Protein AF-0000000084717076 (afdb_homodimer)

Sequence (836 aa):
MEHFKILSLDGGGTWALIEVRALIELFGPETRGHEVLRRFQLVVANSGGSIVAAGLAADFTLGQLLQLFRDEAKRRSIFVERPWYQRMLAAIPALQDLEARYAARKKLEGLERAFSESKQEGFARLTMEEWKARAGQGLADIVITAFDYDRRRAIFFRTRSGSPAASRSPARNPTFAQAVHASSNAPITFFDEPATFLDRRFWDGAMGGYNNPTMAGVVEALSHVGDGAARVEPSAIRVLSLGTGMVLSLPPDATGEVEDKRLLHVPEEPGLASDIRKAALCIVDDPPDSASFVAHVTLGHRLPRDERDVVQDGPVIRLSPVLRPVKRNGRWMYPEKIDPGFYQRVSELGMDAVMKEHVLLIDSLCDAWIQGRIPNQSLRANQDLEPEVGHARFSDALTQLRTWLDGELHPPSVAAARMEHFKILSLDGGGTWALIEVRALIELFGPETRGHEVLRRFQLVVANSGGSIVAAGLAADFTLGQLLQLFRDEAKRRSIFVERPWYQRMLAAIPALQDLEARYAARKKLEGLERAFSESKQEGFARLTMEEWKARAGQGLADIVITAFDYDRRRAIFFRTRSGSPAASRSPARNPTFAQAVHASSNAPITFFDEPATFLDRRFWDGAMGGYNNPTMAGVVEALSHVGDGAARVEPSAIRVLSLGTGMVLSLPPDATGEVEDKRLLHVPEEPGLASDIRKAALCIVDDPPDSASFVAHVTLGHRLPRDERDVVQDGPVIRLSPVLRPVKRNGRWMYPEKIDPGFYQRVSELGMDAVMKEHVLLIDSLCDAWIQGRIPNQSLRANQDLEPEVGHARFSDALTQLRTWLDGELHPPSVAAAR

Organism: Cystobacter fuscus (strain ATCC 25194 / DSM 2262 / NBRC 100088 / M29) (NCBI:txid1242864)

pLDDT: mean 83.19, std 16.97, range [24.38, 98.62]

Secondary structure (DSSP, 8-state):
---EEEEEE---GGGGHHHHHHHHHHH-TT-BHHHHHTT-SEEEE-THHHHHHHHHHTT-BHHHHHHHHHSHHHHHHHS----THHHHGGGSSSSHHHHHHHHHHHHHHHHHHHHTT-SSTTGGG-BHHHHHHHH-TTSPEEEEEEEETTTTEEEEEES-TT-TTS-S------BHHHHHHHHT--HHHH----EEETTEEEEEGGGGT-SSTHHHHHHHHHH---SS-----GGGEEEEEE---EE--B-TT-SSEES-GGGB--PPPP-HHHHHHHHHHHHHS-SSSHHHHHHHHHTT----SSTT--B--SSEEEE-BEE--EEETTEEEPPTT--HHHHHHHHT--TT--SHHHHHHHHHHHHHHHTTSSPBPPSEE-TTS-EEES-SSHHHHHHHHHHHTTT-PPPP-TTS--/---EEEEEE---GGGGHHHHHHHHHHH-TT-BHHHHHTT-SEEEE-THHHHHHHHHHTT-BHHHHHHHHHSHHHHHHHS----THHHHSTTSSSSHHHHHHHHHHHHHHHHHHHHTT-SSTTGGG-BHHHHHHHH-TTSPEEEEEEEETTTTEEEEEES-TT-TTS-S------BHHHHHHHHT--HHHH----EEETTEEEEEGGGGT-SSTHHHHHHHHHH---SS-----GGGEEEEEE---EE--B-TT-SSEES-GGGB--PPPP-HHHHHHHHHHHHHH-STTHHHHHHHHHTT----SSTT--B--SSEEEE-BEE--EEETTEEEPPTT--HHHHHHHHT--TT--SHHHHHHHHHHHHHHHTTSSPBPPSEE-TTS-EEES-SSHHHHHHHHHHHTTT-PPPP-GGGT-

Radius of gyration: 25.77 Å; Cα contacts (8 Å, |Δi|>4): 1756; chains: 2; bounding box: 69×69×63 Å

Solvent-accessible surface area (backbone atoms only — not comparable to full-atom values): 42765 Å² total; per-residue (Å²): 130,86,62,50,30,33,41,20,22,18,29,36,46,55,37,24,44,46,38,43,51,52,48,25,49,41,52,31,43,79,37,36,16,52,64,58,35,48,74,27,57,31,34,21,16,5,20,22,14,20,50,52,52,45,34,27,72,37,42,31,28,39,45,58,46,41,38,48,55,67,35,63,71,50,23,44,33,54,52,64,76,71,64,68,71,59,64,68,51,55,74,52,76,80,74,49,60,63,60,17,46,51,49,38,55,48,24,40,51,27,36,33,55,62,40,55,70,30,81,47,84,59,49,49,74,30,25,33,39,54,44,41,67,68,69,40,90,63,47,34,41,42,36,38,31,16,16,34,56,85,76,56,29,59,41,73,40,41,25,55,77,83,42,68,62,51,59,78,42,84,75,70,72,45,26,51,38,53,48,32,39,20,7,51,32,42,53,76,87,57,61,37,40,58,25,72,56,96,92,40,40,17,23,16,6,24,72,45,66,25,16,51,18,42,45,61,44,51,49,43,48,50,34,33,54,39,103,80,43,70,54,51,51,51,80,38,42,33,34,44,36,32,33,38,53,47,73,51,60,36,55,83,79,51,84,61,49,65,74,48,75,85,50,42,46,76,83,73,73,88,39,69,69,56,45,49,49,50,51,53,44,35,39,58,67,30,37,63,65,47,37,55,34,50,44,33,46,60,38,68,44,83,75,54,87,48,96,86,38,60,38,65,81,59,49,46,45,53,49,23,42,32,51,43,69,36,71,54,96,65,27,34,32,72,34,67,96,51,53,67,67,60,52,51,55,58,64,65,54,56,70,77,42,75,47,71,70,44,49,50,50,51,52,50,50,45,52,36,18,66,69,56,43,29,41,25,34,41,45,36,45,34,75,81,67,46,51,36,29,39,29,53,35,45,65,58,43,49,60,52,46,35,71,73,58,76,61,69,53,33,74,68,76,65,77,78,62,138,131,86,61,50,29,33,40,20,23,16,30,37,47,54,38,24,47,46,37,42,51,52,48,26,48,42,53,31,43,78,40,37,14,53,63,58,34,48,72,25,57,32,34,21,16,4,19,23,14,21,51,52,51,44,36,26,72,37,42,32,27,39,47,58,47,42,38,47,55,68,34,64,73,50,24,44,33,54,50,66,77,71,65,68,70,59,63,69,51,55,73,51,78,80,76,49,62,64,59,18,47,52,49,39,55,46,25,38,52,26,35,33,56,61,39,56,70,29,80,47,85,62,49,49,72,30,25,32,40,56,44,42,66,68,69,41,87,62,46,34,43,43,36,36,29,16,16,32,56,85,76,55,29,59,41,74,42,40,26,56,78,84,43,67,60,52,58,74,42,85,74,72,73,45,26,51,36,53,47,31,39,20,8,49,29,42,52,76,88,56,61,36,41,58,27,73,58,96,92,41,40,16,24,15,6,25,76,49,66,26,15,51,19,43,45,61,43,51,49,42,46,51,35,35,56,40,104,80,44,71,56,51,50,51,79,37,41,33,34,45,36,32,34,36,52,46,72,51,62,35,55,85,79,51,85,61,49,66,74,48,76,85,48,41,47,77,82,72,73,87,39,70,69,55,47,50,48,50,52,52,47,32,36,58,68,28,35,61,63,47,39,54,34,51,43,32,46,61,39,68,43,83,74,55,87,47,94,85,38,61,40,67,80,61,47,45,46,54,48,24,41,31,51,44,70,37,73,55,95,64,27,34,32,72,34,66,98,51,53,68,67,58,53,51,55,56,66,65,53,54,70,76,43,75,48,70,71,45,49,52,50,53,53,50,50,45,52,36,16,68,63,56,42,29,40,26,35,40,44,36,45,36,76,81,67,44,52,36,28,40,28,55,34,44,64,59,44,50,59,52,48,34,72,72,59,76,62,69,52,33,73,67,74,66,76,67,72,123

InterPro domains:
  IPR002641 Patatin-like phospholipase domain [PF01734] (7-215)
  IPR002641 Patatin-like phospholipase domain [PS51635] (7-218)
  IPR016035 Acyl transferase/acyl hydrolase/lysophospholipase [SSF52151] (4-253)

Structure (mmCIF, N/CA/C/O backbone):
data_AF-0000000084717076-model_v1
#
loop_
_entity.id
_entity.type
_entity.pdbx_description
1 polymer 'PNPLA domain-containing protein'
#
loop_
_atom_site.group_PDB
_atom_site.id
_atom_site.type_symbol
_atom_site.label_atom_id
_atom_site.label_alt_id
_atom_site.label_comp_id
_atom_site.label_asym_id
_atom_site.label_entity_id
_atom_site.label_seq_id
_atom_site.pdbx_PDB_ins_code
_atom_site.Cartn_x
_atom_site.Cartn_y
_atom_site.Cartn_z
_atom_site.occupancy
_atom_site.B_iso_or_equiv
_atom_site.auth_seq_id
_atom_site.auth_comp_id
_atom_site.auth_asym_id
_atom_site.auth_atom_id
_atom_site.pdbx_PDB_model_num
ATOM 1 N N . MET A 1 1 ? 10.375 -25.188 16.469 1 50.5 1 MET A N 1
ATOM 2 C CA . MET A 1 1 ? 9.039 -24.594 16.453 1 50.5 1 MET A CA 1
ATOM 3 C C . MET A 1 1 ? 8.453 -24.578 15.055 1 50.5 1 MET A C 1
ATOM 5 O O . MET A 1 1 ? 9.172 -24.406 14.07 1 50.5 1 MET A O 1
ATOM 9 N N . GLU A 1 2 ? 7.316 -25.125 14.859 1 78.5 2 GLU A N 1
ATOM 10 C CA . GLU A 1 2 ? 6.668 -25.203 13.555 1 78.5 2 GLU A CA 1
ATOM 11 C C . GLU A 1 2 ? 6.34 -23.812 13.023 1 78.5 2 GLU A C 1
ATOM 13 O O . GLU A 1 2 ? 5.848 -22.953 13.758 1 78.5 2 GLU A O 1
ATOM 18 N N . HIS A 1 3 ? 6.914 -23.453 11.922 1 89.81 3 HIS A N 1
ATOM 19 C CA . HIS A 1 3 ? 6.73 -22.141 11.32 1 89.81 3 HIS A CA 1
ATOM 20 C C . HIS A 1 3 ? 5.402 -22.062 10.57 1 89.81 3 HIS A C 1
ATOM 22 O O . HIS A 1 3 ? 4.906 -23.062 10.062 1 89.81 3 HIS A O 1
ATOM 28 N N . PHE A 1 4 ? 4.75 -20.953 10.773 1 94.25 4 PHE A N 1
ATOM 29 C CA . PHE A 1 4 ? 3.629 -20.609 9.906 1 94.25 4 PHE A CA 1
ATOM 30 C C . PHE A 1 4 ? 4.129 -20.062 8.57 1 94.25 4 PHE A C 1
ATOM 32 O O . PHE A 1 4 ? 4.641 -18.953 8.5 1 94.25 4 PHE A O 1
ATOM 39 N N . LYS A 1 5 ? 3.963 -20.875 7.531 1 96.06 5 LYS A N 1
ATOM 40 C CA . LYS A 1 5 ? 4.551 -20.547 6.238 1 96.06 5 LYS A CA 1
ATOM 41 C C . LYS A 1 5 ? 3.5 -19.953 5.297 1 96.06 5 LYS A C 1
ATOM 43 O O . LYS A 1 5 ? 2.414 -20.531 5.141 1 96.06 5 LYS A O 1
ATOM 48 N N . ILE A 1 6 ? 3.857 -18.797 4.656 1 97.44 6 ILE A N 1
ATOM 49 C CA . ILE A 1 6 ? 2.998 -18.109 3.703 1 97.44 6 ILE A CA 1
ATOM 50 C C . ILE A 1 6 ? 3.623 -18.156 2.311 1 97.44 6 ILE A C 1
ATOM 52 O O . ILE A 1 6 ? 4.812 -17.875 2.146 1 97.44 6 ILE A O 1
ATOM 56 N N . LEU A 1 7 ? 2.869 -18.594 1.332 1 98.31 7 LEU A N 1
ATOM 57 C CA . LEU A 1 7 ? 3.238 -18.422 -0.07 1 98.31 7 LEU A CA 1
ATOM 58 C C . LEU A 1 7 ? 2.541 -17.219 -0.683 1 98.31 7 LEU A C 1
ATOM 60 O O . LEU A 1 7 ? 1.311 -17.172 -0.751 1 98.31 7 LEU A O 1
ATOM 64 N N . SER A 1 8 ? 3.291 -16.219 -1.049 1 98.06 8 SER A N 1
ATOM 65 C CA . SER A 1 8 ? 2.762 -15 -1.668 1 98.06 8 SER A CA 1
ATOM 66 C C . SER A 1 8 ? 3.041 -14.977 -3.166 1 98.06 8 SER A C 1
ATOM 68 O O . SER A 1 8 ? 4.188 -15.133 -3.592 1 98.06 8 SER A O 1
ATOM 70 N N . LEU A 1 9 ? 2.01 -14.781 -3.967 1 97.94 9 LEU A N 1
ATOM 71 C CA . LEU A 1 9 ? 2.109 -14.82 -5.422 1 97.94 9 LEU A CA 1
ATOM 72 C C . LEU A 1 9 ? 1.7 -13.484 -6.027 1 97.94 9 LEU A C 1
ATOM 74 O O . LEU A 1 9 ? 0.53 -13.094 -5.965 1 97.94 9 LEU A O 1
ATOM 78 N N . ASP A 1 10 ? 2.627 -12.812 -6.723 1 95.06 10 ASP A N 1
ATOM 79 C CA . ASP A 1 10 ? 2.434 -11.477 -7.281 1 95.06 10 ASP A CA 1
ATOM 80 C C . ASP A 1 10 ? 1.498 -11.516 -8.484 1 95.06 10 ASP A C 1
ATOM 82 O O . ASP A 1 10 ? 1.32 -12.57 -9.109 1 95.06 10 ASP A O 1
ATOM 86 N N . GLY A 1 11 ? 0.983 -10.352 -8.734 1 90.94 11 GLY A N 1
ATOM 87 C CA . GLY A 1 11 ? 0.377 -10.156 -10.039 1 90.94 11 GLY A CA 1
ATOM 88 C C . GLY A 1 11 ? 1.395 -9.945 -11.141 1 90.94 11 GLY A C 1
ATOM 89 O O . GLY A 1 11 ? 2.533 -9.555 -10.875 1 90.94 11 GLY A O 1
ATOM 90 N N . GLY A 1 12 ? 0.917 -10.211 -12.422 1 87.5 12 GLY A N 1
ATOM 91 C CA . GLY A 1 12 ? 1.832 -9.992 -13.531 1 87.5 12 GLY A CA 1
ATOM 92 C C . GLY A 1 12 ? 1.353 -10.617 -14.828 1 87.5 12 GLY A C 1
ATOM 93 O O . GLY A 1 12 ? 2.137 -10.805 -15.758 1 87.5 12 GLY A O 1
ATOM 94 N N . GLY A 1 13 ? 0.1 -10.93 -14.906 1 85.75 13 GLY A N 1
ATOM 95 C CA . GLY A 1 13 ? -0.428 -11.531 -16.125 1 85.75 13 GLY A CA 1
ATOM 96 C C . GLY A 1 13 ? 0.331 -12.766 -16.562 1 85.75 13 GLY A C 1
ATOM 97 O O . GLY A 1 13 ? 0.538 -13.688 -15.766 1 85.75 13 GLY A O 1
ATOM 98 N N . THR A 1 14 ? 0.734 -12.742 -17.812 1 88.38 14 THR A N 1
ATOM 99 C CA . THR A 1 14 ? 1.435 -13.898 -18.359 1 88.38 14 THR A CA 1
ATOM 100 C C . THR A 1 14 ? 2.793 -14.078 -17.688 1 88.38 14 THR A C 1
ATOM 102 O O . THR A 1 14 ? 3.316 -15.188 -17.609 1 88.38 14 THR A O 1
ATOM 105 N N . TRP A 1 15 ? 3.318 -13.031 -17.125 1 92.44 15 TRP A N 1
ATOM 106 C CA . TRP A 1 15 ? 4.609 -13.102 -16.453 1 92.44 15 TRP A CA 1
ATOM 107 C C . TRP A 1 15 ? 4.531 -14 -15.219 1 92.44 15 TRP A C 1
ATOM 109 O O . TRP A 1 15 ? 5.559 -14.414 -14.68 1 92.44 15 TRP A O 1
ATOM 119 N N . ALA A 1 16 ? 3.344 -14.375 -14.828 1 94.12 16 ALA A N 1
ATOM 120 C CA . ALA A 1 16 ? 3.164 -15.25 -13.672 1 94.12 16 ALA A CA 1
ATOM 121 C C . ALA A 1 16 ? 3.688 -16.656 -13.953 1 94.12 16 ALA A C 1
ATOM 123 O O . ALA A 1 16 ? 3.84 -17.453 -13.031 1 94.12 16 ALA A O 1
ATOM 124 N N . LEU A 1 17 ? 4.016 -16.938 -15.234 1 96.06 17 LEU A N 1
ATOM 125 C CA . LEU A 1 17 ? 4.668 -18.219 -15.539 1 96.06 17 LEU A CA 1
ATOM 126 C C . LEU A 1 17 ? 5.984 -18.344 -14.781 1 96.06 17 LEU A C 1
ATOM 128 O O . LEU A 1 17 ? 6.418 -19.453 -14.469 1 96.06 17 LEU A O 1
ATOM 132 N N . ILE A 1 18 ? 6.609 -17.203 -14.438 1 97.06 18 ILE A N 1
ATOM 133 C CA . ILE A 1 18 ? 7.855 -17.188 -13.68 1 97.06 18 ILE A CA 1
ATOM 134 C C . ILE A 1 18 ? 7.637 -17.844 -12.32 1 97.06 18 ILE A C 1
ATOM 136 O O . ILE A 1 18 ? 8.5 -18.578 -11.828 1 97.06 18 ILE A O 1
ATOM 140 N N . GLU A 1 19 ? 6.516 -17.562 -11.703 1 97.94 19 GLU A N 1
ATOM 141 C CA . GLU A 1 19 ? 6.172 -18.172 -10.422 1 97.94 19 GLU A CA 1
ATOM 142 C C . GLU A 1 19 ? 6.074 -19.688 -10.531 1 97.94 19 GLU A C 1
ATOM 144 O O . GLU A 1 19 ? 6.562 -20.422 -9.672 1 97.94 19 GLU A O 1
ATOM 149 N N . VAL A 1 20 ? 5.465 -20.141 -11.625 1 98.25 20 VAL A N 1
ATOM 150 C CA . VAL A 1 20 ? 5.312 -21.578 -11.836 1 98.25 20 VAL A CA 1
ATOM 151 C C . VAL A 1 20 ? 6.68 -22.219 -12.07 1 98.25 20 VAL A C 1
ATOM 153 O O . VAL A 1 20 ? 6.973 -23.297 -11.531 1 98.25 20 VAL A O 1
ATOM 156 N N . ARG A 1 21 ? 7.477 -21.547 -12.844 1 97.62 21 ARG A N 1
ATOM 157 C CA . ARG A 1 21 ? 8.828 -22.031 -13.102 1 97.62 21 ARG A CA 1
ATOM 158 C C . ARG A 1 21 ? 9.625 -22.156 -11.805 1 97.62 21 ARG A C 1
ATOM 160 O O . ARG A 1 21 ? 10.367 -23.109 -11.609 1 97.62 21 ARG A O 1
ATOM 167 N N . ALA A 1 22 ? 9.516 -21.156 -10.945 1 97.06 22 ALA A N 1
ATOM 168 C CA . ALA A 1 22 ? 10.164 -21.219 -9.641 1 97.06 22 ALA A CA 1
ATOM 169 C C . ALA A 1 22 ? 9.656 -22.422 -8.836 1 97.06 22 ALA A C 1
ATOM 171 O O . ALA A 1 22 ? 10.453 -23.156 -8.242 1 97.06 22 ALA A O 1
ATOM 172 N N . LEU A 1 23 ? 8.359 -22.656 -8.812 1 97.31 23 LEU A N 1
ATOM 173 C CA . LEU A 1 23 ? 7.777 -23.781 -8.07 1 97.31 23 LEU A CA 1
ATOM 174 C C . LEU A 1 23 ? 8.25 -25.109 -8.633 1 97.31 23 LEU A C 1
ATOM 176 O O . LEU A 1 23 ? 8.477 -26.062 -7.883 1 97.31 23 LEU A O 1
ATOM 180 N N . ILE A 1 24 ? 8.344 -25.172 -9.953 1 96.75 24 ILE A N 1
ATOM 181 C CA . ILE A 1 24 ? 8.836 -26.391 -10.578 1 96.75 24 ILE A CA 1
ATOM 182 C C . ILE A 1 24 ? 10.266 -26.656 -10.133 1 96.75 24 ILE A C 1
ATOM 184 O O . ILE A 1 24 ? 10.625 -27.797 -9.844 1 96.75 24 ILE A O 1
ATOM 188 N N . GLU A 1 25 ? 11.086 -25.578 -10.062 1 94.25 25 GLU A N 1
ATOM 189 C CA . GLU A 1 25 ? 12.453 -25.734 -9.594 1 94.25 25 GLU A CA 1
ATOM 190 C C . GLU A 1 25 ? 12.492 -26.234 -8.148 1 94.25 25 GLU A C 1
ATOM 192 O O . GLU A 1 25 ? 13.383 -26.984 -7.766 1 94.25 25 GLU A O 1
ATOM 197 N N . LEU A 1 26 ? 11.547 -25.828 -7.391 1 93.62 26 LEU A N 1
ATOM 198 C CA . LEU A 1 26 ? 11.516 -26.156 -5.973 1 93.62 26 LEU A CA 1
ATOM 199 C C . LEU A 1 26 ? 10.969 -27.562 -5.75 1 93.62 26 LEU A C 1
ATOM 201 O O . LEU A 1 26 ? 11.438 -28.281 -4.871 1 93.62 26 LEU A O 1
ATOM 205 N N . PHE A 1 27 ? 9.961 -27.984 -6.527 1 94.38 27 PHE A N 1
ATOM 206 C CA . PHE A 1 27 ? 9.203 -29.172 -6.137 1 94.38 27 PHE A CA 1
ATOM 207 C C . PHE A 1 27 ? 9.188 -30.188 -7.266 1 94.38 27 PHE A C 1
ATOM 209 O O . PHE A 1 27 ? 8.859 -31.359 -7.043 1 94.38 27 PHE A O 1
ATOM 216 N N . GLY A 1 28 ? 9.516 -29.781 -8.5 1 94.81 28 GLY A N 1
ATOM 217 C CA . GLY A 1 28 ? 9.477 -30.672 -9.656 1 94.81 28 GLY A CA 1
ATOM 218 C C . GLY A 1 28 ? 8.203 -30.531 -10.469 1 94.81 28 GLY A C 1
ATOM 219 O O . GLY A 1 28 ? 7.145 -30.219 -9.93 1 94.81 28 GLY A O 1
ATOM 220 N N . PRO A 1 29 ? 8.242 -30.75 -11.75 1 96.06 29 PRO A N 1
ATOM 221 C CA . PRO A 1 29 ? 7.113 -30.5 -12.656 1 96.06 29 PRO A CA 1
ATOM 222 C C . PRO A 1 29 ? 5.961 -31.484 -12.438 1 96.06 29 PRO A C 1
ATOM 224 O O . PRO A 1 29 ? 4.816 -31.172 -12.781 1 96.06 29 PRO A O 1
ATOM 227 N N . GLU A 1 30 ? 6.238 -32.656 -11.836 1 96.81 30 GLU A N 1
ATOM 228 C CA . GLU A 1 30 ? 5.203 -33.688 -11.656 1 96.81 30 GLU A CA 1
ATOM 229 C C . GLU A 1 30 ? 4.461 -33.5 -10.336 1 96.81 30 GLU A C 1
ATOM 231 O O . GLU A 1 30 ? 3.438 -34.125 -10.094 1 96.81 30 GLU A O 1
ATOM 236 N N . THR A 1 31 ? 4.984 -32.594 -9.5 1 96.44 31 THR A N 1
ATOM 237 C CA . THR A 1 31 ? 4.344 -32.344 -8.211 1 96.44 31 THR A CA 1
ATOM 238 C C . THR A 1 31 ? 2.949 -31.766 -8.414 1 96.44 31 THR A C 1
ATOM 240 O O . THR A 1 31 ? 2.76 -30.859 -9.227 1 96.44 31 THR A O 1
ATOM 243 N N . ARG A 1 32 ? 1.989 -32.312 -7.648 1 96.44 32 ARG A N 1
ATOM 244 C CA . ARG A 1 32 ? 0.611 -31.828 -7.754 1 96.44 32 ARG A CA 1
ATOM 245 C C . ARG A 1 32 ? 0.378 -30.609 -6.863 1 96.44 32 ARG A C 1
ATOM 247 O O . ARG A 1 32 ? 1.058 -30.438 -5.852 1 96.44 32 ARG A O 1
ATOM 254 N N . GLY A 1 33 ? -0.614 -29.828 -7.25 1 96.62 33 GLY A N 1
ATOM 255 C CA . GLY A 1 33 ? -0.905 -28.578 -6.562 1 96.62 33 GLY A CA 1
ATOM 256 C C . GLY A 1 33 ? -1.168 -28.766 -5.082 1 96.62 33 GLY A C 1
ATOM 257 O O . GLY A 1 33 ? -0.662 -28 -4.254 1 96.62 33 GLY A O 1
ATOM 258 N N . HIS A 1 34 ? -1.928 -29.797 -4.746 1 95.81 34 HIS A N 1
ATOM 259 C CA . HIS A 1 34 ? -2.271 -30.016 -3.344 1 95.81 34 HIS A CA 1
ATOM 260 C C . HIS A 1 34 ? -1.038 -30.375 -2.521 1 95.81 34 HIS A C 1
ATOM 262 O O . HIS A 1 34 ? -0.976 -30.078 -1.327 1 95.81 34 HIS A O 1
ATOM 268 N N . GLU A 1 35 ? -0.04 -31 -3.145 1 94.5 35 GLU A N 1
ATOM 269 C CA . GLU A 1 35 ? 1.211 -31.281 -2.449 1 94.5 35 GLU A CA 1
ATOM 270 C C . GLU A 1 35 ? 1.966 -30 -2.123 1 94.5 35 GLU A C 1
ATOM 272 O O . GLU A 1 35 ? 2.547 -29.875 -1.043 1 94.5 35 GLU A O 1
ATOM 277 N N . VAL A 1 36 ? 1.981 -29.062 -3.045 1 95.88 36 VAL A N 1
ATOM 278 C CA . VAL A 1 36 ? 2.586 -27.766 -2.793 1 95.88 36 VAL A CA 1
ATOM 279 C C . VAL A 1 36 ? 1.834 -27.047 -1.67 1 95.88 36 VAL A C 1
ATOM 281 O O . VAL A 1 36 ? 2.445 -26.562 -0.718 1 95.88 36 VAL A O 1
ATOM 284 N N . LEU A 1 37 ? 0.482 -27.047 -1.733 1 96.38 37 LEU A N 1
ATOM 285 C CA . LEU A 1 37 ? -0.358 -26.328 -0.783 1 96.38 37 LEU A CA 1
ATOM 286 C C . LEU A 1 37 ? -0.196 -26.891 0.624 1 96.38 37 LEU A C 1
ATOM 288 O O . LEU A 1 37 ? -0.373 -26.188 1.61 1 96.38 37 LEU A O 1
ATOM 292 N N . ARG A 1 38 ? 0.178 -28.156 0.765 1 94.06 38 ARG A N 1
ATOM 293 C CA . ARG A 1 38 ? 0.362 -28.797 2.07 1 94.06 38 ARG A CA 1
ATOM 294 C C . ARG A 1 38 ? 1.618 -28.266 2.758 1 94.06 38 ARG A C 1
ATOM 296 O O . ARG A 1 38 ? 1.784 -28.422 3.969 1 94.06 38 ARG A O 1
ATOM 303 N N . ARG A 1 39 ? 2.486 -27.672 2.023 1 93.25 39 ARG A N 1
ATOM 304 C CA . ARG A 1 39 ? 3.738 -27.188 2.586 1 93.25 39 ARG A CA 1
ATOM 305 C C . ARG A 1 39 ? 3.549 -25.812 3.219 1 93.25 39 ARG A C 1
ATOM 307 O O . ARG A 1 39 ? 4.449 -25.297 3.889 1 93.25 39 ARG A O 1
ATOM 314 N N . PHE A 1 40 ? 2.424 -25.203 3.047 1 95 40 PHE A N 1
ATOM 315 C CA . PHE A 1 40 ? 2.127 -23.859 3.537 1 95 40 PHE A CA 1
ATOM 316 C C . PHE A 1 40 ? 0.836 -23.844 4.344 1 95 40 PHE A C 1
ATOM 318 O O . PHE A 1 40 ? -0.007 -24.734 4.188 1 95 40 PHE A O 1
ATOM 325 N N . GLN A 1 41 ? 0.692 -22.906 5.262 1 94.12 41 GLN A N 1
ATOM 326 C CA . GLN A 1 41 ? -0.558 -22.703 5.984 1 94.12 41 GLN A CA 1
ATOM 327 C C . GLN A 1 41 ? -1.447 -21.688 5.266 1 94.12 41 GLN A C 1
ATOM 329 O O . GLN A 1 41 ? -2.674 -21.734 5.387 1 94.12 41 GLN A O 1
ATOM 334 N N . LEU A 1 42 ? -0.802 -20.766 4.465 1 96.12 42 LEU A N 1
ATOM 335 C CA . LEU A 1 42 ? -1.539 -19.703 3.791 1 96.12 42 LEU A CA 1
ATOM 336 C C . LEU A 1 42 ? -0.922 -19.391 2.432 1 96.12 42 LEU A C 1
ATOM 338 O O . LEU A 1 42 ? 0.302 -19.312 2.303 1 96.12 42 LEU A O 1
ATOM 342 N N . VAL A 1 43 ? -1.794 -19.25 1.439 1 98.31 43 VAL A N 1
ATOM 343 C CA . VAL A 1 43 ? -1.416 -18.719 0.134 1 98.31 43 VAL A CA 1
ATOM 344 C C . VAL A 1 43 ? -2.174 -17.422 -0.135 1 98.31 43 VAL A C 1
ATOM 346 O O . VAL A 1 43 ? -3.391 -17.359 0.046 1 98.31 43 VAL A O 1
ATOM 349 N N . VAL A 1 44 ? -1.48 -16.359 -0.464 1 97.94 44 VAL A N 1
ATOM 350 C CA . VAL A 1 44 ? -2.086 -15.102 -0.881 1 97.94 44 VAL A CA 1
ATOM 351 C C . VAL A 1 44 ? -1.664 -14.773 -2.312 1 97.94 44 VAL A C 1
ATOM 353 O O . VAL A 1 44 ? -0.509 -14.984 -2.689 1 97.94 44 VAL A O 1
ATOM 356 N N . ALA A 1 45 ? -2.629 -14.297 -3.102 1 98.25 45 ALA A N 1
ATOM 357 C CA . ALA A 1 45 ? -2.318 -14.18 -4.523 1 98.25 45 ALA A CA 1
ATOM 358 C C . ALA A 1 45 ? -3.068 -13.008 -5.152 1 98.25 45 ALA A C 1
ATOM 360 O O . ALA A 1 45 ? -4.152 -12.641 -4.695 1 98.25 45 ALA A O 1
ATOM 361 N N . ASN A 1 46 ? -2.473 -12.414 -6.152 1 94.69 46 ASN A N 1
ATOM 362 C CA . ASN A 1 46 ? -3.084 -11.344 -6.938 1 94.69 46 ASN A CA 1
ATOM 363 C C . ASN A 1 46 ? -2.887 -11.562 -8.43 1 94.69 46 ASN A C 1
ATOM 365 O O . ASN A 1 46 ? -1.808 -11.969 -8.867 1 94.69 46 ASN A O 1
ATOM 369 N N . SER A 1 47 ? -3.918 -11.312 -9.258 1 92.19 47 SER A N 1
ATOM 370 C CA . SER A 1 47 ? -3.857 -11.258 -10.719 1 92.19 47 SER A CA 1
ATOM 371 C C . SER A 1 47 ? -3.221 -12.523 -11.289 1 92.19 47 SER A C 1
ATOM 373 O O . SER A 1 47 ? -3.666 -13.633 -11 1 92.19 47 SER A O 1
ATOM 375 N N . GLY A 1 48 ? -2.125 -12.383 -12.008 1 92.62 48 GLY A N 1
ATOM 376 C CA . GLY A 1 48 ? -1.47 -13.578 -12.516 1 92.62 48 GLY A CA 1
ATOM 377 C C . GLY A 1 48 ? -1.21 -14.617 -11.445 1 92.62 48 GLY A C 1
ATOM 378 O O . GLY A 1 48 ? -1.375 -15.82 -11.688 1 92.62 48 GLY A O 1
ATOM 379 N N . GLY A 1 49 ? -0.832 -14.164 -10.266 1 96.62 49 GLY A N 1
ATOM 380 C CA . GLY A 1 49 ? -0.618 -15.07 -9.148 1 96.62 49 GLY A CA 1
ATOM 381 C C . GLY A 1 49 ? -1.88 -15.797 -8.719 1 96.62 49 GLY A C 1
ATOM 382 O O . GLY A 1 49 ? -1.814 -16.922 -8.203 1 96.62 49 GLY A O 1
ATOM 383 N N . SER A 1 50 ? -3.016 -15.164 -8.891 1 97.5 50 SER A N 1
ATOM 384 C CA . SER A 1 50 ? -4.27 -15.82 -8.523 1 97.5 50 SER A CA 1
ATOM 385 C C . SER A 1 50 ? -4.57 -16.984 -9.453 1 97.5 50 SER A C 1
ATOM 387 O O . SER A 1 50 ? -5.195 -17.969 -9.047 1 97.5 50 SER A O 1
ATOM 389 N N . ILE A 1 51 ? -4.133 -16.906 -10.703 1 96.38 51 ILE A N 1
ATOM 390 C CA . ILE A 1 51 ? -4.25 -18.031 -11.625 1 96.38 51 ILE A CA 1
ATOM 391 C C . ILE A 1 51 ? -3.404 -19.203 -11.117 1 96.38 51 ILE A C 1
ATOM 393 O O . ILE A 1 51 ? -3.861 -20.344 -11.102 1 96.38 51 ILE A O 1
ATOM 397 N N . VAL A 1 52 ? -2.219 -18.859 -10.688 1 98.38 52 VAL A N 1
ATOM 398 C CA . VAL A 1 52 ? -1.324 -19.875 -10.141 1 98.38 52 VAL A CA 1
ATOM 399 C C . VAL A 1 52 ? -1.958 -20.516 -8.906 1 98.38 52 VAL A C 1
ATOM 401 O O . VAL A 1 52 ? -2.031 -21.734 -8.805 1 98.38 52 VAL A O 1
ATOM 404 N N . ALA A 1 53 ? -2.465 -19.703 -7.992 1 98.62 53 ALA A N 1
ATOM 405 C CA . ALA A 1 53 ? -3.09 -20.203 -6.766 1 98.62 53 ALA A CA 1
ATOM 406 C C . ALA A 1 53 ? -4.285 -21.094 -7.082 1 98.62 53 ALA A C 1
ATOM 408 O O . ALA A 1 53 ? -4.445 -22.156 -6.484 1 98.62 53 ALA A O 1
ATOM 409 N N . ALA A 1 54 ? -5.094 -20.641 -8.016 1 97.62 54 ALA A N 1
ATOM 410 C CA . ALA A 1 54 ? -6.266 -21.422 -8.406 1 97.62 54 ALA A CA 1
ATOM 411 C C . ALA A 1 54 ? -5.852 -22.734 -9.055 1 97.62 54 ALA A C 1
ATOM 413 O O . ALA A 1 54 ? -6.5 -23.766 -8.852 1 97.62 54 ALA A O 1
ATOM 414 N N . GLY A 1 55 ? -4.809 -22.703 -9.867 1 97.69 55 GLY A N 1
ATOM 415 C CA . GLY A 1 55 ? -4.289 -23.922 -10.445 1 97.69 55 GLY A CA 1
ATOM 416 C C . GLY A 1 55 ? -3.807 -24.922 -9.398 1 97.69 55 GLY A C 1
ATOM 417 O O . GLY A 1 55 ? -4.023 -26.125 -9.531 1 97.69 55 GLY A O 1
ATOM 418 N N . LEU A 1 56 ? -3.133 -24.406 -8.352 1 97.75 56 LEU A N 1
ATOM 419 C CA . LEU A 1 56 ? -2.736 -25.266 -7.234 1 97.75 56 LEU A CA 1
ATOM 420 C C . LEU A 1 56 ? -3.959 -25.859 -6.539 1 97.75 56 LEU A C 1
ATOM 422 O O . LEU A 1 56 ? -3.98 -27.047 -6.219 1 97.75 56 LEU A O 1
ATOM 426 N N . ALA A 1 57 ? -4.965 -25.047 -6.352 1 97.31 57 ALA A N 1
ATOM 427 C CA . ALA A 1 57 ? -6.199 -25.484 -5.711 1 97.31 57 ALA A CA 1
ATOM 428 C C . ALA A 1 57 ? -6.898 -26.562 -6.547 1 97.31 57 ALA A C 1
ATOM 430 O O . ALA A 1 57 ? -7.516 -27.484 -6 1 97.31 57 ALA A O 1
ATOM 431 N N . ALA A 1 58 ? -6.797 -26.438 -7.871 1 96.5 58 ALA A N 1
ATOM 432 C CA . ALA A 1 58 ? -7.398 -27.391 -8.797 1 96.5 58 ALA A CA 1
ATOM 433 C C . ALA A 1 58 ? -6.602 -28.703 -8.836 1 96.5 58 ALA A C 1
ATOM 435 O O . ALA A 1 58 ? -6.973 -29.641 -9.539 1 96.5 58 ALA A O 1
ATOM 436 N N . ASP A 1 59 ? -5.473 -28.703 -8.18 1 96.25 59 ASP A N 1
ATOM 437 C CA . ASP A 1 59 ? -4.59 -29.844 -8.039 1 96.25 59 ASP A CA 1
ATOM 438 C C . ASP A 1 59 ? -3.916 -30.188 -9.367 1 96.25 59 ASP A C 1
ATOM 440 O O . ASP A 1 59 ? -3.686 -31.359 -9.672 1 96.25 59 ASP A O 1
ATOM 444 N N . PHE A 1 60 ? -3.734 -29.281 -10.195 1 97.38 60 PHE A N 1
ATOM 445 C CA . PHE A 1 60 ? -2.9 -29.469 -11.375 1 97.38 60 PHE A CA 1
ATOM 446 C C . PHE A 1 60 ? -1.471 -29.812 -10.977 1 97.38 60 PHE A C 1
ATOM 448 O O . PHE A 1 60 ? -0.978 -29.344 -9.945 1 97.38 60 PHE A O 1
ATOM 455 N N . THR A 1 61 ? -0.869 -30.672 -11.797 1 97.44 61 THR A N 1
ATOM 456 C CA . THR A 1 61 ? 0.581 -30.734 -11.648 1 97.44 61 THR A CA 1
ATOM 457 C C . THR A 1 61 ? 1.217 -29.406 -12.016 1 97.44 61 THR A C 1
ATOM 459 O O . THR A 1 61 ? 0.618 -28.594 -12.742 1 97.44 61 THR A O 1
ATOM 462 N N . LEU A 1 62 ? 2.377 -29.141 -11.469 1 98 62 LEU A N 1
ATOM 463 C CA . LEU A 1 62 ? 3.051 -27.891 -11.812 1 98 62 LEU A CA 1
ATOM 464 C C . LEU A 1 62 ? 3.322 -27.812 -13.312 1 98 62 LEU A C 1
ATOM 466 O O . LEU A 1 62 ? 3.293 -26.734 -13.898 1 98 62 LEU A O 1
ATOM 470 N N . GLY A 1 63 ? 3.574 -28.938 -13.945 1 97.31 63 GLY A N 1
ATOM 471 C CA . GLY A 1 63 ? 3.691 -28.984 -15.391 1 97.31 63 GLY A CA 1
ATOM 472 C C . GLY A 1 63 ? 2.424 -28.547 -16.109 1 97.31 63 GLY A C 1
ATOM 473 O O . GLY A 1 63 ? 2.477 -27.781 -17.062 1 97.31 63 GLY A O 1
ATOM 474 N N . GLN A 1 64 ? 1.275 -29.125 -15.695 1 96.44 64 GLN A N 1
ATOM 475 C CA . GLN A 1 64 ? -0.016 -28.734 -16.25 1 96.44 64 GLN A CA 1
ATOM 476 C C . GLN A 1 64 ? -0.273 -27.234 -16.047 1 96.44 64 GLN A C 1
ATOM 478 O O . GLN A 1 64 ? -0.788 -26.562 -16.938 1 96.44 64 GLN A O 1
ATOM 483 N N . LEU A 1 65 ? 0.051 -26.828 -14.883 1 96.94 65 LEU A N 1
ATOM 484 C CA . LEU A 1 65 ? -0.127 -25.406 -14.562 1 96.94 65 LEU A CA 1
ATOM 485 C C . LEU A 1 65 ? 0.697 -24.531 -15.5 1 96.94 65 LEU A C 1
ATOM 487 O O . LEU A 1 65 ? 0.22 -23.5 -15.961 1 96.94 65 LEU A O 1
ATOM 491 N N . LEU A 1 66 ? 1.936 -24.891 -15.758 1 97.06 66 LEU A N 1
ATOM 492 C CA . LEU A 1 66 ? 2.793 -24.141 -16.672 1 97.06 66 LEU A CA 1
ATOM 493 C C . LEU A 1 66 ? 2.172 -24.062 -18.062 1 97.06 66 LEU A C 1
ATOM 495 O O . LEU A 1 66 ? 2.311 -23.047 -18.75 1 97.06 66 LEU A O 1
ATOM 499 N N . GLN A 1 67 ? 1.455 -25.047 -18.469 1 94.88 67 GLN A N 1
ATOM 500 C CA . GLN A 1 67 ? 0.847 -25.094 -19.781 1 94.88 67 GLN A CA 1
ATOM 501 C C . GLN A 1 67 ? -0.292 -24.094 -19.906 1 94.88 67 GLN A C 1
ATOM 503 O O . GLN A 1 67 ? -0.639 -23.672 -21.016 1 94.88 67 GLN A O 1
ATOM 508 N N . LEU A 1 68 ? -0.918 -23.688 -18.812 1 92.69 68 LEU A N 1
ATOM 509 C CA . LEU A 1 68 ? -1.925 -22.641 -18.875 1 92.69 68 LEU A CA 1
ATOM 510 C C . LEU A 1 68 ? -1.337 -21.359 -19.453 1 92.69 68 LEU A C 1
ATOM 512 O O . LEU A 1 68 ? -2.051 -20.562 -20.062 1 92.69 68 LEU A O 1
ATOM 516 N N . PHE A 1 69 ? -0.023 -21.172 -19.234 1 92.5 69 PHE A N 1
ATOM 517 C CA . PHE A 1 69 ? 0.654 -19.969 -19.703 1 92.5 69 PHE A CA 1
ATOM 518 C C . PHE A 1 69 ? 1.362 -20.234 -21.031 1 92.5 69 PHE A C 1
ATOM 520 O O . PHE A 1 69 ? 1.427 -19.344 -21.891 1 92.5 69 PHE A O 1
ATOM 527 N N . ARG A 1 70 ? 1.865 -21.391 -21.234 1 92.81 70 ARG A N 1
ATOM 528 C CA . ARG A 1 70 ? 2.701 -21.688 -22.391 1 92.81 70 ARG A CA 1
ATOM 529 C C . ARG A 1 70 ? 1.848 -22.031 -23.609 1 92.81 70 ARG A C 1
ATOM 531 O O . ARG A 1 70 ? 2.18 -21.656 -24.734 1 92.81 70 ARG A O 1
ATOM 538 N N . ASP A 1 71 ? 0.809 -22.766 -23.297 1 90.75 71 ASP A N 1
ATOM 539 C CA . ASP A 1 71 ? -0.057 -23.172 -24.406 1 90.75 71 ASP A CA 1
ATOM 540 C C . ASP A 1 71 ? -0.855 -21.984 -24.938 1 90.75 71 ASP A C 1
ATOM 542 O O . ASP A 1 71 ? -1.564 -21.312 -24.172 1 90.75 71 ASP A O 1
ATOM 546 N N . GLU A 1 72 ? -0.795 -21.797 -26.203 1 86.94 72 GLU A N 1
ATOM 547 C CA . GLU A 1 72 ? -1.361 -20.609 -26.812 1 86.94 72 GLU A CA 1
ATOM 548 C C . GLU A 1 72 ? -2.883 -20.578 -26.688 1 86.94 72 GLU A C 1
ATOM 550 O O . GLU A 1 72 ? -3.471 -19.547 -26.375 1 86.94 72 GLU A O 1
ATOM 555 N N . ALA A 1 73 ? -3.508 -21.672 -26.969 1 84.06 73 ALA A N 1
ATOM 556 C CA . ALA A 1 73 ? -4.965 -21.734 -26.922 1 84.06 73 ALA A CA 1
ATOM 557 C C . ALA A 1 73 ? -5.477 -21.484 -25.516 1 84.06 73 ALA A C 1
ATOM 559 O O . ALA A 1 73 ? -6.418 -20.703 -25.312 1 84.06 73 ALA A O 1
ATOM 560 N N . LYS A 1 74 ? -4.84 -22.062 -24.562 1 85.56 74 LYS A N 1
ATOM 561 C CA . LYS A 1 74 ? -5.227 -21.859 -23.172 1 85.56 74 LYS A CA 1
ATOM 562 C C . LYS A 1 74 ? -4.957 -20.438 -22.719 1 85.56 74 LYS A C 1
ATOM 564 O O . LYS A 1 74 ? -5.812 -19.797 -22.094 1 85.56 74 LYS A O 1
ATOM 569 N N . ARG A 1 75 ? -3.82 -19.969 -23.047 1 85.38 75 ARG A N 1
ATOM 570 C CA . ARG A 1 75 ? -3.414 -18.625 -22.672 1 85.38 75 ARG A CA 1
ATOM 571 C C . ARG A 1 75 ? -4.383 -17.594 -23.219 1 85.38 75 ARG A C 1
ATOM 573 O O . ARG A 1 75 ? -4.789 -16.672 -22.516 1 85.38 75 ARG A O 1
ATOM 580 N N . ARG A 1 76 ? -4.77 -17.75 -24.406 1 79.38 76 ARG A N 1
ATOM 581 C CA . ARG A 1 76 ? -5.66 -16.797 -25.062 1 79.38 76 ARG A CA 1
ATOM 582 C C . ARG A 1 76 ? -7.051 -16.828 -24.438 1 79.38 76 ARG A C 1
ATOM 584 O O . ARG A 1 76 ? -7.766 -15.82 -24.453 1 79.38 76 ARG A O 1
ATOM 591 N N . SER A 1 77 ? -7.348 -17.938 -23.984 1 78.56 77 SER A N 1
ATOM 592 C CA . SER A 1 77 ? -8.656 -18.062 -23.359 1 78.56 77 SER A CA 1
ATOM 593 C C . SER A 1 77 ? -8.68 -17.375 -21.984 1 78.56 77 SER A C 1
ATOM 595 O O . SER A 1 77 ? -9.727 -16.906 -21.531 1 78.56 77 SER A O 1
ATOM 597 N N . ILE A 1 78 ? -7.566 -17.359 -21.344 1 78.75 78 ILE A N 1
ATOM 598 C CA . ILE A 1 78 ? -7.469 -16.812 -20 1 78.75 78 ILE A CA 1
ATOM 599 C C . ILE A 1 78 ? -7.066 -15.344 -20.062 1 78.75 78 ILE A C 1
ATOM 601 O O . ILE A 1 78 ? -7.543 -14.523 -19.266 1 78.75 78 ILE A O 1
ATOM 605 N N . PHE A 1 79 ? -6.152 -15.07 -21 1 70 79 PHE A N 1
ATOM 606 C CA . PHE A 1 79 ? -5.648 -13.711 -21.141 1 70 79 PHE A CA 1
ATOM 607 C C . PHE A 1 79 ? -6.18 -13.07 -22.422 1 70 79 PHE A C 1
ATOM 609 O O . PHE A 1 79 ? -5.598 -13.242 -23.5 1 70 79 PHE A O 1
ATOM 616 N N . VAL A 1 80 ? -7.445 -12.688 -22.484 1 57.84 80 VAL A N 1
ATOM 617 C CA . VAL A 1 80 ? -8.086 -12.188 -23.688 1 57.84 80 VAL A CA 1
ATOM 618 C C . VAL A 1 80 ? -7.348 -10.945 -24.188 1 57.84 80 VAL A C 1
ATOM 620 O O . VAL A 1 80 ? -7.18 -9.977 -23.453 1 57.84 80 VAL A O 1
ATOM 623 N N . GLU A 1 81 ? -6.555 -11.18 -25.344 1 50.72 81 GLU A N 1
ATOM 624 C CA . GLU A 1 81 ? -5.812 -10.125 -26.031 1 50.72 81 GLU A CA 1
ATOM 625 C C . GLU A 1 81 ? -6.75 -9.055 -26.578 1 50.72 81 GLU A C 1
ATOM 627 O O . GLU A 1 81 ? -7.738 -9.375 -27.25 1 50.72 81 GLU A O 1
ATOM 632 N N . ARG A 1 82 ? -7.008 -7.941 -25.969 1 46.59 82 ARG A N 1
ATOM 633 C CA . ARG A 1 82 ? -7.605 -6.961 -26.859 1 46.59 82 ARG A CA 1
ATOM 634 C C . ARG A 1 82 ? -6.582 -6.449 -27.875 1 46.59 82 ARG A C 1
ATOM 636 O O . ARG A 1 82 ? -5.461 -6.09 -27.5 1 46.59 82 ARG A O 1
ATOM 643 N N . PRO A 1 83 ? -6.746 -6.656 -29.078 1 37.03 83 PRO A N 1
ATOM 644 C CA . PRO A 1 83 ? -5.852 -6.102 -30.109 1 37.03 83 PRO A CA 1
ATOM 645 C C . PRO A 1 83 ? -5.496 -4.641 -29.844 1 37.03 83 PRO A C 1
ATOM 647 O O . PRO A 1 83 ? -6.305 -3.896 -29.281 1 37.03 83 PRO A O 1
ATOM 650 N N . TRP A 1 84 ? -4.273 -4.316 -29.891 1 34.91 84 TRP A N 1
ATOM 651 C CA . TRP A 1 84 ? -3.617 -3.025 -29.688 1 34.91 84 TRP A CA 1
ATOM 652 C C . TRP A 1 84 ? -4.434 -1.902 -30.328 1 34.91 84 TRP A C 1
ATOM 654 O O . TRP A 1 84 ? -4.441 -0.775 -29.828 1 34.91 84 TRP A O 1
ATOM 664 N N . TYR A 1 85 ? -4.863 -2.094 -31.594 1 33.44 85 TYR A N 1
ATOM 665 C CA . TYR A 1 85 ? -5.516 -1.084 -32.406 1 33.44 85 TYR A CA 1
ATOM 666 C C . TYR A 1 85 ? -6.793 -0.581 -31.766 1 33.44 85 TYR A C 1
ATOM 668 O O . TYR A 1 85 ? -7.258 0.524 -32.062 1 33.44 85 TYR A O 1
ATOM 676 N N . GLN A 1 86 ? -7.398 -1.362 -31.031 1 38.62 86 GLN A N 1
ATOM 677 C CA . GLN A 1 86 ? -8.617 -0.925 -30.359 1 38.62 86 GLN A CA 1
ATOM 678 C C . GLN A 1 86 ? -8.297 -0.027 -29.172 1 38.62 86 GLN A C 1
ATOM 680 O O . GLN A 1 86 ? -9.195 0.61 -28.609 1 38.62 86 GLN A O 1
ATOM 685 N N . ARG A 1 87 ? -7.113 -0.113 -28.781 1 37.81 87 ARG A N 1
ATOM 686 C CA . ARG A 1 87 ? -6.547 0.764 -27.75 1 37.81 87 ARG A CA 1
ATOM 687 C C . ARG A 1 87 ? -6.496 2.209 -28.25 1 37.81 87 ARG A C 1
ATOM 689 O O . ARG A 1 87 ? -6.746 3.137 -27.469 1 37.81 87 ARG A O 1
ATOM 696 N N . MET A 1 88 ? -6.016 2.383 -29.453 1 30.83 88 MET A N 1
ATOM 697 C CA . MET A 1 88 ? -5.93 3.709 -30.062 1 30.83 88 MET A CA 1
ATOM 698 C C . MET A 1 88 ? -7.32 4.289 -30.297 1 30.83 88 MET A C 1
ATOM 700 O O . MET A 1 88 ? -7.477 5.508 -30.406 1 30.83 88 MET A O 1
ATOM 704 N N . LEU A 1 89 ? -8.258 3.502 -30.906 1 32.22 89 LEU A N 1
ATOM 705 C CA . LEU A 1 89 ? -9.594 3.99 -31.25 1 32.22 89 LEU A CA 1
ATOM 706 C C . LEU A 1 89 ? -10.422 4.25 -30 1 32.22 89 LEU A C 1
ATOM 708 O O . LEU A 1 89 ? -11.602 4.605 -30.109 1 32.22 89 LEU A O 1
ATOM 712 N N . ALA A 1 90 ? -10.086 3.785 -28.891 1 35.56 90 ALA A N 1
ATOM 713 C CA . ALA A 1 90 ? -10.844 4.133 -27.703 1 35.56 90 ALA A CA 1
ATOM 714 C C . ALA A 1 90 ? -10.938 5.648 -27.531 1 35.56 90 ALA A C 1
ATOM 716 O O . ALA A 1 90 ? -11.484 6.133 -26.531 1 35.56 90 ALA A O 1
ATOM 717 N N . ALA A 1 91 ? -10.461 6.277 -28.328 1 31.48 91 ALA A N 1
ATOM 718 C CA . ALA A 1 91 ? -10.812 7.691 -28.469 1 31.48 91 ALA A CA 1
ATOM 719 C C . ALA A 1 91 ? -12.281 7.859 -28.844 1 31.48 91 ALA A C 1
ATOM 721 O O . ALA A 1 91 ? -12.805 8.977 -28.828 1 31.48 91 ALA A O 1
ATOM 722 N N . ILE A 1 92 ? -12.883 6.953 -29.625 1 29.12 92 ILE A N 1
ATOM 723 C CA . ILE A 1 92 ? -14.289 7.156 -29.969 1 29.12 92 ILE A CA 1
ATOM 724 C C . ILE A 1 92 ? -15.18 6.484 -28.938 1 29.12 92 ILE A C 1
ATOM 726 O O . ILE A 1 92 ? -15.195 5.258 -28.812 1 29.12 92 ILE A O 1
ATOM 730 N N . PRO A 1 93 ? -15.891 7.098 -28.016 1 36.38 93 PRO A N 1
ATOM 731 C CA . PRO A 1 93 ? -16.703 6.785 -26.828 1 36.38 93 PRO A CA 1
ATOM 732 C C . PRO A 1 93 ? -17.625 5.598 -27.047 1 36.38 93 PRO A C 1
ATOM 734 O O . PRO A 1 93 ? -17.828 4.789 -26.141 1 36.38 93 PRO A O 1
ATOM 737 N N . ALA A 1 94 ? -18.422 5.543 -28.188 1 32.97 94 ALA A N 1
ATOM 738 C CA . ALA A 1 94 ? -19.672 4.801 -28.344 1 32.97 94 ALA A CA 1
ATOM 739 C C . ALA A 1 94 ? -19.406 3.301 -28.453 1 32.97 94 ALA A C 1
ATOM 741 O O . ALA A 1 94 ? -20.203 2.488 -27.953 1 32.97 94 ALA A O 1
ATOM 742 N N . LEU A 1 95 ? -18.578 2.857 -29.297 1 34.31 95 LEU A N 1
ATOM 743 C CA . LEU A 1 95 ? -18.438 1.467 -29.719 1 34.31 95 LEU A CA 1
ATOM 744 C C . LEU A 1 95 ? -17.625 0.671 -28.688 1 34.31 95 LEU A C 1
ATOM 746 O O . LEU A 1 95 ? -17.547 -0.556 -28.781 1 34.31 95 LEU A O 1
ATOM 750 N N . GLN A 1 96 ? -16.938 1.243 -27.641 1 43.5 96 GLN A N 1
ATOM 751 C CA . GLN A 1 96 ? -15.961 0.843 -26.625 1 43.5 96 GLN A CA 1
ATOM 752 C C . GLN A 1 96 ? -16.609 -0.034 -25.562 1 43.5 96 GLN A C 1
ATOM 754 O O . GLN A 1 96 ? -15.992 -0.99 -25.078 1 43.5 96 GLN A O 1
ATOM 759 N N . ASP A 1 97 ? -17.781 0.282 -25.281 1 44.22 97 ASP A N 1
ATOM 760 C CA . ASP A 1 97 ? -18.438 -0.301 -24.109 1 44.22 97 ASP A CA 1
ATOM 761 C C . ASP A 1 97 ? -18.75 -1.778 -24.344 1 44.22 97 ASP A C 1
ATOM 763 O O . ASP A 1 97 ? -18.578 -2.602 -23.438 1 44.22 97 ASP A O 1
ATOM 767 N N . LEU A 1 98 ? -19.281 -2.158 -25.609 1 37.81 98 LEU A N 1
ATOM 768 C CA . LEU A 1 98 ? -19.766 -3.512 -25.844 1 37.81 98 LEU A CA 1
ATOM 769 C C . LEU A 1 98 ? -18.609 -4.5 -25.922 1 37.81 98 LEU A C 1
ATOM 771 O O . LEU A 1 98 ? -18.703 -5.613 -25.406 1 37.81 98 LEU A O 1
ATOM 775 N N . GLU A 1 99 ? -17.531 -4.074 -26.5 1 42 99 GLU A N 1
ATOM 776 C CA . GLU A 1 99 ? -16.406 -4.973 -26.719 1 42 99 GLU A CA 1
ATOM 777 C C . GLU A 1 99 ? -15.664 -5.246 -25.406 1 42 99 GLU A C 1
ATOM 779 O O . GLU A 1 99 ? -15.211 -6.371 -25.172 1 42 99 GLU A O 1
ATOM 784 N N . ALA A 1 100 ? -15.75 -4.363 -24.516 1 48.62 100 ALA A N 1
ATOM 785 C CA . ALA A 1 100 ? -15.117 -4.535 -23.219 1 48.62 100 ALA A CA 1
ATOM 786 C C . ALA A 1 100 ? -15.898 -5.523 -22.344 1 48.62 100 ALA A C 1
ATOM 788 O O . ALA A 1 100 ? -15.305 -6.367 -21.672 1 48.62 100 ALA A O 1
ATOM 789 N N . ARG A 1 101 ? -17.234 -5.512 -22.406 1 46.84 101 ARG A N 1
ATOM 790 C CA . ARG A 1 101 ? -18.078 -6.441 -21.672 1 46.84 101 ARG A CA 1
ATOM 791 C C . ARG A 1 101 ? -17.906 -7.867 -22.188 1 46.84 101 ARG A C 1
ATOM 793 O O . ARG A 1 101 ? -17.891 -8.82 -21.406 1 46.84 101 ARG A O 1
ATOM 800 N N . TYR A 1 102 ? -17.797 -7.93 -23.438 1 44.12 102 TYR A N 1
ATOM 801 C CA . TYR A 1 102 ? -17.625 -9.227 -24.094 1 44.12 102 TYR A CA 1
ATOM 802 C C . TYR A 1 102 ? -16.297 -9.859 -23.703 1 44.12 102 TYR A C 1
ATOM 804 O O . TYR A 1 102 ? -16.234 -11.055 -23.406 1 44.12 102 TYR A O 1
ATOM 812 N N . ALA A 1 103 ? -15.391 -9.102 -23.531 1 58.78 103 ALA A N 1
ATOM 813 C CA . ALA A 1 103 ? -14.055 -9.594 -23.203 1 58.78 103 ALA A CA 1
ATOM 814 C C . ALA A 1 103 ? -14 -10.102 -21.766 1 58.78 103 ALA A C 1
ATOM 816 O O . ALA A 1 103 ? -13.414 -11.148 -21.484 1 58.78 103 ALA A O 1
ATOM 817 N N . ALA A 1 104 ? -14.797 -9.484 -20.891 1 66 104 ALA A N 1
ATOM 818 C CA . ALA A 1 104 ? -14.805 -9.898 -19.5 1 66 104 ALA A CA 1
ATOM 819 C C . ALA A 1 104 ? -15.57 -11.211 -19.312 1 66 104 ALA A C 1
ATOM 821 O O . ALA A 1 104 ? -15.133 -12.094 -18.578 1 66 104 ALA A O 1
ATOM 822 N N . ARG A 1 105 ? -16.656 -11.336 -19.984 1 70.94 105 ARG A N 1
ATOM 823 C CA . ARG A 1 105 ? -17.438 -12.57 -19.906 1 70.94 105 ARG A CA 1
ATOM 824 C C . ARG A 1 105 ? -16.688 -13.734 -20.516 1 70.94 105 ARG A C 1
ATOM 826 O O . ARG A 1 105 ? -16.703 -14.844 -19.984 1 70.94 105 ARG A O 1
ATOM 833 N N . LYS A 1 106 ? -16.016 -13.477 -21.531 1 76.62 106 LYS A N 1
ATOM 834 C CA . LYS A 1 106 ? -15.25 -14.523 -22.203 1 76.62 106 LYS A CA 1
ATOM 835 C C . LYS A 1 106 ? -14.078 -14.984 -21.344 1 76.62 106 LYS A C 1
ATOM 837 O O . LYS A 1 106 ? -13.742 -16.172 -21.328 1 76.62 106 LYS A O 1
ATOM 842 N N . LYS A 1 107 ? -13.594 -14.07 -20.625 1 83.12 107 LYS A N 1
ATOM 843 C CA . LYS A 1 107 ? -12.5 -14.422 -19.734 1 83.12 107 LYS A CA 1
ATOM 844 C C . LYS A 1 107 ? -12.969 -15.383 -18.641 1 83.12 107 LYS A C 1
ATOM 846 O O . LYS A 1 107 ? -12.305 -16.391 -18.359 1 83.12 107 LYS A O 1
ATOM 851 N N . LEU A 1 108 ? -14.102 -15.094 -18.047 1 88.44 108 LEU A N 1
ATOM 852 C CA . LEU A 1 108 ? -14.641 -15.977 -17.016 1 88.44 108 LEU A CA 1
ATOM 853 C C . LEU A 1 108 ? -14.914 -17.359 -17.578 1 88.44 108 LEU A C 1
ATOM 855 O O . LEU A 1 108 ? -14.586 -18.375 -16.938 1 88.44 108 LEU A O 1
ATOM 859 N N . GLU A 1 109 ? -15.438 -17.422 -18.719 1 87.69 109 GLU A N 1
ATOM 860 C CA . GLU A 1 109 ? -15.703 -18.703 -19.375 1 87.69 109 GLU A CA 1
ATOM 861 C C . GLU A 1 109 ? -14.398 -19.453 -19.656 1 87.69 109 GLU A C 1
ATOM 863 O O . GLU A 1 109 ? -14.344 -20.672 -19.516 1 87.69 109 GLU A O 1
ATOM 868 N N . GLY A 1 110 ? -13.453 -18.688 -20.094 1 87.56 110 GLY A N 1
ATOM 869 C CA . GLY A 1 110 ? -12.148 -19.281 -20.328 1 87.56 110 GLY A CA 1
ATOM 870 C C . GLY A 1 110 ? -11.539 -19.875 -19.078 1 87.56 110 GLY A C 1
ATOM 871 O O . GLY A 1 110 ? -10.977 -20.969 -19.109 1 87.56 110 GLY A O 1
ATOM 872 N N . LEU A 1 111 ? -11.625 -19.203 -17.984 1 91.19 111 LEU A N 1
ATOM 873 C CA . LEU A 1 111 ? -11.125 -19.672 -16.703 1 91.19 111 LEU A CA 1
ATOM 874 C C . LEU A 1 111 ? -11.883 -20.922 -16.25 1 91.19 111 LEU A C 1
ATOM 876 O O . LEU A 1 111 ? -11.273 -21.891 -15.789 1 91.19 111 LEU A O 1
ATOM 880 N N . GLU A 1 112 ? -13.18 -20.859 -16.422 1 91.94 112 GLU A N 1
ATOM 881 C CA . GLU A 1 112 ? -14 -22 -16.047 1 91.94 112 GLU A CA 1
ATOM 882 C C . GLU A 1 112 ? -13.633 -23.234 -16.875 1 91.94 112 GLU A C 1
ATOM 884 O O . GLU A 1 112 ? -13.562 -24.344 -16.344 1 91.94 112 GLU A O 1
ATOM 889 N N . ARG A 1 113 ? -13.398 -23.031 -18.094 1 90.44 113 ARG A N 1
ATOM 890 C CA . ARG A 1 113 ? -12.992 -24.125 -18.969 1 90.44 113 ARG A CA 1
ATOM 891 C C . ARG A 1 113 ? -11.625 -24.672 -18.562 1 90.44 113 ARG A C 1
ATOM 893 O O . ARG A 1 113 ? -11.438 -25.891 -18.5 1 90.44 113 ARG A O 1
ATOM 900 N N . ALA A 1 114 ? -10.734 -23.797 -18.344 1 89.69 114 ALA A N 1
ATOM 901 C CA . ALA A 1 114 ? -9.398 -24.203 -17.938 1 89.69 114 ALA A CA 1
ATOM 902 C C . ALA A 1 114 ? -9.438 -25.031 -16.656 1 89.69 114 ALA A C 1
ATOM 904 O O . ALA A 1 114 ? -8.773 -26.062 -16.547 1 89.69 114 ALA A O 1
ATOM 905 N N . PHE A 1 115 ? -10.258 -24.641 -15.727 1 92.25 115 PHE A N 1
ATOM 906 C CA . PHE A 1 115 ? -10.289 -25.281 -14.422 1 92.25 115 PHE A CA 1
ATOM 907 C C . PHE A 1 115 ? -11.164 -26.516 -14.445 1 92.25 115 PHE A C 1
ATOM 909 O O . PHE A 1 115 ? -11.141 -27.328 -13.516 1 92.25 115 PHE A O 1
ATOM 916 N N . SER A 1 116 ? -11.922 -26.656 -15.484 1 90.19 116 SER A N 1
ATOM 917 C CA . SER A 1 116 ? -12.734 -27.859 -15.633 1 90.19 116 SER A CA 1
ATOM 918 C C . SER A 1 116 ? -11.859 -29.094 -15.867 1 90.19 116 SER A C 1
ATOM 920 O O . SER A 1 116 ? -12.32 -30.219 -15.703 1 90.19 116 SER A O 1
ATOM 922 N N . GLU A 1 117 ? -10.656 -28.859 -16.188 1 90 117 GLU A N 1
ATOM 923 C CA . GLU A 1 117 ? -9.719 -29.953 -16.422 1 90 117 GLU A CA 1
ATOM 924 C C . GLU A 1 117 ? -9.172 -30.5 -15.094 1 90 117 GLU A C 1
ATOM 926 O O . GLU A 1 117 ? -8.414 -31.469 -15.078 1 90 117 GLU A O 1
ATOM 931 N N . SER A 1 118 ? -9.594 -29.922 -14.016 1 91.25 118 SER A N 1
ATOM 932 C CA . SER A 1 118 ? -9.18 -30.359 -12.695 1 91.25 118 SER A CA 1
ATOM 933 C C . SER A 1 118 ? -9.625 -31.797 -12.43 1 91.25 118 SER A C 1
ATOM 935 O O . SER A 1 118 ? -10.695 -32.219 -12.867 1 91.25 118 SER A O 1
ATOM 937 N N . LYS A 1 119 ? -8.797 -32.5 -11.656 1 84.69 119 LYS A N 1
ATOM 938 C CA . LYS A 1 119 ? -9.164 -33.875 -11.258 1 84.69 119 LYS A CA 1
ATOM 939 C C . LYS A 1 119 ? -10.227 -33.844 -10.164 1 84.69 119 LYS A C 1
ATOM 941 O O . LYS A 1 119 ? -10.859 -34.875 -9.891 1 84.69 119 LYS A O 1
ATOM 946 N N . GLN A 1 120 ? -10.297 -32.781 -9.516 1 85.88 120 GLN A N 1
ATOM 947 C CA . GLN A 1 120 ? -11.336 -32.656 -8.5 1 85.88 120 GLN A CA 1
ATOM 948 C C . GLN A 1 120 ? -12.703 -32.406 -9.141 1 85.88 120 GLN A C 1
ATOM 950 O O . GLN A 1 120 ? -12.922 -31.359 -9.766 1 85.88 120 GLN A O 1
ATOM 955 N N . GLU A 1 121 ? -13.578 -33.312 -8.93 1 84.56 121 GLU A N 1
ATOM 956 C CA . GLU A 1 121 ? -14.906 -33.25 -9.531 1 84.56 121 GLU A CA 1
ATOM 957 C C . GLU A 1 121 ? -15.617 -31.938 -9.172 1 84.56 121 GLU A C 1
ATOM 959 O O . GLU A 1 121 ? -15.742 -31.594 -7.988 1 84.56 121 GLU A O 1
ATOM 964 N N . GLY A 1 122 ? -16 -31.203 -10.164 1 88.19 122 GLY A N 1
ATOM 965 C CA . GLY A 1 122 ? -16.828 -30.016 -9.984 1 88.19 122 GLY A CA 1
ATOM 966 C C . GLY A 1 122 ? -16.047 -28.797 -9.539 1 88.19 122 GLY A C 1
ATOM 967 O O . GLY A 1 122 ? -16.625 -27.812 -9.086 1 88.19 122 GLY A O 1
ATOM 968 N N . PHE A 1 123 ? -14.766 -28.875 -9.602 1 93.12 123 PHE A N 1
ATOM 969 C CA . PHE A 1 123 ? -13.922 -27.797 -9.109 1 93.12 123 PHE A CA 1
ATOM 970 C C . PHE A 1 123 ? -14.383 -26.453 -9.664 1 93.12 123 PHE A C 1
ATOM 972 O O . PHE A 1 123 ? -14.477 -25.469 -8.922 1 93.12 123 PHE A O 1
ATOM 979 N N . ALA A 1 124 ? -14.68 -26.391 -10.93 1 87.81 124 ALA A N 1
ATOM 980 C CA . ALA A 1 124 ? -15.047 -25.141 -11.602 1 87.81 124 ALA A CA 1
ATOM 981 C C . ALA A 1 124 ? -16.312 -24.547 -10.992 1 87.81 124 ALA A C 1
ATOM 983 O O . ALA A 1 124 ? -16.547 -23.344 -11.109 1 87.81 124 ALA A O 1
ATOM 984 N N . ARG A 1 125 ? -17.094 -25.344 -10.266 1 89.94 125 ARG A N 1
ATOM 985 C CA . ARG A 1 125 ? -18.375 -24.891 -9.727 1 89.94 125 ARG A CA 1
ATOM 986 C C . ARG A 1 125 ? -18.297 -24.703 -8.219 1 89.94 125 ARG A C 1
ATOM 988 O O . ARG A 1 125 ? -19.234 -24.156 -7.605 1 89.94 125 ARG A O 1
ATOM 995 N N . LEU A 1 126 ? -17.266 -25.156 -7.645 1 93.06 126 LEU A N 1
ATOM 996 C CA . LEU A 1 126 ? -17.109 -25.016 -6.199 1 93.06 126 LEU A CA 1
ATOM 997 C C . LEU A 1 126 ? -16.734 -23.578 -5.84 1 93.06 126 LEU A C 1
ATOM 999 O O . LEU A 1 126 ? -15.906 -22.953 -6.504 1 93.06 126 LEU A O 1
ATOM 1003 N N . THR A 1 127 ? -17.453 -23.141 -4.836 1 95.06 127 THR A N 1
ATOM 1004 C CA . THR A 1 127 ? -16.969 -21.891 -4.246 1 95.06 127 THR A CA 1
ATOM 1005 C C . THR A 1 127 ? -15.68 -22.125 -3.469 1 95.06 127 THR A C 1
ATOM 1007 O O . THR A 1 127 ? -15.352 -23.266 -3.135 1 95.06 127 THR A O 1
ATOM 1010 N N . MET A 1 128 ? -14.953 -21.109 -3.225 1 95.31 128 MET A N 1
ATOM 1011 C CA . MET A 1 128 ? -13.703 -21.203 -2.48 1 95.31 128 MET A CA 1
ATOM 1012 C C . MET A 1 128 ? -13.938 -21.812 -1.104 1 95.31 128 MET A C 1
ATOM 1014 O O . MET A 1 128 ? -13.156 -22.656 -0.653 1 95.31 128 MET A O 1
ATOM 1018 N N . GLU A 1 129 ? -15.023 -21.453 -0.466 1 92.56 129 GLU A N 1
ATOM 1019 C CA . GLU A 1 129 ? -15.352 -22 0.851 1 92.56 129 GLU A CA 1
ATOM 1020 C C . GLU A 1 129 ? -15.695 -23.484 0.77 1 92.56 129 GLU A C 1
ATOM 1022 O O . GLU A 1 129 ? -15.281 -24.266 1.627 1 92.56 129 GLU A O 1
ATOM 1027 N N . GLU A 1 130 ? -16.469 -23.781 -0.227 1 93.44 130 GLU A N 1
ATOM 1028 C CA . GLU A 1 130 ? -16.828 -25.172 -0.421 1 93.44 130 GLU A CA 1
ATOM 1029 C C . GLU A 1 130 ? -15.602 -26.031 -0.7 1 93.44 130 GLU A C 1
ATOM 1031 O O . GLU A 1 130 ? -15.516 -27.172 -0.236 1 93.44 130 GLU A O 1
ATOM 1036 N N . TRP A 1 131 ? -14.711 -25.484 -1.484 1 95.25 131 TRP A N 1
ATOM 1037 C CA . TRP A 1 131 ? -13.469 -26.188 -1.784 1 95.25 131 TRP A CA 1
ATOM 1038 C C . TRP A 1 131 ? -12.703 -26.516 -0.506 1 95.25 131 TRP A C 1
ATOM 1040 O O . TRP A 1 131 ? -12.266 -27.641 -0.306 1 95.25 131 TRP A O 1
ATOM 1050 N N . LYS A 1 132 ? -12.555 -25.531 0.37 1 93.25 132 LYS A N 1
ATOM 1051 C CA . LYS A 1 132 ? -11.812 -25.734 1.615 1 93.25 132 LYS A CA 1
ATOM 1052 C C . LYS A 1 132 ? -12.5 -26.766 2.502 1 93.25 132 LYS A C 1
ATOM 1054 O O . LYS A 1 132 ? -11.836 -27.594 3.137 1 93.25 132 LYS A O 1
ATOM 1059 N N . ALA A 1 133 ? -13.812 -26.703 2.514 1 89.75 133 ALA A N 1
ATOM 1060 C CA . ALA A 1 133 ? -14.578 -27.656 3.312 1 89.75 133 ALA A CA 1
ATOM 1061 C C . ALA A 1 133 ? -14.344 -29.078 2.834 1 89.75 133 ALA A C 1
ATOM 1063 O O . ALA A 1 133 ? -14.281 -30.016 3.641 1 89.75 133 ALA A O 1
ATOM 1064 N N . ARG A 1 134 ? -14.195 -29.25 1.579 1 88.44 134 ARG A N 1
ATOM 1065 C CA . ARG A 1 134 ? -14 -30.562 0.986 1 88.44 134 ARG A CA 1
ATOM 1066 C C . ARG A 1 134 ? -12.555 -31.016 1.129 1 88.44 134 ARG A C 1
ATOM 1068 O O . ARG A 1 134 ? -12.289 -32.188 1.37 1 88.44 134 ARG A O 1
ATOM 1075 N N . ALA A 1 135 ? -11.633 -30.141 0.785 1 81.38 135 ALA A N 1
ATOM 1076 C CA . ALA A 1 135 ? -10.203 -30.438 0.768 1 81.38 135 ALA A CA 1
ATOM 1077 C C . ALA A 1 135 ? -9.703 -30.797 2.162 1 81.38 135 ALA A C 1
ATOM 1079 O O . ALA A 1 135 ? -8.75 -31.562 2.307 1 81.38 135 ALA A O 1
ATOM 1080 N N . GLY A 1 136 ? -10.43 -30.5 3.238 1 69.06 136 GLY A N 1
ATOM 1081 C CA . GLY A 1 136 ? -10.047 -30.812 4.605 1 69.06 136 GLY A CA 1
ATOM 1082 C C . GLY A 1 136 ? -9.016 -29.859 5.172 1 69.06 136 GLY A C 1
ATOM 1083 O O . GLY A 1 136 ? -8.617 -28.906 4.504 1 69.06 136 GLY A O 1
ATOM 1084 N N . GLN A 1 137 ? -8.531 -30.109 6.359 1 69.38 137 GLN A N 1
ATOM 1085 C CA . GLN A 1 137 ? -7.734 -29.219 7.195 1 69.38 137 GLN A CA 1
ATOM 1086 C C . GLN A 1 137 ? -6.277 -29.203 6.754 1 69.38 137 GLN A C 1
ATOM 1088 O O . GLN A 1 137 ? -5.52 -28.312 7.117 1 69.38 137 GLN A O 1
ATOM 1093 N N . GLY A 1 138 ? -5.91 -29.938 5.789 1 85.5 138 GLY A N 1
ATOM 1094 C CA . GLY A 1 138 ? -4.484 -30.047 5.531 1 85.5 138 GLY A CA 1
ATOM 1095 C C . GLY A 1 138 ? -4.004 -29.141 4.414 1 85.5 138 GLY A C 1
ATOM 1096 O O . GLY A 1 138 ? -2.803 -28.891 4.277 1 85.5 138 GLY A O 1
ATOM 1097 N N . LEU A 1 139 ? -4.875 -28.562 3.697 1 93.19 139 LEU A N 1
ATOM 1098 C CA . LEU A 1 139 ? -4.457 -27.688 2.607 1 93.19 139 LEU A CA 1
ATOM 1099 C C . LEU A 1 139 ? -4.438 -26.219 3.062 1 93.19 139 LEU A C 1
ATOM 1101 O O . LEU A 1 139 ? -5.23 -25.828 3.92 1 93.19 139 LEU A O 1
ATOM 1105 N N . ALA A 1 140 ? -3.537 -25.5 2.539 1 95.44 140 ALA A N 1
ATOM 1106 C CA . ALA A 1 140 ? -3.383 -24.094 2.881 1 95.44 140 ALA A CA 1
ATOM 1107 C C . ALA A 1 140 ? -4.691 -23.344 2.676 1 95.44 140 ALA A C 1
ATOM 1109 O O . ALA A 1 140 ? -5.465 -23.656 1.771 1 95.44 140 ALA A O 1
ATOM 1110 N N . ASP A 1 141 ? -4.977 -22.391 3.592 1 94.81 141 ASP A N 1
ATOM 1111 C CA . ASP A 1 141 ? -5.969 -21.375 3.24 1 94.81 141 ASP A CA 1
ATOM 1112 C C . ASP A 1 141 ? -5.496 -20.531 2.066 1 94.81 141 ASP A C 1
ATOM 1114 O O . ASP A 1 141 ? -4.293 -20.344 1.871 1 94.81 141 ASP A O 1
ATOM 1118 N N . ILE A 1 142 ? -6.438 -20.078 1.255 1 96.94 142 ILE A N 1
ATOM 1119 C CA . ILE A 1 142 ? -6.098 -19.266 0.097 1 96.94 142 ILE A CA 1
ATOM 1120 C C . ILE A 1 142 ? -6.852 -17.938 0.167 1 96.94 142 ILE A C 1
ATOM 1122 O O . ILE A 1 142 ? -8.055 -17.906 0.43 1 96.94 142 ILE A O 1
ATOM 1126 N N . VAL A 1 143 ? -6.133 -16.859 0.009 1 96.44 143 VAL A N 1
ATOM 1127 C CA . VAL A 1 143 ? -6.703 -15.523 -0.102 1 96.44 143 VAL A CA 1
ATOM 1128 C C . VAL A 1 143 ? -6.363 -14.93 -1.467 1 96.44 143 VAL A C 1
ATOM 1130 O O . VAL A 1 143 ? -5.188 -14.836 -1.836 1 96.44 143 VAL A O 1
ATOM 1133 N N . ILE A 1 144 ? -7.352 -14.562 -2.234 1 97 144 ILE A N 1
ATOM 1134 C CA . ILE A 1 144 ? -7.172 -13.898 -3.521 1 97 144 ILE A CA 1
ATOM 1135 C C . ILE A 1 144 ? -7.629 -12.445 -3.42 1 97 144 ILE A C 1
ATOM 1137 O O . ILE A 1 144 ? -8.766 -12.172 -3.039 1 97 144 ILE A O 1
ATOM 1141 N N . THR A 1 145 ? -6.715 -11.492 -3.736 1 94.31 145 THR A N 1
ATOM 1142 C CA . THR A 1 145 ? -7.016 -10.078 -3.594 1 94.31 145 THR A CA 1
ATOM 1143 C C . THR A 1 145 ? -7.703 -9.539 -4.848 1 94.31 145 THR A C 1
ATOM 1145 O O . THR A 1 145 ? -7.422 -10 -5.957 1 94.31 145 THR A O 1
ATOM 1148 N N . ALA A 1 146 ? -8.57 -8.617 -4.711 1 92.62 146 ALA A N 1
ATOM 1149 C CA . ALA A 1 146 ? -9.25 -7.879 -5.773 1 92.62 146 ALA A CA 1
ATOM 1150 C C . ALA A 1 146 ? -9.617 -6.473 -5.312 1 92.62 146 ALA A C 1
ATOM 1152 O O . ALA A 1 146 ? -9.133 -6 -4.285 1 92.62 146 ALA A O 1
ATOM 1153 N N . PHE A 1 147 ? -10.281 -5.785 -6.137 1 87.5 147 PHE A N 1
ATOM 1154 C CA . PHE A 1 147 ? -10.719 -4.426 -5.844 1 87.5 147 PHE A CA 1
ATOM 1155 C C . PHE A 1 147 ? -12.203 -4.262 -6.156 1 87.5 147 PHE A C 1
ATOM 1157 O O . PHE A 1 147 ? -12.648 -4.57 -7.266 1 87.5 147 PHE A O 1
ATOM 1164 N N . ASP A 1 148 ? -12.969 -3.852 -5.16 1 86.44 148 ASP A N 1
ATOM 1165 C CA . ASP A 1 148 ? -14.383 -3.553 -5.371 1 86.44 148 ASP A CA 1
ATOM 1166 C C . ASP A 1 148 ? -14.555 -2.24 -6.133 1 86.44 148 ASP A C 1
ATOM 1168 O O . ASP A 1 148 ? -14.258 -1.167 -5.609 1 86.44 148 ASP A O 1
ATOM 1172 N N . TYR A 1 149 ? -15.07 -2.352 -7.289 1 83.56 149 TYR A N 1
ATOM 1173 C CA . TYR A 1 149 ? -15.156 -1.223 -8.211 1 83.56 149 TYR A CA 1
ATOM 1174 C C . TYR A 1 149 ? -16.062 -0.13 -7.648 1 83.56 149 TYR A C 1
ATOM 1176 O O . TYR A 1 149 ? -15.695 1.05 -7.664 1 83.56 149 TYR A O 1
ATOM 1184 N N . ASP A 1 150 ? -17.141 -0.444 -7.152 1 81.06 150 ASP A N 1
ATOM 1185 C CA . ASP A 1 150 ? -18.141 0.533 -6.723 1 81.06 150 ASP A CA 1
ATOM 1186 C C . ASP A 1 150 ? -17.781 1.113 -5.355 1 81.06 150 ASP A C 1
ATOM 1188 O O . ASP A 1 150 ? -17.984 2.305 -5.109 1 81.06 150 ASP A O 1
ATOM 1192 N N . ARG A 1 151 ? -17.188 0.323 -4.535 1 79.31 151 ARG A N 1
ATOM 1193 C CA . ARG A 1 151 ? -16.875 0.767 -3.182 1 79.31 151 ARG A CA 1
ATOM 1194 C C . ARG A 1 151 ? -15.469 1.366 -3.119 1 79.31 151 ARG A C 1
ATOM 1196 O O . ARG A 1 151 ? -15.086 1.963 -2.109 1 79.31 151 ARG A O 1
ATOM 1203 N N . ARG A 1 152 ? -14.695 1.154 -4.059 1 79.88 152 ARG A N 1
ATOM 1204 C CA . ARG A 1 152 ? -13.352 1.717 -4.18 1 79.88 152 ARG A CA 1
ATOM 1205 C C . ARG A 1 152 ? -12.469 1.281 -3.016 1 79.88 152 ARG A C 1
ATOM 1207 O O . ARG A 1 152 ? -11.82 2.111 -2.381 1 79.88 152 ARG A O 1
ATOM 1214 N N . ARG A 1 153 ? -12.547 -0.003 -2.793 1 81.56 153 ARG A N 1
ATOM 1215 C CA . ARG A 1 153 ? -11.719 -0.581 -1.734 1 81.56 153 ARG A CA 1
ATOM 1216 C C . ARG A 1 153 ? -11.234 -1.972 -2.121 1 81.56 153 ARG A C 1
ATOM 1218 O O . ARG A 1 153 ? -11.859 -2.656 -2.93 1 81.56 153 ARG A O 1
ATOM 1225 N N . ALA A 1 154 ? -10.148 -2.359 -1.509 1 86.06 154 ALA A N 1
ATOM 1226 C CA . ALA A 1 154 ? -9.656 -3.719 -1.704 1 86.06 154 ALA A CA 1
ATOM 1227 C C . ALA A 1 154 ? -10.617 -4.746 -1.116 1 86.06 154 ALA A C 1
ATOM 1229 O O . ALA A 1 154 ? -11.266 -4.484 -0.102 1 86.06 154 ALA A O 1
ATOM 1230 N N . ILE A 1 155 ? -10.75 -5.809 -1.765 1 89.12 155 ILE A N 1
ATOM 1231 C CA . ILE A 1 155 ? -11.523 -6.934 -1.253 1 89.12 155 ILE A CA 1
ATOM 1232 C C . ILE A 1 155 ? -10.688 -8.211 -1.31 1 89.12 155 ILE A C 1
ATOM 1234 O O . ILE A 1 155 ? -9.867 -8.375 -2.209 1 89.12 155 ILE A O 1
ATOM 1238 N N . PHE A 1 156 ? -10.883 -9.055 -0.351 1 93.12 156 PHE A N 1
ATOM 1239 C CA . PHE A 1 156 ? -10.148 -10.312 -0.24 1 93.12 156 PHE A CA 1
ATOM 1240 C C . PHE A 1 156 ? -11.109 -11.5 -0.267 1 93.12 156 PHE A C 1
ATOM 1242 O O . PHE A 1 156 ? -11.961 -11.633 0.612 1 93.12 156 PHE A O 1
ATOM 1249 N N . PHE A 1 157 ? -10.969 -12.312 -1.327 1 94.81 157 PHE A N 1
ATOM 1250 C CA . PHE A 1 157 ? -11.711 -13.57 -1.368 1 94.81 157 PHE A CA 1
ATOM 1251 C C . PHE A 1 157 ? -10.961 -14.664 -0.613 1 94.81 157 PHE A C 1
ATOM 1253 O O . PHE A 1 157 ? -9.781 -14.914 -0.872 1 94.81 157 PHE A O 1
ATOM 1260 N N . ARG A 1 158 ? -11.688 -15.297 0.328 1 93.94 158 ARG A N 1
ATOM 1261 C CA . ARG A 1 158 ? -11.039 -16.234 1.238 1 93.94 158 ARG A CA 1
ATOM 1262 C C . ARG A 1 158 ? -11.68 -17.609 1.154 1 93.94 158 ARG A C 1
ATOM 1264 O O . ARG A 1 158 ? -12.898 -17.734 1.002 1 93.94 158 ARG A O 1
ATOM 1271 N N . THR A 1 159 ? -10.773 -18.625 1.271 1 93.38 159 THR A N 1
ATOM 1272 C CA . THR A 1 159 ? -11.312 -19.969 1.468 1 93.38 159 THR A CA 1
ATOM 1273 C C . THR A 1 159 ? -11.836 -20.125 2.893 1 93.38 159 THR A C 1
ATOM 1275 O O . THR A 1 159 ? -12.758 -20.922 3.135 1 93.38 159 THR A O 1
ATOM 1278 N N . ARG A 1 160 ? -11.234 -19.453 3.789 1 87.62 160 ARG A N 1
ATOM 1279 C CA . ARG A 1 160 ? -11.695 -19.453 5.176 1 87.62 160 ARG A CA 1
ATOM 1280 C C . ARG A 1 160 ? -12.523 -18.203 5.473 1 87.62 160 ARG A C 1
ATOM 1282 O O . ARG A 1 160 ? -11.969 -17.141 5.766 1 87.62 160 ARG A O 1
ATOM 1289 N N . SER A 1 161 ? -13.789 -18.266 5.477 1 77.75 161 SER A N 1
ATOM 1290 C CA . SER A 1 161 ? -14.68 -17.109 5.633 1 77.75 161 SER A CA 1
ATOM 1291 C C . SER A 1 161 ? -14.609 -16.547 7.047 1 77.75 161 SER A C 1
ATOM 1293 O O . SER A 1 161 ? -14.875 -15.367 7.262 1 77.75 161 SER A O 1
ATOM 1295 N N . GLY A 1 162 ? -14.273 -17.312 8.055 1 78.31 162 GLY A N 1
ATOM 1296 C CA . GLY A 1 162 ? -14.258 -16.844 9.43 1 78.31 162 GLY A CA 1
ATOM 1297 C C . GLY A 1 162 ? -12.922 -16.266 9.859 1 78.31 162 GLY A C 1
ATOM 1298 O O . GLY A 1 162 ? -12.578 -16.297 11.039 1 78.31 162 GLY A O 1
ATOM 1299 N N . SER A 1 163 ? -12.188 -15.812 8.891 1 81.25 163 SER A N 1
ATOM 1300 C CA . SER A 1 163 ? -10.906 -15.211 9.234 1 81.25 163 SER A CA 1
ATOM 1301 C C . SER A 1 163 ? -11.094 -13.93 10.047 1 81.25 163 SER A C 1
ATOM 1303 O O . SER A 1 163 ? -11.891 -13.062 9.672 1 81.25 163 SER A O 1
ATOM 1305 N N . PRO A 1 164 ? -10.391 -13.75 11.141 1 80.81 164 PRO A N 1
ATOM 1306 C CA . PRO A 1 164 ? -10.5 -12.523 11.938 1 80.81 164 PRO A CA 1
ATOM 1307 C C . PRO A 1 164 ? -9.984 -11.289 11.195 1 80.81 164 PRO A C 1
ATOM 1309 O O . PRO A 1 164 ? -10.258 -10.164 11.609 1 80.81 164 PRO A O 1
ATOM 1312 N N . ALA A 1 165 ? -9.18 -11.562 10.195 1 78.25 165 ALA A N 1
ATOM 1313 C CA . ALA A 1 165 ? -8.664 -10.438 9.414 1 78.25 165 ALA A CA 1
ATOM 1314 C C . ALA A 1 165 ? -9.773 -9.766 8.625 1 78.25 165 ALA A C 1
ATOM 1316 O O . ALA A 1 165 ? -9.625 -8.625 8.172 1 78.25 165 ALA A O 1
ATOM 1317 N N . ALA A 1 166 ? -10.805 -10.492 8.328 1 78.38 166 ALA A N 1
ATOM 1318 C CA . ALA A 1 166 ? -11.93 -9.953 7.562 1 78.38 166 ALA A CA 1
ATOM 1319 C C . ALA A 1 166 ? -12.914 -9.234 8.477 1 78.38 166 ALA A C 1
ATOM 1321 O O . ALA A 1 166 ? -13.164 -9.672 9.602 1 78.38 166 ALA A O 1
ATOM 1322 N N . SER A 1 167 ? -13.305 -8.039 7.926 1 67.81 167 SER A N 1
ATOM 1323 C CA . SER A 1 167 ? -14.414 -7.426 8.641 1 67.81 167 SER A CA 1
ATOM 1324 C C . SER A 1 167 ? -15.672 -8.281 8.555 1 67.81 167 SER A C 1
ATOM 1326 O O . SER A 1 167 ? -15.82 -9.086 7.633 1 67.81 167 SER A O 1
ATOM 1328 N N . ARG A 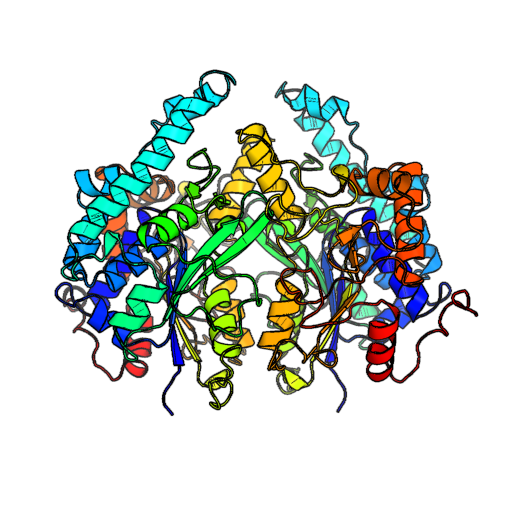1 168 ? -16.375 -8.336 9.523 1 59.84 168 ARG A N 1
ATOM 1329 C CA . ARG A 1 168 ? -17.578 -9.172 9.602 1 59.84 168 ARG A CA 1
ATOM 1330 C C . ARG A 1 168 ? -18.594 -8.773 8.531 1 59.84 168 ARG A C 1
ATOM 1332 O O . ARG A 1 168 ? -19.641 -8.227 8.852 1 59.84 168 ARG A O 1
ATOM 1339 N N . SER A 1 169 ? -18.094 -8.555 7.332 1 58.5 169 SER A N 1
ATOM 1340 C CA . SER A 1 169 ? -19 -8.289 6.215 1 58.5 169 SER A CA 1
ATOM 1341 C C . SER A 1 169 ? -19.438 -9.586 5.539 1 58.5 169 SER A C 1
ATOM 1343 O O . SER A 1 169 ? -18.703 -10.578 5.559 1 58.5 169 SER A O 1
ATOM 1345 N N . PRO A 1 170 ? -20.656 -9.547 5.141 1 57.62 170 PRO A N 1
ATOM 1346 C CA . PRO A 1 170 ? -21.109 -10.789 4.516 1 57.62 170 PRO A CA 1
ATOM 1347 C C . PRO A 1 170 ? -20.141 -11.312 3.467 1 57.62 170 PRO A C 1
ATOM 1349 O O . PRO A 1 170 ? -19.594 -10.531 2.684 1 57.62 170 PRO A O 1
ATOM 1352 N N . ALA A 1 171 ? -19.828 -12.422 3.736 1 56.88 171 ALA A N 1
ATOM 1353 C CA . ALA A 1 171 ? -18.875 -13.18 2.939 1 56.88 171 ALA A CA 1
ATOM 1354 C C . ALA A 1 171 ? -19.266 -13.195 1.467 1 56.88 171 ALA A C 1
ATOM 1356 O O . ALA A 1 171 ? -20.453 -13.344 1.14 1 56.88 171 ALA A O 1
ATOM 1357 N N . ARG A 1 172 ? -18.484 -12.609 0.548 1 73.56 172 ARG A N 1
ATOM 1358 C CA . ARG A 1 172 ? -18.641 -12.961 -0.859 1 73.56 172 ARG A CA 1
ATOM 1359 C C . ARG A 1 172 ? -17.906 -14.266 -1.175 1 73.56 172 ARG A C 1
ATOM 1361 O O . ARG A 1 172 ? -16.812 -14.508 -0.674 1 73.56 172 ARG A O 1
ATOM 1368 N N . ASN A 1 173 ? -18.766 -15.422 -1.459 1 86 173 ASN A N 1
ATOM 1369 C CA . ASN A 1 173 ? -18.281 -16.781 -1.694 1 86 173 ASN A CA 1
ATOM 1370 C C . ASN A 1 173 ? -18.219 -17.094 -3.184 1 86 173 ASN A C 1
ATOM 1372 O O . ASN A 1 173 ? -19.016 -17.906 -3.678 1 86 173 ASN A O 1
ATOM 1376 N N . PRO A 1 174 ? -17.156 -16.531 -3.785 1 94.69 174 PRO A N 1
ATOM 1377 C CA . PRO A 1 174 ? -17.031 -16.797 -5.219 1 94.69 174 PRO A CA 1
ATOM 1378 C C . PRO A 1 174 ? -16.375 -18.156 -5.508 1 94.69 174 PRO A C 1
ATOM 1380 O O . PRO A 1 174 ? -15.766 -18.75 -4.613 1 94.69 174 PRO A O 1
ATOM 1383 N N . THR A 1 175 ? -16.656 -18.625 -6.758 1 95.75 175 THR A N 1
ATOM 1384 C CA . THR A 1 175 ? -15.82 -19.703 -7.25 1 95.75 175 THR A CA 1
ATOM 1385 C C . THR A 1 175 ? -14.391 -19.219 -7.477 1 95.75 175 THR A C 1
ATOM 1387 O O . THR A 1 175 ? -14.125 -18.016 -7.48 1 95.75 175 THR A O 1
ATOM 1390 N N . PHE A 1 176 ? -13.484 -20.188 -7.602 1 96.5 176 PHE A N 1
ATOM 1391 C CA . PHE A 1 176 ? -12.109 -19.797 -7.914 1 96.5 176 PHE A CA 1
ATOM 1392 C C . PHE A 1 176 ? -12.047 -19.031 -9.227 1 96.5 176 PHE A C 1
ATOM 1394 O O . PHE A 1 176 ? -11.32 -18.047 -9.344 1 96.5 176 PHE A O 1
ATOM 1401 N N . ALA A 1 177 ? -12.828 -19.469 -10.219 1 95.44 177 ALA A N 1
ATOM 1402 C CA . ALA A 1 177 ? -12.852 -18.781 -11.508 1 95.44 177 ALA A CA 1
ATOM 1403 C C . ALA A 1 177 ? -13.32 -17.344 -11.359 1 95.44 177 ALA A C 1
ATOM 1405 O O . ALA A 1 177 ? -12.742 -16.422 -11.953 1 95.44 177 ALA A O 1
ATOM 1406 N N . GLN A 1 178 ? -14.344 -17.156 -10.602 1 94.94 178 GLN A N 1
ATOM 1407 C CA . GLN A 1 178 ? -14.852 -15.805 -10.352 1 94.94 178 GLN A CA 1
ATOM 1408 C C . GLN A 1 178 ? -13.82 -14.953 -9.617 1 94.94 178 GLN A C 1
ATOM 1410 O O . GLN A 1 178 ? -13.594 -13.797 -9.984 1 94.94 178 GLN A O 1
ATOM 1415 N N . ALA A 1 179 ? -13.195 -15.523 -8.562 1 95.88 179 ALA A N 1
ATOM 1416 C CA . ALA A 1 179 ? -12.188 -14.797 -7.793 1 95.88 179 ALA A CA 1
ATOM 1417 C C . ALA A 1 179 ? -11.016 -14.391 -8.68 1 95.88 179 ALA A C 1
ATOM 1419 O O . ALA A 1 179 ? -10.547 -13.25 -8.609 1 95.88 179 ALA A O 1
ATOM 1420 N N . VAL A 1 180 ? -10.562 -15.297 -9.516 1 95.44 180 VAL A N 1
ATOM 1421 C CA . VAL A 1 180 ? -9.453 -15.023 -10.43 1 95.44 180 VAL A CA 1
ATOM 1422 C C . VAL A 1 180 ? -9.875 -13.961 -11.445 1 95.44 180 VAL A C 1
ATOM 1424 O O . VAL A 1 180 ? -9.094 -13.062 -11.766 1 95.44 180 VAL A O 1
ATOM 1427 N N . HIS A 1 181 ? -11.078 -14.078 -11.938 1 92.94 181 HIS A N 1
ATOM 1428 C CA . HIS A 1 181 ? -11.609 -13.102 -12.883 1 92.94 181 HIS A CA 1
ATOM 1429 C C . HIS A 1 181 ? -11.578 -11.695 -12.297 1 92.94 181 HIS A C 1
ATOM 1431 O O . HIS A 1 181 ? -11.125 -10.75 -12.953 1 92.94 181 HIS A O 1
ATOM 1437 N N . ALA A 1 182 ? -12.016 -11.562 -11.109 1 92.88 182 ALA A N 1
ATOM 1438 C CA . ALA A 1 182 ? -11.992 -10.273 -10.414 1 92.88 182 ALA A CA 1
ATOM 1439 C C . ALA A 1 182 ? -10.555 -9.797 -10.203 1 92.88 182 ALA A C 1
ATOM 1441 O O . ALA A 1 182 ? -10.227 -8.656 -10.523 1 92.88 182 ALA A O 1
ATOM 1442 N N . SER A 1 183 ? -9.711 -10.656 -9.727 1 93.81 183 SER A N 1
ATOM 1443 C CA . SER A 1 183 ? -8.344 -10.352 -9.312 1 93.81 183 SER A CA 1
ATOM 1444 C C . SER A 1 183 ? -7.473 -9.969 -10.5 1 93.81 183 SER A C 1
ATOM 1446 O O . SER A 1 183 ? -6.488 -9.25 -10.352 1 93.81 183 SER A O 1
ATOM 1448 N N . SER A 1 184 ? -7.781 -10.43 -11.664 1 89.19 184 SER A N 1
ATOM 1449 C CA . SER A 1 1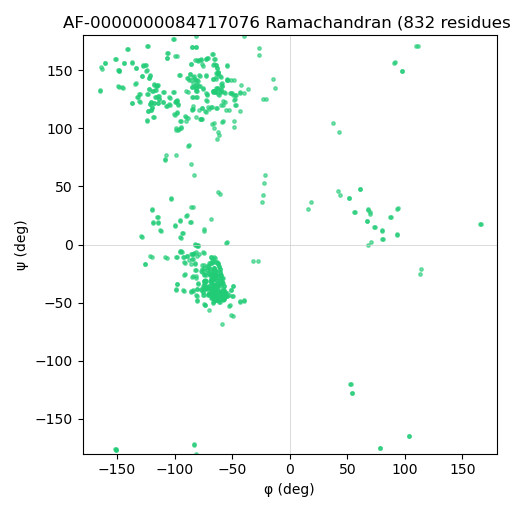84 ? -6.895 -10.266 -12.812 1 89.19 184 SER A CA 1
ATOM 1450 C C . SER A 1 184 ? -7.516 -9.344 -13.859 1 89.19 184 SER A C 1
ATOM 1452 O O . SER A 1 184 ? -7.051 -9.297 -15 1 89.19 184 SER A O 1
ATOM 1454 N N . ASN A 1 185 ? -8.57 -8.664 -13.492 1 84.62 185 ASN A N 1
ATOM 1455 C CA . ASN A 1 185 ? -9.18 -7.688 -14.383 1 84.62 185 ASN A CA 1
ATOM 1456 C C . ASN A 1 185 ? -8.562 -6.305 -14.219 1 84.62 185 ASN A C 1
ATOM 1458 O O . ASN A 1 185 ? -9.117 -5.453 -13.523 1 84.62 185 ASN A O 1
ATOM 1462 N N . ALA A 1 186 ? -7.469 -6.027 -14.891 1 72.12 186 ALA A N 1
ATOM 1463 C CA . ALA A 1 186 ? -6.734 -4.777 -14.742 1 72.12 186 ALA A CA 1
ATOM 1464 C C . ALA A 1 186 ? -7.332 -3.678 -15.617 1 72.12 186 ALA A C 1
ATOM 1466 O O . ALA A 1 186 ? -7.625 -3.904 -16.797 1 72.12 186 ALA A O 1
ATOM 1467 N N . PRO A 1 187 ? -7.812 -2.582 -15 1 60.84 187 PRO A N 1
ATOM 1468 C CA . PRO A 1 187 ? -8.484 -1.523 -15.75 1 60.84 187 PRO A CA 1
ATOM 1469 C C . PRO A 1 187 ? -7.676 -1.044 -16.953 1 60.84 187 PRO A C 1
ATOM 1471 O O . PRO A 1 187 ? -8.25 -0.706 -18 1 60.84 187 PRO A O 1
ATOM 1474 N N . ILE A 1 188 ? -6.508 -0.547 -16.688 1 53.41 188 ILE A N 1
ATOM 1475 C CA . ILE A 1 188 ? -5.805 0.246 -17.688 1 53.41 188 ILE A CA 1
ATOM 1476 C C . ILE A 1 188 ? -5.25 -0.671 -18.781 1 53.41 188 ILE A C 1
ATOM 1478 O O . ILE A 1 188 ? -5.277 -0.328 -19.953 1 53.41 188 ILE A O 1
ATOM 1482 N N . THR A 1 189 ? -4.629 -1.571 -18.344 1 48.31 189 THR A N 1
ATOM 1483 C CA . THR A 1 189 ? -3.967 -2.367 -19.375 1 48.31 189 THR A CA 1
ATOM 1484 C C . THR A 1 189 ? -4.992 -3.064 -20.266 1 48.31 189 THR A C 1
ATOM 1486 O O . THR A 1 189 ? -4.809 -3.158 -21.469 1 48.31 189 THR A O 1
ATOM 1489 N N . PHE A 1 190 ? -6.141 -3.445 -19.516 1 47.75 190 PHE A N 1
ATOM 1490 C CA . PHE A 1 190 ? -6.98 -4.309 -20.344 1 47.75 190 PHE A CA 1
ATOM 1491 C C . PHE A 1 190 ? -8.344 -3.676 -20.562 1 47.75 190 PHE A C 1
ATOM 1493 O O . PHE A 1 190 ? -9.188 -4.234 -21.281 1 47.75 190 PHE A O 1
ATOM 1500 N N . PHE A 1 191 ? -8.305 -2.213 -20.297 1 49.44 191 PHE A N 1
ATOM 1501 C CA . PHE A 1 191 ? -9.477 -1.357 -20.469 1 49.44 191 PHE A CA 1
ATOM 1502 C C . PHE A 1 191 ? -10.758 -2.188 -20.5 1 49.44 191 PHE A C 1
ATOM 1504 O O . PHE A 1 191 ? -11.602 -2.002 -21.375 1 49.44 191 PHE A O 1
ATOM 1511 N N . ASP A 1 192 ? -10.789 -3.281 -19.672 1 57.5 192 ASP A N 1
ATOM 1512 C CA . ASP A 1 192 ? -11.898 -4.219 -19.594 1 57.5 192 ASP A CA 1
ATOM 1513 C C . ASP A 1 192 ? -13 -3.697 -18.672 1 57.5 192 ASP A C 1
ATOM 1515 O O . ASP A 1 192 ? -12.742 -2.859 -17.797 1 57.5 192 ASP A O 1
ATOM 1519 N N . GLU A 1 193 ? -14.203 -3.846 -19.141 1 72.94 193 GLU A N 1
ATOM 1520 C CA . GLU A 1 193 ? -15.297 -3.74 -18.172 1 72.94 193 GLU A CA 1
ATOM 1521 C C . GLU A 1 193 ? -14.961 -4.465 -16.875 1 72.94 193 GLU A C 1
ATOM 1523 O O . GLU A 1 193 ? -14.289 -5.496 -16.891 1 72.94 193 GLU A O 1
ATOM 1528 N N . PRO A 1 194 ? -15.281 -3.848 -15.789 1 81.75 194 PRO A N 1
ATOM 1529 C CA . PRO A 1 194 ? -15.062 -4.559 -14.531 1 81.75 194 PRO A CA 1
ATOM 1530 C C . PRO A 1 194 ? -15.672 -5.961 -14.531 1 81.75 194 PRO A C 1
ATOM 1532 O O . PRO A 1 194 ? -16.672 -6.207 -15.211 1 81.75 194 PRO A O 1
ATOM 1535 N N . ALA A 1 195 ? -14.961 -6.863 -13.938 1 84 195 ALA A N 1
ATOM 1536 C CA . ALA A 1 195 ? -15.547 -8.188 -13.727 1 84 195 ALA A CA 1
ATOM 1537 C C . ALA A 1 195 ? -16.859 -8.086 -12.938 1 84 195 ALA A C 1
ATOM 1539 O O . ALA A 1 195 ? -16.906 -7.434 -11.898 1 84 195 ALA A O 1
ATOM 1540 N N . THR A 1 196 ? -17.844 -8.742 -13.461 1 85.25 196 THR A N 1
ATOM 1541 C CA . THR A 1 196 ? -19.156 -8.609 -12.836 1 85.25 196 THR A CA 1
ATOM 1542 C C . THR A 1 196 ? -19.703 -9.977 -12.43 1 85.25 196 THR A C 1
ATOM 1544 O O . THR A 1 196 ? -19.906 -10.844 -13.281 1 85.25 196 THR A O 1
ATOM 1547 N N . PHE A 1 197 ? -19.844 -10.141 -11.18 1 84.62 197 PHE A N 1
ATOM 1548 C CA . PHE A 1 197 ? -20.5 -11.312 -10.609 1 84.62 197 PHE A CA 1
ATOM 1549 C C . PHE A 1 197 ? -20.953 -11.039 -9.172 1 84.62 197 PHE A C 1
ATOM 1551 O O . PHE A 1 197 ? -20.453 -10.117 -8.531 1 84.62 197 PHE A O 1
ATOM 1558 N N . LEU A 1 198 ? -22 -11.82 -8.672 1 85.25 198 LEU A N 1
ATOM 1559 C CA . LEU A 1 198 ? -22.562 -11.664 -7.34 1 85.25 198 LEU A CA 1
ATOM 1560 C C . LEU A 1 198 ? -23.047 -10.234 -7.117 1 85.25 198 LEU A C 1
ATOM 1562 O O . LEU A 1 198 ? -22.828 -9.656 -6.051 1 85.25 198 LEU A O 1
ATOM 1566 N N . ASP A 1 199 ? -23.422 -9.609 -8.188 1 81.38 199 ASP A N 1
ATOM 1567 C CA . ASP A 1 199 ? -24.031 -8.281 -8.188 1 81.38 199 ASP A CA 1
ATOM 1568 C C . ASP A 1 199 ? -23.031 -7.215 -7.762 1 81.38 199 ASP A C 1
ATOM 1570 O O . ASP A 1 199 ? -23.375 -6.27 -7.051 1 81.38 199 ASP A O 1
ATOM 1574 N N . ARG A 1 200 ? -21.828 -7.492 -8.062 1 87.06 200 ARG A N 1
ATOM 1575 C CA . ARG A 1 200 ? -20.734 -6.555 -7.777 1 87.06 200 ARG A CA 1
ATOM 1576 C C . ARG A 1 200 ? -19.766 -6.461 -8.953 1 87.06 200 ARG A C 1
ATOM 1578 O O . ARG A 1 200 ? -19.75 -7.344 -9.812 1 87.06 200 ARG A O 1
ATOM 1585 N N . ARG A 1 201 ? -19.125 -5.465 -9.031 1 88.69 201 ARG A N 1
ATOM 1586 C CA . ARG A 1 201 ? -18.109 -5.227 -10.062 1 88.69 201 ARG A CA 1
ATOM 1587 C C . ARG A 1 201 ? -16.719 -5.129 -9.445 1 88.69 201 ARG A C 1
ATOM 1589 O O . ARG A 1 201 ? -16.547 -4.535 -8.375 1 88.69 201 ARG A O 1
ATOM 1596 N N . PHE A 1 202 ? -15.758 -5.738 -10.07 1 89.25 202 PHE A N 1
ATOM 1597 C CA . PHE A 1 202 ? -14.438 -5.852 -9.477 1 89.25 202 PHE A CA 1
ATOM 1598 C C . PHE A 1 202 ? -13.352 -5.488 -10.484 1 89.25 202 PHE A C 1
ATOM 1600 O O . PHE A 1 202 ? -13.555 -5.609 -11.695 1 89.25 202 PHE A O 1
ATOM 1607 N N . TRP A 1 203 ? -12.266 -5.016 -9.93 1 88.12 203 TRP A N 1
ATOM 1608 C CA . TRP A 1 203 ? -11.016 -4.82 -10.664 1 88.12 203 TRP A CA 1
ATOM 1609 C C . TRP A 1 203 ? -9.867 -5.566 -10 1 88.12 203 TRP A C 1
ATOM 1611 O O . TRP A 1 203 ? -10.031 -6.109 -8.906 1 88.12 203 TRP A O 1
ATOM 1621 N N . ASP A 1 204 ? -8.781 -5.59 -10.695 1 88.88 204 ASP A N 1
ATOM 1622 C CA . ASP A 1 204 ? -7.555 -6.219 -10.227 1 88.88 204 ASP A CA 1
ATOM 1623 C C . ASP A 1 204 ? -7.141 -5.664 -8.859 1 88.88 204 ASP A C 1
ATOM 1625 O O . ASP A 1 204 ? -7.25 -4.465 -8.617 1 88.88 204 ASP A O 1
ATOM 1629 N N . GLY A 1 205 ? -6.609 -6.574 -7.973 1 89.38 205 GLY A N 1
ATOM 1630 C CA . GLY A 1 205 ? -6.211 -6.215 -6.621 1 89.38 205 GLY A CA 1
ATOM 1631 C C . GLY A 1 205 ? -5.059 -5.23 -6.578 1 89.38 205 GLY A C 1
ATOM 1632 O O . GLY A 1 205 ? -4.801 -4.613 -5.543 1 89.38 205 GLY A O 1
ATOM 1633 N N . ALA A 1 206 ? -4.367 -5.059 -7.672 1 86.19 206 ALA A N 1
ATOM 1634 C CA . ALA A 1 206 ? -3.289 -4.074 -7.742 1 86.19 206 ALA A CA 1
ATOM 1635 C C . ALA A 1 206 ? -3.812 -2.668 -7.473 1 86.19 206 ALA A C 1
ATOM 1637 O O . ALA A 1 206 ? -3.088 -1.819 -6.945 1 86.19 206 ALA A O 1
ATOM 1638 N N . MET A 1 207 ? -5.07 -2.484 -7.746 1 81.94 207 MET A N 1
ATOM 1639 C CA . MET A 1 207 ? -5.691 -1.182 -7.535 1 81.94 207 MET A CA 1
ATOM 1640 C C . MET A 1 207 ? -5.73 -0.833 -6.051 1 81.94 207 MET A C 1
ATOM 1642 O O . MET A 1 207 ? -5.77 0.343 -5.684 1 81.94 207 MET A O 1
ATOM 1646 N N . GLY A 1 208 ? -5.73 -1.91 -5.273 1 82.5 208 GLY A N 1
ATOM 1647 C CA . GLY A 1 208 ? -5.723 -1.709 -3.832 1 82.5 208 GLY A CA 1
ATOM 1648 C C . GLY A 1 208 ? -4.332 -1.77 -3.23 1 82.5 208 GLY A C 1
ATOM 1649 O O . GLY A 1 208 ? -4.18 -1.818 -2.008 1 82.5 208 GLY A O 1
ATOM 1650 N N . GLY A 1 209 ? -3.285 -1.857 -4.078 1 82.69 209 GLY A N 1
ATOM 1651 C CA . GLY A 1 209 ? -1.912 -1.909 -3.6 1 82.69 209 GLY A CA 1
ATOM 1652 C C . GLY A 1 209 ? -1.441 -3.318 -3.289 1 82.69 209 GLY A C 1
ATOM 1653 O O . GLY A 1 209 ? -0.487 -3.506 -2.533 1 82.69 209 GLY A O 1
ATOM 1654 N N . TYR A 1 210 ? -2.057 -4.305 -3.887 1 89.62 210 TYR A N 1
ATOM 1655 C CA . TYR A 1 210 ? -1.746 -5.676 -3.49 1 89.62 210 TYR A CA 1
ATOM 1656 C C . TYR A 1 210 ? -1.191 -6.473 -4.664 1 89.62 210 TYR A C 1
ATOM 1658 O O . TYR A 1 210 ? -1.432 -7.676 -4.773 1 89.62 210 TYR A O 1
ATOM 1666 N N . ASN A 1 211 ? -0.511 -5.762 -5.566 1 89.25 211 ASN A N 1
ATOM 1667 C CA . ASN A 1 211 ? 0.15 -6.531 -6.613 1 89.25 211 ASN A CA 1
ATOM 1668 C C . ASN A 1 211 ? 1.168 -7.508 -6.031 1 89.25 211 ASN A C 1
ATOM 1670 O O . ASN A 1 211 ? 1.361 -8.602 -6.566 1 89.25 211 ASN A O 1
ATOM 1674 N N . ASN A 1 212 ? 1.904 -7.051 -5.0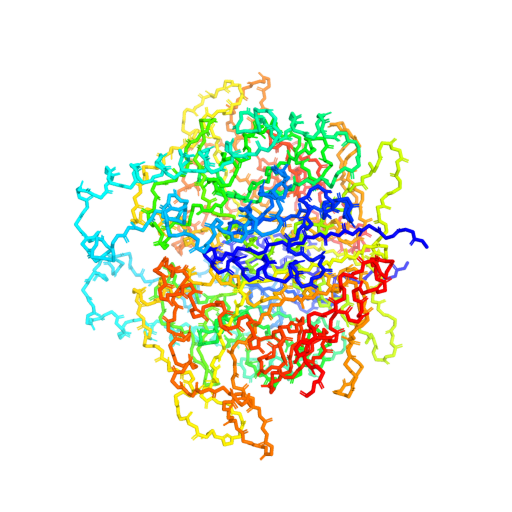86 1 92.94 212 ASN A N 1
ATOM 1675 C CA . ASN A 1 212 ? 2.607 -7.91 -4.141 1 92.94 212 ASN A CA 1
ATOM 1676 C C . ASN A 1 212 ? 1.815 -8.094 -2.848 1 92.94 212 ASN A C 1
ATOM 1678 O O . ASN A 1 212 ? 1.812 -7.211 -1.986 1 92.94 212 ASN A O 1
ATOM 1682 N N . PRO A 1 213 ? 1.131 -9.219 -2.742 1 94.81 213 PRO A N 1
ATOM 1683 C CA . PRO A 1 213 ? 0.167 -9.344 -1.646 1 94.81 213 PRO A CA 1
ATOM 1684 C C . PRO A 1 213 ? 0.804 -9.852 -0.355 1 94.81 213 PRO A C 1
ATOM 1686 O O . PRO A 1 213 ? 0.097 -10.297 0.552 1 94.81 213 PRO A O 1
ATOM 1689 N N . THR A 1 214 ? 2.125 -9.766 -0.163 1 95.69 214 THR A N 1
ATOM 1690 C CA . THR A 1 214 ? 2.869 -10.273 0.983 1 95.69 214 THR A CA 1
ATOM 1691 C C . THR A 1 214 ? 2.295 -9.727 2.287 1 95.69 214 THR A C 1
ATOM 1693 O O . THR A 1 214 ? 2.006 -10.492 3.213 1 95.69 214 THR A O 1
ATOM 1696 N N . MET A 1 215 ? 2.008 -8.445 2.316 1 93.56 215 MET A N 1
ATOM 1697 C CA . MET A 1 215 ? 1.55 -7.852 3.568 1 93.56 215 MET A CA 1
ATOM 1698 C C . MET A 1 215 ? 0.121 -8.281 3.885 1 93.56 215 MET A C 1
ATOM 1700 O O . MET A 1 215 ? -0.25 -8.406 5.051 1 93.56 215 MET A O 1
ATOM 1704 N N . ALA A 1 216 ? -0.682 -8.516 2.846 1 93.38 216 ALA A N 1
ATOM 1705 C CA . ALA A 1 216 ? -2.004 -9.086 3.096 1 93.38 216 ALA A CA 1
ATOM 1706 C C . ALA A 1 216 ? -1.896 -10.438 3.801 1 93.38 216 ALA A C 1
ATOM 1708 O O . ALA A 1 216 ? -2.658 -10.727 4.727 1 93.38 216 ALA A O 1
ATOM 1709 N N . GLY A 1 217 ? -0.91 -11.242 3.373 1 95.62 217 GLY A N 1
ATOM 1710 C CA . GLY A 1 217 ? -0.678 -12.531 4.012 1 95.62 217 GLY A CA 1
ATOM 1711 C C . GLY A 1 217 ? -0.205 -12.406 5.449 1 95.62 217 GLY A C 1
ATOM 1712 O O . GLY A 1 217 ? -0.681 -13.125 6.328 1 95.62 217 GLY A O 1
ATOM 1713 N N . VAL A 1 218 ? 0.691 -11.477 5.695 1 94.94 218 VAL A N 1
ATOM 1714 C CA . VAL A 1 218 ? 1.234 -11.258 7.035 1 94.94 218 VAL A CA 1
ATOM 1715 C C . VAL A 1 218 ? 0.12 -10.812 7.98 1 94.94 218 VAL A C 1
ATOM 1717 O O . VAL A 1 218 ? -0.015 -11.344 9.086 1 94.94 218 VAL A O 1
ATOM 1720 N N . VAL A 1 219 ? -0.724 -9.906 7.516 1 93.06 219 VAL A N 1
ATOM 1721 C CA . VAL A 1 219 ? -1.832 -9.414 8.328 1 93.06 219 VAL A CA 1
ATOM 1722 C C . VAL A 1 219 ? -2.812 -10.555 8.609 1 93.06 219 VAL A C 1
ATOM 1724 O O . VAL A 1 219 ? -3.299 -10.703 9.727 1 93.06 219 VAL A O 1
ATOM 1727 N N . GLU A 1 220 ? -3.051 -11.344 7.566 1 92.62 220 GLU A N 1
ATOM 1728 C CA . GLU A 1 220 ? -3.916 -12.508 7.734 1 92.62 220 GLU A CA 1
ATOM 1729 C C . GLU A 1 220 ? -3.369 -13.445 8.805 1 92.62 220 GLU A C 1
ATOM 1731 O O . GLU A 1 220 ? -4.113 -13.914 9.672 1 92.62 220 GLU A O 1
ATOM 1736 N N . ALA A 1 221 ? -2.113 -13.703 8.766 1 93 221 ALA A N 1
ATOM 1737 C CA . ALA A 1 221 ? -1.471 -14.617 9.703 1 93 221 ALA A CA 1
ATOM 1738 C C . ALA A 1 221 ? -1.483 -14.055 11.117 1 93 221 ALA A C 1
ATOM 1740 O O . ALA A 1 221 ? -1.796 -14.773 12.078 1 93 221 ALA A O 1
ATOM 1741 N N . LEU A 1 222 ? -1.192 -12.773 11.25 1 91.75 222 LEU A N 1
ATOM 1742 C CA . LEU A 1 222 ? -1.106 -12.141 12.562 1 91.75 222 LEU A CA 1
ATOM 1743 C C . LEU A 1 222 ? -2.49 -11.992 13.18 1 91.75 222 LEU A C 1
ATOM 1745 O O . LEU A 1 222 ? -2.613 -11.789 14.391 1 91.75 222 LEU A O 1
ATOM 1749 N N . SER A 1 223 ? -3.492 -12.016 12.312 1 87.56 223 SER A N 1
ATOM 1750 C CA . SER A 1 223 ? -4.863 -11.867 12.797 1 87.56 223 SER A CA 1
ATOM 1751 C C . SER A 1 223 ? -5.414 -13.188 13.32 1 87.56 223 SER A C 1
ATOM 1753 O O . SER A 1 223 ? -6.441 -13.211 13.992 1 87.56 223 SER A O 1
ATOM 1755 N N . HIS A 1 224 ? -4.793 -14.273 12.852 1 73.56 224 HIS A N 1
ATOM 1756 C CA . HIS A 1 224 ? -5.297 -15.594 13.227 1 73.56 224 HIS A CA 1
ATOM 1757 C C . HIS A 1 224 ? -5.137 -15.836 14.727 1 73.56 224 HIS A C 1
ATOM 1759 O O . HIS A 1 224 ? -4.051 -15.656 15.273 1 73.56 224 HIS A O 1
ATOM 1765 N N . VAL A 1 225 ? -6.41 -15.609 15.43 1 59.41 225 VAL A N 1
ATOM 1766 C CA . VAL A 1 225 ? -6.441 -16.031 16.828 1 59.41 225 VAL A CA 1
ATOM 1767 C C . VAL A 1 225 ? -6.801 -17.5 16.922 1 59.41 225 VAL A C 1
ATOM 1769 O O . VAL A 1 225 ? -7.75 -17.969 16.281 1 59.41 225 VAL A O 1
ATOM 1772 N N . GLY A 1 226 ? -6 -18.344 16.531 1 47 226 GLY A N 1
ATOM 1773 C CA . GLY A 1 226 ? -6.383 -19.75 16.562 1 47 226 GLY A CA 1
ATOM 1774 C C . GLY A 1 226 ? -7.637 -20.016 17.375 1 47 226 GLY A C 1
ATOM 1775 O O . GLY A 1 226 ? -8.047 -19.172 18.172 1 47 226 GLY A O 1
ATOM 1776 N N . ASP A 1 227 ? -8.734 -20.938 16.812 1 43.81 227 ASP A N 1
ATOM 1777 C CA . ASP A 1 227 ? -9.836 -21.594 17.516 1 43.81 227 ASP A CA 1
ATOM 1778 C C . ASP A 1 227 ? -9.531 -21.75 19 1 43.81 227 ASP A C 1
ATOM 1780 O O . ASP A 1 227 ? -9.844 -22.781 19.594 1 43.81 227 ASP A O 1
ATOM 1784 N N . GLY A 1 228 ? -9.016 -20.812 19.578 1 44.53 228 GLY A N 1
ATOM 1785 C CA . GLY A 1 228 ? -8.414 -21 20.891 1 44.53 228 GLY A CA 1
ATOM 1786 C C . GLY A 1 228 ? -6.906 -20.812 20.891 1 44.53 228 GLY A C 1
ATOM 1787 O O . GLY A 1 228 ? -6.262 -20.906 21.938 1 44.53 228 GLY A O 1
ATOM 1788 N N . ALA A 1 229 ? -6.309 -21.031 19.75 1 46.5 229 ALA A N 1
ATOM 1789 C CA . ALA A 1 229 ? -4.855 -21.062 19.625 1 46.5 229 ALA A CA 1
ATOM 1790 C C . ALA A 1 229 ? -4.285 -19.641 19.547 1 46.5 229 ALA A C 1
ATOM 1792 O O . ALA A 1 229 ? -4.977 -18.703 19.125 1 46.5 229 ALA A O 1
ATOM 1793 N N . ALA A 1 230 ? -3.26 -19.312 20.156 1 55.41 230 ALA A N 1
ATOM 1794 C CA . ALA A 1 230 ? -2.369 -18.172 20.375 1 55.41 230 ALA A CA 1
ATOM 1795 C C . ALA A 1 230 ? -2.016 -17.484 19.062 1 55.41 230 ALA A C 1
ATOM 1797 O O . ALA A 1 230 ? -1.935 -18.141 18.016 1 55.41 230 ALA A O 1
ATOM 1798 N N . ARG A 1 231 ? -2.309 -16.203 18.812 1 68.25 231 ARG A N 1
ATOM 1799 C CA . ARG A 1 231 ? -1.717 -15.375 17.766 1 68.25 231 ARG A CA 1
ATOM 1800 C C . ARG A 1 231 ? -0.382 -15.945 17.297 1 68.25 231 ARG A C 1
ATOM 1802 O O . ARG A 1 231 ? 0.408 -16.422 18.125 1 68.25 231 ARG A O 1
ATOM 1809 N N . VAL A 1 232 ? -0.354 -16.156 15.891 1 84.25 232 VAL A N 1
ATOM 1810 C CA . VAL A 1 232 ? 0.962 -16.547 15.398 1 84.25 232 VAL A CA 1
ATOM 1811 C C . VAL A 1 232 ? 1.991 -15.477 15.75 1 84.25 232 VAL A C 1
ATOM 1813 O O . VAL A 1 232 ? 1.785 -14.297 15.477 1 84.25 232 VAL A O 1
ATOM 1816 N N . GLU A 1 233 ? 2.936 -15.883 16.484 1 87.5 233 GLU A N 1
ATOM 1817 C CA . GLU A 1 233 ? 4.008 -14.945 16.797 1 87.5 233 GLU A CA 1
ATOM 1818 C C . GLU A 1 233 ? 4.746 -14.5 15.539 1 87.5 233 GLU A C 1
ATOM 1820 O O . GLU A 1 233 ? 5.055 -15.328 14.672 1 87.5 233 GLU A O 1
ATOM 1825 N N . PRO A 1 234 ? 4.965 -13.258 15.453 1 90.5 234 PRO A N 1
ATOM 1826 C CA . PRO A 1 234 ? 5.68 -12.773 14.273 1 90.5 234 PRO A CA 1
ATOM 1827 C C . PRO A 1 234 ? 6.953 -13.562 13.984 1 90.5 234 PRO A C 1
ATOM 1829 O O . PRO A 1 234 ? 7.27 -13.828 12.82 1 90.5 234 PRO A O 1
ATOM 1832 N N . SER A 1 235 ? 7.629 -13.977 15.016 1 89 235 SER A N 1
ATOM 1833 C CA . SER A 1 235 ? 8.906 -14.672 14.852 1 89 235 SER A CA 1
ATOM 1834 C C . SER A 1 235 ? 8.711 -16.062 14.25 1 89 235 SER A C 1
ATOM 1836 O O . SER A 1 235 ? 9.664 -16.672 13.766 1 89 235 SER A O 1
ATOM 1838 N N . ALA A 1 236 ? 7.5 -16.531 14.273 1 92.31 236 ALA A N 1
ATOM 1839 C CA . ALA A 1 236 ? 7.211 -17.875 13.758 1 92.31 236 ALA A CA 1
ATOM 1840 C C . ALA A 1 236 ? 6.766 -17.812 12.305 1 92.31 236 ALA A C 1
ATOM 1842 O O . ALA A 1 236 ? 6.617 -18.859 11.656 1 92.31 236 ALA A O 1
ATOM 1843 N N . ILE A 1 237 ? 6.598 -16.688 11.758 1 95.12 237 ILE A N 1
ATOM 1844 C CA . ILE A 1 237 ? 6.066 -16.547 10.406 1 95.12 237 ILE A CA 1
ATOM 1845 C C . ILE A 1 237 ? 7.215 -16.562 9.398 1 95.12 237 ILE A C 1
ATOM 1847 O O . ILE A 1 237 ? 8.258 -15.945 9.625 1 95.12 237 ILE A O 1
ATOM 1851 N N . ARG A 1 238 ? 7.094 -17.359 8.336 1 96.31 238 ARG A N 1
ATOM 1852 C CA . ARG A 1 238 ? 7.988 -17.391 7.18 1 96.31 238 ARG A CA 1
ATOM 1853 C C . ARG A 1 238 ? 7.223 -17.125 5.887 1 96.31 238 ARG A C 1
ATOM 1855 O O . ARG A 1 238 ? 6.121 -17.641 5.691 1 96.31 238 ARG A O 1
ATOM 1862 N N . VAL A 1 239 ? 7.77 -16.25 5.043 1 97.5 239 VAL A N 1
ATOM 1863 C CA . VAL A 1 239 ? 7.082 -15.891 3.809 1 97.5 239 VAL A CA 1
ATOM 1864 C C . VAL A 1 239 ? 7.965 -16.219 2.607 1 97.5 239 VAL A C 1
ATOM 1866 O O . VAL A 1 239 ? 9.109 -15.758 2.527 1 97.5 239 VAL A O 1
ATOM 1869 N N . LEU A 1 240 ? 7.488 -17.047 1.729 1 97.62 240 LEU A N 1
ATOM 1870 C CA . LEU A 1 240 ? 8.039 -17.172 0.383 1 97.62 240 LEU A CA 1
ATOM 1871 C C . LEU A 1 240 ? 7.262 -16.297 -0.6 1 97.62 240 LEU A C 1
ATOM 1873 O O . LEU A 1 240 ? 6.109 -16.594 -0.92 1 97.62 240 LEU A O 1
ATOM 1877 N N . SER A 1 241 ? 7.84 -15.211 -1.025 1 97 241 SER A N 1
ATOM 1878 C CA . SER A 1 241 ? 7.23 -14.266 -1.953 1 97 241 SER A CA 1
ATOM 1879 C C . SER A 1 241 ? 7.746 -14.469 -3.373 1 97 241 SER A C 1
ATOM 1881 O O . SER A 1 241 ? 8.922 -14.219 -3.656 1 97 241 SER A O 1
ATOM 1883 N N . LEU A 1 242 ? 6.898 -14.922 -4.258 1 97.31 242 LEU A N 1
ATOM 1884 C CA . LEU A 1 242 ? 7.266 -15.141 -5.652 1 97.31 242 LEU A CA 1
ATOM 1885 C C . LEU A 1 242 ? 6.805 -13.984 -6.527 1 97.31 242 LEU A C 1
ATOM 1887 O O . LEU A 1 242 ? 5.625 -13.625 -6.516 1 97.31 242 LEU A O 1
ATOM 1891 N N . GLY A 1 243 ? 7.75 -13.367 -7.215 1 94.81 243 GLY A N 1
ATOM 1892 C CA . GLY A 1 243 ? 7.438 -12.266 -8.109 1 94.81 243 GLY A CA 1
ATOM 1893 C C . GLY A 1 243 ? 7.387 -12.672 -9.57 1 94.81 243 GLY A C 1
ATOM 1894 O O . GLY A 1 243 ? 7.57 -13.852 -9.898 1 94.81 243 GLY A O 1
ATOM 1895 N N . THR A 1 244 ? 7.043 -11.695 -10.414 1 92.56 244 THR A N 1
ATOM 1896 C CA . THR A 1 244 ? 6.871 -11.961 -11.836 1 92.56 244 THR A CA 1
ATOM 1897 C C . THR A 1 244 ? 7.922 -11.219 -12.656 1 92.56 244 THR A C 1
ATOM 1899 O O . THR A 1 244 ? 7.738 -11 -13.859 1 92.56 244 THR A O 1
ATOM 1902 N N . GLY A 1 245 ? 8.969 -10.844 -11.969 1 90.31 245 GLY A N 1
ATOM 1903 C CA . GLY A 1 245 ? 10.078 -10.219 -12.672 1 90.31 245 GLY A CA 1
ATOM 1904 C C . GLY A 1 245 ? 9.961 -8.711 -12.75 1 90.31 245 GLY A C 1
ATOM 1905 O O . GLY A 1 245 ? 8.875 -8.156 -12.594 1 90.31 245 GLY A O 1
ATOM 1906 N N . MET A 1 246 ? 11.117 -8.047 -12.922 1 86.38 246 MET A N 1
ATOM 1907 C CA . MET A 1 246 ? 11.188 -6.602 -13.109 1 86.38 246 MET A CA 1
ATOM 1908 C C . MET A 1 246 ? 12.367 -6.223 -14 1 86.38 246 MET A C 1
ATOM 1910 O O . MET A 1 246 ? 13.344 -6.961 -14.086 1 86.38 246 MET A O 1
ATOM 1914 N N . VAL A 1 247 ? 12.172 -5.168 -14.664 1 85.62 247 VAL A N 1
ATOM 1915 C CA . VAL A 1 247 ? 13.242 -4.594 -15.469 1 85.62 247 VAL A CA 1
ATOM 1916 C C . VAL A 1 247 ? 13.664 -3.248 -14.883 1 85.62 247 VAL A C 1
ATOM 1918 O O . VAL A 1 247 ? 12.828 -2.377 -14.641 1 85.62 247 VAL A O 1
ATOM 1921 N N . LEU A 1 248 ? 14.914 -3.113 -14.602 1 85.56 248 LEU A N 1
ATOM 1922 C CA . LEU A 1 248 ? 15.43 -1.86 -14.062 1 85.56 248 LEU A CA 1
ATOM 1923 C C . LEU A 1 248 ? 16.438 -1.233 -15.023 1 85.56 248 LEU A C 1
ATOM 1925 O O . LEU A 1 248 ? 17.266 -1.938 -15.609 1 85.56 248 LEU A O 1
ATOM 1929 N N . SER A 1 249 ? 16.281 0.043 -15.258 1 85.5 249 SER A N 1
ATOM 1930 C CA . SER A 1 249 ? 17.266 0.844 -15.977 1 85.5 249 SER A CA 1
ATOM 1931 C C . SER A 1 249 ? 18.031 1.769 -15.031 1 85.5 249 SER A C 1
ATOM 1933 O O . SER A 1 249 ? 17.578 2.033 -13.914 1 85.5 249 SER A O 1
ATOM 1935 N N . LEU A 1 250 ? 19.172 2.207 -15.492 1 87.75 250 LEU A N 1
ATOM 1936 C CA . LEU A 1 250 ? 19.984 3.119 -14.688 1 87.75 250 LEU A CA 1
ATOM 1937 C C . LEU A 1 250 ? 19.469 4.551 -14.805 1 87.75 250 LEU A C 1
ATOM 1939 O O . LEU A 1 250 ? 19.109 5 -15.898 1 87.75 250 LEU A O 1
ATOM 1943 N N . PRO A 1 251 ? 19.344 5.121 -13.625 1 78.44 251 PRO A N 1
ATOM 1944 C CA . PRO A 1 251 ? 19.031 6.551 -13.727 1 78.44 251 PRO A CA 1
ATOM 1945 C C . PRO A 1 251 ? 20.172 7.352 -14.359 1 78.44 251 PRO A C 1
ATOM 1947 O O . PRO A 1 251 ? 21.328 6.898 -14.375 1 78.44 251 PRO A O 1
ATOM 1950 N N . PRO A 1 252 ? 19.828 8.539 -14.875 1 74.25 252 PRO A N 1
ATOM 1951 C CA . PRO A 1 252 ? 20.859 9.352 -15.523 1 74.25 252 PRO A CA 1
ATOM 1952 C C . PRO A 1 252 ? 22 9.742 -14.578 1 74.25 252 PRO A C 1
ATOM 1954 O O . PRO A 1 252 ? 23.109 10.008 -15.023 1 74.25 252 PRO A O 1
ATOM 1957 N N . ASP A 1 253 ? 21.656 9.719 -13.344 1 73.69 253 ASP A N 1
ATOM 1958 C CA . ASP A 1 253 ? 22.672 10.164 -12.383 1 73.69 253 ASP A CA 1
ATOM 1959 C C . ASP A 1 253 ? 23.375 8.984 -11.727 1 73.69 253 ASP A C 1
ATOM 1961 O O . ASP A 1 253 ? 23.953 9.117 -10.648 1 73.69 253 ASP A O 1
ATOM 1965 N N . ALA A 1 254 ? 23.203 7.879 -12.383 1 81.44 254 ALA A N 1
ATOM 1966 C CA . ALA A 1 254 ? 23.922 6.715 -11.859 1 81.44 254 ALA A CA 1
ATOM 1967 C C . ALA A 1 254 ? 25.422 6.957 -11.828 1 81.44 254 ALA A C 1
ATOM 1969 O O . ALA A 1 254 ? 25.984 7.562 -12.75 1 81.44 254 ALA A O 1
ATOM 1970 N N . THR A 1 255 ? 26.016 6.562 -10.742 1 82 255 THR A N 1
ATOM 1971 C CA . THR A 1 255 ? 27.438 6.773 -10.586 1 82 255 THR A CA 1
ATOM 1972 C C . THR A 1 255 ? 28.234 5.691 -11.32 1 82 255 THR A C 1
ATOM 1974 O O . THR A 1 255 ? 27.891 4.508 -11.234 1 82 255 THR A O 1
ATOM 1977 N N . GLY A 1 256 ? 29.203 6.137 -12.008 1 87.12 256 GLY A N 1
ATOM 1978 C CA . GLY A 1 256 ? 30.062 5.203 -12.727 1 87.12 256 GLY A CA 1
ATOM 1979 C C . GLY A 1 256 ? 29.891 5.273 -14.234 1 87.12 256 GLY A C 1
ATOM 1980 O O . GLY A 1 256 ? 28.969 5.934 -14.727 1 87.12 256 GLY A O 1
ATOM 1981 N N . GLU A 1 257 ? 30.797 4.582 -14.93 1 92.62 257 GLU A N 1
ATOM 1982 C CA . GLU A 1 257 ? 30.734 4.512 -16.391 1 92.62 257 GLU A CA 1
ATOM 1983 C C . GLU A 1 257 ? 29.672 3.521 -16.844 1 92.62 257 GLU A C 1
ATOM 1985 O O . GLU A 1 257 ? 29.438 2.5 -16.188 1 92.62 257 GLU A O 1
ATOM 1990 N N . VAL A 1 258 ? 29.031 3.832 -17.938 1 93.88 258 VAL A N 1
ATOM 1991 C CA . VAL A 1 258 ? 28 2.967 -18.5 1 93.88 258 VAL A CA 1
ATOM 1992 C C . VAL A 1 258 ? 28.453 2.416 -19.844 1 93.88 258 VAL A C 1
ATOM 1994 O O . VAL A 1 258 ? 28.75 3.182 -20.766 1 93.88 258 VAL A O 1
ATOM 1997 N N . GLU A 1 259 ? 28.516 1.138 -19.969 1 91.81 259 GLU A N 1
ATOM 1998 C CA . GLU A 1 259 ? 29.031 0.455 -21.156 1 91.81 259 GLU A CA 1
ATOM 1999 C C . GLU A 1 259 ? 28.172 0.75 -22.375 1 91.81 259 GLU A C 1
ATOM 2001 O O . GLU A 1 259 ? 28.688 0.882 -23.484 1 91.81 259 GLU A O 1
ATOM 2006 N N . ASP A 1 260 ? 26.969 0.775 -22.234 1 93.44 260 ASP A N 1
ATOM 2007 C CA . ASP A 1 260 ? 25.984 0.933 -23.297 1 93.44 260 ASP A CA 1
ATOM 2008 C C . ASP A 1 260 ? 24.875 1.904 -22.875 1 93.44 260 ASP A C 1
ATOM 2010 O O . ASP A 1 260 ? 24.188 1.668 -21.875 1 93.44 260 ASP A O 1
ATOM 2014 N N . LYS A 1 261 ? 24.672 2.98 -23.609 1 89.5 261 LYS A N 1
ATOM 2015 C CA . LYS A 1 261 ? 23.734 4.047 -23.266 1 89.5 261 LYS A CA 1
ATOM 2016 C C . LYS A 1 261 ? 22.312 3.514 -23.172 1 89.5 261 LYS A C 1
ATOM 2018 O O . LYS A 1 261 ? 21.469 4.113 -22.5 1 89.5 261 LYS A O 1
ATOM 2023 N N . ARG A 1 262 ? 22.125 2.328 -23.859 1 90.94 262 ARG A N 1
ATOM 2024 C CA . ARG A 1 262 ? 20.797 1.726 -23.828 1 90.94 262 ARG A CA 1
ATOM 2025 C C . ARG A 1 262 ? 20.453 1.254 -22.422 1 90.94 262 ARG A C 1
ATOM 2027 O O . ARG A 1 262 ? 19.281 0.963 -22.125 1 90.94 262 ARG A O 1
ATOM 2034 N N . LEU A 1 263 ? 21.422 1.202 -21.484 1 93.06 263 LEU A N 1
ATOM 2035 C CA . LEU A 1 263 ? 21.203 0.783 -20.094 1 93.06 263 LEU A CA 1
ATOM 2036 C C . LEU A 1 263 ? 20.672 1.938 -19.266 1 93.06 263 LEU A C 1
ATOM 2038 O O . LEU A 1 263 ? 20.188 1.725 -18.141 1 93.06 263 LEU A O 1
ATOM 2042 N N . LEU A 1 264 ? 20.812 3.141 -19.781 1 89.38 264 LEU A N 1
ATOM 2043 C CA . LEU A 1 264 ? 20.328 4.32 -19.078 1 89.38 264 LEU A CA 1
ATOM 2044 C C . LEU A 1 264 ? 18.828 4.492 -19.266 1 89.38 264 LEU A C 1
ATOM 2046 O O . LEU A 1 264 ? 18.297 4.223 -20.344 1 89.38 264 LEU A O 1
ATOM 2050 N N . HIS A 1 265 ? 18.234 4.906 -18.125 1 84.69 265 HIS A N 1
ATOM 2051 C CA . HIS A 1 265 ? 16.828 5.258 -18.234 1 84.69 265 HIS A CA 1
ATOM 2052 C C . HIS A 1 265 ? 16.625 6.461 -19.156 1 84.69 265 HIS A C 1
ATOM 2054 O O . HIS A 1 265 ? 17.344 7.457 -19.047 1 84.69 265 HIS A O 1
ATOM 2060 N N . VAL A 1 266 ? 15.719 6.383 -20.078 1 78.25 266 VAL A N 1
ATOM 2061 C CA . VAL A 1 266 ? 15.359 7.512 -20.922 1 78.25 266 VAL A CA 1
ATOM 2062 C C . VAL A 1 266 ? 14.211 8.297 -20.281 1 78.25 266 VAL A C 1
ATOM 2064 O O . VAL A 1 266 ? 13.094 7.785 -20.172 1 78.25 266 VAL A O 1
ATOM 2067 N N . PRO A 1 267 ? 14.57 9.508 -19.828 1 78.38 267 PRO A N 1
ATOM 2068 C CA . PRO A 1 267 ? 13.5 10.297 -19.188 1 78.38 267 PRO A CA 1
ATOM 2069 C C . PRO A 1 267 ? 12.352 10.602 -20.156 1 78.38 267 PRO A C 1
ATOM 2071 O O . PRO A 1 267 ? 12.594 10.906 -21.328 1 78.38 267 PRO A O 1
ATOM 2074 N N . GLU A 1 268 ? 11.234 10.305 -19.719 1 75.25 268 GLU A N 1
ATOM 2075 C CA . GLU A 1 268 ? 10.055 10.672 -20.5 1 75.25 268 GLU A CA 1
ATOM 2076 C C . GLU A 1 268 ? 9.664 12.125 -20.266 1 75.25 268 GLU A C 1
ATOM 2078 O O . GLU A 1 268 ? 9.773 12.625 -19.141 1 75.25 268 GLU A O 1
ATOM 2083 N N . GLU A 1 269 ? 9.336 12.773 -21.297 1 77.19 269 GLU A N 1
ATOM 2084 C CA . GLU A 1 269 ? 8.836 14.133 -21.125 1 77.19 269 GLU A CA 1
ATOM 2085 C C . GLU A 1 269 ? 7.492 14.141 -20.406 1 77.19 269 GLU A C 1
ATOM 2087 O O . GLU A 1 269 ? 6.602 13.344 -20.734 1 77.19 269 GLU A O 1
ATOM 2092 N N . PRO A 1 270 ? 7.496 14.984 -19.438 1 74.12 270 PRO A N 1
ATOM 2093 C CA . PRO A 1 270 ? 6.215 15.047 -18.734 1 74.12 270 PRO A CA 1
ATOM 2094 C C . PRO A 1 270 ? 5.055 15.461 -19.641 1 74.12 270 PRO A C 1
ATOM 2096 O O . PRO A 1 270 ? 5.242 16.266 -20.562 1 74.12 270 PRO A O 1
ATOM 2099 N N . GLY A 1 271 ? 3.953 14.68 -19.562 1 68.62 271 GLY A N 1
ATOM 2100 C CA . GLY A 1 271 ? 2.711 14.906 -20.297 1 68.62 271 GLY A CA 1
ATOM 2101 C C . GLY A 1 271 ? 1.54 14.125 -19.719 1 68.62 271 GLY A C 1
ATOM 2102 O O . GLY A 1 271 ? 1.728 13.086 -19.094 1 68.62 271 GLY A O 1
ATOM 2103 N N . LEU A 1 272 ? 0.423 14.695 -19.906 1 64.44 272 LEU A N 1
ATOM 2104 C CA . LEU A 1 272 ? -0.768 14.125 -19.281 1 64.44 272 LEU A CA 1
ATOM 2105 C C . LEU A 1 272 ? -0.904 12.648 -19.609 1 64.44 272 LEU A C 1
ATOM 2107 O O . LEU A 1 272 ? -1.072 11.812 -18.719 1 64.44 272 LEU A O 1
ATOM 2111 N N . ALA A 1 273 ? -0.851 12.438 -20.906 1 64.75 273 ALA A N 1
ATOM 2112 C CA . ALA A 1 273 ? -1.044 11.055 -21.328 1 64.75 273 ALA A CA 1
ATOM 2113 C C . ALA A 1 273 ? 0.054 10.156 -20.766 1 64.75 273 ALA A C 1
ATOM 2115 O O . ALA A 1 273 ? -0.225 9.062 -20.266 1 64.75 273 ALA A O 1
ATOM 2116 N N . SER A 1 274 ? 1.252 10.656 -20.859 1 70.44 274 SER A N 1
ATOM 2117 C CA . SER A 1 274 ? 2.385 9.883 -20.359 1 70.44 274 SER A CA 1
ATOM 2118 C C . SER A 1 274 ? 2.324 9.727 -18.844 1 70.44 274 SER A C 1
ATOM 2120 O O . SER A 1 274 ? 2.658 8.664 -18.312 1 70.44 274 SER A O 1
ATOM 2122 N N . ASP A 1 275 ? 1.839 10.742 -18.203 1 70.94 275 ASP A N 1
ATOM 2123 C CA . ASP A 1 275 ? 1.759 10.734 -16.75 1 70.94 275 ASP A CA 1
ATOM 2124 C C . ASP A 1 275 ? 0.664 9.789 -16.266 1 70.94 275 ASP A C 1
ATOM 2126 O O . ASP A 1 275 ? 0.846 9.07 -15.281 1 70.94 275 ASP A O 1
ATOM 2130 N N . ILE A 1 276 ? -0.369 9.797 -16.969 1 67.5 276 ILE A N 1
ATOM 2131 C CA . ILE A 1 276 ? -1.457 8.875 -16.656 1 67.5 276 ILE A CA 1
ATOM 2132 C C . ILE A 1 276 ? -0.989 7.438 -16.859 1 67.5 276 ILE A C 1
ATOM 2134 O O . ILE A 1 276 ? -1.251 6.57 -16.016 1 67.5 276 ILE A O 1
ATOM 2138 N N . ARG A 1 277 ? -0.354 7.305 -17.906 1 69.25 277 ARG A N 1
ATOM 2139 C CA . ARG A 1 277 ? 0.192 5.98 -18.172 1 69.25 277 ARG A CA 1
ATOM 2140 C C . ARG A 1 277 ? 1.178 5.562 -17.094 1 69.25 277 ARG A C 1
ATOM 2142 O O . ARG A 1 277 ? 1.138 4.43 -16.609 1 69.25 277 ARG A O 1
ATOM 2149 N N . LYS A 1 278 ? 2.012 6.473 -16.766 1 71.81 278 LYS A N 1
ATOM 2150 C CA . LYS A 1 278 ? 3 6.199 -15.719 1 71.81 278 LYS A CA 1
ATOM 2151 C C . LYS A 1 278 ? 2.326 5.879 -14.391 1 71.81 278 LYS A C 1
ATOM 2153 O O . LYS A 1 278 ? 2.736 4.953 -13.688 1 71.81 278 LYS A O 1
ATOM 2158 N N . ALA A 1 279 ? 1.308 6.617 -14.07 1 69.75 279 ALA A N 1
ATOM 2159 C CA . ALA A 1 279 ? 0.552 6.379 -12.844 1 69.75 279 ALA A CA 1
ATOM 2160 C C . ALA A 1 279 ? -0.101 5 -12.859 1 69.75 279 ALA A C 1
ATOM 2162 O O . ALA A 1 279 ? -0.033 4.258 -11.875 1 69.75 279 ALA A O 1
ATOM 2163 N N . ALA A 1 280 ? -0.628 4.695 -13.953 1 67 280 ALA A N 1
ATOM 2164 C CA . ALA A 1 280 ? -1.289 3.4 -14.102 1 67 280 ALA A CA 1
ATOM 2165 C C . ALA A 1 280 ? -0.288 2.256 -13.984 1 67 280 ALA A C 1
ATOM 2167 O O . ALA A 1 280 ? -0.569 1.243 -13.336 1 67 280 ALA A O 1
ATOM 2168 N N . LEU A 1 281 ? 0.847 2.482 -14.586 1 66.62 281 LEU A N 1
ATOM 2169 C CA . LEU A 1 281 ? 1.879 1.452 -14.555 1 66.62 281 LEU A CA 1
ATOM 2170 C C . LEU A 1 281 ? 2.434 1.276 -13.148 1 66.62 281 LEU A C 1
ATOM 2172 O O . LEU A 1 281 ? 2.793 0.166 -12.75 1 66.62 281 LEU A O 1
ATOM 2176 N N . CYS A 1 282 ? 2.438 2.336 -12.398 1 68.5 282 CYS A N 1
ATOM 2177 C CA . CYS A 1 282 ? 2.941 2.264 -11.031 1 68.5 282 CYS A CA 1
ATOM 2178 C C . CYS A 1 282 ? 2.014 1.433 -10.156 1 68.5 282 CYS A C 1
ATOM 2180 O O . CYS A 1 282 ? 2.473 0.739 -9.25 1 68.5 282 CYS A O 1
ATOM 2182 N N . ILE A 1 283 ? 0.762 1.496 -10.531 1 65.19 283 ILE A N 1
ATOM 2183 C CA . ILE A 1 283 ? -0.224 0.733 -9.773 1 65.19 283 ILE A CA 1
ATOM 2184 C C . ILE A 1 283 ? -0.034 -0.759 -10.039 1 65.19 283 ILE A C 1
ATOM 2186 O O . ILE A 1 283 ? -0.092 -1.571 -9.109 1 65.19 283 ILE A O 1
ATOM 2190 N N . VAL A 1 284 ? 0.286 -1.002 -11.328 1 61.22 284 VAL A N 1
ATOM 2191 C CA . VAL A 1 284 ? 0.32 -2.402 -11.742 1 61.22 284 VAL A CA 1
ATOM 2192 C C . VAL A 1 284 ? 1.691 -2.998 -11.43 1 61.22 284 VAL A C 1
ATOM 2194 O O . VAL A 1 284 ? 1.809 -4.195 -11.164 1 61.22 284 VAL A O 1
ATOM 2197 N N . ASP A 1 285 ? 2.703 -2.168 -11.688 1 58.81 285 ASP A N 1
ATOM 2198 C CA . ASP A 1 285 ? 4.059 -2.674 -11.5 1 58.81 285 ASP A CA 1
ATOM 2199 C C . ASP A 1 285 ? 4.41 -2.762 -10.016 1 58.81 285 ASP A C 1
ATOM 2201 O O . ASP A 1 285 ? 5.359 -3.451 -9.633 1 58.81 285 ASP A O 1
ATOM 2205 N N . ASP A 1 286 ? 3.32 -2.643 -9.172 1 52.44 286 ASP A N 1
ATOM 2206 C CA . ASP A 1 286 ? 3.588 -2.49 -7.742 1 52.44 286 ASP A CA 1
ATOM 2207 C C . ASP A 1 286 ? 4.734 -1.509 -7.504 1 52.44 286 ASP A C 1
ATOM 2209 O O . ASP A 1 286 ? 5.809 -1.646 -8.086 1 52.44 286 ASP A O 1
ATOM 2213 N N . PRO A 1 287 ? 4.438 -0.242 -7.223 1 48 287 PRO A N 1
ATOM 2214 C CA . PRO A 1 287 ? 5.621 0.506 -6.793 1 48 287 PRO A CA 1
ATOM 2215 C C . PRO A 1 287 ? 6.688 -0.387 -6.156 1 48 287 PRO A C 1
ATOM 2217 O O . PRO A 1 287 ? 6.383 -1.5 -5.719 1 48 287 PRO A O 1
ATOM 2220 N N . PRO A 1 288 ? 7.883 0.11 -5.93 1 49.88 288 PRO A N 1
ATOM 2221 C CA . PRO A 1 288 ? 9 -0.681 -5.414 1 49.88 288 PRO A CA 1
ATOM 2222 C C . PRO A 1 288 ? 8.594 -1.613 -4.277 1 49.88 288 PRO A C 1
ATOM 2224 O O . PRO A 1 288 ? 7.68 -1.293 -3.51 1 49.88 288 PRO A O 1
ATOM 2227 N N . ASP A 1 289 ? 8.695 -2.914 -4.523 1 61.41 289 ASP A N 1
ATOM 2228 C CA . ASP A 1 289 ? 8.625 -4.109 -3.686 1 61.41 289 ASP A CA 1
ATOM 2229 C C . ASP A 1 289 ? 8.906 -3.771 -2.223 1 61.41 289 ASP A C 1
ATOM 2231 O O . ASP A 1 289 ? 9.891 -4.238 -1.65 1 61.41 289 ASP A O 1
ATOM 2235 N N . SER A 1 290 ? 7.91 -2.828 -1.806 1 78.12 290 SER A N 1
ATOM 2236 C CA . SER A 1 290 ? 8.164 -2.498 -0.407 1 78.12 290 SER A CA 1
ATOM 2237 C C . SER A 1 290 ? 7.457 -3.475 0.528 1 78.12 290 SER A C 1
ATOM 2239 O O . SER A 1 290 ? 7.812 -3.582 1.704 1 78.12 290 SER A O 1
ATOM 2241 N N . ALA A 1 291 ? 6.508 -4.262 -0.122 1 88.75 291 ALA A N 1
ATOM 2242 C CA . ALA A 1 291 ? 5.699 -5.109 0.748 1 88.75 291 ALA A CA 1
ATOM 2243 C C . ALA A 1 291 ? 6.555 -6.18 1.422 1 88.75 291 ALA A C 1
ATOM 2245 O O . ALA A 1 291 ? 6.406 -6.438 2.619 1 88.75 291 ALA A O 1
ATOM 2246 N N . SER A 1 292 ? 7.508 -6.746 0.636 1 92.31 292 SER A N 1
ATOM 2247 C CA . SER A 1 292 ? 8.359 -7.793 1.182 1 92.31 292 SER A CA 1
ATOM 2248 C C . SER A 1 292 ? 9.336 -7.23 2.215 1 92.31 292 SER A C 1
ATOM 2250 O O . SER A 1 292 ? 9.609 -7.875 3.229 1 92.31 292 SER A O 1
ATOM 2252 N N . PHE A 1 293 ? 9.828 -6.012 1.985 1 91.88 293 PHE A N 1
ATOM 2253 C CA . PHE A 1 293 ? 10.711 -5.375 2.955 1 91.88 293 PHE A CA 1
ATOM 2254 C C . PHE A 1 293 ? 9.945 -4.992 4.215 1 91.88 293 PHE A C 1
ATOM 2256 O O . PHE A 1 293 ? 10.43 -5.195 5.328 1 91.88 293 PHE A O 1
ATOM 2263 N N . VAL A 1 294 ? 8.734 -4.438 4.035 1 92.19 294 VAL A N 1
ATOM 2264 C CA . VAL A 1 294 ? 7.887 -4.078 5.168 1 92.19 294 VAL A CA 1
ATOM 2265 C C . VAL A 1 294 ? 7.59 -5.316 6.008 1 92.19 294 VAL A C 1
ATOM 2267 O O . VAL A 1 294 ? 7.629 -5.266 7.238 1 92.19 294 VAL A O 1
ATOM 2270 N N . ALA A 1 295 ? 7.352 -6.441 5.301 1 94.94 295 ALA A N 1
ATOM 2271 C CA . ALA A 1 295 ? 7.113 -7.695 6.012 1 94.94 295 ALA A CA 1
ATOM 2272 C C . ALA A 1 295 ? 8.344 -8.117 6.801 1 94.94 295 ALA A C 1
ATOM 2274 O O . ALA A 1 295 ? 8.242 -8.523 7.965 1 94.94 295 ALA A O 1
ATOM 2275 N N . HIS A 1 296 ? 9.516 -7.988 6.172 1 94.31 296 HIS A N 1
ATOM 2276 C CA . HIS A 1 296 ? 10.773 -8.32 6.84 1 94.31 296 HIS A CA 1
ATOM 2277 C C . HIS A 1 296 ? 10.93 -7.531 8.133 1 94.31 296 HIS A C 1
ATOM 2279 O O . HIS A 1 296 ? 11.242 -8.102 9.18 1 94.31 296 HIS A O 1
ATOM 2285 N N . VAL A 1 297 ? 10.617 -6.25 8.094 1 91.69 297 VAL A N 1
ATOM 2286 C CA . VAL A 1 297 ? 10.82 -5.355 9.227 1 91.69 297 VAL A CA 1
ATOM 2287 C C . VAL A 1 297 ? 9.75 -5.625 10.289 1 91.69 297 VAL A C 1
ATOM 2289 O O . VAL A 1 297 ? 10.062 -5.758 11.477 1 91.69 297 VAL A O 1
ATOM 2292 N N . THR A 1 298 ? 8.523 -5.789 9.906 1 91.69 298 THR A N 1
ATOM 2293 C CA . THR A 1 298 ? 7.418 -5.91 10.844 1 91.69 298 THR A CA 1
ATOM 2294 C C . THR A 1 298 ? 7.441 -7.273 11.539 1 91.69 298 THR A C 1
ATOM 2296 O O . THR A 1 298 ? 6.969 -7.41 12.664 1 91.69 298 THR A O 1
ATOM 2299 N N . LEU A 1 299 ? 8.039 -8.234 10.852 1 92.94 299 LEU A N 1
ATOM 2300 C CA . LEU A 1 299 ? 8.133 -9.555 11.461 1 92.94 299 LEU A CA 1
ATOM 2301 C C . LEU A 1 299 ? 9.32 -9.625 12.414 1 92.94 299 LEU A C 1
ATOM 2303 O O . LEU A 1 299 ? 9.547 -10.656 13.055 1 92.94 299 LEU A O 1
ATOM 2307 N N . GLY A 1 300 ? 10.062 -8.57 12.562 1 82.81 300 GLY A N 1
ATOM 2308 C CA . GLY A 1 300 ? 11.008 -8.383 13.656 1 82.81 300 GLY A CA 1
ATOM 2309 C C . GLY A 1 300 ? 12.414 -8.82 13.297 1 82.81 300 GLY A C 1
ATOM 2310 O O . GLY A 1 300 ? 13.188 -9.219 14.18 1 82.81 300 GLY A O 1
ATOM 2311 N N . HIS A 1 301 ? 12.742 -8.695 12.086 1 80.06 301 HIS A N 1
ATOM 2312 C CA . HIS A 1 301 ? 14.094 -9.133 11.75 1 80.06 301 HIS A CA 1
ATOM 2313 C C . HIS A 1 301 ? 15.047 -7.941 11.664 1 80.06 301 HIS A C 1
ATOM 2315 O O . HIS A 1 301 ? 14.609 -6.801 11.508 1 80.06 301 HIS A O 1
ATOM 2321 N N . ARG A 1 302 ? 16.188 -8.242 11.727 1 84 302 ARG A N 1
ATOM 2322 C CA . ARG A 1 302 ? 17.219 -7.207 11.805 1 84 302 ARG A CA 1
ATOM 2323 C C . ARG A 1 302 ? 17.484 -6.613 10.43 1 84 302 ARG A C 1
AT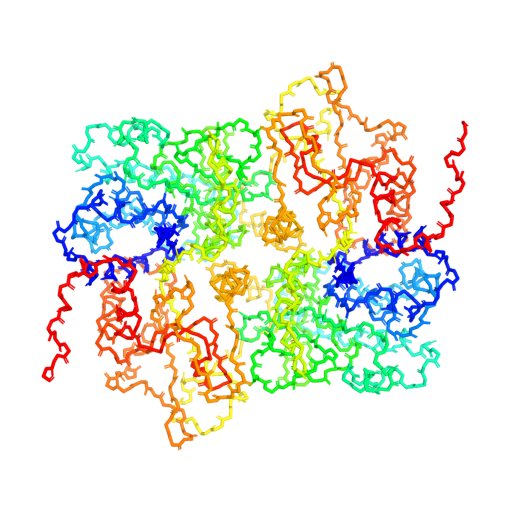OM 2325 O O . ARG A 1 302 ? 17.156 -7.215 9.406 1 84 302 ARG A O 1
ATOM 2332 N N . LEU A 1 303 ? 18.047 -5.391 10.5 1 88.5 303 LEU A N 1
ATOM 2333 C CA . LEU A 1 303 ? 18.562 -4.711 9.32 1 88.5 303 LEU A CA 1
ATOM 2334 C C . LEU A 1 303 ? 20.078 -4.715 9.312 1 88.5 303 LEU A C 1
ATOM 2336 O O . LEU A 1 303 ? 20.719 -5.051 10.312 1 88.5 303 LEU A O 1
ATOM 2340 N N . PRO A 1 304 ? 20.656 -4.395 8.102 1 87.62 304 PRO A N 1
ATOM 2341 C CA . PRO A 1 304 ? 22.125 -4.387 8.031 1 87.62 304 PRO A CA 1
ATOM 2342 C C . PRO A 1 304 ? 22.75 -3.406 9.016 1 87.62 304 PRO A C 1
ATOM 2344 O O . PRO A 1 304 ? 22.25 -2.297 9.203 1 87.62 304 PRO A O 1
ATOM 2347 N N . ARG A 1 305 ? 23.844 -3.852 9.648 1 81.88 305 ARG A N 1
ATOM 2348 C CA . ARG A 1 305 ? 24.578 -2.992 10.57 1 81.88 305 ARG A CA 1
ATOM 2349 C C . ARG A 1 305 ? 25.438 -1.989 9.82 1 81.88 305 ARG A C 1
ATOM 2351 O O . ARG A 1 305 ? 25.594 -0.847 10.258 1 81.88 305 ARG A O 1
ATOM 2358 N N . ASP A 1 306 ? 25.984 -2.516 8.766 1 82.5 306 ASP A N 1
ATOM 2359 C CA . ASP A 1 306 ? 26.844 -1.69 7.918 1 82.5 306 ASP A CA 1
ATOM 2360 C C . ASP A 1 306 ? 26.812 -2.176 6.469 1 82.5 306 ASP A C 1
ATOM 2362 O O . ASP A 1 306 ? 25.969 -3.002 6.105 1 82.5 306 ASP A O 1
ATOM 2366 N N . GLU A 1 307 ? 27.578 -1.57 5.672 1 80.06 307 GLU A N 1
ATOM 2367 C CA . GLU A 1 307 ? 27.562 -1.84 4.238 1 80.06 307 GLU A CA 1
ATOM 2368 C C . GLU A 1 307 ? 28 -3.27 3.939 1 80.06 307 GLU A C 1
ATOM 2370 O O . GLU A 1 307 ? 27.672 -3.822 2.891 1 80.06 307 GLU A O 1
ATOM 2375 N N . ARG A 1 308 ? 28.766 -3.938 4.852 1 85.25 308 ARG A N 1
ATOM 2376 C CA . ARG A 1 308 ? 29.312 -5.273 4.621 1 85.25 308 ARG A CA 1
ATOM 2377 C C . ARG A 1 308 ? 28.359 -6.348 5.129 1 85.25 308 ARG A C 1
ATOM 2379 O O . ARG A 1 308 ? 28.516 -7.527 4.797 1 85.25 308 ARG A O 1
ATOM 2386 N N . ASP A 1 309 ? 27.422 -5.875 5.832 1 89.38 309 ASP A N 1
ATOM 2387 C CA . ASP A 1 309 ? 26.484 -6.801 6.449 1 89.38 309 ASP A CA 1
ATOM 2388 C C . ASP A 1 309 ? 25.25 -7 5.57 1 89.38 309 ASP A C 1
ATOM 2390 O O . ASP A 1 309 ? 24.344 -6.156 5.559 1 89.38 309 ASP A O 1
ATOM 2394 N N . VAL A 1 310 ? 25.219 -8.141 4.82 1 91.38 310 VAL A N 1
ATOM 2395 C CA . VAL A 1 310 ? 24.047 -8.469 4.02 1 91.38 310 VAL A CA 1
ATOM 2396 C C . VAL A 1 310 ? 23.156 -9.445 4.785 1 91.38 310 VAL A C 1
ATOM 2398 O O . VAL A 1 310 ? 23.594 -10.531 5.164 1 91.38 310 VAL A O 1
ATOM 2401 N N . VAL A 1 311 ? 21.969 -9.039 5.035 1 92.25 311 VAL A N 1
ATOM 2402 C CA . VAL A 1 311 ? 21.031 -9.859 5.801 1 92.25 311 VAL A CA 1
ATOM 2403 C C . VAL A 1 311 ? 20.328 -10.852 4.875 1 92.25 311 VAL A C 1
ATOM 2405 O O . VAL A 1 311 ? 19.562 -10.461 4 1 92.25 311 VAL A O 1
ATOM 2408 N N . GLN A 1 312 ? 20.547 -12.203 5.082 1 91.44 312 GLN A N 1
ATOM 2409 C CA . GLN A 1 312 ? 20.016 -13.219 4.188 1 91.44 312 GLN A CA 1
ATOM 2410 C C . GLN A 1 312 ? 19.266 -14.297 4.969 1 91.44 312 GLN A C 1
ATOM 2412 O O . GLN A 1 312 ? 18.812 -15.289 4.391 1 91.44 312 GLN A O 1
ATOM 2417 N N . ASP A 1 313 ? 19.094 -14.086 6.238 1 88.38 313 ASP A N 1
ATOM 2418 C CA . ASP A 1 313 ? 18.5 -15.117 7.082 1 88.38 313 ASP A CA 1
ATOM 2419 C C . ASP A 1 313 ? 17.156 -14.664 7.637 1 88.38 313 ASP A C 1
ATOM 2421 O O . ASP A 1 313 ? 16.703 -15.148 8.672 1 88.38 313 ASP A O 1
ATOM 2425 N N . GLY A 1 314 ? 16.531 -13.805 7.035 1 90.69 314 GLY A N 1
ATOM 2426 C CA . GLY A 1 314 ? 15.281 -13.242 7.547 1 90.69 314 GLY A CA 1
ATOM 2427 C C . GLY A 1 314 ? 14.07 -14.109 7.266 1 90.69 314 GLY A C 1
ATOM 2428 O O . GLY A 1 314 ? 14.203 -15.211 6.723 1 90.69 314 GLY A O 1
ATOM 2429 N N . PRO A 1 315 ? 12.938 -13.68 7.684 1 95.31 315 PRO A N 1
ATOM 2430 C CA . PRO A 1 315 ? 11.703 -14.453 7.59 1 95.31 315 PRO A CA 1
ATOM 2431 C C . PRO A 1 315 ? 11.062 -14.375 6.203 1 95.31 315 PRO A C 1
ATOM 2433 O O . PRO A 1 315 ? 10.086 -15.078 5.93 1 95.31 315 PRO A O 1
ATOM 2436 N N . VAL A 1 316 ? 11.586 -13.547 5.312 1 96.56 316 VAL A N 1
ATOM 2437 C CA . VAL A 1 316 ? 11.008 -13.375 3.982 1 96.56 316 VAL A CA 1
ATOM 2438 C C . VAL A 1 316 ? 12.039 -13.742 2.918 1 96.56 316 VAL A C 1
ATOM 2440 O O . VAL A 1 316 ? 13.148 -13.203 2.91 1 96.56 316 VAL A O 1
ATOM 2443 N N . ILE A 1 317 ? 11.703 -14.641 2.113 1 96.81 317 ILE A N 1
ATOM 2444 C CA . ILE A 1 317 ? 12.492 -14.953 0.927 1 96.81 317 ILE A CA 1
ATOM 2445 C C . ILE A 1 317 ? 11.766 -14.461 -0.323 1 96.81 317 ILE A C 1
ATOM 2447 O O . ILE A 1 317 ? 10.617 -14.844 -0.572 1 96.81 317 ILE A O 1
ATOM 2451 N N . ARG A 1 318 ? 12.383 -13.586 -1.023 1 96.19 318 ARG A N 1
ATOM 2452 C CA . ARG A 1 318 ? 11.867 -13.086 -2.291 1 96.19 318 ARG A CA 1
ATOM 2453 C C . ARG A 1 318 ? 12.523 -13.789 -3.473 1 96.19 318 ARG A C 1
ATOM 2455 O O . ARG A 1 318 ? 13.75 -13.836 -3.564 1 96.19 318 ARG A O 1
ATOM 2462 N N . LEU A 1 319 ? 11.75 -14.383 -4.324 1 96.56 319 LEU A N 1
ATOM 2463 C CA . LEU A 1 319 ? 12.227 -14.984 -5.566 1 96.56 319 LEU A CA 1
ATOM 2464 C C . LEU A 1 319 ? 11.586 -14.312 -6.773 1 96.56 319 LEU A C 1
ATOM 2466 O O . LEU A 1 319 ? 10.375 -14.422 -6.98 1 96.56 319 LEU A O 1
ATOM 2470 N N . SER A 1 320 ? 12.258 -13.602 -7.504 1 95.88 320 SER A N 1
ATOM 2471 C CA . SER A 1 320 ? 11.852 -12.883 -8.711 1 95.88 320 SER A CA 1
ATOM 2472 C C . SER A 1 320 ? 13.062 -12.43 -9.516 1 95.88 320 SER A C 1
ATOM 2474 O O . SER A 1 320 ? 14.031 -11.906 -8.953 1 95.88 320 SER A O 1
ATOM 2476 N N . PRO A 1 321 ? 13.078 -12.648 -10.781 1 95.94 321 PRO A N 1
ATOM 2477 C CA . PRO A 1 321 ? 14.211 -12.156 -11.562 1 95.94 321 PRO A CA 1
ATOM 2478 C C . PRO A 1 321 ? 14.188 -10.633 -11.742 1 95.94 321 PRO A C 1
ATOM 2480 O O . PRO A 1 321 ? 13.109 -10.039 -11.875 1 95.94 321 PRO A O 1
ATOM 2483 N N . VAL A 1 322 ? 15.305 -10.07 -11.758 1 93.75 322 VAL A N 1
ATOM 2484 C CA . VAL A 1 322 ? 15.438 -8.648 -12.062 1 93.75 322 VAL A CA 1
ATOM 2485 C C . VAL A 1 322 ? 16.391 -8.461 -13.242 1 93.75 322 VAL A C 1
ATOM 2487 O O . VAL A 1 322 ? 17.594 -8.672 -13.117 1 93.75 322 VAL A O 1
ATOM 2490 N N . LEU A 1 323 ? 15.812 -8.133 -14.336 1 94 323 LEU A N 1
ATOM 2491 C CA . LEU A 1 323 ? 16.656 -7.75 -15.461 1 94 323 LEU A CA 1
ATOM 2492 C C . LEU A 1 323 ? 17.188 -6.332 -15.273 1 94 323 LEU A C 1
ATOM 2494 O O . LEU A 1 323 ? 16.438 -5.363 -15.383 1 94 323 LEU A O 1
ATOM 2498 N N . ARG A 1 324 ? 18.438 -6.262 -15 1 93 324 ARG A N 1
ATOM 2499 C CA . ARG A 1 324 ? 19.062 -4.98 -14.695 1 93 324 ARG A CA 1
ATOM 2500 C C . ARG A 1 324 ? 20.531 -4.98 -15.086 1 93 324 ARG A C 1
ATOM 2502 O O . ARG A 1 324 ? 21.156 -6.039 -15.203 1 93 324 ARG A O 1
ATOM 2509 N N . PRO A 1 325 ? 21.094 -3.732 -15.25 1 94.25 325 PRO A N 1
ATOM 2510 C CA . PRO A 1 325 ? 22.547 -3.666 -15.406 1 94.25 325 PRO A CA 1
ATOM 2511 C C . PRO A 1 325 ? 23.297 -4.102 -14.148 1 94.25 325 PRO A C 1
ATOM 2513 O O . PRO A 1 325 ? 22.734 -4.113 -13.062 1 94.25 325 PRO A O 1
ATOM 2516 N N . VAL A 1 326 ? 24.484 -4.543 -14.352 1 94.38 326 VAL A N 1
ATOM 2517 C CA . VAL A 1 326 ? 25.359 -4.914 -13.242 1 94.38 326 VAL A CA 1
ATOM 2518 C C . VAL A 1 326 ? 26.641 -4.082 -13.289 1 94.38 326 VAL A C 1
ATOM 2520 O O . VAL A 1 326 ? 27.062 -3.654 -14.359 1 94.38 326 VAL A O 1
ATOM 2523 N N . LYS A 1 327 ? 27.094 -3.795 -12.133 1 93.12 327 LYS A N 1
ATOM 2524 C CA . LYS A 1 327 ? 28.328 -3.006 -12.047 1 93.12 327 LYS A CA 1
ATOM 2525 C C . LYS A 1 327 ? 29.531 -3.902 -11.828 1 93.12 327 LYS A C 1
ATOM 2527 O O . LYS A 1 327 ? 29.547 -4.746 -10.93 1 93.12 327 LYS A O 1
ATOM 2532 N N . ARG A 1 328 ? 30.516 -3.814 -12.688 1 91 328 ARG A N 1
ATOM 2533 C CA . ARG A 1 328 ? 31.781 -4.52 -12.578 1 91 328 ARG A CA 1
ATOM 2534 C C . ARG A 1 328 ? 32.938 -3.572 -12.82 1 91 328 ARG A C 1
ATOM 2536 O O . ARG A 1 328 ? 33 -2.885 -13.844 1 91 328 ARG A O 1
ATOM 2543 N N . ASN A 1 329 ? 33.875 -3.555 -11.875 1 90.75 329 ASN A N 1
ATOM 2544 C CA . ASN A 1 329 ? 35.031 -2.691 -11.969 1 90.75 329 ASN A CA 1
ATOM 2545 C C . ASN A 1 329 ? 34.656 -1.243 -12.25 1 90.75 329 ASN A C 1
ATOM 2547 O O . ASN A 1 329 ? 35.219 -0.612 -13.148 1 90.75 329 ASN A O 1
ATOM 2551 N N . GLY A 1 330 ? 33.562 -0.81 -11.578 1 88.75 330 GLY A N 1
ATOM 2552 C CA . GLY A 1 330 ? 33.125 0.582 -11.648 1 88.75 330 GLY A CA 1
ATOM 2553 C C . GLY A 1 330 ? 32.344 0.903 -12.891 1 88.75 330 GLY A C 1
ATOM 2554 O O . GLY A 1 330 ? 31.953 2.055 -13.109 1 88.75 330 GLY A O 1
ATOM 2555 N N . ARG A 1 331 ? 32.094 -0.099 -13.664 1 93.69 331 ARG A N 1
ATOM 2556 C CA . ARG A 1 331 ? 31.391 0.098 -14.93 1 93.69 331 ARG A CA 1
ATOM 2557 C C . ARG A 1 331 ? 30.078 -0.683 -14.953 1 93.69 331 ARG A C 1
ATOM 2559 O O . ARG A 1 331 ? 30.047 -1.856 -14.578 1 93.69 331 ARG A O 1
ATOM 2566 N N . TRP A 1 332 ? 29.016 0.056 -15.375 1 95.5 332 TRP A N 1
ATOM 2567 C CA . TRP A 1 332 ? 27.719 -0.602 -15.547 1 95.5 332 TRP A CA 1
ATOM 2568 C C . TRP A 1 332 ? 27.672 -1.341 -16.875 1 95.5 332 TRP A C 1
ATOM 2570 O O . TRP A 1 332 ? 27.969 -0.766 -17.922 1 95.5 332 TRP A O 1
ATOM 2580 N N . MET A 1 333 ? 27.328 -2.613 -16.844 1 95.62 333 MET A N 1
ATOM 2581 C CA . MET A 1 333 ? 27.297 -3.465 -18.031 1 95.62 333 MET A CA 1
ATOM 2582 C C . MET A 1 333 ? 26.094 -4.406 -18 1 95.62 333 MET A C 1
ATOM 2584 O O . MET A 1 333 ? 25.359 -4.438 -17.016 1 95.62 333 MET A O 1
ATOM 2588 N N . TYR A 1 334 ? 25.859 -5.059 -19.188 1 95.25 334 TYR A N 1
ATOM 2589 C CA . TYR A 1 334 ? 24.875 -6.133 -19.203 1 95.25 334 TYR A CA 1
ATOM 2590 C C . TYR A 1 334 ? 25.281 -7.273 -18.297 1 95.25 334 TYR A C 1
ATOM 2592 O O . TYR A 1 334 ? 26.469 -7.488 -18.047 1 95.25 334 TYR A O 1
ATOM 2600 N N . PRO A 1 335 ? 24.297 -7.984 -17.688 1 94.25 335 PRO A N 1
ATOM 2601 C CA . PRO A 1 335 ? 24.672 -9.172 -16.922 1 94.25 335 PRO A CA 1
ATOM 2602 C C . PRO A 1 335 ? 25.484 -10.172 -17.734 1 94.25 335 PRO A C 1
ATOM 2604 O O . PRO A 1 335 ? 25.344 -10.242 -18.953 1 94.25 335 PRO A O 1
ATOM 2607 N N . GLU A 1 336 ? 26.281 -10.938 -17 1 90.44 336 GLU A N 1
ATOM 2608 C CA . GLU A 1 336 ? 27.188 -11.867 -17.672 1 90.44 336 GLU A CA 1
ATOM 2609 C C . GLU A 1 336 ? 26.406 -12.867 -18.531 1 90.44 336 GLU A C 1
ATOM 2611 O O . GLU A 1 336 ? 25.391 -13.406 -18.094 1 90.44 336 GLU A O 1
ATOM 2616 N N . LYS A 1 337 ? 26.828 -13.094 -19.797 1 91.94 337 LYS A N 1
ATOM 2617 C CA . LYS A 1 337 ? 26.312 -14.07 -20.75 1 91.94 337 LYS A CA 1
ATOM 2618 C C . LYS A 1 337 ? 24.891 -13.719 -21.172 1 91.94 337 LYS A C 1
ATOM 2620 O O . LYS A 1 337 ? 24.094 -14.602 -21.516 1 91.94 337 LYS A O 1
ATOM 2625 N N . ILE A 1 338 ? 24.484 -12.461 -21 1 95.12 338 ILE A N 1
ATOM 2626 C CA . ILE A 1 338 ? 23.203 -12 -21.516 1 95.12 338 ILE A CA 1
ATOM 2627 C C . ILE A 1 338 ? 23.422 -11.156 -22.766 1 95.12 338 ILE A C 1
ATOM 2629 O O . ILE A 1 338 ? 24.125 -10.141 -22.734 1 95.12 338 ILE A O 1
ATOM 2633 N N . ASP A 1 339 ? 22.875 -11.57 -23.828 1 93.56 339 ASP A N 1
ATOM 2634 C CA . ASP A 1 339 ? 22.938 -10.859 -25.109 1 93.56 339 ASP A CA 1
ATOM 2635 C C . ASP A 1 339 ? 22.188 -9.531 -25.031 1 93.56 339 ASP A C 1
ATOM 2637 O O . ASP A 1 339 ? 21.031 -9.484 -24.609 1 93.56 339 ASP A O 1
ATOM 2641 N N . PRO A 1 340 ? 22.828 -8.453 -25.5 1 94.38 340 PRO A N 1
ATOM 2642 C CA . PRO A 1 340 ? 22.156 -7.145 -25.484 1 94.38 340 PRO A CA 1
ATOM 2643 C C . PRO A 1 340 ? 20.828 -7.152 -26.25 1 94.38 340 PRO A C 1
ATOM 2645 O O . PRO A 1 340 ? 19.891 -6.461 -25.859 1 94.38 340 PRO A O 1
ATOM 2648 N N . GLY A 1 341 ? 20.797 -7.887 -27.297 1 94.19 341 GLY A N 1
ATOM 2649 C CA . GLY A 1 341 ? 19.547 -7.996 -28.047 1 94.19 341 GLY A CA 1
ATOM 2650 C C . GLY A 1 341 ? 18.438 -8.641 -27.234 1 94.19 341 GLY A C 1
ATOM 2651 O O . GLY A 1 341 ? 17.297 -8.156 -27.25 1 94.19 341 GLY A O 1
ATOM 2652 N N . PHE A 1 342 ? 18.781 -9.719 -26.594 1 94.44 342 PHE A N 1
ATOM 2653 C CA . PHE A 1 342 ? 17.844 -10.367 -25.688 1 94.44 342 PHE A CA 1
ATOM 2654 C C . PHE A 1 342 ? 17.406 -9.406 -24.578 1 94.44 342 PHE A C 1
ATOM 2656 O O . PHE A 1 342 ? 16.203 -9.289 -24.297 1 94.44 342 PHE A O 1
ATOM 2663 N N . TYR A 1 343 ? 18.406 -8.703 -24.031 1 94.88 343 TYR A N 1
ATOM 2664 C CA . TYR A 1 343 ? 18.141 -7.734 -22.969 1 94.88 343 TYR A CA 1
ATOM 2665 C C . TYR A 1 343 ? 17.125 -6.688 -23.422 1 94.88 343 TYR A C 1
ATOM 2667 O O . TYR A 1 343 ? 16.172 -6.406 -22.703 1 94.88 343 TYR A O 1
ATOM 2675 N N . GLN A 1 344 ? 17.297 -6.203 -24.547 1 92.19 344 GLN A N 1
ATOM 2676 C CA . GLN A 1 344 ? 16.422 -5.148 -25.078 1 92.19 344 GLN A CA 1
ATOM 2677 C C . GLN A 1 344 ? 15.023 -5.68 -25.359 1 92.19 344 GLN A C 1
ATOM 2679 O O . GLN A 1 344 ? 14.031 -5.02 -25.062 1 92.19 344 GLN A O 1
ATOM 2684 N N . ARG A 1 345 ? 14.953 -6.844 -25.906 1 93.12 345 ARG A N 1
ATOM 2685 C CA . ARG A 1 345 ? 13.656 -7.418 -26.25 1 93.12 345 ARG A CA 1
ATOM 2686 C C . ARG A 1 345 ? 12.828 -7.68 -25 1 93.12 345 ARG A C 1
ATOM 2688 O O . ARG A 1 345 ? 11.625 -7.398 -24.969 1 93.12 345 ARG A O 1
ATOM 2695 N N . VAL A 1 346 ? 13.477 -8.195 -23.984 1 92.75 346 VAL A N 1
ATOM 2696 C CA . VAL A 1 346 ? 12.758 -8.469 -22.734 1 92.75 346 VAL A CA 1
ATOM 2697 C C . VAL A 1 346 ? 12.359 -7.152 -22.078 1 92.75 346 VAL A C 1
ATOM 2699 O O . VAL A 1 346 ? 11.25 -7.031 -21.547 1 92.75 346 VAL A O 1
ATOM 2702 N N . SER A 1 347 ? 13.234 -6.148 -22.125 1 88.75 347 SER A N 1
ATOM 2703 C CA . SER A 1 347 ? 12.984 -4.855 -21.5 1 88.75 347 SER A CA 1
ATOM 2704 C C . SER A 1 347 ? 11.797 -4.148 -22.141 1 88.75 347 SER A C 1
ATOM 2706 O O . SER A 1 347 ? 11.148 -3.32 -21.5 1 88.75 347 SER A O 1
ATOM 2708 N N . GLU A 1 348 ? 11.492 -4.492 -23.297 1 85.12 348 GLU A N 1
ATOM 2709 C CA . GLU A 1 348 ? 10.43 -3.82 -24.047 1 85.12 348 GLU A CA 1
ATOM 2710 C C . GLU A 1 348 ? 9.109 -4.566 -23.906 1 85.12 348 GLU A C 1
ATOM 2712 O O . GLU A 1 348 ? 8.062 -4.07 -24.328 1 85.12 348 GLU A O 1
ATOM 2717 N N . LEU A 1 349 ? 9.258 -5.684 -23.266 1 84.81 349 LEU A N 1
ATOM 2718 C CA . LEU A 1 349 ? 8.039 -6.469 -23.109 1 84.81 349 LEU A CA 1
ATOM 2719 C C . LEU A 1 349 ? 7.109 -5.828 -22.094 1 84.81 349 LEU A C 1
ATOM 2721 O O . LEU A 1 349 ? 7.547 -5.434 -21 1 84.81 349 LEU A O 1
ATOM 2725 N N . GLY A 1 350 ? 5.938 -5.559 -22.438 1 73.31 350 GLY A N 1
ATOM 2726 C CA . GLY A 1 350 ? 4.957 -5.043 -21.484 1 73.31 350 GLY A CA 1
ATOM 2727 C C . GLY A 1 350 ? 4.246 -6.133 -20.703 1 73.31 350 GLY A C 1
ATOM 2728 O O . GLY A 1 350 ? 4.469 -7.32 -20.953 1 73.31 350 GLY A O 1
ATOM 2729 N N . MET A 1 351 ? 3.559 -5.773 -19.766 1 67.06 351 MET A N 1
ATOM 2730 C CA . MET A 1 351 ? 2.805 -6.703 -18.938 1 67.06 351 MET A CA 1
ATOM 2731 C C . MET A 1 351 ? 1.752 -7.441 -19.75 1 67.06 351 MET A C 1
ATOM 2733 O O . MET A 1 351 ? 1.266 -8.492 -19.344 1 67.06 351 MET A O 1
ATOM 2737 N N . ASP A 1 352 ? 1.483 -6.961 -20.859 1 65.88 352 ASP A N 1
ATOM 2738 C CA . ASP A 1 352 ? 0.45 -7.547 -21.719 1 65.88 352 ASP A CA 1
ATOM 2739 C C . ASP A 1 352 ? 1.057 -8.508 -22.734 1 65.88 352 ASP A C 1
ATOM 2741 O O . ASP A 1 352 ? 0.437 -8.812 -23.75 1 65.88 352 ASP A O 1
ATOM 2745 N N . ALA A 1 353 ? 2.158 -8.953 -22.438 1 69.94 353 ALA A N 1
ATOM 2746 C CA . ALA A 1 353 ? 2.822 -9.898 -23.344 1 69.94 353 ALA A CA 1
ATOM 2747 C C . ALA A 1 353 ? 2.072 -11.227 -23.391 1 69.94 353 ALA A C 1
ATOM 2749 O O . ALA A 1 353 ? 2.076 -11.992 -22.422 1 69.94 353 ALA A O 1
ATOM 2750 N N . VAL A 1 354 ? 1.306 -11.453 -24.531 1 75.19 354 VAL A N 1
ATOM 2751 C CA . VAL A 1 354 ? 0.48 -12.656 -24.625 1 75.19 354 VAL A CA 1
ATOM 2752 C C . VAL A 1 354 ? 0.911 -13.5 -25.812 1 75.19 354 VAL A C 1
ATOM 2754 O O . VAL A 1 354 ? 0.583 -14.688 -25.891 1 75.19 354 VAL A O 1
ATOM 2757 N N . MET A 1 355 ? 1.743 -12.938 -26.641 1 82.75 355 MET A N 1
ATOM 2758 C CA . MET A 1 355 ? 2.133 -13.656 -27.844 1 82.75 355 MET A CA 1
ATOM 2759 C C . MET A 1 355 ? 3.125 -14.773 -27.516 1 82.75 355 MET A C 1
ATOM 2761 O O . MET A 1 355 ? 3.838 -14.703 -26.516 1 82.75 355 MET A O 1
ATOM 2765 N N . LYS A 1 356 ? 3.078 -15.711 -28.375 1 88.12 356 LYS A N 1
ATOM 2766 C CA . LYS A 1 356 ? 3.967 -16.859 -28.203 1 88.12 356 LYS A CA 1
ATOM 2767 C C . LYS A 1 356 ? 5.418 -16.406 -28.047 1 88.12 356 LYS A C 1
ATOM 2769 O O . LYS A 1 356 ? 6.141 -16.891 -27.188 1 88.12 356 LYS A O 1
ATOM 2774 N N . GLU A 1 357 ? 5.84 -15.469 -28.844 1 90.06 357 GLU A N 1
ATOM 2775 C CA . GLU A 1 357 ? 7.211 -14.969 -28.797 1 90.06 357 GLU A CA 1
ATOM 2776 C C . GLU A 1 357 ? 7.516 -14.305 -27.469 1 90.06 357 GLU A C 1
ATOM 2778 O O . GLU A 1 357 ? 8.641 -14.398 -26.969 1 90.06 357 GLU A O 1
ATOM 2783 N N . HIS A 1 358 ? 6.539 -13.68 -26.938 1 91.19 358 HIS A N 1
ATOM 2784 C CA . HIS A 1 358 ? 6.703 -13.023 -25.641 1 91.19 358 HIS A CA 1
ATOM 2785 C C . HIS A 1 358 ? 6.898 -14.055 -24.531 1 91.19 358 HIS A C 1
ATOM 2787 O O . HIS A 1 358 ? 7.785 -13.898 -23.688 1 91.19 358 HIS A O 1
ATOM 2793 N N . VAL A 1 359 ? 6.098 -15.086 -24.594 1 92.31 359 VAL A N 1
ATOM 2794 C CA . VAL A 1 359 ? 6.16 -16.141 -23.578 1 92.31 359 VAL A CA 1
ATOM 2795 C C . VAL A 1 359 ? 7.523 -16.812 -23.625 1 92.31 359 VAL A C 1
ATOM 2797 O O . VAL A 1 359 ? 8.109 -17.125 -22.594 1 92.31 359 VAL A O 1
ATOM 2800 N N . LEU A 1 360 ? 8.016 -17.031 -24.812 1 93.88 360 LEU A N 1
ATOM 2801 C CA . LEU A 1 360 ? 9.328 -17.656 -24.969 1 93.88 360 LEU A CA 1
ATOM 2802 C C . LEU A 1 360 ? 10.422 -16.781 -24.375 1 93.88 360 LEU A C 1
ATOM 2804 O O . LEU A 1 360 ? 11.375 -17.281 -23.781 1 93.88 360 LEU A O 1
ATOM 2808 N N . LEU A 1 361 ? 10.305 -15.523 -24.578 1 94.62 361 LEU A N 1
ATOM 2809 C CA . LEU A 1 361 ? 11.273 -14.594 -24.016 1 94.62 361 LEU A CA 1
ATOM 2810 C C . LEU A 1 361 ? 11.242 -14.641 -22.484 1 94.62 361 LEU A C 1
ATOM 2812 O O . LEU A 1 361 ? 12.289 -14.664 -21.844 1 94.62 361 LEU A O 1
ATOM 2816 N N . ILE A 1 362 ? 10.055 -14.68 -21.922 1 94.88 362 ILE A N 1
ATOM 2817 C CA . ILE A 1 362 ? 9.906 -14.742 -20.469 1 94.88 362 ILE A CA 1
ATOM 2818 C C . ILE A 1 362 ? 10.477 -16.062 -19.938 1 94.88 362 ILE A C 1
ATOM 2820 O O . ILE A 1 362 ? 11.172 -16.078 -18.922 1 94.88 362 ILE A O 1
ATOM 2824 N N . ASP A 1 363 ? 10.188 -17.141 -20.641 1 95.25 363 ASP A N 1
ATOM 2825 C CA . ASP A 1 363 ? 10.734 -18.438 -20.281 1 95.25 363 ASP A CA 1
ATOM 2826 C C . ASP A 1 363 ? 12.258 -18.422 -20.281 1 95.25 363 ASP A C 1
ATOM 2828 O O . ASP A 1 363 ? 12.891 -18.953 -19.359 1 95.25 363 ASP A O 1
ATOM 2832 N N . SER A 1 364 ? 12.82 -17.797 -21.297 1 95.25 364 SER A N 1
ATOM 2833 C CA . SER A 1 364 ? 14.273 -17.703 -21.391 1 95.25 364 SER A CA 1
ATOM 2834 C C . SER A 1 364 ? 14.844 -16.844 -20.281 1 95.25 364 SER A C 1
ATOM 2836 O O . SER A 1 364 ? 15.938 -17.109 -19.781 1 95.25 364 SER A O 1
ATOM 2838 N N . LEU A 1 365 ? 14.141 -15.805 -19.953 1 96.12 365 LEU A N 1
ATOM 2839 C CA . LEU A 1 365 ? 14.531 -14.992 -18.812 1 96.12 365 LEU A CA 1
ATOM 2840 C C . LEU A 1 365 ? 14.586 -15.828 -17.531 1 96.12 365 LEU A C 1
ATOM 2842 O O . LEU A 1 365 ? 15.523 -15.703 -16.75 1 96.12 365 LEU A O 1
ATOM 2846 N N . CYS A 1 366 ? 13.641 -16.734 -17.359 1 96.06 366 CYS A N 1
ATOM 2847 C CA . CYS A 1 366 ? 13.594 -17.609 -16.203 1 96.06 366 CYS A CA 1
ATOM 2848 C C . CYS A 1 366 ? 14.797 -18.547 -16.188 1 96.06 366 CYS A C 1
ATOM 2850 O O . CYS A 1 366 ? 15.406 -18.781 -15.141 1 96.06 366 CYS A O 1
ATOM 2852 N N . ASP A 1 367 ? 15.094 -19.062 -17.375 1 96.19 367 ASP A N 1
ATOM 2853 C CA . ASP A 1 367 ? 16.266 -19.922 -17.453 1 96.19 367 ASP A CA 1
ATOM 2854 C C . ASP A 1 367 ? 17.531 -19.188 -16.984 1 96.19 367 ASP A C 1
ATOM 2856 O O . ASP A 1 367 ? 18.297 -19.719 -16.188 1 96.19 367 ASP A O 1
ATOM 2860 N N . ALA A 1 368 ? 17.688 -17.984 -17.484 1 96.75 368 ALA A N 1
ATOM 2861 C CA . ALA A 1 368 ? 18.859 -17.188 -17.141 1 96.75 368 ALA A CA 1
ATOM 2862 C C . ALA A 1 368 ? 18.875 -16.859 -15.648 1 96.75 368 ALA A C 1
ATOM 2864 O O . ALA A 1 368 ? 19.953 -16.859 -15.023 1 96.75 368 ALA A O 1
ATOM 2865 N N . TRP A 1 369 ? 17.734 -16.609 -15.086 1 97.19 369 TRP A N 1
ATOM 2866 C CA . TRP A 1 369 ? 17.578 -16.297 -13.664 1 97.19 369 TRP A CA 1
ATOM 2867 C C . TRP A 1 369 ? 17.922 -17.516 -12.805 1 97.19 369 TRP A C 1
ATOM 2869 O O . TRP A 1 369 ? 18.75 -17.422 -11.891 1 97.19 369 TRP A O 1
ATOM 2879 N N . ILE A 1 370 ? 17.375 -18.656 -13.109 1 96.19 370 ILE A N 1
ATOM 2880 C CA . ILE A 1 370 ? 17.562 -19.891 -12.359 1 96.19 370 ILE A CA 1
ATOM 2881 C C . ILE A 1 370 ? 19.016 -20.344 -12.461 1 96.19 370 ILE A C 1
ATOM 2883 O O . ILE A 1 370 ? 19.578 -20.859 -11.492 1 96.19 370 ILE A O 1
ATOM 2887 N N . GLN A 1 371 ? 19.688 -20.016 -13.578 1 95.25 371 GLN A N 1
ATOM 2888 C CA . GLN A 1 371 ? 21.078 -20.391 -13.812 1 95.25 371 GLN A CA 1
ATOM 2889 C C . GLN A 1 371 ? 22.031 -19.391 -13.18 1 95.25 371 GLN A C 1
ATOM 2891 O O . GLN A 1 371 ? 23.25 -19.594 -13.203 1 95.25 371 GLN A O 1
ATOM 2896 N N . GLY A 1 372 ? 21.531 -18.281 -12.68 1 95.06 372 GLY A N 1
ATOM 2897 C CA . GLY A 1 372 ? 22.359 -17.328 -11.953 1 95.06 372 GLY A CA 1
ATOM 2898 C C . GLY A 1 372 ? 22.922 -16.219 -12.844 1 95.06 372 GLY A C 1
ATOM 2899 O O . GLY A 1 372 ? 23.75 -15.43 -12.398 1 95.06 372 GLY A O 1
ATOM 2900 N N . ARG A 1 373 ? 22.484 -16.156 -14.078 1 95.81 373 ARG A N 1
ATOM 2901 C CA . ARG A 1 373 ? 22.984 -15.141 -14.992 1 95.81 373 ARG A CA 1
ATOM 2902 C C . ARG A 1 373 ? 22.219 -13.828 -14.812 1 95.81 373 ARG A C 1
ATOM 2904 O O . ARG A 1 373 ? 22.734 -12.758 -15.18 1 95.81 373 ARG A O 1
ATOM 2911 N N . ILE A 1 374 ? 21 -13.914 -14.375 1 96 374 ILE A N 1
ATOM 2912 C CA . ILE A 1 374 ? 20.188 -12.758 -14.039 1 96 374 ILE A CA 1
ATOM 2913 C C . ILE A 1 374 ? 19.984 -12.688 -12.523 1 96 374 ILE A C 1
ATOM 2915 O O . ILE A 1 374 ? 19.672 -13.695 -11.891 1 96 374 ILE A O 1
ATOM 2919 N N . PRO A 1 375 ? 20.219 -11.508 -11.953 1 95.38 375 PRO A N 1
ATOM 2920 C CA . PRO A 1 375 ? 20.094 -11.391 -10.5 1 95.38 375 PRO A CA 1
ATOM 2921 C C . PRO A 1 375 ? 18.688 -11.641 -10 1 95.38 375 PRO A C 1
ATOM 2923 O O . PRO A 1 375 ? 17.719 -11.453 -10.742 1 95.38 375 PRO A O 1
ATOM 2926 N N . ASN A 1 376 ? 18.641 -12.117 -8.781 1 95.81 376 ASN A N 1
ATOM 2927 C CA . ASN A 1 376 ? 17.391 -12.227 -8.031 1 95.81 376 ASN A CA 1
ATOM 2928 C C . ASN A 1 376 ? 17.031 -10.906 -7.359 1 95.81 376 ASN A C 1
ATOM 2930 O O . ASN A 1 376 ? 17.906 -10.141 -6.965 1 95.81 376 ASN A O 1
ATOM 2934 N N . GLN A 1 377 ? 15.75 -10.656 -7.305 1 93.69 377 GLN A N 1
ATOM 2935 C CA . GLN A 1 377 ? 15.273 -9.461 -6.613 1 93.69 377 GLN A CA 1
ATOM 2936 C C . GLN A 1 377 ? 15.508 -9.57 -5.109 1 93.69 377 GLN A C 1
ATOM 2938 O O . GLN A 1 377 ? 15.023 -10.492 -4.465 1 93.69 377 GLN A O 1
ATOM 2943 N N . SER A 1 378 ? 16.312 -8.664 -4.543 1 92.31 378 SER A N 1
ATOM 2944 C CA . SER A 1 378 ? 16.484 -8.602 -3.094 1 92.31 378 SER A CA 1
ATOM 2945 C C . SER A 1 378 ? 15.336 -7.844 -2.432 1 92.31 378 SER A C 1
ATOM 2947 O O . SER A 1 378 ? 14.492 -7.266 -3.117 1 92.31 378 SER A O 1
ATOM 2949 N N . LEU A 1 379 ? 15.25 -7.887 -1.117 1 92.56 379 LEU A N 1
ATOM 2950 C CA . LEU A 1 379 ? 14.25 -7.125 -0.38 1 92.56 379 LEU A CA 1
ATOM 2951 C C . LEU A 1 379 ? 14.617 -5.648 -0.333 1 92.56 379 LEU A C 1
ATOM 2953 O O . LEU A 1 379 ? 13.734 -4.785 -0.33 1 92.56 379 LEU A O 1
ATOM 2957 N N . ARG A 1 380 ? 15.836 -5.367 -0.258 1 90.19 380 ARG A N 1
ATOM 2958 C CA . ARG A 1 380 ? 16.422 -4.027 -0.269 1 90.19 380 ARG A CA 1
ATOM 2959 C C . ARG A 1 380 ? 17.797 -4.031 -0.915 1 90.19 380 ARG A C 1
ATOM 2961 O O . ARG A 1 380 ? 18.594 -4.941 -0.674 1 90.19 380 ARG A O 1
ATOM 2968 N N . ALA A 1 381 ? 18 -3.047 -1.76 1 88.12 381 ALA A N 1
ATOM 2969 C CA . ALA A 1 381 ? 19.297 -2.914 -2.434 1 88.12 381 ALA A CA 1
ATOM 2970 C C . ALA A 1 381 ? 19.891 -1.532 -2.201 1 88.12 381 ALA A C 1
ATOM 2972 O O . ALA A 1 381 ? 19.172 -0.578 -1.899 1 88.12 381 ALA A O 1
ATOM 2973 N N . ASN A 1 382 ? 21.156 -1.434 -2.283 1 84.31 382 ASN A N 1
ATOM 2974 C CA . ASN A 1 382 ? 21.828 -0.143 -2.17 1 84.31 382 ASN A CA 1
ATOM 2975 C C . ASN A 1 382 ? 21.828 0.605 -3.502 1 84.31 382 ASN A C 1
ATOM 2977 O O . ASN A 1 382 ? 21.141 0.212 -4.441 1 84.31 382 ASN A O 1
ATOM 2981 N N . GLN A 1 383 ? 22.516 1.693 -3.639 1 78.81 383 GLN A N 1
ATOM 2982 C CA . GLN A 1 383 ? 22.516 2.57 -4.805 1 78.81 383 GLN A CA 1
ATOM 2983 C C . GLN A 1 383 ? 23.094 1.857 -6.027 1 78.81 383 GLN A C 1
ATOM 2985 O O . GLN A 1 383 ? 22.766 2.209 -7.164 1 78.81 383 GLN A O 1
ATOM 2990 N N . ASP A 1 384 ? 23.953 0.875 -5.773 1 82.81 384 ASP A N 1
ATOM 2991 C CA . ASP A 1 384 ? 24.531 0.117 -6.875 1 82.81 384 ASP A CA 1
ATOM 2992 C C . ASP A 1 384 ? 23.719 -1.138 -7.176 1 82.81 384 ASP A C 1
ATOM 2994 O O . ASP A 1 384 ? 24.188 -2.039 -7.871 1 82.81 384 ASP A O 1
ATOM 2998 N N . LEU A 1 385 ? 22.547 -1.281 -6.582 1 86.31 385 LEU A N 1
ATOM 2999 C CA . LEU A 1 385 ? 21.578 -2.344 -6.801 1 86.31 385 LEU A CA 1
ATOM 3000 C C . LEU A 1 385 ? 22.047 -3.652 -6.172 1 86.31 385 LEU A C 1
ATOM 3002 O O . LEU A 1 385 ? 21.516 -4.719 -6.477 1 86.31 385 LEU A O 1
ATOM 3006 N N . GLU A 1 386 ? 23.078 -3.512 -5.281 1 88.12 386 GLU A N 1
ATOM 3007 C CA . GLU A 1 386 ? 23.531 -4.691 -4.543 1 88.12 386 GLU A CA 1
ATOM 3008 C C . GLU A 1 386 ? 22.641 -4.953 -3.33 1 88.12 386 GLU A C 1
ATOM 3010 O O . GLU A 1 386 ? 22.203 -4.012 -2.658 1 88.12 386 GLU A O 1
ATOM 3015 N N . PRO A 1 387 ? 22.391 -6.219 -3.061 1 91.44 387 PRO A N 1
ATOM 3016 C CA . PRO A 1 387 ? 21.484 -6.527 -1.96 1 91.44 387 PRO A CA 1
ATOM 3017 C C . PRO A 1 387 ? 22.031 -6.102 -0.6 1 91.44 387 PRO A C 1
ATOM 3019 O O . PRO A 1 387 ? 23.203 -6.336 -0.3 1 91.44 387 PRO A O 1
ATOM 3022 N N . GLU A 1 388 ? 21.188 -5.414 0.209 1 92.06 388 GLU A N 1
ATOM 3023 C CA . GLU A 1 388 ? 21.406 -5.203 1.638 1 92.06 388 GLU A CA 1
ATOM 3024 C C . GLU A 1 388 ? 20.594 -6.199 2.471 1 92.06 388 GLU A C 1
ATOM 3026 O O . GLU A 1 388 ? 21.062 -6.656 3.518 1 92.06 388 GLU A O 1
ATOM 3031 N N . VAL A 1 389 ? 19.453 -6.484 2.07 1 93.25 389 VAL A N 1
ATOM 3032 C CA . VAL A 1 389 ? 18.562 -7.477 2.668 1 93.25 389 VAL A CA 1
ATOM 3033 C C . VAL A 1 389 ? 18.016 -8.406 1.586 1 93.25 389 VAL A C 1
ATOM 3035 O O . VAL A 1 389 ? 17.5 -7.945 0.562 1 93.25 389 VAL A O 1
ATOM 3038 N N . GLY A 1 390 ? 18.109 -9.727 1.793 1 94.88 390 GLY A N 1
ATOM 3039 C CA . GLY A 1 390 ? 17.625 -10.703 0.827 1 94.88 390 GLY A CA 1
ATOM 3040 C C . GLY A 1 390 ? 18.75 -11.344 0.026 1 94.88 390 GLY A C 1
ATOM 3041 O O . GLY A 1 390 ? 19.922 -11.242 0.399 1 94.88 390 GLY A O 1
ATOM 3042 N N . HIS A 1 391 ? 18.438 -12 -1.073 1 95.75 391 HIS A N 1
ATOM 3043 C CA . HIS A 1 391 ? 19.375 -12.852 -1.792 1 95.75 391 HIS A CA 1
ATOM 3044 C C . HIS A 1 391 ? 19.672 -12.305 -3.186 1 95.75 391 HIS A C 1
ATOM 3046 O O . HIS A 1 391 ? 18.734 -11.945 -3.918 1 95.75 391 HIS A O 1
ATOM 3052 N N . ALA A 1 392 ? 20.875 -12.312 -3.562 1 93.62 392 ALA A N 1
ATOM 3053 C CA . ALA A 1 392 ? 21.297 -11.797 -4.863 1 93.62 392 ALA A CA 1
ATOM 3054 C C . ALA A 1 392 ? 21.062 -12.836 -5.961 1 93.62 392 ALA A C 1
ATOM 3056 O O . ALA A 1 392 ? 20.906 -12.484 -7.133 1 93.62 392 ALA A O 1
ATOM 3057 N N . ARG A 1 393 ? 21.125 -14.102 -5.496 1 95.12 393 ARG A N 1
ATOM 3058 C CA . ARG A 1 393 ? 21.016 -15.188 -6.461 1 95.12 393 ARG A CA 1
ATOM 3059 C C . ARG A 1 393 ? 19.875 -16.141 -6.09 1 95.12 393 ARG A C 1
ATOM 3061 O O . ARG A 1 393 ? 19.578 -16.312 -4.91 1 95.12 393 ARG A O 1
ATOM 3068 N N . PHE A 1 394 ? 19.312 -16.734 -7.191 1 96.12 394 PHE A N 1
ATOM 3069 C CA . PHE A 1 394 ? 18.266 -17.75 -7.012 1 96.12 394 PHE A CA 1
ATOM 3070 C C . PHE A 1 394 ? 18.766 -18.891 -6.137 1 96.12 394 PHE A C 1
ATOM 3072 O O . PHE A 1 394 ? 18.062 -19.328 -5.223 1 96.12 394 PHE A O 1
ATOM 3079 N N . SER A 1 395 ? 20 -19.328 -6.309 1 94 395 SER A N 1
ATOM 3080 C CA . SER A 1 395 ? 20.547 -20.469 -5.609 1 94 395 SER A CA 1
ATOM 3081 C C . SER A 1 395 ? 20.719 -20.188 -4.121 1 94 395 SER A C 1
ATOM 3083 O O . SER A 1 395 ? 20.516 -21.078 -3.289 1 94 395 SER A O 1
ATOM 3085 N N . ASP A 1 396 ? 21.078 -18.922 -3.789 1 93.81 396 ASP A N 1
ATOM 3086 C CA . ASP A 1 396 ? 21.219 -18.547 -2.385 1 93.81 396 ASP A CA 1
ATOM 3087 C C . ASP A 1 396 ? 19.875 -18.609 -1.663 1 93.81 396 ASP A C 1
ATOM 3089 O O . ASP A 1 396 ? 19.797 -19.047 -0.514 1 93.81 396 ASP A O 1
ATOM 3093 N N . ALA A 1 397 ? 18.859 -18.141 -2.354 1 94.12 397 ALA A N 1
ATOM 3094 C CA . ALA A 1 397 ? 17.516 -18.172 -1.782 1 94.12 397 ALA A CA 1
ATOM 3095 C C . ALA A 1 397 ? 17.062 -19.609 -1.554 1 94.12 397 ALA A C 1
ATOM 3097 O O . ALA A 1 397 ? 16.438 -19.922 -0.53 1 94.12 397 ALA A O 1
ATOM 3098 N N . LEU A 1 398 ? 17.422 -20.5 -2.48 1 92.25 398 LEU A N 1
ATOM 3099 C CA . LEU A 1 398 ? 17.031 -21.891 -2.375 1 92.25 398 LEU A CA 1
ATOM 3100 C C . LEU A 1 398 ? 17.703 -22.562 -1.17 1 92.25 398 LEU A C 1
ATOM 3102 O O . LEU A 1 398 ? 17.094 -23.406 -0.51 1 92.25 398 LEU A O 1
ATOM 3106 N N . THR A 1 399 ? 18.922 -22.203 -0.922 1 90.12 399 THR A N 1
ATOM 3107 C CA . THR A 1 399 ? 19.656 -22.75 0.218 1 90.12 399 THR A CA 1
ATOM 3108 C C . THR A 1 399 ? 18.938 -22.438 1.523 1 90.12 399 THR A C 1
ATOM 3110 O O . THR A 1 399 ? 18.766 -23.297 2.383 1 90.12 399 THR A O 1
ATOM 3113 N N . GLN A 1 400 ? 18.469 -21.234 1.628 1 91.62 400 GLN A N 1
ATOM 3114 C CA . GLN A 1 400 ? 17.719 -20.859 2.828 1 91.62 400 GLN A CA 1
ATOM 3115 C C . GLN A 1 400 ? 16.359 -21.562 2.867 1 91.62 400 GLN A C 1
ATOM 3117 O O . GLN A 1 400 ? 15.922 -22 3.926 1 91.62 400 GLN A O 1
ATOM 3122 N N . LEU A 1 401 ? 15.742 -21.594 1.751 1 92.81 401 LEU A N 1
ATOM 3123 C CA . LEU A 1 401 ? 14.398 -22.156 1.679 1 92.81 401 LEU A CA 1
ATOM 3124 C C . LEU A 1 401 ? 14.406 -23.625 2.102 1 92.81 401 LEU A C 1
ATOM 3126 O O . LEU A 1 401 ? 13.438 -24.109 2.678 1 92.81 401 LEU A O 1
ATOM 3130 N N . ARG A 1 402 ? 15.484 -24.328 1.865 1 87.88 402 ARG A N 1
ATOM 3131 C CA . ARG A 1 402 ? 15.633 -25.719 2.258 1 87.88 402 ARG A CA 1
ATOM 3132 C C . ARG A 1 402 ? 15.562 -25.875 3.773 1 87.88 402 ARG A C 1
ATOM 3134 O O . ARG A 1 402 ? 15.078 -26.891 4.277 1 87.88 402 ARG A O 1
ATOM 3141 N N . THR A 1 403 ? 15.953 -24.812 4.426 1 86.44 403 THR A N 1
ATOM 3142 C CA . THR A 1 403 ? 15.914 -24.875 5.883 1 86.44 403 THR A CA 1
ATOM 3143 C C . THR A 1 403 ? 14.484 -24.719 6.395 1 86.44 403 THR A C 1
ATOM 3145 O O . THR A 1 403 ? 14.18 -25.109 7.523 1 86.44 403 THR A O 1
ATOM 3148 N N . TRP A 1 404 ? 13.641 -24.094 5.559 1 88.31 404 TRP A N 1
ATOM 3149 C CA . TRP A 1 404 ? 12.242 -23.891 5.938 1 88.31 404 TRP A CA 1
ATOM 3150 C C . TRP A 1 404 ? 11.422 -25.141 5.691 1 88.31 404 TRP A C 1
ATOM 3152 O O . TRP A 1 404 ? 10.531 -25.484 6.477 1 88.31 404 TRP A O 1
ATOM 3162 N N . LEU A 1 405 ? 11.617 -25.812 4.516 1 84.56 405 LEU A N 1
ATOM 3163 C CA . LEU A 1 405 ? 10.727 -26.828 4.004 1 84.56 405 LEU A CA 1
ATOM 3164 C C . LEU A 1 405 ? 11.312 -28.219 4.223 1 84.56 405 LEU A C 1
ATOM 3166 O O . LEU A 1 405 ? 10.875 -29.188 3.596 1 84.56 405 LEU A O 1
ATOM 3170 N N . ASP A 1 406 ? 11.945 -28.516 5.332 1 68.69 406 ASP A N 1
ATOM 3171 C CA . ASP A 1 406 ? 12.492 -29.766 5.844 1 68.69 406 ASP A CA 1
ATOM 3172 C C . ASP A 1 406 ? 13.234 -30.531 4.746 1 68.69 406 ASP A C 1
ATOM 3174 O O . ASP A 1 406 ? 13.078 -31.75 4.625 1 68.69 406 ASP A O 1
ATOM 3178 N N . GLY A 1 407 ? 14.016 -29.859 3.943 1 63.41 407 GLY A N 1
ATOM 3179 C CA . GLY A 1 407 ? 14.922 -30.5 3.004 1 63.41 407 GLY A CA 1
ATOM 3180 C C . GLY A 1 407 ? 14.211 -31.172 1.85 1 63.41 407 GLY A C 1
ATOM 3181 O O . GLY A 1 407 ? 14.852 -31.781 0.99 1 63.41 407 GLY A O 1
ATOM 3182 N N . GLU A 1 408 ? 12.828 -31.094 1.756 1 66 408 GLU A N 1
ATOM 3183 C CA . GLU A 1 408 ? 12.055 -31.828 0.771 1 66 408 GLU A CA 1
ATOM 3184 C C . GLU A 1 408 ? 11.969 -31.078 -0.551 1 66 408 GLU A C 1
ATOM 3186 O O . GLU A 1 408 ? 10.977 -31.188 -1.274 1 66 408 GLU A O 1
ATOM 3191 N N . LEU A 1 409 ? 13.016 -30.359 -0.819 1 71.56 409 LEU A N 1
ATOM 3192 C CA . LEU A 1 409 ? 12.984 -29.672 -2.1 1 71.56 409 LEU A CA 1
ATOM 3193 C C . LEU A 1 409 ? 13.523 -30.547 -3.215 1 71.56 409 LEU A C 1
ATOM 3195 O O . LEU A 1 409 ? 14.305 -31.469 -2.961 1 71.56 409 LEU A O 1
ATOM 3199 N N . HIS A 1 410 ? 12.891 -30.453 -4.395 1 72.75 410 HIS A N 1
ATOM 3200 C CA . HIS A 1 410 ? 13.344 -31.125 -5.609 1 72.75 410 HIS A CA 1
ATOM 3201 C C . HIS A 1 410 ? 14.82 -30.828 -5.875 1 72.75 410 HIS A C 1
ATOM 3203 O O . HIS A 1 410 ? 15.297 -29.719 -5.605 1 72.75 410 HIS A O 1
ATOM 3209 N N . PRO A 1 411 ? 15.57 -31.922 -6.125 1 62.25 411 PRO A N 1
ATOM 3210 C CA . PRO A 1 411 ? 16.953 -31.641 -6.512 1 62.25 411 PRO A CA 1
ATOM 3211 C C . PRO A 1 411 ? 17.062 -30.594 -7.617 1 62.25 411 PRO A C 1
ATOM 3213 O O . PRO A 1 411 ? 16.188 -30.516 -8.484 1 62.25 411 PRO A O 1
ATOM 3216 N N . PRO A 1 412 ? 17.906 -29.578 -7.363 1 57.03 412 PRO A N 1
ATOM 3217 C CA . PRO A 1 412 ? 18.047 -28.531 -8.375 1 57.03 412 PRO A CA 1
ATOM 3218 C C . PRO A 1 412 ? 18.234 -29.078 -9.781 1 57.03 412 PRO A C 1
ATOM 3220 O O . PRO A 1 412 ? 18.797 -30.172 -9.953 1 57.03 412 PRO A O 1
ATOM 3223 N N . SER A 1 413 ? 17.5 -28.672 -10.766 1 49.34 413 SER A N 1
ATOM 3224 C CA . SER A 1 413 ? 17.766 -29.047 -12.156 1 49.34 413 SER A CA 1
ATOM 3225 C C . SER A 1 413 ? 19.234 -28.828 -12.508 1 49.34 413 SER A C 1
ATOM 3227 O O . SER A 1 413 ? 19.844 -27.859 -12.07 1 49.34 413 SER A O 1
ATOM 3229 N N . VAL A 1 414 ? 20.062 -29.875 -12.641 1 40.16 414 VAL A N 1
ATOM 3230 C CA . VAL A 1 414 ? 21.469 -30.078 -12.922 1 40.16 414 VAL A CA 1
ATOM 3231 C C . VAL A 1 414 ? 21.984 -28.969 -13.844 1 40.16 414 VAL A C 1
ATOM 3233 O O . VAL A 1 414 ? 23.141 -28.969 -14.258 1 40.16 414 VAL A O 1
ATOM 3236 N N . ALA A 1 415 ? 21.328 -28.141 -14.516 1 39.59 415 ALA A N 1
ATOM 3237 C CA . ALA A 1 415 ? 22.234 -27.656 -15.555 1 39.59 415 ALA A CA 1
ATOM 3238 C C . ALA A 1 415 ? 23.406 -26.891 -14.938 1 39.59 415 ALA A C 1
ATOM 3240 O O . ALA A 1 415 ? 24.203 -26.281 -15.656 1 39.59 415 ALA A O 1
ATOM 3241 N N . ALA A 1 416 ? 23.359 -26.328 -13.734 1 34.88 416 ALA A N 1
ATOM 3242 C CA . ALA A 1 416 ? 24.594 -25.547 -13.57 1 34.88 416 ALA A CA 1
ATOM 3243 C C . ALA A 1 416 ? 25.812 -26.469 -13.469 1 34.88 416 ALA A C 1
ATOM 3245 O O . ALA A 1 416 ? 26.266 -26.781 -12.367 1 34.88 416 ALA A O 1
ATOM 3246 N N . ALA A 1 417 ? 25.859 -27.625 -13.883 1 27.56 417 ALA A N 1
ATOM 3247 C CA . ALA A 1 417 ? 27.125 -28.344 -13.719 1 27.56 417 ALA A CA 1
ATOM 3248 C C . ALA A 1 417 ? 28.312 -27.438 -13.984 1 27.56 417 ALA A C 1
ATOM 3250 O O . ALA A 1 417 ? 28.203 -26.453 -14.734 1 27.56 417 ALA A O 1
ATOM 3251 N N . ARG A 1 418 ? 29.828 -27.906 -13.883 1 24.38 418 ARG A N 1
ATOM 3252 C CA . ARG A 1 418 ? 31.156 -27.312 -14.047 1 24.38 418 ARG A CA 1
ATOM 3253 C C . ARG A 1 418 ? 31.219 -26.5 -15.344 1 24.38 418 ARG A C 1
ATOM 3255 O O . ARG A 1 418 ? 30.766 -26.953 -16.391 1 24.38 418 ARG A O 1
ATOM 3262 N N . MET B 1 1 ? 6.867 2.408 31.016 1 49.94 1 MET B N 1
ATOM 3263 C CA . MET B 1 1 ? 7.793 2.338 29.891 1 49.94 1 MET B CA 1
ATOM 3264 C C . MET B 1 1 ? 7.551 3.482 28.906 1 49.94 1 MET B C 1
ATOM 3266 O O . MET B 1 1 ? 6.41 3.893 28.703 1 49.94 1 MET B O 1
ATOM 3270 N N . GLU B 1 2 ? 8.531 4.262 28.594 1 78.5 2 GLU B N 1
ATOM 3271 C CA . GLU B 1 2 ? 8.406 5.398 27.688 1 78.5 2 GLU B CA 1
ATOM 3272 C C . GLU B 1 2 ? 8.047 4.945 26.281 1 78.5 2 GLU B C 1
ATOM 3274 O O . GLU B 1 2 ? 8.617 3.979 25.766 1 78.5 2 GLU B O 1
ATOM 3279 N N . HIS B 1 3 ? 6.91 5.359 25.812 1 89.69 3 HIS B N 1
ATOM 3280 C CA . HIS B 1 3 ? 6.422 4.969 24.484 1 89.69 3 HIS B CA 1
ATOM 3281 C C . HIS B 1 3 ? 7.109 5.77 23.391 1 89.69 3 HIS B C 1
ATOM 3283 O O . HIS B 1 3 ? 7.508 6.914 23.609 1 89.69 3 HIS B O 1
ATOM 3289 N N . PHE B 1 4 ? 7.477 5.059 22.359 1 94.19 4 PHE B N 1
ATOM 3290 C CA . PHE B 1 4 ? 7.859 5.715 21.109 1 94.19 4 PHE B CA 1
ATOM 3291 C C . PHE B 1 4 ? 6.629 6.191 20.359 1 94.19 4 PHE B C 1
ATOM 3293 O O . PHE B 1 4 ? 5.895 5.383 19.781 1 94.19 4 PHE B O 1
ATOM 3300 N N . LYS B 1 5 ? 6.43 7.516 20.344 1 95.94 5 LYS B N 1
ATOM 3301 C CA . LYS B 1 5 ? 5.199 8.07 19.797 1 95.94 5 LYS B CA 1
ATOM 3302 C C . LYS B 1 5 ? 5.426 8.617 18.391 1 95.94 5 LYS B C 1
ATOM 3304 O O . LYS B 1 5 ? 6.375 9.367 18.156 1 95.94 5 LYS B O 1
ATOM 3309 N N . ILE B 1 6 ? 4.512 8.211 17.453 1 97.38 6 ILE B N 1
ATOM 3310 C CA . ILE B 1 6 ? 4.551 8.648 16.062 1 97.38 6 ILE B CA 1
ATOM 3311 C C . ILE B 1 6 ? 3.336 9.523 15.758 1 97.38 6 ILE B C 1
ATOM 3313 O O . ILE B 1 6 ? 2.205 9.156 16.094 1 97.38 6 ILE B O 1
ATOM 3317 N N . LEU B 1 7 ? 3.555 10.688 15.211 1 98.31 7 LEU B N 1
ATOM 3318 C CA . LEU B 1 7 ? 2.49 11.492 14.617 1 98.31 7 LEU B CA 1
ATOM 3319 C C . LEU B 1 7 ? 2.441 11.305 13.109 1 98.31 7 LEU B C 1
ATOM 3321 O O . LEU B 1 7 ? 3.404 11.617 12.406 1 98.31 7 LEU B O 1
ATOM 3325 N N . SER B 1 8 ? 1.39 10.711 12.602 1 98.06 8 SER B N 1
ATOM 3326 C CA . SER B 1 8 ? 1.201 10.477 11.172 1 98.06 8 SER B CA 1
ATOM 3327 C C . SER B 1 8 ? 0.194 11.461 10.586 1 98.06 8 SER B C 1
ATOM 3329 O O . SER B 1 8 ? -0.927 11.578 11.078 1 98.06 8 SER B O 1
ATOM 3331 N N . LEU B 1 9 ? 0.581 12.164 9.531 1 97.94 9 LEU B N 1
ATOM 3332 C CA . LEU B 1 9 ? -0.241 13.195 8.914 1 97.94 9 LEU B CA 1
ATOM 3333 C C . LEU B 1 9 ? -0.553 12.852 7.461 1 97.94 9 LEU B C 1
ATOM 3335 O O . LEU B 1 9 ? 0.344 12.836 6.613 1 97.94 9 LEU B O 1
ATOM 3339 N N . ASP B 1 10 ? -1.838 12.68 7.137 1 95 10 ASP B N 1
ATOM 3340 C CA . ASP B 1 10 ? -2.303 12.242 5.82 1 95 10 ASP B CA 1
ATOM 3341 C C . ASP B 1 10 ? -2.143 13.359 4.789 1 95 10 ASP B C 1
ATOM 3343 O O . ASP B 1 10 ? -2.051 14.539 5.148 1 95 10 ASP B O 1
ATOM 3347 N N . GLY B 1 11 ? -2.139 12.891 3.582 1 90.94 11 GLY B N 1
ATOM 3348 C CA . GLY B 1 11 ? -2.357 13.844 2.508 1 90.94 11 GLY B CA 1
ATOM 3349 C C . GLY B 1 11 ? -3.814 14.25 2.354 1 90.94 11 GLY B C 1
ATOM 3350 O O . GLY B 1 11 ? -4.711 13.523 2.795 1 90.94 11 GLY B O 1
ATOM 3351 N N . GLY B 1 12 ? -4.02 15.445 1.68 1 87.44 12 GLY B N 1
ATOM 3352 C CA . GLY B 1 12 ? -5.395 15.867 1.473 1 87.44 12 GLY B CA 1
ATOM 3353 C C . GLY B 1 12 ? -5.512 17.312 1.051 1 87.44 12 GLY B C 1
ATOM 3354 O O . GLY B 1 12 ? -6.59 17.906 1.143 1 87.44 12 GLY B O 1
ATOM 3355 N N . GLY B 1 13 ? -4.457 17.906 0.586 1 85.5 13 GLY B N 1
ATOM 3356 C CA . GLY B 1 13 ? -4.504 19.281 0.158 1 85.5 13 GLY B CA 1
ATOM 3357 C C . GLY B 1 13 ? -5.047 20.219 1.223 1 85.5 13 GLY B C 1
ATOM 3358 O O . GLY B 1 13 ? -4.582 20.203 2.363 1 85.5 13 GLY B O 1
ATOM 3359 N N . THR B 1 14 ? -6.035 21 0.812 1 88.31 14 THR B N 1
ATOM 3360 C CA . THR B 1 14 ? -6.609 21.969 1.731 1 88.31 14 THR B CA 1
ATOM 3361 C C . THR B 1 14 ? -7.328 21.266 2.881 1 88.31 14 THR B C 1
ATOM 3363 O O . THR B 1 14 ? -7.449 21.828 3.975 1 88.31 14 THR B O 1
ATOM 3366 N N . TRP B 1 15 ? -7.727 20.062 2.678 1 92.44 15 TRP B N 1
ATOM 3367 C CA . TRP B 1 15 ? -8.414 19.297 3.715 1 92.44 15 TRP B CA 1
ATOM 3368 C C . TRP B 1 15 ? -7.492 19.031 4.902 1 92.44 15 TRP B C 1
ATOM 3370 O O . TRP B 1 15 ? -7.953 18.672 5.984 1 92.44 15 TRP B O 1
ATOM 3380 N N . ALA B 1 16 ? -6.223 19.297 4.742 1 94.12 16 ALA B N 1
ATOM 3381 C CA . ALA B 1 16 ? -5.262 19.094 5.824 1 94.12 16 ALA B CA 1
ATOM 3382 C C . ALA B 1 16 ? -5.492 20.094 6.957 1 94.12 16 ALA B C 1
ATOM 3384 O O . ALA B 1 16 ? -4.941 19.938 8.047 1 94.12 16 ALA B O 1
ATOM 3385 N N . LEU B 1 17 ? -6.348 21.109 6.723 1 96 17 LEU B N 1
ATOM 3386 C CA . LEU B 1 17 ? -6.723 22 7.816 1 96 17 LEU B CA 1
ATOM 3387 C C . LEU B 1 17 ? -7.383 21.219 8.953 1 96 17 LEU B C 1
ATOM 3389 O O . LEU B 1 17 ? -7.301 21.625 10.117 1 96 17 LEU B O 1
ATOM 3393 N N . ILE B 1 18 ? -8 20.062 8.625 1 97.06 18 ILE B N 1
ATOM 3394 C CA . ILE B 1 18 ? -8.633 19.203 9.617 1 97.06 18 ILE B CA 1
ATOM 3395 C C . ILE B 1 18 ? -7.586 18.719 10.617 1 97.06 18 ILE B C 1
ATOM 3397 O O . ILE B 1 18 ? -7.859 18.641 11.82 1 97.06 18 ILE B O 1
ATOM 3401 N N . GLU B 1 19 ? -6.422 18.375 10.141 1 97.94 19 GLU B N 1
ATOM 3402 C CA . GLU B 1 19 ? -5.328 17.953 11.008 1 97.94 19 GLU B CA 1
ATOM 3403 C C . GLU B 1 19 ? -4.93 19.062 11.984 1 97.94 19 GLU B C 1
ATOM 3405 O O . GLU B 1 19 ? -4.703 18.797 13.164 1 97.94 19 GLU B O 1
ATOM 3410 N N . VAL B 1 20 ? -4.879 20.281 11.477 1 98.25 20 VAL B N 1
ATOM 3411 C CA . VAL B 1 20 ? -4.504 21.422 12.32 1 98.25 20 VAL B CA 1
ATOM 3412 C C . VAL B 1 20 ? -5.586 21.672 13.367 1 98.25 20 VAL B C 1
ATOM 3414 O O . VAL B 1 20 ? -5.281 21.922 14.531 1 98.25 20 VAL B O 1
ATOM 3417 N N . ARG B 1 21 ? -6.809 21.578 12.922 1 97.62 21 ARG B N 1
ATOM 3418 C CA . ARG B 1 21 ? -7.922 21.734 13.852 1 97.62 21 ARG B CA 1
ATOM 3419 C C . ARG B 1 21 ? -7.879 20.703 14.961 1 97.62 21 ARG B C 1
ATOM 3421 O O . ARG B 1 21 ? -8.148 21.016 16.125 1 97.62 21 ARG B O 1
ATOM 3428 N N . ALA B 1 22 ? -7.586 19.453 14.609 1 97.06 22 ALA B N 1
ATOM 3429 C CA . ALA B 1 22 ? -7.43 18.406 15.617 1 97.06 22 ALA B CA 1
ATOM 3430 C C . ALA B 1 22 ? -6.301 18.75 16.594 1 97.06 22 ALA B C 1
ATOM 3432 O O . ALA B 1 22 ? -6.457 18.625 17.797 1 97.06 22 ALA B O 1
ATOM 3433 N N . LEU B 1 23 ? -5.168 19.219 16.094 1 97.31 23 LEU B N 1
ATOM 3434 C CA . LEU B 1 23 ? -4.027 19.578 16.938 1 97.31 23 LEU B CA 1
ATOM 3435 C C . LEU B 1 23 ? -4.375 20.734 17.859 1 97.31 23 LEU B C 1
ATOM 3437 O O . LEU B 1 23 ? -3.932 20.766 19.016 1 97.31 23 LEU B O 1
ATOM 3441 N N . ILE B 1 24 ? -5.113 21.672 17.328 1 96.75 24 ILE B N 1
ATOM 3442 C CA . ILE B 1 24 ? -5.539 22.812 18.156 1 96.75 24 ILE B CA 1
ATOM 3443 C C . ILE B 1 24 ? -6.414 22.312 19.297 1 96.75 24 ILE B C 1
ATOM 3445 O O . ILE B 1 24 ? -6.273 22.766 20.438 1 96.75 24 ILE B O 1
ATOM 3449 N N . GLU B 1 25 ? -7.312 21.344 19 1 94.12 25 GLU B N 1
ATOM 3450 C CA . GLU B 1 25 ? -8.148 20.766 20.047 1 94.12 25 GLU B CA 1
ATOM 3451 C C . GLU B 1 25 ? -7.305 20.062 21.094 1 94.12 25 GLU B C 1
ATOM 3453 O O . GLU B 1 25 ? -7.652 20.062 22.281 1 94.12 25 GLU B O 1
ATOM 3458 N N . LEU B 1 26 ? -6.246 19.5 20.672 1 93.56 26 LEU B N 1
ATOM 3459 C CA . LEU B 1 26 ? -5.402 18.703 21.562 1 93.56 26 LEU B CA 1
ATOM 3460 C C . LEU B 1 26 ? -4.488 19.609 22.391 1 93.56 26 LEU B C 1
ATOM 3462 O O . LEU B 1 26 ? -4.234 19.328 23.562 1 93.56 26 LEU B O 1
ATOM 3466 N N . PHE B 1 27 ? -3.961 20.688 21.797 1 94.25 27 PHE B N 1
ATOM 3467 C CA . PHE B 1 27 ? -2.844 21.375 22.438 1 94.25 27 PHE B CA 1
ATOM 3468 C C . PHE B 1 27 ? -3.158 22.859 22.625 1 94.25 27 PHE B C 1
ATOM 3470 O O . PHE B 1 27 ? -2.484 23.547 23.391 1 94.25 27 PHE B O 1
ATOM 3477 N N . GLY B 1 28 ? -4.172 23.391 21.922 1 94.75 28 GLY B N 1
ATOM 3478 C CA . GLY B 1 28 ? -4.512 24.812 21.984 1 94.75 28 GLY B CA 1
ATOM 3479 C C . GLY B 1 28 ? -3.928 25.609 20.828 1 94.75 28 GLY B C 1
ATOM 3480 O O . GLY B 1 28 ? -2.854 25.297 20.328 1 94.75 28 GLY B O 1
ATOM 3481 N N . PRO B 1 29 ? -4.562 26.656 20.391 1 96.06 29 PRO B N 1
ATOM 3482 C CA . PRO B 1 29 ? -4.168 27.422 19.203 1 96.06 29 PRO B CA 1
ATOM 3483 C C . PRO B 1 29 ? -2.865 28.203 19.406 1 96.06 29 PRO B C 1
ATOM 3485 O O . PRO B 1 29 ? -2.182 28.531 18.438 1 96.06 29 PRO B O 1
ATOM 3488 N N . GLU B 1 30 ? -2.482 28.484 20.672 1 96.81 30 GLU B N 1
ATOM 3489 C CA . GLU B 1 30 ? -1.291 29.281 20.953 1 96.81 30 GLU B CA 1
ATOM 3490 C C . GLU B 1 30 ? -0.051 28.391 21.062 1 96.81 30 GLU B C 1
ATOM 3492 O O . GLU B 1 30 ? 1.073 28.891 21.094 1 96.81 30 GLU B O 1
ATOM 3497 N N . THR B 1 31 ? -0.268 27.078 21.094 1 96.44 31 THR B N 1
ATOM 3498 C CA . THR B 1 31 ? 0.857 26.156 21.188 1 96.44 31 THR B CA 1
ATOM 3499 C C . THR B 1 31 ? 1.752 26.266 19.953 1 96.44 31 THR B C 1
ATOM 3501 O O . THR B 1 31 ? 1.261 26.281 18.828 1 96.44 31 THR B O 1
ATOM 3504 N N . ARG B 1 32 ? 3.062 26.312 20.203 1 96.38 32 ARG B N 1
ATOM 3505 C CA . ARG B 1 32 ? 4.023 26.422 19.109 1 96.38 32 ARG B CA 1
ATOM 3506 C C . ARG B 1 32 ? 4.371 25.031 18.547 1 96.38 32 ARG B C 1
ATOM 3508 O O . ARG B 1 32 ? 4.293 24.031 19.266 1 96.38 32 ARG B O 1
ATOM 3515 N N . GLY B 1 33 ? 4.785 25.047 17.297 1 96.62 33 GLY B N 1
ATOM 3516 C CA . GLY B 1 33 ? 5.07 23.812 16.594 1 96.62 33 GLY B CA 1
ATOM 3517 C C . GLY B 1 33 ? 6.098 22.938 17.297 1 96.62 33 GLY B C 1
ATOM 3518 O O . GLY B 1 33 ? 5.922 21.719 17.406 1 96.62 33 GLY B O 1
ATOM 3519 N N . HIS B 1 34 ? 7.145 23.562 17.797 1 95.75 34 HIS B N 1
ATOM 3520 C CA . HIS B 1 34 ? 8.203 22.797 18.453 1 95.75 34 HIS B CA 1
ATOM 3521 C C . HIS B 1 34 ? 7.703 22.141 19.734 1 95.75 34 HIS B C 1
ATOM 3523 O O . HIS B 1 34 ? 8.195 21.078 20.125 1 95.75 34 HIS B O 1
ATOM 3529 N N . GLU B 1 35 ? 6.719 22.766 20.391 1 94.38 35 GLU B N 1
ATOM 3530 C CA . GLU B 1 35 ? 6.125 22.141 21.578 1 94.38 35 GLU B CA 1
ATOM 3531 C C . GLU B 1 35 ? 5.352 20.875 21.203 1 94.38 35 GLU B C 1
ATOM 3533 O O . GLU B 1 35 ? 5.402 19.875 21.938 1 94.38 35 GLU B O 1
ATOM 3538 N N . VAL B 1 36 ? 4.633 20.906 20.109 1 95.81 36 VAL B N 1
ATOM 3539 C CA . VAL B 1 36 ? 3.943 19.719 19.609 1 95.81 36 VAL B CA 1
ATOM 3540 C C . VAL B 1 36 ? 4.965 18.641 19.266 1 95.81 36 VAL B C 1
ATOM 3542 O O . VAL B 1 36 ? 4.828 17.484 19.672 1 95.81 36 VAL B O 1
ATOM 3545 N N . LEU B 1 37 ? 6.043 19.016 18.531 1 96.38 37 LEU B N 1
ATOM 3546 C CA . LEU B 1 37 ? 7.039 18.078 18.031 1 96.38 37 LEU B CA 1
ATOM 3547 C C . LEU B 1 37 ? 7.773 17.406 19.203 1 96.38 37 LEU B C 1
ATOM 3549 O O . LEU B 1 37 ? 8.25 16.281 19.062 1 96.38 37 LEU B O 1
ATOM 3553 N N . ARG B 1 38 ? 7.855 18.062 20.359 1 94 38 ARG B N 1
ATOM 3554 C CA . ARG B 1 38 ? 8.531 17.5 21.531 1 94 38 ARG B CA 1
ATOM 3555 C C . ARG B 1 38 ? 7.73 16.344 22.125 1 94 38 ARG B C 1
ATOM 3557 O O . ARG B 1 38 ? 8.266 15.547 22.891 1 94 38 ARG B O 1
ATOM 3564 N N . ARG B 1 39 ? 6.492 16.266 21.797 1 93.12 39 ARG B N 1
ATOM 3565 C CA . ARG B 1 39 ? 5.633 15.227 22.359 1 93.12 39 ARG B CA 1
ATOM 3566 C C . ARG B 1 39 ? 5.773 13.922 21.578 1 93.12 39 ARG B C 1
ATOM 3568 O O . ARG B 1 39 ? 5.262 12.883 22.016 1 93.12 39 ARG B O 1
ATOM 3575 N N . PHE B 1 40 ? 6.457 13.93 20.484 1 94.94 40 PHE B N 1
ATOM 3576 C CA . PHE B 1 40 ? 6.613 12.773 19.609 1 94.94 40 PHE B CA 1
ATOM 3577 C C . PHE B 1 40 ? 8.086 12.508 19.328 1 94.94 40 PHE B C 1
ATOM 3579 O O . PHE B 1 40 ? 8.922 13.414 19.438 1 94.94 40 PHE B O 1
ATOM 3586 N N . GLN B 1 41 ? 8.438 11.273 19.016 1 94 41 GLN B N 1
ATOM 3587 C CA . GLN B 1 41 ? 9.789 10.922 18.578 1 94 41 GLN B CA 1
ATOM 3588 C C . GLN B 1 41 ? 9.891 10.992 17.047 1 94 41 GLN B C 1
ATOM 3590 O O . GLN B 1 41 ? 10.969 11.242 16.516 1 94 41 GLN B O 1
ATOM 3595 N N . LEU B 1 42 ? 8.719 10.789 16.344 1 96.12 42 LEU B N 1
ATOM 3596 C CA . LEU B 1 42 ? 8.711 10.75 14.891 1 96.12 42 LEU B CA 1
ATOM 3597 C C . LEU B 1 42 ? 7.426 11.359 14.336 1 96.12 42 LEU B C 1
ATOM 3599 O O . LEU B 1 42 ? 6.34 11.102 14.859 1 96.12 42 LEU B O 1
ATOM 3603 N N . VAL B 1 43 ? 7.594 12.203 13.32 1 98.31 43 VAL B N 1
ATOM 3604 C CA . VAL B 1 43 ? 6.477 12.688 12.516 1 98.31 43 VAL B CA 1
ATOM 3605 C C . VAL B 1 43 ? 6.637 12.211 11.07 1 98.31 43 VAL B C 1
ATOM 3607 O O . VAL B 1 43 ? 7.711 12.344 10.484 1 98.31 43 VAL B O 1
ATOM 3610 N N . VAL B 1 44 ? 5.641 11.578 10.516 1 97.94 44 VAL B N 1
ATOM 3611 C CA . VAL B 1 44 ? 5.609 11.195 9.109 1 97.94 44 VAL B CA 1
ATOM 3612 C C . VAL B 1 44 ? 4.441 11.891 8.406 1 97.94 44 VAL B C 1
ATOM 3614 O O . VAL B 1 44 ? 3.352 12.008 8.977 1 97.94 44 VAL B O 1
ATOM 3617 N N . ALA B 1 45 ? 4.703 12.391 7.207 1 98.25 45 ALA B N 1
ATOM 3618 C CA . ALA B 1 45 ? 3.686 13.242 6.602 1 98.25 45 ALA B CA 1
ATOM 3619 C C . ALA B 1 45 ? 3.684 13.109 5.082 1 98.25 45 ALA B C 1
ATOM 3621 O O . ALA B 1 45 ? 4.719 12.812 4.48 1 98.25 45 ALA B O 1
ATOM 3622 N N . ASN B 1 46 ? 2.535 13.273 4.488 1 94.75 46 ASN B N 1
ATOM 3623 C CA . ASN B 1 46 ? 2.365 13.281 3.039 1 94.75 46 ASN B CA 1
ATOM 3624 C C . ASN B 1 46 ? 1.49 14.445 2.582 1 94.75 46 ASN B C 1
ATOM 3626 O O . ASN B 1 46 ? 0.482 14.758 3.219 1 94.75 46 ASN B O 1
ATOM 3630 N N . SER B 1 47 ? 1.841 15.117 1.475 1 92.25 47 SER B N 1
ATOM 3631 C CA . SER B 1 47 ? 1.029 16.109 0.775 1 92.25 47 SER B CA 1
ATOM 3632 C C . SER B 1 47 ? 0.526 17.188 1.729 1 92.25 47 SER B C 1
ATOM 3634 O O . SER B 1 47 ? 1.317 17.828 2.43 1 92.25 47 SER B O 1
ATOM 3636 N N . GLY B 1 48 ? -0.778 17.328 1.848 1 92.62 48 GLY B N 1
ATOM 3637 C CA . GLY B 1 48 ? -1.285 18.312 2.789 1 92.62 48 GLY B CA 1
ATOM 3638 C C . GLY B 1 48 ? -0.688 18.188 4.176 1 92.62 48 GLY B C 1
ATOM 3639 O O . GLY B 1 48 ? -0.382 19.188 4.828 1 92.62 48 GLY B O 1
ATOM 3640 N N . GLY B 1 49 ? -0.501 16.938 4.613 1 96.69 49 GLY B N 1
ATOM 3641 C CA . GLY B 1 49 ? 0.125 16.688 5.902 1 96.69 49 GLY B CA 1
ATOM 3642 C C . GLY B 1 49 ? 1.561 17.172 5.973 1 96.69 49 GLY B C 1
ATOM 3643 O O . GLY B 1 49 ? 2.049 17.531 7.047 1 96.69 49 GLY B O 1
ATOM 3644 N N . SER B 1 50 ? 2.248 17.156 4.844 1 97.5 50 SER B N 1
ATOM 3645 C CA . SER B 1 50 ? 3.625 17.641 4.836 1 97.5 50 SER B CA 1
ATOM 3646 C C . SER B 1 50 ? 3.686 19.141 5.074 1 97.5 50 SER B C 1
ATOM 3648 O O . SER B 1 50 ? 4.656 19.656 5.645 1 97.5 50 SER B O 1
ATOM 3650 N N . ILE B 1 51 ? 2.66 19.875 4.648 1 96.38 51 ILE B N 1
ATOM 3651 C CA . ILE B 1 51 ? 2.564 21.297 4.953 1 96.38 51 ILE B CA 1
ATOM 3652 C C . ILE B 1 51 ? 2.424 21.5 6.461 1 96.38 51 ILE B C 1
ATOM 3654 O O . ILE B 1 51 ? 3.09 22.359 7.047 1 96.38 51 ILE B O 1
ATOM 3658 N N . VAL B 1 52 ? 1.591 20.672 7.043 1 98.31 52 VAL B N 1
ATOM 3659 C CA . VAL B 1 52 ? 1.39 20.719 8.484 1 98.31 52 VAL B CA 1
ATOM 3660 C C . VAL B 1 52 ? 2.703 20.422 9.203 1 98.31 52 VAL B C 1
ATOM 3662 O O . VAL B 1 52 ? 3.121 21.172 10.086 1 98.31 52 VAL B O 1
ATOM 3665 N N . ALA B 1 53 ? 3.389 19.375 8.797 1 98.62 53 ALA B N 1
ATOM 3666 C CA . ALA B 1 53 ? 4.656 18.969 9.406 1 98.62 53 ALA B CA 1
ATOM 3667 C C . ALA B 1 53 ? 5.695 20.078 9.281 1 98.62 53 ALA B C 1
ATOM 3669 O O . ALA B 1 53 ? 6.402 20.391 10.242 1 98.62 53 ALA B O 1
ATOM 3670 N N . ALA B 1 54 ? 5.758 20.656 8.086 1 97.62 54 ALA B N 1
ATOM 3671 C CA . ALA B 1 54 ? 6.711 21.734 7.852 1 97.62 54 ALA B CA 1
ATOM 3672 C C . ALA B 1 54 ? 6.367 22.953 8.695 1 97.62 54 ALA B C 1
ATOM 3674 O O . ALA B 1 54 ? 7.262 23.656 9.188 1 97.62 54 ALA B O 1
ATOM 3675 N N . GLY B 1 55 ? 5.09 23.266 8.82 1 97.75 55 GLY B N 1
ATOM 3676 C CA . GLY B 1 55 ? 4.668 24.344 9.688 1 97.75 55 GLY B CA 1
ATOM 3677 C C . GLY B 1 55 ? 5.059 24.141 11.141 1 97.75 55 GLY B C 1
ATOM 3678 O O . GLY B 1 55 ? 5.465 25.078 11.82 1 97.75 55 GLY B O 1
ATOM 3679 N N . LEU B 1 56 ? 4.926 22.891 11.625 1 97.81 56 LEU B N 1
ATOM 3680 C CA . LEU B 1 56 ? 5.387 22.562 12.969 1 97.81 56 LEU B CA 1
ATOM 3681 C C . LEU B 1 56 ? 6.895 22.75 13.094 1 97.81 56 LEU B C 1
ATOM 3683 O O . LEU B 1 56 ? 7.375 23.312 14.078 1 97.81 56 LEU B O 1
ATOM 3687 N N . ALA B 1 57 ? 7.605 22.344 12.086 1 97.31 57 ALA B N 1
ATOM 3688 C CA . ALA B 1 57 ? 9.062 22.484 12.07 1 97.31 57 ALA B CA 1
ATOM 3689 C C . ALA B 1 57 ? 9.469 23.953 12.078 1 97.31 57 ALA B C 1
ATOM 3691 O O . ALA B 1 57 ? 10.484 24.312 12.672 1 97.31 57 ALA B O 1
ATOM 3692 N N . ALA B 1 58 ? 8.672 24.797 11.414 1 96.56 58 ALA B N 1
ATOM 3693 C CA . ALA B 1 58 ? 8.93 26.234 11.344 1 96.56 58 ALA B CA 1
ATOM 3694 C C . ALA B 1 58 ? 8.578 26.922 12.664 1 96.56 58 ALA B C 1
ATOM 3696 O O . ALA B 1 58 ? 8.758 28.125 12.805 1 96.56 58 ALA B O 1
ATOM 3697 N N . ASP B 1 59 ? 8 26.156 13.555 1 96.19 59 ASP B N 1
ATOM 3698 C CA . ASP B 1 59 ? 7.633 26.609 14.898 1 96.19 59 ASP B CA 1
ATOM 3699 C C . ASP B 1 59 ? 6.484 27.609 14.852 1 96.19 59 ASP B C 1
ATOM 3701 O O . ASP B 1 59 ? 6.434 28.547 15.656 1 96.19 59 ASP B O 1
ATOM 3705 N N . PHE B 1 60 ? 5.688 27.562 13.898 1 97.38 60 PHE B N 1
ATOM 3706 C CA . PHE B 1 60 ? 4.445 28.312 13.898 1 97.38 60 PHE B CA 1
ATOM 3707 C C . PHE B 1 60 ? 3.561 27.906 15.078 1 97.38 60 PHE B C 1
ATOM 3709 O O . PHE B 1 60 ? 3.574 26.75 15.492 1 97.38 60 PHE B O 1
ATOM 3716 N N . THR B 1 61 ? 2.859 28.906 15.617 1 97.38 61 THR B N 1
ATOM 3717 C CA . THR B 1 61 ? 1.762 28.484 16.484 1 97.38 61 THR B CA 1
ATOM 3718 C C . THR B 1 61 ? 0.715 27.719 15.68 1 97.38 61 THR B C 1
ATOM 3720 O O . THR B 1 61 ? 0.63 27.859 14.461 1 97.38 61 THR B O 1
ATOM 3723 N N . LEU B 1 62 ? -0.026 26.859 16.344 1 98 62 LEU B N 1
ATOM 3724 C CA . LEU B 1 62 ? -1.068 26.109 15.648 1 98 62 LEU B CA 1
ATOM 3725 C C . LEU B 1 62 ? -2.082 27.062 15.016 1 98 62 LEU B C 1
ATOM 3727 O O . LEU B 1 62 ? -2.631 26.781 13.953 1 98 62 LEU B O 1
ATOM 3731 N N . GLY B 1 63 ? -2.324 28.188 15.641 1 97.31 63 GLY B N 1
ATOM 3732 C CA . GLY B 1 63 ? -3.156 29.219 15.039 1 97.31 63 GLY B CA 1
ATOM 3733 C C . GLY B 1 63 ? -2.594 29.75 13.742 1 97.31 63 GLY B C 1
ATOM 3734 O O . GLY B 1 63 ? -3.326 29.906 12.758 1 97.31 63 GLY B O 1
ATOM 3735 N N . GLN B 1 64 ? -1.296 30.125 13.75 1 96.5 64 GLN B N 1
ATOM 3736 C CA . GLN B 1 64 ? -0.623 30.578 12.539 1 96.5 64 GLN B CA 1
ATOM 3737 C C . GLN B 1 64 ? -0.679 29.516 11.445 1 96.5 64 GLN B C 1
ATOM 3739 O O . GLN B 1 64 ? -0.888 29.844 10.266 1 96.5 64 GLN B O 1
ATOM 3744 N N . LEU B 1 65 ? -0.453 28.328 11.875 1 97 65 LEU B N 1
ATOM 3745 C CA . LEU B 1 65 ? -0.496 27.219 10.93 1 97 65 LEU B CA 1
ATOM 3746 C C . LEU B 1 65 ? -1.873 27.109 10.289 1 97 65 LEU B C 1
ATOM 3748 O O . LEU B 1 65 ? -1.98 26.859 9.078 1 97 65 LEU B O 1
ATOM 3752 N N . LEU B 1 66 ? -2.932 27.219 11.055 1 97.06 66 LEU B N 1
ATOM 3753 C CA . LEU B 1 66 ? -4.293 27.172 10.531 1 97.06 66 LEU B CA 1
ATOM 3754 C C . LEU B 1 66 ? -4.52 28.25 9.492 1 97.06 66 LEU B C 1
ATOM 3756 O O . LEU B 1 66 ? -5.246 28.047 8.516 1 97.06 66 LEU B O 1
ATOM 3760 N N . GLN B 1 67 ? -3.895 29.359 9.633 1 94.94 67 GLN B N 1
ATOM 3761 C CA . GLN B 1 67 ? -4.066 30.484 8.719 1 94.94 67 GLN B CA 1
ATOM 3762 C C . GLN B 1 67 ? -3.445 30.203 7.355 1 94.94 67 GLN B C 1
ATOM 3764 O O . GLN B 1 67 ? -3.834 30.797 6.348 1 94.94 67 GLN B O 1
ATOM 3769 N N . LEU B 1 68 ? -2.465 29.312 7.273 1 92.75 68 LEU B N 1
ATOM 3770 C CA . LEU B 1 68 ? -1.932 28.906 5.977 1 92.75 68 LEU B CA 1
ATOM 3771 C C . LEU B 1 68 ? -3.033 28.328 5.094 1 92.75 68 LEU B C 1
ATOM 3773 O O . LEU B 1 68 ? -2.965 28.438 3.865 1 92.75 68 LEU B O 1
ATOM 3777 N N . PHE B 1 69 ? -4.039 27.734 5.75 1 92.5 69 PHE B N 1
ATOM 3778 C CA . PHE B 1 69 ? -5.137 27.109 5.02 1 92.5 69 PHE B CA 1
ATOM 3779 C C . PHE B 1 69 ? -6.336 28.047 4.938 1 92.5 69 PHE B C 1
ATOM 3781 O O . PHE B 1 69 ? -7.051 28.062 3.934 1 92.5 69 PHE B O 1
ATOM 3788 N N . ARG B 1 70 ? -6.566 28.828 5.922 1 92.88 70 ARG B N 1
ATOM 3789 C CA . ARG B 1 70 ? -7.777 29.641 6.012 1 92.88 70 ARG B CA 1
ATOM 3790 C C . ARG B 1 70 ? -7.621 30.953 5.227 1 92.88 70 ARG B C 1
ATOM 3792 O O . ARG B 1 70 ? -8.57 31.406 4.594 1 92.88 70 ARG B O 1
ATOM 3799 N N . ASP B 1 71 ? -6.426 31.453 5.363 1 90.81 71 ASP B N 1
ATOM 3800 C CA . ASP B 1 71 ? -6.188 32.719 4.676 1 90.81 71 ASP B CA 1
ATOM 3801 C C . ASP B 1 71 ? -6.105 32.5 3.164 1 90.81 71 ASP B C 1
ATOM 3803 O O . ASP B 1 71 ? -5.301 31.703 2.684 1 90.81 71 ASP B O 1
ATOM 3807 N N . GLU B 1 72 ? -6.859 33.281 2.459 1 86.94 72 GLU B N 1
ATOM 3808 C CA . GLU B 1 72 ? -7.012 33.062 1.024 1 86.94 72 GLU B CA 1
ATOM 3809 C C . GLU B 1 72 ? -5.703 33.344 0.283 1 86.94 72 GLU B C 1
ATOM 3811 O O . GLU B 1 72 ? -5.32 32.594 -0.608 1 86.94 72 GLU B O 1
ATOM 3816 N N . ALA B 1 73 ? -5.059 34.438 0.598 1 84.25 73 ALA B N 1
ATOM 3817 C CA . ALA B 1 73 ? -3.82 34.781 -0.085 1 84.25 73 ALA B CA 1
ATOM 3818 C C . ALA B 1 73 ? -2.738 33.75 0.14 1 84.25 73 ALA B C 1
ATOM 3820 O O . ALA B 1 73 ? -2.061 33.312 -0.803 1 84.25 73 ALA B O 1
ATOM 3821 N N . LYS B 1 74 ? -2.625 33.281 1.329 1 85.81 74 LYS B N 1
ATOM 3822 C CA . LYS B 1 74 ? -1.637 32.25 1.66 1 85.81 74 LYS B CA 1
ATOM 3823 C C . LYS B 1 74 ? -1.982 30.922 1.003 1 85.81 74 LYS B C 1
ATOM 3825 O O . LYS B 1 74 ? -1.118 30.281 0.409 1 85.81 74 LYS B O 1
ATOM 3830 N N . ARG B 1 75 ? -3.195 30.578 1.111 1 85.56 75 ARG B N 1
ATOM 3831 C CA . ARG B 1 75 ? -3.668 29.312 0.547 1 85.56 75 ARG B CA 1
ATOM 3832 C C . ARG B 1 75 ? -3.426 29.266 -0.957 1 85.56 75 ARG B C 1
ATOM 3834 O O . ARG B 1 75 ? -2.957 28.25 -1.48 1 85.56 75 ARG B O 1
ATOM 3841 N N . ARG B 1 76 ? -3.691 30.312 -1.615 1 79.44 76 ARG B N 1
ATOM 3842 C CA . ARG B 1 76 ? -3.541 30.375 -3.066 1 79.44 76 ARG B CA 1
ATOM 3843 C C . ARG B 1 76 ? -2.07 30.297 -3.467 1 79.44 76 ARG B C 1
ATOM 3845 O O . ARG B 1 76 ? -1.741 29.812 -4.547 1 79.44 76 ARG B O 1
ATOM 3852 N N . SER B 1 77 ? -1.312 30.781 -2.613 1 78.56 77 SER B N 1
ATOM 3853 C CA . SER B 1 77 ? 0.116 30.75 -2.906 1 78.56 77 SER B CA 1
ATOM 3854 C C . SER B 1 77 ? 0.671 29.328 -2.75 1 78.56 77 SER B C 1
ATOM 3856 O O . SER B 1 77 ? 1.635 28.969 -3.422 1 78.56 77 SER B O 1
ATOM 3858 N N . ILE B 1 78 ? 0.093 28.594 -1.872 1 79.06 78 ILE B N 1
ATOM 3859 C CA . ILE B 1 78 ? 0.576 27.25 -1.564 1 79.06 78 ILE B CA 1
ATOM 3860 C C . ILE B 1 78 ? -0.148 26.234 -2.438 1 79.06 78 ILE B C 1
ATOM 3862 O O . ILE B 1 78 ? 0.45 25.25 -2.877 1 79.06 78 ILE B O 1
ATOM 3866 N N . PHE B 1 79 ? -1.455 26.5 -2.607 1 70.44 79 PHE B N 1
ATOM 3867 C CA . PHE B 1 79 ? -2.277 25.594 -3.385 1 70.44 79 PHE B CA 1
ATOM 3868 C C . PHE B 1 79 ? -2.664 26.203 -4.723 1 70.44 79 PHE B C 1
ATOM 3870 O O . PHE B 1 79 ? -3.633 26.969 -4.805 1 70.44 79 PHE B O 1
ATOM 3877 N N . VAL B 1 80 ? -1.755 26.328 -5.691 1 57.94 80 VAL B N 1
ATOM 3878 C CA . VAL B 1 80 ? -1.988 27.031 -6.949 1 57.94 80 VAL B CA 1
ATOM 3879 C C . VAL B 1 80 ? -3.178 26.406 -7.676 1 57.94 80 VAL B C 1
ATOM 3881 O O . VAL B 1 80 ? -3.203 25.203 -7.914 1 57.94 80 VAL B O 1
ATOM 3884 N N . GLU B 1 81 ? -4.355 27.203 -7.629 1 50.19 81 GLU B N 1
ATOM 3885 C CA . GLU B 1 81 ? -5.598 26.828 -8.305 1 50.19 81 GLU B CA 1
ATOM 3886 C C . GLU B 1 81 ? -5.398 26.734 -9.812 1 50.19 81 GLU B C 1
ATOM 3888 O O . GLU B 1 81 ? -4.855 27.656 -10.43 1 50.19 81 GLU B O 1
ATOM 3893 N N . ARG B 1 82 ? -5.129 25.656 -10.461 1 45.53 82 ARG B N 1
ATOM 3894 C CA . ARG B 1 82 ? -5.371 25.797 -11.891 1 45.53 82 ARG B CA 1
ATOM 3895 C C . ARG B 1 82 ? -6.867 25.859 -12.195 1 45.53 82 ARG B C 1
ATOM 3897 O O . ARG B 1 82 ? -7.648 25.078 -11.656 1 45.53 82 ARG B O 1
ATOM 3904 N N . PRO B 1 83 ? -7.34 26.891 -12.727 1 36.53 83 PRO B N 1
ATOM 3905 C CA . PRO B 1 83 ? -8.742 26.984 -13.133 1 36.53 83 PRO B CA 1
ATOM 3906 C C . PRO B 1 83 ? -9.25 25.719 -13.828 1 36.53 83 PRO B C 1
ATOM 3908 O O . PRO B 1 83 ? -8.477 25.031 -14.5 1 36.53 83 PRO B O 1
ATOM 3911 N N . TRP B 1 84 ? -10.328 25.234 -13.43 1 34.66 84 TRP B N 1
ATOM 3912 C CA . TRP B 1 84 ? -11.07 24.047 -13.867 1 34.66 84 TRP B CA 1
ATOM 3913 C C . TRP B 1 84 ? -11.023 23.922 -15.391 1 34.66 84 TRP B C 1
ATOM 3915 O O . TRP B 1 84 ? -11.016 22.812 -15.922 1 34.66 84 TRP B O 1
ATOM 3925 N N . TYR B 1 85 ? -11.312 25.031 -16.109 1 33.03 85 TYR B N 1
ATOM 3926 C CA . TYR B 1 85 ? -11.484 25.094 -17.562 1 33.03 85 TYR B CA 1
ATOM 3927 C C . TYR B 1 85 ? -10.227 24.625 -18.281 1 33.03 85 TYR B C 1
ATOM 3929 O O . TYR B 1 85 ? -10.281 24.203 -19.438 1 33.03 85 TYR B O 1
ATOM 3937 N N . GLN B 1 86 ? -9.148 24.828 -17.734 1 37.94 86 GLN B N 1
ATOM 3938 C CA . GLN B 1 86 ? -7.918 24.375 -18.375 1 37.94 86 GLN B CA 1
ATOM 3939 C C . GLN B 1 86 ? -7.758 22.859 -18.25 1 37.94 86 GLN B C 1
ATOM 3941 O O . GLN B 1 86 ? -6.902 22.266 -18.906 1 37.94 86 GLN B O 1
ATOM 3946 N N . ARG B 1 87 ? -8.469 22.344 -17.359 1 37.44 87 ARG B N 1
ATOM 3947 C CA . ARG B 1 87 ? -8.586 20.906 -17.156 1 37.44 87 ARG B CA 1
ATOM 3948 C C . ARG B 1 87 ? -9.258 20.234 -18.359 1 37.44 87 ARG B C 1
ATOM 3950 O O . ARG B 1 87 ? -8.859 19.141 -18.766 1 37.44 87 ARG B O 1
ATOM 3957 N N . MET B 1 88 ? -10.359 20.828 -18.766 1 30.78 88 MET B N 1
ATOM 3958 C CA . MET B 1 88 ? -11.102 20.312 -19.922 1 30.78 88 MET B CA 1
ATOM 3959 C C . MET B 1 88 ? -10.281 20.453 -21.203 1 30.78 88 MET B C 1
ATOM 3961 O O . MET B 1 88 ? -10.508 19.734 -22.172 1 30.78 88 MET B O 1
ATOM 3965 N N . LEU B 1 89 ? -9.68 21.672 -21.453 1 32.09 89 LEU B N 1
ATOM 3966 C CA . LEU B 1 89 ? -8.945 21.938 -22.688 1 32.09 89 LEU B CA 1
ATOM 3967 C C . LEU B 1 89 ? -7.641 21.156 -22.734 1 32.09 89 LEU B C 1
ATOM 3969 O O . LEU B 1 89 ? -6.875 21.266 -23.688 1 32.09 89 LEU B O 1
ATOM 3973 N N . ALA B 1 90 ? -7.113 20.688 -21.688 1 35.5 90 ALA B N 1
ATOM 3974 C CA . ALA B 1 90 ? -5.91 19.859 -21.797 1 35.5 90 ALA B CA 1
ATOM 3975 C C . ALA B 1 90 ? -6.137 18.672 -22.734 1 35.5 90 ALA B C 1
ATOM 3977 O O . ALA B 1 90 ? -5.258 17.828 -22.891 1 35.5 90 ALA B O 1
ATOM 3978 N N . ALA B 1 91 ? -7.129 18.578 -23.234 1 31.19 91 ALA B N 1
ATOM 3979 C CA . ALA B 1 91 ? -7.316 17.766 -24.422 1 31.19 91 ALA B CA 1
ATOM 3980 C C . ALA B 1 91 ? -6.426 18.266 -25.562 1 31.19 91 ALA B C 1
ATOM 3982 O O . ALA B 1 91 ? -6.324 17.609 -26.609 1 31.19 91 ALA B O 1
ATOM 3983 N N . ILE B 1 92 ? -6.164 19.578 -25.688 1 28.86 92 ILE B N 1
ATOM 3984 C CA . ILE B 1 92 ? -5.328 20.047 -26.781 1 28.86 92 ILE B CA 1
ATOM 3985 C C . ILE B 1 92 ? -3.861 20.016 -26.359 1 28.86 92 ILE B C 1
ATOM 3987 O O . ILE B 1 92 ? -3.453 20.75 -25.469 1 28.86 92 ILE B O 1
ATOM 3991 N N . PRO B 1 93 ? -2.949 19.172 -26.797 1 35.88 93 PRO B N 1
ATOM 3992 C CA . PRO B 1 93 ? -1.56 18.781 -26.531 1 35.88 93 PRO B CA 1
ATOM 3993 C C . PRO B 1 93 ? -0.651 19.984 -26.312 1 35.88 93 PRO B C 1
ATOM 3995 O O . PRO B 1 93 ? 0.252 19.938 -25.469 1 35.88 93 PRO B O 1
ATOM 3998 N N . ALA B 1 94 ? -0.65 21.047 -27.188 1 31.95 94 ALA B N 1
ATOM 3999 C CA . ALA B 1 94 ? 0.44 21.984 -27.438 1 31.95 94 ALA B CA 1
ATOM 4000 C C . ALA B 1 94 ? 0.618 22.953 -26.281 1 31.95 94 ALA B C 1
ATOM 4002 O O . ALA B 1 94 ? 1.74 23.344 -25.953 1 31.95 94 ALA B O 1
ATOM 4003 N N . LEU B 1 95 ? -0.376 23.625 -25.828 1 33.91 95 LEU B N 1
ATOM 4004 C CA . LEU B 1 95 ? -0.294 24.812 -24.984 1 33.91 95 LEU B CA 1
ATOM 4005 C C . LEU B 1 95 ? -0.122 24.422 -23.516 1 33.91 95 LEU B C 1
ATOM 4007 O O . LEU B 1 95 ? 0.106 25.281 -22.672 1 33.91 95 LEU B O 1
ATOM 4011 N N . GLN B 1 96 ? -0.205 23.125 -23.047 1 42.78 96 GLN B N 1
ATOM 4012 C CA . GLN B 1 96 ? -0.333 22.438 -21.766 1 42.78 96 GLN B CA 1
ATOM 4013 C C . GLN B 1 96 ? 0.986 22.453 -21 1 42.78 96 GLN B C 1
ATOM 4015 O O . GLN B 1 96 ? 0.995 22.578 -19.766 1 42.78 96 GLN B O 1
ATOM 4020 N N . ASP B 1 97 ? 2.021 22.359 -21.703 1 42.81 97 ASP B N 1
ATOM 4021 C CA . ASP B 1 97 ? 3.316 22.078 -21.094 1 42.81 97 ASP B CA 1
ATOM 4022 C C . ASP B 1 97 ? 3.816 23.281 -20.297 1 42.81 97 ASP B C 1
ATOM 4024 O O . ASP B 1 97 ? 4.359 23.125 -19.203 1 42.81 97 ASP B O 1
ATOM 4028 N N . LEU B 1 98 ? 3.688 24.562 -20.875 1 36.94 98 LEU B N 1
ATOM 4029 C CA . LEU B 1 98 ? 4.316 25.734 -20.266 1 36.94 98 LEU B CA 1
ATOM 4030 C C . LEU B 1 98 ? 3.584 26.156 -19 1 36.94 98 LEU B C 1
ATOM 4032 O O . LEU B 1 98 ? 4.219 26.5 -18 1 36.94 98 LEU B O 1
ATOM 4036 N N . GLU B 1 99 ? 2.307 26.016 -19 1 41.31 99 GLU B N 1
ATOM 4037 C CA . GLU B 1 99 ? 1.509 26.484 -17.875 1 41.31 99 GLU B CA 1
ATOM 4038 C C . GLU B 1 99 ? 1.646 25.562 -16.672 1 41.31 99 GLU B C 1
ATOM 4040 O O . GLU B 1 99 ? 1.69 26.016 -15.523 1 41.31 99 GLU B O 1
ATOM 4045 N N . ALA B 1 100 ? 1.961 24.328 -16.906 1 47.28 100 ALA B N 1
ATOM 4046 C CA . ALA B 1 100 ? 2.15 23.359 -15.828 1 47.28 100 ALA B CA 1
ATOM 4047 C C . ALA B 1 100 ? 3.473 23.594 -15.102 1 47.28 100 ALA B C 1
ATOM 4049 O O . ALA B 1 100 ? 3.533 23.516 -13.875 1 47.28 100 ALA B O 1
ATOM 4050 N N . ARG B 1 101 ? 4.574 23.953 -15.812 1 46.19 101 ARG B N 1
ATOM 4051 C CA . ARG B 1 101 ? 5.875 24.266 -15.227 1 46.19 101 ARG B CA 1
ATOM 4052 C C . ARG B 1 101 ? 5.809 25.531 -14.383 1 46.19 101 ARG B C 1
ATOM 4054 O O . ARG B 1 101 ? 6.426 25.609 -13.32 1 46.19 101 ARG B O 1
ATOM 4061 N N . TYR B 1 102 ? 5.102 26.453 -14.875 1 43.28 102 TYR B N 1
ATOM 4062 C CA . TYR B 1 102 ? 4.945 27.734 -14.188 1 43.28 102 TYR B CA 1
ATOM 4063 C C . TYR B 1 102 ? 4.203 27.547 -12.867 1 43.28 102 TYR B C 1
ATOM 4065 O O . TYR B 1 102 ? 4.594 28.125 -11.852 1 43.28 102 TYR B O 1
ATOM 4073 N N . ALA B 1 103 ? 3.352 26.672 -12.852 1 57.72 103 ALA B N 1
ATOM 4074 C CA . ALA B 1 103 ? 2.549 26.438 -11.656 1 57.72 103 ALA B CA 1
ATOM 4075 C C . ALA B 1 103 ? 3.365 25.734 -10.578 1 57.72 103 ALA B C 1
ATOM 4077 O O . ALA B 1 103 ? 3.285 26.094 -9.398 1 57.72 103 ALA B O 1
ATOM 4078 N N . ALA B 1 104 ? 4.316 24.906 -11 1 64.56 104 ALA B N 1
ATOM 4079 C CA . ALA B 1 104 ? 5.148 24.188 -10.039 1 64.56 104 ALA B CA 1
ATOM 4080 C C . ALA B 1 104 ? 6.191 25.109 -9.414 1 64.56 104 ALA B C 1
ATOM 4082 O O . ALA B 1 104 ? 6.434 25.047 -8.203 1 64.56 104 ALA B O 1
ATOM 4083 N N . ARG B 1 105 ? 6.773 25.938 -10.195 1 69.94 105 ARG B N 1
ATOM 4084 C CA . ARG B 1 105 ? 7.758 26.891 -9.688 1 69.94 105 ARG B CA 1
ATOM 4085 C C . ARG B 1 105 ? 7.102 27.906 -8.766 1 69.94 105 ARG B C 1
ATOM 4087 O O . ARG B 1 105 ? 7.664 28.266 -7.727 1 69.94 105 ARG B O 1
ATOM 4094 N N . LYS B 1 106 ? 5.957 28.281 -9.086 1 75.75 106 LYS B N 1
ATOM 4095 C CA . LYS B 1 106 ? 5.234 29.25 -8.273 1 75.75 106 LYS B CA 1
ATOM 4096 C C . LYS B 1 106 ? 4.836 28.656 -6.926 1 75.75 106 LYS B C 1
ATOM 4098 O O . LYS B 1 106 ? 4.859 29.344 -5.902 1 75.75 106 LYS B O 1
ATOM 4103 N N . LYS B 1 107 ? 4.594 27.422 -6.984 1 83 107 LYS B N 1
ATOM 4104 C CA . LYS B 1 107 ? 4.246 26.75 -5.738 1 83 107 LYS B CA 1
ATOM 4105 C C . LYS B 1 107 ? 5.434 26.719 -4.777 1 83 107 LYS B C 1
ATOM 4107 O O . LYS B 1 107 ? 5.281 27.016 -3.588 1 83 107 LYS B O 1
ATOM 4112 N N . LEU B 1 108 ? 6.598 26.375 -5.289 1 88.25 108 LEU B N 1
ATOM 4113 C CA . LEU B 1 108 ? 7.789 26.359 -4.449 1 88.25 108 LEU B CA 1
ATOM 4114 C C . LEU B 1 108 ? 8.07 27.734 -3.871 1 88.25 108 LEU B C 1
ATOM 4116 O O . LEU B 1 108 ? 8.383 27.875 -2.686 1 88.25 108 LEU B O 1
ATOM 4120 N N . GLU B 1 109 ? 7.914 28.734 -4.645 1 87.62 109 GLU B N 1
ATOM 4121 C CA . GLU B 1 109 ? 8.102 30.094 -4.184 1 87.62 109 GLU B CA 1
ATOM 4122 C C . GLU B 1 109 ? 7.078 30.469 -3.115 1 87.62 109 GLU B C 1
ATOM 4124 O O . GLU B 1 109 ? 7.406 31.156 -2.146 1 87.62 109 GLU B O 1
ATOM 4129 N N . GLY B 1 110 ? 5.887 30.047 -3.377 1 87.44 110 GLY B N 1
ATOM 4130 C CA . GLY B 1 110 ? 4.844 30.281 -2.389 1 87.44 110 GLY B CA 1
ATOM 4131 C C . GLY B 1 110 ? 5.137 29.625 -1.051 1 87.44 110 GLY B C 1
ATOM 4132 O O . GLY B 1 110 ? 4.934 30.234 0.001 1 87.44 110 GLY B O 1
ATOM 4133 N N . LEU B 1 111 ? 5.605 28.422 -1.064 1 91.12 111 LEU B N 1
ATOM 4134 C CA . LEU B 1 111 ? 5.977 27.703 0.146 1 91.12 111 LEU B CA 1
ATOM 4135 C C . LEU B 1 111 ? 7.137 28.375 0.858 1 91.12 111 LEU B C 1
ATOM 4137 O O . LEU B 1 111 ? 7.117 28.531 2.08 1 91.12 111 LEU B O 1
ATOM 4141 N N . GLU B 1 112 ? 8.102 28.781 0.072 1 91.94 112 GLU B N 1
ATOM 4142 C CA . GLU B 1 112 ? 9.25 29.484 0.643 1 91.94 112 GLU B CA 1
ATOM 4143 C C . GLU B 1 112 ? 8.828 30.781 1.316 1 91.94 112 GLU B C 1
ATOM 4145 O O . GLU B 1 112 ? 9.328 31.109 2.395 1 91.94 112 GLU B O 1
ATOM 4150 N N . ARG B 1 113 ? 7.953 31.453 0.706 1 90.44 113 ARG B N 1
ATOM 4151 C CA . ARG B 1 113 ? 7.445 32.688 1.276 1 90.44 113 ARG B CA 1
ATOM 4152 C C . ARG B 1 113 ? 6.668 32.438 2.562 1 90.44 113 ARG B C 1
ATOM 4154 O O . ARG B 1 113 ? 6.844 33.156 3.559 1 90.44 113 ARG B O 1
ATOM 4161 N N . ALA B 1 114 ? 5.824 31.469 2.494 1 89.69 114 ALA B N 1
ATOM 4162 C CA . ALA B 1 114 ? 5.035 31.125 3.674 1 89.69 114 ALA B CA 1
ATOM 4163 C C . ALA B 1 114 ? 5.938 30.766 4.852 1 89.69 114 ALA B C 1
ATOM 4165 O O . ALA B 1 114 ? 5.695 31.203 5.98 1 89.69 114 ALA B O 1
ATOM 4166 N N . PHE B 1 115 ? 7.004 30.047 4.59 1 92.31 115 PHE B N 1
ATOM 4167 C CA . PHE B 1 115 ? 7.859 29.547 5.66 1 92.31 115 PHE B CA 1
ATOM 4168 C C . PHE B 1 115 ? 8.875 30.609 6.074 1 92.31 115 PHE B C 1
ATOM 4170 O O . PHE B 1 115 ? 9.547 30.453 7.098 1 92.31 115 PHE B O 1
ATOM 4177 N N . SER B 1 116 ? 8.992 31.641 5.289 1 90.25 116 SER B N 1
ATOM 4178 C CA . SER B 1 116 ? 9.875 32.75 5.652 1 90.25 116 SER B CA 1
ATOM 4179 C C . SER B 1 116 ? 9.352 33.5 6.867 1 90.25 116 SER B C 1
ATOM 4181 O O . SER B 1 116 ? 10.094 34.219 7.512 1 90.25 116 SER B O 1
ATOM 4183 N N . GLU B 1 117 ? 8.141 33.281 7.18 1 89.94 117 GLU B N 1
ATOM 4184 C CA . GLU B 1 117 ? 7.531 33.906 8.344 1 89.94 117 GLU B CA 1
ATOM 4185 C C . GLU B 1 117 ? 7.906 33.188 9.633 1 89.94 117 GLU B C 1
ATOM 4187 O O . GLU B 1 117 ? 7.539 33.625 10.727 1 89.94 117 GLU B O 1
ATOM 4192 N N . SER B 1 118 ? 8.672 32.156 9.508 1 91.19 118 SER B N 1
ATOM 4193 C CA . SER B 1 118 ? 9.133 31.391 10.672 1 91.19 118 SER B CA 1
ATOM 4194 C C . SER B 1 118 ? 9.984 32.25 11.594 1 91.19 118 SER B C 1
ATOM 4196 O O . SER B 1 118 ? 10.742 33.125 11.125 1 91.19 118 SER B O 1
ATOM 4198 N N . LYS B 1 119 ? 9.891 31.969 12.891 1 84.56 119 LYS B N 1
ATOM 4199 C CA . LYS B 1 119 ? 10.734 32.656 13.859 1 84.56 119 LYS B CA 1
ATOM 4200 C C . LYS B 1 119 ? 12.164 32.125 13.812 1 84.56 119 LYS B C 1
ATOM 4202 O O . LYS B 1 119 ? 13.086 32.781 14.344 1 84.56 119 LYS B O 1
ATOM 4207 N N . GLN B 1 120 ? 12.281 30.984 13.32 1 85.88 120 GLN B N 1
ATOM 4208 C CA . GLN B 1 120 ? 13.625 30.438 13.164 1 85.88 120 GLN B CA 1
ATOM 4209 C C . GLN B 1 120 ? 14.344 31.062 11.984 1 85.88 120 GLN B C 1
ATOM 4211 O O . GLN B 1 120 ? 13.945 30.891 10.828 1 85.88 120 GLN B O 1
ATOM 4216 N N . GLU B 1 121 ? 15.406 31.734 12.273 1 84.5 121 GLU B N 1
ATOM 4217 C CA . GLU B 1 121 ? 16.156 32.469 11.25 1 84.5 121 GLU B CA 1
ATOM 4218 C C . GLU B 1 121 ? 16.609 31.516 10.133 1 84.5 121 GLU B C 1
ATOM 4220 O O . GLU B 1 121 ? 17.234 30.484 10.391 1 84.5 121 GLU B O 1
ATOM 4225 N N . GLY B 1 122 ? 16.219 31.844 8.945 1 88.06 122 GLY B N 1
ATOM 4226 C CA . GLY B 1 122 ? 16.703 31.141 7.762 1 88.06 122 GLY B CA 1
ATOM 4227 C C . GLY B 1 122 ? 15.984 29.828 7.52 1 88.06 122 GLY B C 1
ATOM 4228 O O . GLY B 1 122 ? 16.453 28.984 6.742 1 88.06 122 GLY B O 1
ATOM 4229 N N . PHE B 1 123 ? 14.906 29.609 8.195 1 93.12 123 PHE B N 1
ATOM 4230 C CA . PHE B 1 123 ? 14.203 28.328 8.094 1 93.12 123 PHE B CA 1
ATOM 4231 C C . PHE B 1 123 ? 13.969 27.953 6.641 1 93.12 123 PHE B C 1
ATOM 4233 O O . PHE B 1 123 ? 14.18 26.797 6.25 1 93.12 123 PHE B O 1
ATOM 4240 N N . ALA B 1 124 ? 13.547 28.875 5.832 1 87.56 124 ALA B N 1
ATOM 4241 C CA . ALA B 1 124 ? 13.188 28.625 4.441 1 87.56 124 ALA B CA 1
ATOM 4242 C C . ALA B 1 124 ? 14.391 28.109 3.652 1 87.56 124 ALA B C 1
ATOM 4244 O O . ALA B 1 124 ? 14.227 27.469 2.615 1 87.56 124 ALA B O 1
ATOM 4245 N N . ARG B 1 125 ? 15.617 28.328 4.156 1 89.69 125 ARG B N 1
ATOM 4246 C CA . ARG B 1 125 ? 16.844 27.969 3.438 1 89.69 125 ARG B CA 1
ATOM 4247 C C . ARG B 1 125 ? 17.5 26.75 4.059 1 89.69 125 ARG B C 1
ATOM 4249 O O . ARG B 1 125 ? 18.438 26.172 3.486 1 89.69 125 ARG B O 1
ATOM 4256 N N . LEU B 1 126 ? 17.047 26.375 5.207 1 92.88 126 LEU B N 1
ATOM 4257 C CA . LEU B 1 126 ? 17.641 25.219 5.867 1 92.88 126 LEU B CA 1
ATOM 4258 C C . LEU B 1 126 ? 17.172 23.922 5.207 1 92.88 126 LEU B C 1
ATOM 4260 O O . LEU B 1 126 ? 15.984 23.781 4.879 1 92.88 126 LEU B O 1
ATOM 4264 N N . THR B 1 127 ? 18.156 23.094 5 1 94.94 127 THR B N 1
ATOM 4265 C CA . THR B 1 127 ? 17.766 21.734 4.648 1 94.94 127 THR B CA 1
ATOM 4266 C C . THR B 1 127 ? 17.156 21.016 5.852 1 94.94 127 THR B C 1
ATOM 4268 O O . THR B 1 127 ? 17.344 21.453 6.992 1 94.94 127 THR B O 1
ATOM 4271 N N . MET B 1 128 ? 16.438 20 5.609 1 95.31 128 MET B N 1
ATOM 4272 C CA . MET B 1 128 ? 15.812 19.234 6.684 1 95.31 128 MET B CA 1
ATOM 4273 C C . MET B 1 128 ? 16.859 18.703 7.656 1 95.31 128 MET B C 1
ATOM 4275 O O . MET B 1 128 ? 16.672 18.75 8.875 1 95.31 128 MET B O 1
ATOM 4279 N N . GLU B 1 129 ? 18 18.281 7.145 1 92.5 129 GLU B N 1
ATOM 4280 C CA . GLU B 1 129 ? 19.078 17.781 7.988 1 92.5 129 GLU B CA 1
ATOM 4281 C C . GLU B 1 129 ? 19.688 18.906 8.828 1 92.5 129 GLU B C 1
ATOM 4283 O O . GLU B 1 129 ? 19.984 18.703 10.008 1 92.5 129 GLU B O 1
ATOM 4288 N N . GLU B 1 130 ? 19.875 20 8.172 1 93.38 130 GLU B N 1
ATOM 4289 C CA . GLU B 1 130 ? 20.422 21.156 8.883 1 93.38 130 GLU B CA 1
ATOM 4290 C C . GLU B 1 130 ? 19.484 21.609 9.992 1 93.38 130 GLU B C 1
ATOM 4292 O O . GLU B 1 130 ? 19.938 22.016 11.07 1 93.38 130 GLU B O 1
ATOM 4297 N N . TRP B 1 131 ? 18.203 21.578 9.688 1 95.25 131 TRP B N 1
ATOM 4298 C CA . TRP B 1 131 ? 17.219 21.953 10.695 1 95.25 131 TRP B CA 1
ATOM 4299 C C . TRP B 1 131 ? 17.328 21.062 11.93 1 95.25 131 TRP B C 1
ATOM 4301 O O . TRP B 1 131 ? 17.359 21.547 13.055 1 95.25 131 TRP B O 1
ATOM 4311 N N . LYS B 1 132 ? 17.422 19.766 11.719 1 93.25 132 LYS B N 1
ATOM 4312 C CA . LYS B 1 132 ? 17.5 18.828 12.836 1 93.25 132 LYS B CA 1
ATOM 4313 C C . LYS B 1 132 ? 18.781 19.047 13.641 1 93.25 132 LYS B C 1
ATOM 4315 O O . LYS B 1 132 ? 18.766 18.953 14.867 1 93.25 132 LYS B O 1
ATOM 4320 N N . ALA B 1 133 ? 19.859 19.312 12.914 1 89.69 133 ALA B N 1
ATOM 4321 C CA . ALA B 1 133 ? 21.125 19.547 13.578 1 89.69 133 ALA B CA 1
ATOM 4322 C C . ALA B 1 133 ? 21.047 20.781 14.484 1 89.69 133 ALA B C 1
ATOM 4324 O O . ALA B 1 133 ? 21.641 20.797 15.562 1 89.69 133 ALA B O 1
ATOM 4325 N N . ARG B 1 134 ? 20.312 21.75 14.094 1 88.38 134 ARG B N 1
ATOM 4326 C CA . ARG B 1 134 ? 20.172 22.984 14.852 1 88.38 134 ARG B CA 1
ATOM 4327 C C . ARG B 1 134 ? 19.172 22.812 15.992 1 88.38 134 ARG B C 1
ATOM 4329 O O . ARG B 1 134 ? 19.375 23.359 17.078 1 88.38 134 ARG B O 1
ATOM 4336 N N . ALA B 1 135 ? 18.031 22.25 15.672 1 81.31 135 ALA B N 1
ATOM 4337 C CA . ALA B 1 135 ? 16.922 22.109 16.625 1 81.31 135 ALA B CA 1
ATOM 4338 C C . ALA B 1 135 ? 17.328 21.234 17.797 1 81.31 135 ALA B C 1
ATOM 4340 O O . ALA B 1 135 ? 16.812 21.391 18.906 1 81.31 135 ALA B O 1
ATOM 4341 N N . GLY B 1 136 ? 18.406 20.438 17.719 1 69 136 GLY B N 1
ATOM 4342 C CA . GLY B 1 136 ? 18.875 19.578 18.781 1 69 136 GLY B CA 1
ATOM 4343 C C . GLY B 1 136 ? 18.078 18.281 18.906 1 69 136 GLY B C 1
ATOM 4344 O O . GLY B 1 136 ? 17.172 18.031 18.109 1 69 136 GLY B O 1
ATOM 4345 N N . GLN B 1 137 ? 18.359 17.5 19.891 1 69.12 137 GLN B N 1
ATOM 4346 C CA . GLN B 1 137 ? 17.906 16.125 20.062 1 69.12 137 GLN B CA 1
ATOM 4347 C C . GLN B 1 137 ? 16.469 16.078 20.609 1 69.12 137 GLN B C 1
ATOM 4349 O O . GLN B 1 137 ? 15.805 15.047 20.516 1 69.12 137 GLN B O 1
ATOM 4354 N N . GLY B 1 138 ? 15.875 17.141 20.859 1 85.44 138 GLY B N 1
ATOM 4355 C CA . GLY B 1 138 ? 14.602 17.047 21.562 1 85.44 138 GLY B CA 1
ATOM 4356 C C . GLY B 1 138 ? 13.398 17.125 20.641 1 85.44 138 GLY B C 1
ATOM 4357 O O . GLY B 1 138 ? 12.289 16.781 21.016 1 85.44 138 GLY B O 1
ATOM 4358 N N . LEU B 1 139 ? 13.602 17.469 19.438 1 93.12 139 LEU B N 1
ATOM 4359 C CA . LEU B 1 139 ? 12.477 17.562 18.5 1 93.12 139 LEU B CA 1
ATOM 4360 C C . LEU B 1 139 ? 12.328 16.281 17.688 1 93.12 139 LEU B C 1
ATOM 4362 O O . LEU B 1 13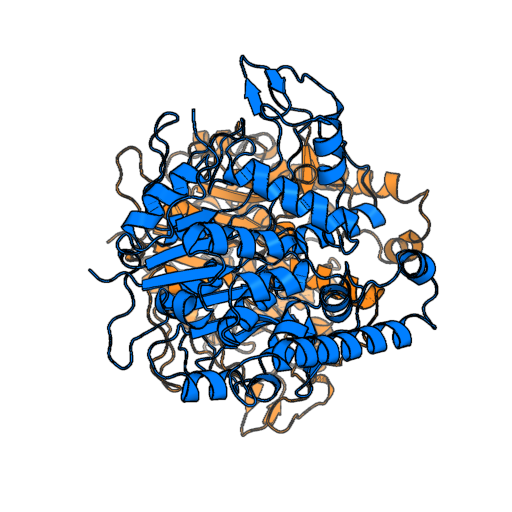9 ? 13.328 15.602 17.406 1 93.12 139 LEU B O 1
ATOM 4366 N N . ALA B 1 140 ? 11.148 15.961 17.391 1 95.31 140 ALA B N 1
ATOM 4367 C CA . ALA B 1 140 ? 10.844 14.75 16.641 1 95.31 140 ALA B CA 1
ATOM 4368 C C . ALA B 1 140 ? 11.625 14.719 15.32 1 95.31 140 ALA B C 1
ATOM 4370 O O . ALA B 1 140 ? 11.867 15.766 14.719 1 95.31 140 ALA B O 1
ATOM 4371 N N . ASP B 1 141 ? 12.094 13.516 14.938 1 94.81 141 ASP B N 1
ATOM 4372 C CA . ASP B 1 141 ? 12.477 13.352 13.539 1 94.81 141 ASP B CA 1
ATOM 4373 C C . ASP B 1 141 ? 11.273 13.508 12.617 1 94.81 141 ASP B C 1
ATOM 4375 O O . ASP B 1 141 ? 10.141 13.219 13.016 1 94.81 141 ASP B O 1
ATOM 4379 N N . ILE B 1 142 ? 11.516 14.031 11.422 1 96.88 142 ILE B N 1
ATOM 4380 C CA . ILE B 1 142 ? 10.43 14.234 10.469 1 96.88 142 ILE B CA 1
ATOM 4381 C C . ILE B 1 142 ? 10.75 13.492 9.164 1 96.88 142 ILE B C 1
ATOM 4383 O O . ILE B 1 142 ? 11.867 13.586 8.648 1 96.88 142 ILE B O 1
ATOM 4387 N N . VAL B 1 143 ? 9.82 12.727 8.695 1 96.44 143 VAL B N 1
ATOM 4388 C CA . VAL B 1 143 ? 9.891 12.07 7.395 1 96.44 143 VAL B CA 1
ATOM 4389 C C . VAL B 1 143 ? 8.758 12.562 6.5 1 96.44 143 VAL B C 1
ATOM 4391 O O . VAL B 1 143 ? 7.586 12.477 6.863 1 96.44 143 VAL B O 1
ATOM 4394 N N . ILE B 1 144 ? 9.086 13.109 5.367 1 96.94 144 ILE B N 1
ATOM 4395 C CA . ILE B 1 144 ? 8.109 13.547 4.371 1 96.94 144 ILE B CA 1
ATOM 4396 C C . ILE B 1 144 ? 8.172 12.625 3.152 1 96.94 144 ILE B C 1
ATOM 4398 O O . ILE B 1 144 ? 9.234 12.461 2.549 1 96.94 144 ILE B O 1
ATOM 4402 N N . THR B 1 145 ? 7.027 12 2.799 1 94.31 145 THR B N 1
ATOM 4403 C CA . THR B 1 145 ? 6.992 11.047 1.7 1 94.31 145 THR B CA 1
ATOM 4404 C C . THR B 1 145 ? 6.773 11.758 0.368 1 94.31 145 THR B C 1
ATOM 4406 O O . THR B 1 145 ? 6.094 12.781 0.311 1 94.31 145 THR B O 1
ATOM 4409 N N . ALA B 1 146 ? 7.32 11.266 -0.671 1 92.56 146 ALA B N 1
ATOM 4410 C CA . ALA B 1 146 ? 7.148 11.703 -2.053 1 92.56 146 ALA B CA 1
ATOM 4411 C C . ALA B 1 146 ? 7.336 10.547 -3.025 1 92.56 146 ALA B C 1
ATOM 4413 O O . ALA B 1 146 ? 7.344 9.383 -2.617 1 92.56 146 ALA B O 1
ATOM 4414 N N . PHE B 1 147 ? 7.27 10.844 -4.25 1 87.56 147 PHE B N 1
ATOM 4415 C CA . PHE B 1 147 ? 7.441 9.852 -5.305 1 87.56 147 PHE B CA 1
ATOM 4416 C C . PHE B 1 147 ? 8.445 10.328 -6.344 1 87.56 147 PHE B C 1
ATOM 4418 O O . PHE B 1 147 ? 8.312 11.43 -6.883 1 87.56 147 PHE B O 1
ATOM 4425 N N . ASP B 1 148 ? 9.492 9.539 -6.562 1 86.38 148 ASP B N 1
ATOM 4426 C CA . ASP B 1 148 ? 10.461 9.836 -7.613 1 86.38 148 ASP B CA 1
ATOM 4427 C C . ASP B 1 148 ? 9.875 9.562 -8.992 1 86.38 148 ASP B C 1
ATOM 4429 O O . ASP B 1 148 ? 9.617 8.406 -9.344 1 86.38 148 ASP B O 1
ATOM 4433 N N . TYR B 1 149 ? 9.719 10.586 -9.734 1 83.31 149 TYR B N 1
ATOM 4434 C CA . TYR B 1 149 ? 9.031 10.516 -11.023 1 83.31 149 TYR B CA 1
ATOM 4435 C C . TYR B 1 149 ? 9.781 9.617 -12 1 83.31 149 TYR B C 1
ATOM 4437 O O . TYR B 1 149 ? 9.188 8.766 -12.664 1 83.31 149 TYR B O 1
ATOM 4445 N N . ASP B 1 150 ? 11.008 9.742 -12.094 1 81.31 150 ASP B N 1
ATOM 4446 C CA . ASP B 1 150 ? 11.805 9.039 -13.094 1 81.31 150 ASP B CA 1
ATOM 4447 C C . ASP B 1 150 ? 12.07 7.598 -12.672 1 81.31 150 ASP B C 1
ATOM 4449 O O . ASP B 1 150 ? 12.055 6.688 -13.508 1 81.31 150 ASP B O 1
ATOM 4453 N N . ARG B 1 151 ? 12.219 7.387 -11.414 1 79.38 151 ARG B N 1
ATOM 4454 C CA . ARG B 1 151 ? 12.539 6.051 -10.914 1 79.38 151 ARG B CA 1
ATOM 4455 C C . ARG B 1 151 ? 11.273 5.27 -10.594 1 79.38 151 ARG B C 1
ATOM 4457 O O . ARG B 1 151 ? 11.328 4.059 -10.352 1 79.38 151 ARG B O 1
ATOM 4464 N N . ARG B 1 152 ? 10.203 5.887 -10.484 1 80 152 ARG B N 1
ATOM 4465 C CA . ARG B 1 152 ? 8.898 5.27 -10.242 1 80 152 ARG B CA 1
ATOM 4466 C C . ARG B 1 152 ? 8.891 4.508 -8.922 1 80 152 ARG B C 1
ATOM 4468 O O . ARG B 1 152 ? 8.477 3.35 -8.875 1 80 152 ARG B O 1
ATOM 4475 N N . ARG B 1 153 ? 9.391 5.223 -7.945 1 81.75 153 ARG B N 1
ATOM 4476 C CA . ARG B 1 153 ? 9.414 4.645 -6.605 1 81.75 153 ARG B CA 1
ATOM 4477 C C . ARG B 1 153 ? 9.164 5.715 -5.547 1 81.75 153 ARG B C 1
ATOM 4479 O O . ARG B 1 153 ? 9.43 6.895 -5.77 1 81.75 153 ARG B O 1
ATOM 4486 N N . ALA B 1 154 ? 8.688 5.27 -4.418 1 86.25 154 ALA B N 1
ATOM 4487 C CA . ALA B 1 154 ? 8.523 6.176 -3.287 1 86.25 154 ALA B CA 1
ATOM 4488 C C . ALA B 1 154 ? 9.875 6.672 -2.775 1 86.25 154 ALA B C 1
ATOM 4490 O O . ALA B 1 154 ? 10.867 5.938 -2.814 1 86.25 154 ALA B O 1
ATOM 4491 N N . ILE B 1 155 ? 9.914 7.863 -2.389 1 89.12 155 ILE B N 1
ATOM 4492 C CA . ILE B 1 155 ? 11.102 8.43 -1.75 1 89.12 155 ILE B CA 1
ATOM 4493 C C . ILE B 1 155 ? 10.703 9.102 -0.436 1 89.12 155 ILE B C 1
ATOM 4495 O O . ILE B 1 155 ? 9.602 9.641 -0.316 1 89.12 155 ILE B O 1
ATOM 4499 N N . PHE B 1 156 ? 11.562 9.023 0.524 1 93.12 156 PHE B N 1
ATOM 4500 C CA . PHE B 1 156 ? 11.336 9.594 1.848 1 93.12 156 PHE B CA 1
ATOM 4501 C C . PHE B 1 156 ? 12.406 10.625 2.182 1 93.12 156 PHE B C 1
ATOM 4503 O O . PHE B 1 156 ? 13.594 10.305 2.254 1 93.12 156 PHE B O 1
ATOM 4510 N N . PHE B 1 157 ? 11.953 11.867 2.33 1 94.69 157 PHE B N 1
ATOM 4511 C CA . PHE B 1 157 ? 12.852 12.914 2.816 1 94.69 157 PHE B CA 1
ATOM 4512 C C . PHE B 1 157 ? 12.906 12.914 4.34 1 94.69 157 PHE B C 1
ATOM 4514 O O . PHE B 1 157 ? 11.867 12.969 5 1 94.69 157 PHE B O 1
ATOM 4521 N N . ARG B 1 158 ? 14.141 12.844 4.863 1 93.94 158 ARG B N 1
ATOM 4522 C CA . ARG B 1 158 ? 14.305 12.648 6.301 1 93.94 158 ARG B CA 1
ATOM 4523 C C . ARG B 1 158 ? 15.133 13.781 6.914 1 93.94 158 ARG B C 1
ATOM 4525 O O . ARG B 1 158 ? 16.078 14.266 6.293 1 93.94 158 ARG B O 1
ATOM 4532 N N . THR B 1 159 ? 14.703 14.133 8.156 1 93.38 159 THR B N 1
ATOM 4533 C CA . THR B 1 159 ? 15.578 15.008 8.922 1 93.38 159 THR B CA 1
ATOM 4534 C C . THR B 1 159 ? 16.781 14.234 9.445 1 93.38 159 THR B C 1
ATOM 4536 O O . THR B 1 159 ? 17.859 14.805 9.641 1 93.38 159 THR B O 1
ATOM 4539 N N . ARG B 1 160 ? 16.594 13.008 9.703 1 87.69 160 ARG B N 1
ATOM 4540 C CA . ARG B 1 160 ? 17.672 12.133 10.125 1 87.69 160 ARG B CA 1
ATOM 4541 C C . ARG B 1 160 ? 18.203 11.305 8.953 1 87.69 160 ARG B C 1
ATOM 4543 O O . ARG B 1 160 ? 17.641 10.25 8.633 1 87.69 160 ARG B O 1
ATOM 4550 N N . SER B 1 161 ? 19.25 11.656 8.336 1 77.62 161 SER B N 1
ATOM 4551 C CA . SER B 1 161 ? 19.766 11 7.137 1 77.62 161 SER B CA 1
ATOM 4552 C C . SER B 1 161 ? 20.312 9.609 7.449 1 77.62 161 SER B C 1
ATOM 4554 O O . SER B 1 161 ? 20.328 8.742 6.578 1 77.62 161 SER B O 1
ATOM 4556 N N . GLY B 1 162 ? 20.75 9.328 8.641 1 78.12 162 GLY B N 1
ATOM 4557 C CA . GLY B 1 162 ? 21.328 8.039 8.984 1 78.12 162 GLY B CA 1
ATOM 4558 C C . GLY B 1 162 ? 20.312 7.027 9.469 1 78.12 162 GLY B C 1
ATOM 4559 O O . GLY B 1 162 ? 20.656 6.113 10.227 1 78.12 162 GLY B O 1
ATOM 4560 N N . SER B 1 163 ? 19.109 7.223 9.055 1 80.62 163 SER B N 1
ATOM 4561 C CA . SER B 1 163 ? 18.078 6.266 9.453 1 80.62 163 SER B CA 1
ATOM 4562 C C . SER B 1 163 ? 18.344 4.895 8.836 1 80.62 163 SER B C 1
ATOM 4564 O O . SER B 1 163 ? 18.578 4.785 7.633 1 80.62 163 SER B O 1
ATOM 4566 N N . PRO B 1 164 ? 18.297 3.828 9.594 1 79.69 164 PRO B N 1
ATOM 4567 C CA . PRO B 1 164 ? 18.484 2.479 9.055 1 79.69 164 PRO B CA 1
ATOM 4568 C C . PRO B 1 164 ? 17.359 2.066 8.094 1 79.69 164 PRO B C 1
ATOM 4570 O O . PRO B 1 164 ? 17.516 1.096 7.348 1 79.69 164 PRO B O 1
ATOM 4573 N N . ALA B 1 165 ? 16.25 2.756 8.219 1 77.31 165 ALA B N 1
ATOM 4574 C CA . ALA B 1 165 ? 15.148 2.441 7.316 1 77.31 165 ALA B CA 1
ATOM 4575 C C . ALA B 1 165 ? 15.477 2.83 5.879 1 77.31 165 ALA B C 1
ATOM 4577 O O . ALA B 1 165 ? 14.836 2.359 4.941 1 77.31 165 ALA B O 1
ATOM 4578 N N . ALA B 1 166 ? 16.344 3.77 5.715 1 77.38 166 ALA B N 1
ATOM 4579 C CA . ALA B 1 166 ? 16.734 4.23 4.383 1 77.38 166 ALA B CA 1
ATOM 4580 C C . ALA B 1 166 ? 17.844 3.354 3.797 1 77.38 166 ALA B C 1
ATOM 4582 O O . ALA B 1 166 ? 18.734 2.9 4.52 1 77.38 166 ALA B O 1
ATOM 4583 N N . SER B 1 167 ? 17.578 3.055 2.49 1 66.94 167 SER B N 1
ATOM 4584 C CA . SER B 1 167 ? 18.719 2.42 1.82 1 66.94 167 SER B CA 1
ATOM 4585 C C . SER B 1 167 ? 19.906 3.357 1.749 1 66.94 167 SER B C 1
ATOM 4587 O O . SER B 1 167 ? 19.766 4.578 1.821 1 66.94 167 SER B O 1
ATOM 4589 N N . ARG B 1 168 ? 20.984 2.877 1.858 1 59.91 168 ARG B N 1
ATOM 4590 C CA . ARG B 1 168 ? 22.219 3.664 1.882 1 59.91 168 ARG B CA 1
ATOM 4591 C C . ARG B 1 168 ? 22.406 4.414 0.568 1 59.91 168 ARG B C 1
ATOM 4593 O O . ARG B 1 168 ? 23.234 4.031 -0.257 1 59.91 168 ARG B O 1
ATOM 4600 N N . SER B 1 169 ? 21.359 5.023 0.09 1 58.59 169 SER B N 1
ATOM 4601 C CA . SER B 1 169 ? 21.484 5.875 -1.091 1 58.59 169 SER B CA 1
ATOM 4602 C C . SER B 1 169 ? 21.812 7.309 -0.706 1 58.59 169 SER B C 1
ATOM 4604 O O . SER B 1 169 ? 21.469 7.762 0.387 1 58.59 169 SER B O 1
ATOM 4606 N N . PRO B 1 170 ? 22.641 7.875 -1.55 1 57.44 170 PRO B N 1
ATOM 4607 C CA . PRO B 1 170 ? 22.984 9.25 -1.193 1 57.44 170 PRO B CA 1
ATOM 4608 C C . PRO B 1 170 ? 21.766 10.094 -0.833 1 57.44 170 PRO B C 1
ATOM 4610 O O . PRO B 1 170 ? 20.734 10 -1.494 1 57.44 170 PRO B O 1
ATOM 4613 N N . ALA B 1 171 ? 21.953 10.562 0.248 1 56.72 171 ALA B N 1
ATOM 4614 C CA . ALA B 1 171 ? 20.922 11.359 0.904 1 56.72 171 ALA B CA 1
ATOM 4615 C C . ALA B 1 171 ? 20.484 12.531 0.023 1 56.72 171 ALA B C 1
ATOM 4617 O O . ALA B 1 171 ? 21.328 13.195 -0.595 1 56.72 171 ALA B O 1
ATOM 4618 N N . ARG B 1 172 ? 19.25 12.57 -0.429 1 74.75 172 ARG B N 1
ATOM 4619 C CA . ARG B 1 172 ? 18.719 13.844 -0.896 1 74.75 172 ARG B CA 1
ATOM 4620 C C . ARG B 1 172 ? 18.297 14.719 0.276 1 74.75 172 ARG B C 1
ATOM 4622 O O . ARG B 1 172 ? 17.688 14.234 1.231 1 74.75 172 ARG B O 1
ATOM 4629 N N . ASN B 1 173 ? 19.031 15.945 0.458 1 86.12 173 ASN B N 1
ATOM 4630 C CA . ASN B 1 173 ? 18.812 16.859 1.579 1 86.12 173 ASN B CA 1
ATOM 4631 C C . ASN B 1 173 ? 18.094 18.125 1.139 1 86.12 173 ASN B C 1
ATOM 4633 O O . ASN B 1 173 ? 18.703 19.203 1.086 1 86.12 173 ASN B O 1
ATOM 4637 N N . PRO B 1 174 ? 16.781 17.922 0.961 1 94.69 174 PRO B N 1
ATOM 4638 C CA . PRO B 1 174 ? 16.016 19.094 0.539 1 94.69 174 PRO B CA 1
ATOM 4639 C C . PRO B 1 174 ? 15.672 20.031 1.702 1 94.69 174 PRO B C 1
ATOM 4641 O O . PRO B 1 174 ? 15.781 19.625 2.865 1 94.69 174 PRO B O 1
ATOM 4644 N N . THR B 1 175 ? 15.383 21.297 1.283 1 95.62 175 THR B N 1
ATOM 4645 C CA . THR B 1 175 ? 14.711 22.156 2.254 1 95.62 175 THR B CA 1
ATOM 4646 C C . THR B 1 175 ? 13.297 21.641 2.543 1 95.62 175 THR B C 1
ATOM 4648 O O . THR B 1 175 ? 12.781 20.797 1.817 1 95.62 175 THR B O 1
ATOM 4651 N N . PHE B 1 176 ? 12.734 22.141 3.635 1 96.5 176 PHE B N 1
ATOM 4652 C CA . PHE B 1 176 ? 11.352 21.766 3.924 1 96.5 176 PHE B CA 1
ATOM 4653 C C . PHE B 1 176 ? 10.43 22.188 2.783 1 96.5 176 PHE B C 1
ATOM 4655 O O . PHE B 1 176 ? 9.531 21.438 2.4 1 96.5 176 PHE B O 1
ATOM 4662 N N . ALA B 1 177 ? 10.672 23.375 2.215 1 95.31 177 ALA B N 1
ATOM 4663 C CA . ALA B 1 177 ? 9.852 23.844 1.103 1 95.31 177 ALA B CA 1
ATOM 4664 C C . ALA B 1 177 ? 9.953 22.906 -0.094 1 95.31 177 ALA B C 1
ATOM 4666 O O . ALA B 1 177 ? 8.945 22.594 -0.728 1 95.31 177 ALA B O 1
ATOM 4667 N N . GLN B 1 178 ? 11.133 22.5 -0.397 1 94.81 178 GLN B N 1
ATOM 4668 C CA . GLN B 1 178 ? 11.344 21.562 -1.497 1 94.81 178 GLN B CA 1
ATOM 4669 C C . GLN B 1 178 ? 10.664 20.219 -1.225 1 94.81 178 GLN B C 1
ATOM 4671 O O . GLN B 1 178 ? 10 19.672 -2.104 1 94.81 178 GLN B O 1
ATOM 4676 N N . ALA B 1 179 ? 10.844 19.688 0.009 1 95.81 179 ALA B N 1
ATOM 4677 C CA . ALA B 1 179 ? 10.234 18.422 0.38 1 95.81 179 ALA B CA 1
ATOM 4678 C C . ALA B 1 179 ? 8.711 18.484 0.276 1 95.81 179 ALA B C 1
ATOM 4680 O O . ALA B 1 179 ? 8.078 17.578 -0.264 1 95.81 179 ALA B O 1
ATOM 4681 N N . VAL B 1 180 ? 8.141 19.562 0.76 1 95.38 180 VAL B N 1
ATOM 4682 C CA . VAL B 1 180 ? 6.695 19.75 0.703 1 95.38 180 VAL B CA 1
ATOM 4683 C C . VAL B 1 180 ? 6.246 19.891 -0.751 1 95.38 180 VAL B C 1
ATOM 4685 O O . VAL B 1 180 ? 5.215 19.328 -1.141 1 95.38 180 VAL B O 1
ATOM 4688 N N . HIS B 1 181 ? 7.004 20.609 -1.529 1 92.69 181 HIS B N 1
ATOM 4689 C CA . HIS B 1 181 ? 6.703 20.766 -2.947 1 92.69 181 HIS B CA 1
ATOM 4690 C C . HIS B 1 181 ? 6.629 19.422 -3.65 1 92.69 181 HIS B C 1
ATOM 4692 O O . HIS B 1 181 ? 5.684 19.156 -4.398 1 92.69 181 HIS B O 1
ATOM 4698 N N . ALA B 1 182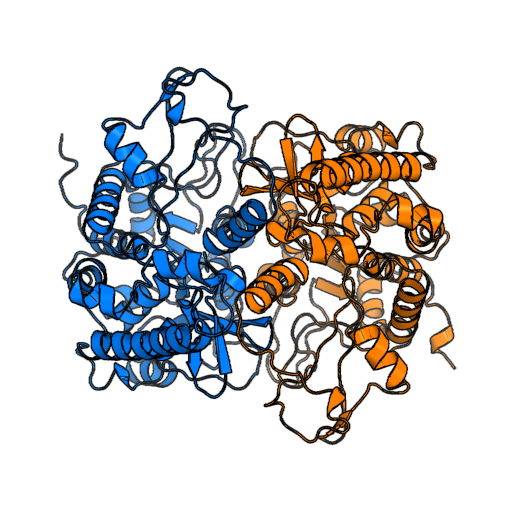 ? 7.574 18.594 -3.406 1 92.75 182 ALA B N 1
ATOM 4699 C CA . ALA B 1 182 ? 7.59 17.25 -3.975 1 92.75 182 ALA B CA 1
ATOM 4700 C C . ALA B 1 182 ? 6.41 16.438 -3.471 1 92.75 182 ALA B C 1
ATOM 4702 O O . ALA B 1 182 ? 5.68 15.828 -4.262 1 92.75 182 ALA B O 1
ATOM 4703 N N . SER B 1 183 ? 6.184 16.453 -2.197 1 93.69 183 SER B N 1
ATOM 4704 C CA . SER B 1 183 ? 5.199 15.617 -1.514 1 93.69 183 SER B CA 1
ATOM 4705 C C . SER B 1 183 ? 3.777 16 -1.903 1 93.69 183 SER B C 1
ATOM 4707 O O . SER B 1 183 ? 2.867 15.172 -1.848 1 93.69 183 SER B O 1
ATOM 4709 N N . SER B 1 184 ? 3.545 17.219 -2.273 1 89.06 184 SER B N 1
ATOM 4710 C CA . SER B 1 184 ? 2.186 17.703 -2.486 1 89.06 184 SER B CA 1
ATOM 4711 C C . SER B 1 184 ? 1.925 17.984 -3.963 1 89.06 184 SER B C 1
ATOM 4713 O O . SER B 1 184 ? 0.932 18.625 -4.312 1 89.06 184 SER B O 1
ATOM 4715 N N . ASN B 1 185 ? 2.826 17.547 -4.801 1 84.44 185 ASN B N 1
ATOM 4716 C CA . ASN B 1 185 ? 2.617 17.688 -6.238 1 84.44 185 ASN B CA 1
ATOM 4717 C C . ASN B 1 185 ? 1.835 16.5 -6.809 1 84.44 185 ASN B C 1
ATOM 4719 O O . ASN B 1 185 ? 2.426 15.555 -7.332 1 84.44 185 ASN B O 1
ATOM 4723 N N . ALA B 1 186 ? 0.519 16.531 -6.766 1 71.44 186 ALA B N 1
ATOM 4724 C CA . ALA B 1 186 ? -0.337 15.438 -7.195 1 71.44 186 ALA B CA 1
ATOM 4725 C C . ALA B 1 186 ? -0.565 15.477 -8.703 1 71.44 186 ALA B C 1
ATOM 4727 O O . ALA B 1 186 ? -0.87 16.531 -9.266 1 71.44 186 ALA B O 1
ATOM 4728 N N . PRO B 1 187 ? -0.097 14.414 -9.438 1 59.75 187 PRO B N 1
ATOM 4729 C CA . PRO B 1 187 ? -0.192 14.422 -10.898 1 59.75 187 PRO B CA 1
ATOM 4730 C C . PRO B 1 187 ? -1.586 14.797 -11.398 1 59.75 187 PRO B C 1
ATOM 4732 O O . PRO B 1 187 ? -1.721 15.453 -12.438 1 59.75 187 PRO B O 1
ATOM 4735 N N . ILE B 1 188 ? -2.58 13.969 -11.039 1 51.91 188 ILE B N 1
ATOM 4736 C CA . ILE B 1 188 ? -3.865 14.008 -11.727 1 51.91 188 ILE B CA 1
ATOM 4737 C C . ILE B 1 188 ? -4.598 15.305 -11.375 1 51.91 188 ILE B C 1
ATOM 4739 O O . ILE B 1 188 ? -5.242 15.914 -12.227 1 51.91 188 ILE B O 1
ATOM 4743 N N . THR B 1 189 ? -4.711 15.375 -10.18 1 46.44 189 THR B N 1
ATOM 4744 C CA . THR B 1 189 ? -5.559 16.5 -9.82 1 46.44 189 THR B CA 1
ATOM 4745 C C . THR B 1 189 ? -4.949 17.812 -10.312 1 46.44 189 THR B C 1
ATOM 4747 O O . THR B 1 189 ? -5.668 18.719 -10.734 1 46.44 189 THR B O 1
ATOM 4750 N N . PHE B 1 190 ? -3.582 17.797 -10.227 1 44.78 190 PHE B N 1
ATOM 4751 C CA . PHE B 1 190 ? -3.086 19.156 -10.445 1 44.78 190 PHE B CA 1
ATOM 4752 C C . PHE B 1 190 ? -2.184 19.203 -11.672 1 44.78 190 PHE B C 1
ATOM 4754 O O . PHE B 1 190 ? -1.624 20.266 -11.984 1 44.78 190 PHE B O 1
ATOM 4761 N N . PHE B 1 191 ? -2.389 18.016 -12.578 1 48.72 191 PHE B N 1
ATOM 4762 C CA . PHE B 1 191 ? -1.695 17.766 -13.836 1 48.72 191 PHE B CA 1
ATOM 4763 C C . PHE B 1 191 ? -0.449 18.641 -13.945 1 48.72 191 PHE B C 1
ATOM 4765 O O . PHE B 1 191 ? -0.227 19.281 -14.969 1 48.72 191 PHE B O 1
ATOM 4772 N N . ASP B 1 192 ? 0.19 18.969 -12.758 1 56.22 192 ASP B N 1
ATOM 4773 C CA . ASP B 1 192 ? 1.387 19.797 -12.633 1 56.22 192 ASP B CA 1
ATOM 4774 C C . ASP B 1 192 ? 2.625 19.047 -13.117 1 56.22 192 ASP B C 1
ATOM 4776 O O . ASP B 1 192 ? 2.645 17.812 -13.148 1 56.22 192 ASP B O 1
ATOM 4780 N N . GLU B 1 193 ? 3.367 19.688 -13.945 1 70.06 193 GLU B N 1
ATOM 4781 C CA . GLU B 1 193 ? 4.742 19.234 -14.117 1 70.06 193 GLU B CA 1
ATOM 4782 C C . GLU B 1 193 ? 5.324 18.734 -12.805 1 70.06 193 GLU B C 1
ATOM 4784 O O . GLU B 1 193 ? 5.012 19.266 -11.734 1 70.06 193 GLU B O 1
ATOM 4789 N N . PRO B 1 194 ? 5.969 17.609 -12.844 1 80.25 194 PRO B N 1
ATOM 4790 C CA . PRO B 1 194 ? 6.605 17.141 -11.609 1 80.25 194 PRO B CA 1
ATOM 4791 C C . PRO B 1 194 ? 7.438 18.219 -10.93 1 80.25 194 PRO B C 1
ATOM 4793 O O . PRO B 1 194 ? 7.969 19.109 -11.602 1 80.25 194 PRO B O 1
ATOM 4796 N N . ALA B 1 195 ? 7.379 18.234 -9.641 1 82 195 ALA B N 1
ATOM 4797 C CA . ALA B 1 195 ? 8.289 19.109 -8.898 1 82 195 ALA B CA 1
ATOM 4798 C C . ALA B 1 195 ? 9.742 18.812 -9.258 1 82 195 ALA B C 1
ATOM 4800 O O . ALA B 1 195 ? 10.164 17.656 -9.25 1 82 195 ALA B O 1
ATOM 4801 N N . THR B 1 196 ? 10.445 19.844 -9.562 1 82.75 196 THR B N 1
ATOM 4802 C CA . THR B 1 196 ? 11.812 19.625 -10.039 1 82.75 196 THR B CA 1
ATOM 4803 C C . THR B 1 196 ? 12.812 20.375 -9.156 1 82.75 196 THR B C 1
ATOM 4805 O O . THR B 1 196 ? 12.766 21.609 -9.062 1 82.75 196 THR B O 1
ATOM 4808 N N . PHE B 1 197 ? 13.602 19.641 -8.5 1 82.81 197 PHE B N 1
ATOM 4809 C CA . PHE B 1 197 ? 14.727 20.172 -7.738 1 82.81 197 PHE B CA 1
ATOM 4810 C C . PHE B 1 197 ? 15.758 19.078 -7.473 1 82.81 197 PHE B C 1
ATOM 4812 O O . PHE B 1 197 ? 15.445 17.891 -7.566 1 82.81 197 PHE B O 1
ATOM 4819 N N . LEU B 1 198 ? 17.078 19.5 -7.223 1 83.25 198 LEU B N 1
ATOM 4820 C CA . LEU B 1 198 ? 18.188 18.578 -6.992 1 83.25 198 LEU B CA 1
ATOM 4821 C C . LEU B 1 198 ? 18.344 17.594 -8.156 1 83.25 198 LEU B C 1
ATOM 4823 O O . LEU B 1 198 ? 18.562 16.406 -7.953 1 83.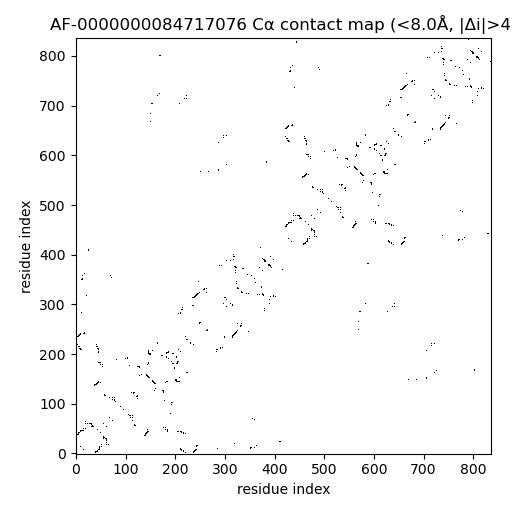25 198 LEU B O 1
ATOM 4827 N N . ASP B 1 199 ? 17.938 18.047 -9.305 1 80.69 199 ASP B N 1
ATOM 4828 C CA . ASP B 1 199 ? 18.094 17.328 -10.57 1 80.69 199 ASP B CA 1
ATOM 4829 C C . ASP B 1 199 ? 17.219 16.078 -10.602 1 80.69 199 ASP B C 1
ATOM 4831 O O . ASP B 1 199 ? 17.641 15.031 -11.117 1 80.69 199 ASP B O 1
ATOM 4835 N N . ARG B 1 200 ? 16.141 16.172 -9.922 1 86.88 200 ARG B N 1
ATOM 4836 C CA . ARG B 1 200 ? 15.172 15.078 -9.891 1 86.88 200 ARG B CA 1
ATOM 4837 C C . ARG B 1 200 ? 13.75 15.617 -10.016 1 86.88 200 ARG B C 1
ATOM 4839 O O . ARG B 1 200 ? 13.5 16.797 -9.773 1 86.88 200 ARG B O 1
ATOM 4846 N N . ARG B 1 201 ? 12.93 14.859 -10.422 1 88.56 201 ARG B N 1
ATOM 4847 C CA . ARG B 1 201 ? 11.508 15.188 -10.562 1 88.56 201 ARG B CA 1
ATOM 4848 C C . ARG B 1 201 ? 10.664 14.336 -9.617 1 88.56 201 ARG B C 1
ATOM 4850 O O . ARG B 1 201 ? 10.922 13.148 -9.438 1 88.56 201 ARG B O 1
ATOM 4857 N N . PHE B 1 202 ? 9.711 14.953 -8.992 1 89.38 202 PHE B N 1
ATOM 4858 C CA . PHE B 1 202 ? 8.961 14.273 -7.938 1 89.38 202 PHE B CA 1
ATOM 4859 C C . PHE B 1 202 ? 7.461 14.484 -8.117 1 89.38 202 PHE B C 1
ATOM 4861 O O . PHE B 1 202 ? 7.039 15.477 -8.711 1 89.38 202 PHE B O 1
ATOM 4868 N N . TRP B 1 203 ? 6.738 13.516 -7.641 1 87.62 203 TRP B N 1
ATOM 4869 C CA . TRP B 1 203 ? 5.289 13.602 -7.477 1 87.62 203 TRP B CA 1
ATOM 4870 C C . TRP B 1 203 ? 4.887 13.336 -6.031 1 87.62 203 TRP B C 1
ATOM 4872 O O . TRP B 1 203 ? 5.719 12.945 -5.211 1 87.62 203 TRP B O 1
ATOM 4882 N N . ASP B 1 204 ? 3.648 13.586 -5.777 1 88.75 204 ASP B N 1
ATOM 4883 C CA . ASP B 1 204 ? 3.043 13.359 -4.469 1 88.75 204 ASP B CA 1
ATOM 4884 C C . ASP B 1 204 ? 3.273 11.922 -4 1 88.75 204 ASP B C 1
ATOM 4886 O O . ASP B 1 204 ? 3.191 10.984 -4.797 1 88.75 204 ASP B O 1
ATOM 4890 N N . GLY B 1 205 ? 3.535 11.75 -2.654 1 89.44 205 GLY B N 1
ATOM 4891 C CA . GLY B 1 205 ? 3.818 10.453 -2.064 1 89.44 205 GLY B CA 1
ATOM 4892 C C . GLY B 1 205 ? 2.646 9.492 -2.145 1 89.44 205 GLY B C 1
ATOM 4893 O O . GLY B 1 205 ? 2.812 8.289 -1.955 1 89.44 205 GLY B O 1
ATOM 4894 N N . ALA B 1 206 ? 1.471 9.992 -2.434 1 86.12 206 ALA B N 1
ATOM 4895 C CA . ALA B 1 206 ? 0.303 9.133 -2.604 1 86.12 206 ALA B CA 1
ATOM 4896 C C . ALA B 1 206 ? 0.514 8.141 -3.746 1 86.12 206 ALA B C 1
ATOM 4898 O O . ALA B 1 206 ? -0.022 7.027 -3.719 1 86.12 206 ALA B O 1
ATOM 4899 N N . MET B 1 207 ? 1.35 8.523 -4.664 1 81.94 207 MET B N 1
ATOM 4900 C CA . MET B 1 207 ? 1.64 7.664 -5.809 1 81.94 207 MET B CA 1
ATOM 4901 C C . MET B 1 207 ? 2.348 6.387 -5.367 1 81.94 207 MET B C 1
ATOM 4903 O O . MET B 1 207 ? 2.264 5.359 -6.043 1 81.94 207 MET B O 1
ATOM 4907 N N . GLY B 1 208 ? 3.031 6.539 -4.242 1 82.56 208 GLY B N 1
ATOM 4908 C CA . GLY B 1 208 ? 3.711 5.379 -3.691 1 82.56 208 GLY B CA 1
ATOM 4909 C C . GLY B 1 208 ? 2.893 4.648 -2.643 1 82.56 208 GLY B C 1
ATOM 4910 O O . GLY B 1 208 ? 3.404 3.766 -1.952 1 82.56 208 GLY B O 1
ATOM 4911 N N . GLY B 1 209 ? 1.626 5.059 -2.434 1 82.69 209 GLY B N 1
ATOM 4912 C CA . GLY B 1 209 ? 0.758 4.418 -1.46 1 82.69 209 GLY B CA 1
ATOM 4913 C C . GLY B 1 209 ? 0.883 5.008 -0.068 1 82.69 209 GLY B C 1
ATOM 4914 O O . GLY B 1 209 ? 0.533 4.363 0.921 1 82.69 209 GLY B O 1
ATOM 4915 N N . TYR B 1 210 ? 1.327 6.227 0.03 1 89.75 210 TYR B N 1
ATOM 4916 C CA . TYR B 1 210 ? 1.622 6.766 1.352 1 89.75 210 TYR B CA 1
ATOM 4917 C C . TYR B 1 210 ? 0.762 7.988 1.646 1 89.75 210 TYR B C 1
ATOM 4919 O O . TYR B 1 210 ? 1.202 8.914 2.328 1 89.75 210 TYR B O 1
ATOM 4927 N N . ASN B 1 211 ? -0.443 8.008 1.064 1 89.38 211 ASN B N 1
ATOM 4928 C CA . ASN B 1 211 ? -1.335 9.094 1.449 1 89.38 211 ASN B CA 1
ATOM 4929 C C . ASN B 1 211 ? -1.633 9.07 2.945 1 89.38 211 ASN B C 1
ATOM 4931 O O . ASN B 1 211 ? -1.816 10.125 3.562 1 89.38 211 ASN B O 1
ATOM 4935 N N . ASN B 1 212 ? -1.847 7.906 3.455 1 92.94 212 ASN B N 1
ATOM 4936 C CA . ASN B 1 212 ? -1.727 7.621 4.883 1 92.94 212 ASN B CA 1
ATOM 4937 C C . ASN B 1 212 ? -0.367 7.02 5.223 1 92.94 212 ASN B C 1
ATOM 4939 O O . ASN B 1 212 ? -0.144 5.824 5.016 1 92.94 212 ASN B O 1
ATOM 4943 N N . PRO B 1 213 ? 0.535 7.852 5.703 1 94.81 213 PRO B N 1
ATOM 4944 C CA . PRO B 1 213 ? 1.92 7.391 5.812 1 94.81 213 PRO B CA 1
ATOM 4945 C C . PRO B 1 213 ? 2.191 6.648 7.121 1 94.81 213 PRO B C 1
ATOM 4947 O O . PRO B 1 213 ? 3.352 6.465 7.504 1 94.81 213 PRO B O 1
ATOM 4950 N N . THR B 1 214 ? 1.182 6.125 7.844 1 95.75 214 THR B N 1
ATOM 4951 C CA . THR B 1 214 ? 1.291 5.461 9.133 1 95.75 214 THR B CA 1
ATOM 4952 C C . THR B 1 214 ? 2.299 4.316 9.07 1 95.75 214 THR B C 1
ATOM 4954 O O . THR B 1 214 ? 3.201 4.23 9.906 1 95.75 214 THR B O 1
ATOM 4957 N N . MET B 1 215 ? 2.232 3.529 8.023 1 93.62 215 MET B N 1
ATOM 4958 C CA . MET B 1 215 ? 3.105 2.361 7.957 1 93.62 215 MET B CA 1
ATOM 4959 C C . MET B 1 215 ? 4.547 2.773 7.676 1 93.62 215 MET B C 1
ATOM 4961 O O . MET B 1 215 ? 5.484 2.117 8.133 1 93.62 215 MET B O 1
ATOM 4965 N N . ALA B 1 216 ? 4.727 3.859 6.93 1 93.31 216 ALA B N 1
ATOM 4966 C CA . ALA B 1 216 ? 6.078 4.383 6.773 1 93.31 216 ALA B CA 1
ATOM 4967 C C . ALA B 1 216 ? 6.691 4.738 8.125 1 93.31 216 ALA B C 1
ATOM 4969 O O . ALA B 1 216 ? 7.867 4.457 8.375 1 93.31 216 ALA B O 1
ATOM 4970 N N . GLY B 1 217 ? 5.867 5.332 9.008 1 95.56 217 GLY B N 1
ATOM 4971 C CA . GLY B 1 217 ? 6.328 5.664 10.344 1 95.56 217 GLY B CA 1
ATOM 4972 C C . GLY B 1 217 ? 6.648 4.441 11.188 1 95.56 217 GLY B C 1
ATOM 4973 O O . GLY B 1 217 ? 7.672 4.402 11.867 1 95.56 217 GLY B O 1
ATOM 4974 N N . VAL B 1 218 ? 5.816 3.438 11.102 1 94.88 218 VAL B N 1
ATOM 4975 C CA . VAL B 1 218 ? 6.008 2.211 11.875 1 94.88 218 VAL B CA 1
ATOM 4976 C C . VAL B 1 218 ? 7.293 1.521 11.43 1 94.88 218 VAL B C 1
ATOM 4978 O O . VAL B 1 218 ? 8.109 1.115 12.266 1 94.88 218 VAL B O 1
ATOM 4981 N N . VAL B 1 219 ? 7.516 1.469 10.125 1 93 219 VAL B N 1
ATOM 4982 C CA . VAL B 1 219 ? 8.719 0.841 9.594 1 93 219 VAL B CA 1
ATOM 4983 C C . VAL B 1 219 ? 9.953 1.634 10.031 1 93 219 VAL B C 1
ATOM 4985 O O . VAL B 1 219 ? 10.969 1.053 10.414 1 93 219 VAL B O 1
ATOM 4988 N N . GLU B 1 220 ? 9.812 2.953 9.969 1 92.56 220 GLU B N 1
ATOM 4989 C CA . GLU B 1 220 ? 10.898 3.811 10.43 1 92.56 220 GLU B CA 1
ATOM 4990 C C . GLU B 1 220 ? 11.234 3.537 11.891 1 92.56 220 GLU B C 1
ATOM 4992 O O . GLU B 1 220 ? 12.414 3.422 12.25 1 92.56 220 GLU B O 1
ATOM 4997 N N . ALA B 1 221 ? 10.25 3.418 12.703 1 92.94 221 ALA B N 1
ATOM 4998 C CA . ALA B 1 221 ? 10.438 3.197 14.133 1 92.94 221 ALA B CA 1
ATOM 4999 C C . ALA B 1 221 ? 11.039 1.821 14.398 1 92.94 221 ALA B C 1
ATOM 5001 O O . ALA B 1 221 ? 11.969 1.688 15.203 1 92.94 221 ALA B O 1
ATOM 5002 N N . LEU B 1 222 ? 10.547 0.81 13.695 1 91.69 222 LEU B N 1
ATOM 5003 C CA . LEU B 1 222 ? 10.992 -0.562 13.914 1 91.69 222 LEU B CA 1
ATOM 5004 C C . LEU B 1 222 ? 12.414 -0.765 13.383 1 91.69 222 LEU B C 1
ATOM 5006 O O . LEU B 1 222 ? 13.078 -1.734 13.75 1 91.69 222 LEU B O 1
ATOM 5010 N N . SER B 1 223 ? 12.789 0.121 12.469 1 87.44 223 SER B N 1
ATOM 5011 C CA . SER B 1 223 ? 14.117 0.013 11.875 1 87.44 223 SER B CA 1
ATOM 5012 C C . SER B 1 223 ? 15.18 0.638 12.781 1 87.44 223 SER B C 1
ATOM 5014 O O . SER B 1 223 ? 16.375 0.434 12.57 1 87.44 223 SER B O 1
ATOM 5016 N N . HIS B 1 224 ? 14.711 1.527 13.648 1 73 224 HIS B N 1
ATOM 5017 C CA . HIS B 1 224 ? 15.648 2.254 14.5 1 73 224 HIS B CA 1
ATOM 5018 C C . HIS B 1 224 ? 16.391 1.311 15.438 1 73 224 HIS B C 1
ATOM 5020 O O . HIS B 1 224 ? 15.758 0.537 16.172 1 73 224 HIS B O 1
ATOM 5026 N N . VAL B 1 225 ? 17.625 0.847 14.828 1 59.44 225 VAL B N 1
ATOM 5027 C CA . VAL B 1 225 ? 18.516 0.119 15.734 1 59.44 225 VAL B CA 1
ATOM 5028 C C . VAL B 1 225 ? 19.359 1.105 16.531 1 59.44 225 VAL B C 1
ATOM 5030 O O . VAL B 1 225 ? 20.031 1.964 15.969 1 59.44 225 VAL B O 1
ATOM 5033 N N . GLY B 1 226 ? 18.812 1.918 17.234 1 45.25 226 GLY B N 1
ATOM 5034 C CA . GLY B 1 226 ? 19.578 2.939 17.938 1 45.25 226 GLY B CA 1
ATOM 5035 C C . GLY B 1 226 ? 21.062 2.658 17.969 1 45.25 226 GLY B C 1
ATOM 5036 O O . GLY B 1 226 ? 21.5 1.534 17.703 1 45.25 226 GLY B O 1
ATOM 5037 N N . ASP B 1 227 ? 22.016 3.814 17.828 1 43.47 227 ASP B N 1
ATOM 5038 C CA . ASP B 1 227 ? 23.438 4 18.125 1 43.47 227 ASP B CA 1
ATOM 5039 C C . ASP B 1 227 ? 23.906 3.025 19.188 1 43.47 227 ASP B C 1
ATOM 5041 O O . ASP B 1 227 ? 24.75 3.373 20.031 1 43.47 227 ASP B O 1
ATOM 5045 N N . GLY B 1 228 ? 23.453 1.906 19.188 1 44.66 228 GLY B N 1
ATOM 5046 C CA . GLY B 1 228 ? 23.578 1.053 20.359 1 44.66 228 GLY B CA 1
ATOM 5047 C C . GLY B 1 228 ? 22.25 0.726 21.016 1 44.66 228 GLY B C 1
ATOM 5048 O O . GLY B 1 228 ? 22.203 -0.005 22 1 44.66 228 GLY B O 1
ATOM 5049 N N . ALA B 1 229 ? 21.266 1.545 20.75 1 47.03 229 ALA B N 1
ATOM 5050 C CA . ALA B 1 229 ? 19.969 1.439 21.422 1 47.03 229 ALA B CA 1
ATOM 5051 C C . ALA B 1 229 ? 19.109 0.361 20.766 1 47.03 229 ALA B C 1
ATOM 5053 O O . ALA B 1 229 ? 19.25 0.076 19.578 1 47.03 229 ALA B O 1
ATOM 5054 N N . ALA B 1 230 ? 18.516 -0.496 21.422 1 55.56 230 ALA B N 1
ATOM 5055 C CA . ALA B 1 230 ? 17.625 -1.638 21.25 1 55.56 230 ALA B CA 1
ATOM 5056 C C . ALA B 1 230 ? 16.469 -1.288 20.312 1 55.56 230 ALA B C 1
ATOM 5058 O O . ALA B 1 230 ? 16 -0.143 20.281 1 55.56 230 ALA B O 1
ATOM 5059 N N . ARG B 1 231 ? 16.25 -1.96 19.156 1 68.38 231 ARG B N 1
ATOM 5060 C CA . ARG B 1 231 ? 15.008 -1.942 18.391 1 68.38 231 ARG B CA 1
ATOM 5061 C C . ARG B 1 231 ? 13.82 -1.569 19.266 1 68.38 231 ARG B C 1
ATOM 5063 O O . ARG B 1 231 ? 13.727 -2.02 20.422 1 68.38 231 ARG B O 1
ATOM 5070 N N . VAL B 1 232 ? 13.094 -0.461 18.734 1 84.38 232 VAL B N 1
ATOM 5071 C CA . VAL B 1 232 ? 11.867 -0.179 19.469 1 84.38 232 VAL B CA 1
ATOM 5072 C C . VAL B 1 232 ? 10.945 -1.391 19.422 1 84.38 232 VAL B C 1
ATOM 5074 O O . VAL B 1 232 ? 10.672 -1.925 18.344 1 84.38 232 VAL B O 1
ATOM 5077 N N . GLU B 1 233 ? 10.648 -1.879 20.547 1 87.44 233 GLU B N 1
ATOM 5078 C CA . GLU B 1 233 ? 9.695 -2.986 20.594 1 87.44 233 GLU B CA 1
ATOM 5079 C C . GLU B 1 233 ? 8.336 -2.562 20.062 1 87.44 233 GLU B C 1
ATOM 5081 O O . GLU B 1 233 ? 7.84 -1.481 20.391 1 87.44 233 GLU B O 1
ATOM 5086 N N . PRO B 1 234 ? 7.805 -3.385 19.25 1 90.5 234 PRO B N 1
ATOM 5087 C CA . PRO B 1 234 ? 6.488 -3.043 18.703 1 90.5 234 PRO B CA 1
ATOM 5088 C C . PRO B 1 234 ? 5.492 -2.635 19.781 1 90.5 234 PRO B C 1
ATOM 5090 O O . PRO B 1 234 ? 4.699 -1.712 19.578 1 90.5 234 PRO B O 1
ATOM 5093 N N . SER B 1 235 ? 5.566 -3.258 20.922 1 89.12 235 SER B N 1
ATOM 5094 C CA . SER B 1 235 ? 4.609 -3.004 21.984 1 89.12 235 SER B CA 1
ATOM 5095 C C . SER B 1 235 ? 4.805 -1.614 22.578 1 89.12 235 SER B C 1
ATOM 5097 O O . SER B 1 235 ? 3.922 -1.103 23.281 1 89.12 235 SER B O 1
ATOM 5099 N N . ALA B 1 236 ? 5.918 -1.017 22.312 1 92.25 236 ALA B N 1
ATOM 5100 C CA . ALA B 1 236 ? 6.223 0.298 22.859 1 92.25 236 ALA B CA 1
ATOM 5101 C C . ALA B 1 236 ? 5.82 1.41 21.906 1 92.25 236 ALA B C 1
ATOM 5103 O O . ALA B 1 236 ? 5.863 2.592 22.25 1 92.25 236 ALA B O 1
ATOM 5104 N N . ILE B 1 237 ? 5.41 1.093 20.75 1 95.12 237 ILE B N 1
ATOM 5105 C CA . ILE B 1 237 ? 5.113 2.09 19.719 1 95.12 237 ILE B CA 1
ATOM 5106 C C . ILE B 1 237 ? 3.656 2.535 19.844 1 95.12 237 ILE B C 1
ATOM 5108 O O . ILE B 1 237 ? 2.764 1.709 20.047 1 95.12 237 ILE B O 1
ATOM 5112 N N . ARG B 1 238 ? 3.402 3.848 19.844 1 96.25 238 ARG B N 1
ATOM 5113 C CA . ARG B 1 238 ? 2.084 4.469 19.781 1 96.25 238 ARG B CA 1
ATOM 5114 C C . ARG B 1 238 ? 1.979 5.406 18.578 1 96.25 238 ARG B C 1
ATOM 5116 O O . ARG B 1 238 ? 2.912 6.156 18.297 1 96.25 238 ARG B O 1
ATOM 5123 N N . VAL B 1 239 ? 0.868 5.297 17.844 1 97.5 239 VAL B N 1
ATOM 5124 C CA . VAL B 1 239 ? 0.706 6.105 16.641 1 97.5 239 VAL B CA 1
ATOM 5125 C C . VAL B 1 239 ? -0.557 6.957 16.766 1 97.5 239 VAL B C 1
ATOM 5127 O O . VAL B 1 239 ? -1.648 6.43 16.984 1 97.5 239 VAL B O 1
ATOM 5130 N N . LEU B 1 240 ? -0.408 8.258 16.688 1 97.62 240 LEU B N 1
ATOM 5131 C CA . LEU B 1 240 ? -1.524 9.156 16.422 1 97.62 240 LEU B CA 1
ATOM 5132 C C . LEU B 1 240 ? -1.612 9.477 14.93 1 97.62 240 LEU B C 1
ATOM 5134 O O . LEU B 1 240 ? -0.76 10.188 14.391 1 97.62 240 LEU B O 1
ATOM 5138 N N . SER B 1 241 ? -2.576 8.906 14.25 1 97.06 241 SER B N 1
ATOM 5139 C CA . SER B 1 241 ? -2.791 9.102 12.82 1 97.06 241 SER B CA 1
ATOM 5140 C C . SER B 1 241 ? -3.896 10.117 12.555 1 97.06 241 SER B C 1
ATOM 5142 O O . SER B 1 241 ? -5.066 9.867 12.859 1 97.06 241 SER B O 1
ATOM 5144 N N . LEU B 1 242 ? -3.539 11.266 12.023 1 97.25 242 LEU B N 1
ATOM 5145 C CA . LEU B 1 242 ? -4.508 12.312 11.703 1 97.25 242 LEU B CA 1
ATOM 5146 C C . LEU B 1 242 ? -4.867 12.281 10.227 1 97.25 242 LEU B C 1
ATOM 5148 O O . LEU B 1 242 ? -3.986 12.336 9.367 1 97.25 242 LEU B O 1
ATOM 5152 N N . GLY B 1 243 ? -6.152 12.141 9.945 1 94.81 243 GLY B N 1
ATOM 5153 C CA . GLY B 1 243 ? -6.629 12.125 8.57 1 94.81 243 GLY B CA 1
ATOM 5154 C C . GLY B 1 243 ? -7.242 13.438 8.141 1 94.81 243 GLY B C 1
ATOM 5155 O O . GLY B 1 243 ? -7.27 14.398 8.906 1 94.81 243 GLY B O 1
ATOM 5156 N N . THR B 1 244 ? -7.641 13.484 6.863 1 92.62 244 THR B N 1
ATOM 5157 C CA . THR B 1 244 ? -8.164 14.719 6.285 1 92.62 244 THR B CA 1
ATOM 5158 C C . THR B 1 244 ? -9.633 14.555 5.91 1 92.62 244 THR B C 1
ATOM 5160 O O . THR B 1 244 ? -10.156 15.312 5.094 1 92.62 244 THR B O 1
ATOM 5163 N N . GLY B 1 245 ? -10.234 13.555 6.5 1 90.31 245 GLY B N 1
ATOM 5164 C CA . GLY B 1 245 ? -11.656 13.367 6.289 1 90.31 245 GLY B CA 1
ATOM 5165 C C . GLY B 1 245 ? -11.977 12.453 5.121 1 90.31 245 GLY B C 1
ATOM 5166 O O . GLY B 1 245 ? -11.141 12.25 4.238 1 90.31 245 GLY B O 1
ATOM 5167 N N . MET B 1 246 ? -13.172 11.867 5.152 1 86.38 246 MET B N 1
ATOM 5168 C CA . MET B 1 246 ? -13.688 11.031 4.07 1 86.38 246 MET B CA 1
ATOM 5169 C C . MET B 1 246 ? -15.203 11.117 3.984 1 86.38 246 MET B C 1
ATOM 5171 O O . MET B 1 246 ? -15.867 11.422 4.977 1 86.38 246 MET B O 1
ATOM 5175 N N . VAL B 1 247 ? -15.656 10.945 2.814 1 85.69 247 VAL B N 1
ATOM 5176 C CA . VAL B 1 247 ? -17.094 10.875 2.574 1 85.69 247 VAL B CA 1
ATOM 5177 C C . VAL B 1 247 ? -17.469 9.461 2.113 1 85.69 247 VAL B C 1
ATOM 5179 O O . VAL B 1 247 ? -16.859 8.93 1.18 1 85.69 247 VAL B O 1
ATOM 5182 N N . LEU B 1 248 ? -18.375 8.867 2.797 1 85.88 248 LEU B N 1
ATOM 5183 C CA . LEU B 1 248 ? -18.844 7.531 2.424 1 85.88 248 LEU B CA 1
ATOM 5184 C C . LEU B 1 248 ? -20.312 7.551 2.039 1 85.88 248 LEU B C 1
ATOM 5186 O O . LEU B 1 248 ? -21.125 8.227 2.682 1 85.88 248 LEU B O 1
ATOM 5190 N N . SER B 1 249 ? -20.625 6.918 0.938 1 85.81 249 SER B N 1
ATOM 5191 C CA . SER B 1 249 ? -22 6.656 0.531 1 85.81 249 SER B CA 1
ATOM 5192 C C . SER B 1 249 ? -22.359 5.188 0.711 1 85.81 249 SER B C 1
ATOM 5194 O O . SER B 1 249 ? -21.469 4.332 0.821 1 85.81 249 SER B O 1
ATOM 5196 N N . LEU B 1 250 ? -23.641 4.945 0.759 1 88 250 LEU B N 1
ATOM 5197 C CA . LEU B 1 250 ? -24.109 3.572 0.904 1 88 250 LEU B CA 1
ATOM 5198 C C . LEU B 1 250 ? -24.109 2.85 -0.438 1 88 250 LEU B C 1
ATOM 5200 O O . LEU B 1 250 ? -24.484 3.424 -1.459 1 88 250 LEU B O 1
ATOM 5204 N N . PRO B 1 251 ? -23.547 1.66 -0.342 1 78.62 251 PRO B N 1
ATOM 5205 C CA . PRO B 1 251 ? -23.703 0.878 -1.57 1 78.62 251 PRO B CA 1
ATOM 5206 C C . PRO B 1 251 ? -25.156 0.51 -1.854 1 78.62 251 PRO B C 1
ATOM 5208 O O . PRO B 1 251 ? -26 0.526 -0.944 1 78.62 251 PRO B O 1
ATOM 5211 N N . PRO B 1 252 ? -25.438 0.183 -3.133 1 74.56 252 PRO B N 1
ATOM 5212 C CA . PRO B 1 252 ? -26.828 -0.15 -3.492 1 74.56 252 PRO B CA 1
ATOM 5213 C C . PRO B 1 252 ? -27.359 -1.363 -2.732 1 74.56 252 PRO B C 1
ATOM 5215 O O . PRO B 1 252 ? -28.562 -1.502 -2.553 1 74.56 252 PRO B O 1
ATOM 5218 N N . ASP B 1 253 ? -26.438 -2.148 -2.301 1 74.31 253 ASP B N 1
ATOM 5219 C CA . ASP B 1 253 ? -26.859 -3.381 -1.646 1 74.31 253 ASP B CA 1
ATOM 5220 C C . ASP B 1 253 ? -26.812 -3.242 -0.127 1 74.31 253 ASP B C 1
ATOM 5222 O O . ASP B 1 253 ? -26.781 -4.246 0.592 1 74.31 253 ASP B O 1
ATOM 5226 N N . ALA B 1 254 ? -26.734 -2.01 0.273 1 81.88 254 ALA B N 1
ATOM 5227 C CA . ALA B 1 254 ? -26.766 -1.801 1.719 1 81.88 254 ALA B CA 1
ATOM 5228 C C . ALA B 1 254 ? -28.031 -2.359 2.336 1 81.88 254 ALA B C 1
ATOM 5230 O O . ALA B 1 254 ? -29.125 -2.242 1.755 1 81.88 254 ALA B O 1
ATOM 5231 N N . THR B 1 255 ? -27.844 -3.023 3.449 1 82.31 255 THR B N 1
ATOM 5232 C CA . THR B 1 255 ? -29 -3.631 4.113 1 82.31 255 THR B CA 1
ATOM 5233 C C . THR B 1 255 ? -29.75 -2.598 4.945 1 82.31 255 THR B C 1
ATOM 5235 O O . THR B 1 255 ? -29.141 -1.791 5.648 1 82.31 255 THR B O 1
ATOM 5238 N N . GLY B 1 256 ? -31.016 -2.635 4.793 1 87.38 256 GLY B N 1
ATOM 5239 C CA . GLY B 1 256 ? -31.859 -1.725 5.555 1 87.38 256 GLY B CA 1
ATOM 5240 C C . GLY B 1 256 ? -32.531 -0.658 4.699 1 87.38 256 GLY B C 1
ATOM 5241 O O . GLY B 1 256 ? -32.188 -0.507 3.523 1 87.38 256 GLY B O 1
ATOM 5242 N N . GLU B 1 257 ? -33.438 0.063 5.332 1 92.75 257 GLU B N 1
ATOM 5243 C CA . GLU B 1 257 ? -34.125 1.16 4.648 1 92.75 257 GLU B CA 1
ATOM 5244 C C . GLU B 1 257 ? -33.25 2.404 4.59 1 92.75 257 GLU B C 1
ATOM 5246 O O . GLU B 1 257 ? -32.469 2.67 5.516 1 92.75 257 GLU B O 1
ATOM 5251 N N . VAL B 1 258 ? -33.375 3.133 3.516 1 94 258 VAL B N 1
ATOM 5252 C CA . VAL B 1 258 ? -32.625 4.359 3.334 1 94 258 VAL B CA 1
ATOM 5253 C C . VAL B 1 258 ? -33.562 5.562 3.312 1 94 258 VAL B C 1
ATOM 5255 O O . VAL B 1 258 ? -34.469 5.633 2.48 1 94 258 VAL B O 1
ATOM 5258 N N . GLU B 1 259 ? -33.344 6.48 4.195 1 92 259 GLU B N 1
ATOM 5259 C CA . GLU B 1 259 ? -34.219 7.637 4.383 1 92 259 GLU B CA 1
ATOM 5260 C C . GLU B 1 259 ? -34.219 8.531 3.148 1 92 259 GLU B C 1
ATOM 5262 O O . GLU B 1 259 ? -35.25 9.109 2.793 1 92 259 GLU B O 1
ATOM 5267 N N . ASP B 1 260 ? -33.156 8.711 2.586 1 93.56 260 ASP B N 1
ATOM 5268 C CA . ASP B 1 260 ? -32.938 9.609 1.46 1 93.56 260 ASP B CA 1
ATOM 5269 C C . ASP B 1 260 ? -32.062 8.953 0.404 1 93.56 260 ASP B C 1
ATOM 5271 O O . ASP B 1 260 ? -30.906 8.578 0.686 1 93.56 260 ASP B O 1
ATOM 5275 N N . LYS B 1 261 ? -32.531 8.82 -0.815 1 89.69 261 LYS B N 1
ATOM 5276 C CA . LYS B 1 261 ? -31.844 8.117 -1.894 1 89.69 261 LYS B CA 1
ATOM 5277 C C . LYS B 1 261 ? -30.5 8.758 -2.201 1 89.69 261 LYS B C 1
ATOM 5279 O O . LYS B 1 261 ? -29.609 8.109 -2.746 1 89.69 261 LYS B O 1
ATOM 5284 N N . ARG B 1 262 ? -30.406 10.062 -1.766 1 91.12 262 ARG B N 1
ATOM 5285 C CA . ARG B 1 262 ? -29.141 10.773 -2.002 1 91.12 262 ARG B CA 1
ATOM 5286 C C . ARG B 1 262 ? -28.016 10.172 -1.18 1 91.12 262 ARG B C 1
ATOM 5288 O O . ARG B 1 262 ? -26.844 10.453 -1.432 1 91.12 262 ARG B O 1
ATOM 5295 N N . LEU B 1 263 ? -28.328 9.297 -0.197 1 93.19 263 LEU B N 1
ATOM 5296 C CA . LEU B 1 263 ? -27.328 8.641 0.649 1 93.19 263 LEU B CA 1
ATOM 5297 C C . LEU B 1 263 ? -26.734 7.422 -0.048 1 93.19 263 LEU B C 1
ATOM 5299 O O . LEU B 1 263 ? -25.719 6.895 0.38 1 93.19 263 LEU B O 1
ATOM 5303 N N . LEU B 1 264 ? -27.422 6.977 -1.098 1 89.44 264 LEU B N 1
ATOM 5304 C CA . LEU B 1 264 ? -26.953 5.82 -1.854 1 89.44 264 LEU B CA 1
ATOM 5305 C C . LEU B 1 264 ? -25.859 6.219 -2.832 1 89.44 264 LEU B C 1
ATOM 5307 O O . LEU B 1 264 ? -25.906 7.305 -3.416 1 89.44 264 LEU B O 1
ATOM 5311 N N . HIS B 1 265 ? -24.891 5.281 -2.908 1 84.69 265 HIS B N 1
ATOM 5312 C CA . HIS B 1 265 ? -23.875 5.477 -3.938 1 84.69 265 HIS B CA 1
ATOM 5313 C C . HIS B 1 265 ? -24.484 5.395 -5.332 1 84.69 265 HIS B C 1
ATOM 5315 O O . HIS B 1 265 ? -25.281 4.492 -5.617 1 84.69 265 HIS B O 1
ATOM 5321 N N . VAL B 1 266 ? -24.203 6.32 -6.176 1 78.5 266 VAL B N 1
ATOM 5322 C CA . VAL B 1 266 ? -24.625 6.273 -7.57 1 78.5 266 VAL B CA 1
ATOM 5323 C C . VAL B 1 266 ? -23.562 5.582 -8.414 1 78.5 266 VAL B C 1
ATOM 5325 O O . VAL B 1 266 ? -22.453 6.105 -8.578 1 78.5 266 VAL B O 1
ATOM 5328 N N . PRO B 1 267 ? -23.922 4.359 -8.883 1 78.38 267 PRO B N 1
ATOM 5329 C CA . PRO B 1 267 ? -22.922 3.652 -9.688 1 78.38 267 PRO B CA 1
ATOM 5330 C C . PRO B 1 267 ? -22.562 4.41 -10.961 1 78.38 267 PRO B C 1
ATOM 5332 O O . PRO B 1 267 ? -23.422 4.996 -11.609 1 78.38 267 PRO B O 1
ATOM 5335 N N . GLU B 1 268 ? -21.328 4.551 -11.133 1 75.31 268 GLU B N 1
ATOM 5336 C CA . GLU B 1 268 ? -20.859 5.148 -12.383 1 75.31 268 GLU B CA 1
ATOM 5337 C C . GLU B 1 268 ? -20.766 4.109 -13.492 1 75.31 268 GLU B C 1
ATOM 5339 O O . GLU B 1 268 ? -20.422 2.951 -13.242 1 75.31 268 GLU B O 1
ATOM 5344 N N . GLU B 1 269 ? -21.172 4.5 -14.648 1 77.31 269 GLU B N 1
ATOM 5345 C CA . GLU B 1 269 ? -20.984 3.598 -15.781 1 77.31 269 GLU B CA 1
ATOM 5346 C C . GLU B 1 269 ? -19.5 3.41 -16.109 1 77.31 269 GLU B C 1
ATOM 5348 O O . GLU B 1 269 ? -18.734 4.379 -16.125 1 77.31 269 GLU B O 1
ATOM 5353 N N . PRO B 1 270 ? -19.219 2.148 -16.25 1 74.06 270 PRO B N 1
ATOM 5354 C CA . PRO B 1 270 ? -17.812 1.919 -16.578 1 74.06 270 PRO B CA 1
ATOM 5355 C C . PRO B 1 270 ? -17.406 2.59 -17.891 1 74.06 270 PRO B C 1
ATOM 5357 O O . PRO B 1 270 ? -18.203 2.682 -18.812 1 74.06 270 PRO B O 1
ATOM 5360 N N . GLY B 1 271 ? -16.281 3.326 -17.844 1 68.69 271 GLY B N 1
ATOM 5361 C CA . GLY B 1 271 ? -15.68 4.008 -18.969 1 68.69 271 GLY B CA 1
ATOM 5362 C C . GLY B 1 271 ? -14.242 4.426 -18.719 1 68.69 271 GLY B C 1
ATOM 5363 O O . GLY B 1 271 ? -13.828 4.578 -17.562 1 68.69 271 GLY B O 1
ATOM 5364 N N . LEU B 1 272 ? -13.531 4.504 -19.797 1 64.88 272 LEU B N 1
ATOM 5365 C CA . LEU B 1 272 ? -12.102 4.766 -19.688 1 64.88 272 LEU B CA 1
ATOM 5366 C C . LEU B 1 272 ? -11.836 6 -18.828 1 64.88 272 LEU B C 1
ATOM 5368 O O . LEU B 1 272 ? -11.031 5.949 -17.906 1 64.88 272 LEU B O 1
ATOM 5372 N N . ALA B 1 273 ? -12.539 7.031 -19.25 1 64.62 273 ALA B N 1
ATOM 5373 C CA . ALA B 1 273 ? -12.297 8.281 -18.531 1 64.62 273 ALA B CA 1
ATOM 5374 C C . ALA B 1 273 ? -12.688 8.148 -17.062 1 64.62 273 ALA B C 1
ATOM 5376 O O . ALA B 1 273 ? -11.945 8.578 -16.172 1 64.62 273 ALA B O 1
ATOM 5377 N N . SER B 1 274 ? -13.82 7.535 -16.844 1 70.31 274 SER B N 1
ATOM 5378 C CA . SER B 1 274 ? -14.297 7.352 -15.477 1 70.31 274 SER B CA 1
ATOM 5379 C C . SER B 1 274 ? -13.391 6.406 -14.703 1 70.31 274 SER B C 1
ATOM 5381 O O . SER B 1 274 ? -13.125 6.625 -13.516 1 70.31 274 SER B O 1
ATOM 5383 N N . ASP B 1 275 ? -12.875 5.445 -15.406 1 70.69 275 ASP B N 1
ATOM 5384 C CA . ASP B 1 275 ? -12.023 4.453 -14.766 1 70.69 275 ASP B CA 1
ATOM 5385 C C . ASP B 1 275 ? -10.656 5.047 -14.414 1 70.69 275 ASP B C 1
ATOM 5387 O O . ASP B 1 275 ? -10.102 4.754 -13.352 1 70.69 275 ASP B O 1
ATOM 5391 N N . ILE B 1 276 ? -10.203 5.852 -15.266 1 67.19 276 ILE B N 1
ATOM 5392 C CA . ILE B 1 276 ? -8.953 6.551 -15 1 67.19 276 ILE B CA 1
ATOM 5393 C C . ILE B 1 276 ? -9.117 7.48 -13.797 1 67.19 276 ILE B C 1
ATOM 5395 O O . ILE B 1 276 ? -8.258 7.535 -12.922 1 67.19 276 ILE B O 1
ATOM 5399 N N . ARG B 1 277 ? -10.211 8.102 -13.859 1 68.81 277 ARG B N 1
ATOM 5400 C CA . ARG B 1 277 ? -10.508 8.984 -12.734 1 68.81 277 ARG B CA 1
ATOM 5401 C C . ARG B 1 277 ? -10.617 8.195 -11.438 1 68.81 277 ARG B C 1
ATOM 5403 O O . ARG B 1 277 ? -10.07 8.609 -10.406 1 68.81 277 ARG B O 1
ATOM 5410 N N . LYS B 1 278 ? -11.289 7.137 -11.508 1 70.81 278 LYS B N 1
ATOM 5411 C CA . LYS B 1 278 ? -11.445 6.281 -10.336 1 70.81 278 LYS B CA 1
ATOM 5412 C C . LYS B 1 278 ? -10.094 5.766 -9.844 1 70.81 278 LYS B C 1
ATOM 5414 O O . LYS B 1 278 ? -9.828 5.746 -8.641 1 70.81 278 LYS B O 1
ATOM 5419 N N . ALA B 1 279 ? -9.266 5.387 -10.766 1 69 279 ALA B N 1
ATOM 5420 C CA . ALA B 1 279 ? -7.926 4.922 -10.422 1 69 279 ALA B CA 1
ATOM 5421 C C . ALA B 1 279 ? -7.121 6.023 -9.75 1 69 279 ALA B C 1
ATOM 5423 O O . ALA B 1 279 ? -6.465 5.789 -8.727 1 69 279 ALA B O 1
ATOM 5424 N N . ALA B 1 280 ? -7.25 7.148 -10.281 1 66.31 280 ALA B N 1
ATOM 5425 C CA . ALA B 1 280 ? -6.527 8.297 -9.727 1 66.31 280 ALA B CA 1
ATOM 5426 C C . ALA B 1 280 ? -7.023 8.633 -8.328 1 66.31 280 ALA B C 1
ATOM 5428 O O . ALA B 1 280 ? -6.227 8.922 -7.434 1 66.31 280 ALA B O 1
ATOM 5429 N N . LEU B 1 281 ? -8.336 8.547 -8.195 1 65.88 281 LEU B N 1
ATOM 5430 C CA . LEU B 1 281 ? -8.93 8.859 -6.902 1 65.88 281 LEU B CA 1
ATOM 5431 C C . LEU B 1 281 ? -8.547 7.816 -5.855 1 65.88 281 LEU B C 1
ATOM 5433 O O . LEU B 1 281 ? -8.367 8.141 -4.684 1 65.88 281 LEU B O 1
ATOM 5437 N N . CYS B 1 282 ? -8.359 6.621 -6.309 1 67.75 282 CYS B N 1
ATOM 5438 C CA . CYS B 1 282 ? -7.973 5.555 -5.391 1 67.75 282 CYS B CA 1
ATOM 5439 C C . CYS B 1 282 ? -6.559 5.77 -4.863 1 67.75 282 CYS B C 1
ATOM 5441 O O . CYS B 1 282 ? -6.266 5.453 -3.711 1 67.75 282 CYS B O 1
ATOM 5443 N N . ILE B 1 283 ? -5.773 6.348 -5.719 1 64.88 283 ILE B N 1
ATOM 5444 C CA . ILE B 1 283 ? -4.395 6.625 -5.332 1 64.88 283 ILE B CA 1
ATOM 5445 C C . ILE B 1 283 ? -4.367 7.715 -4.262 1 64.88 283 ILE B C 1
ATOM 5447 O O . ILE B 1 283 ? -3.607 7.621 -3.293 1 64.88 283 ILE B O 1
ATOM 5451 N N . VAL B 1 284 ? -5.301 8.656 -4.492 1 60.78 284 VAL B N 1
ATOM 5452 C CA . VAL B 1 284 ? -5.254 9.836 -3.627 1 60.78 284 VAL B CA 1
ATOM 5453 C C . VAL B 1 284 ? -6.031 9.555 -2.34 1 60.78 284 VAL B C 1
ATOM 5455 O O . VAL B 1 284 ? -5.711 10.109 -1.284 1 60.78 284 VAL B O 1
ATOM 5458 N N . ASP B 1 285 ? -7.141 8.891 -2.559 1 57.94 285 ASP B N 1
ATOM 5459 C CA . ASP B 1 285 ? -7.992 8.648 -1.396 1 57.94 285 ASP B CA 1
ATOM 5460 C C . ASP B 1 285 ? -7.402 7.555 -0.507 1 57.94 285 ASP B C 1
ATOM 5462 O O . ASP B 1 285 ? -7.738 7.461 0.675 1 57.94 285 ASP B O 1
ATOM 5466 N N . ASP B 1 286 ? -6.039 7.211 -0.856 1 52.12 286 ASP B N 1
ATOM 5467 C CA . ASP B 1 286 ? -5.539 5.996 -0.22 1 52.12 286 ASP B CA 1
ATOM 5468 C C . ASP B 1 286 ? -6.633 4.93 -0.135 1 52.12 286 ASP B C 1
ATOM 5470 O O . ASP B 1 286 ? -7.773 5.23 0.222 1 52.12 286 ASP B O 1
ATOM 5474 N N . PRO B 1 287 ? -6.574 3.896 -0.994 1 47.81 287 PRO B N 1
ATOM 5475 C CA . PRO B 1 287 ? -7.574 2.879 -0.663 1 47.81 287 PRO B CA 1
ATOM 5476 C C . PRO B 1 287 ? -7.941 2.873 0.82 1 47.81 287 PRO B C 1
ATOM 5478 O O . PRO B 1 287 ? -7.18 3.373 1.65 1 47.81 287 PRO B O 1
ATOM 5481 N N . PRO B 1 288 ? -9 2.295 1.21 1 49.44 288 PRO B N 1
ATOM 5482 C CA . PRO B 1 288 ? -9.438 2.314 2.609 1 49.44 288 PRO B CA 1
ATOM 5483 C C . PRO B 1 288 ? -8.273 2.172 3.59 1 49.44 288 PRO B C 1
ATOM 5485 O O . PRO B 1 288 ? -7.25 1.568 3.256 1 49.44 288 PRO B O 1
ATOM 5488 N N . ASP B 1 289 ? -8.227 3.068 4.57 1 61.69 289 ASP B N 1
ATOM 5489 C CA . ASP B 1 289 ? -7.5 3.25 5.82 1 61.69 289 ASP B CA 1
ATOM 5490 C C . ASP B 1 289 ? -6.961 1.921 6.344 1 61.69 289 ASP B C 1
ATOM 5492 O O . ASP B 1 289 ? -7.27 1.517 7.465 1 61.69 289 ASP B O 1
ATOM 5496 N N . SER B 1 290 ? -6.195 1.342 5.199 1 78.06 290 SER B N 1
ATOM 5497 C CA . SER B 1 290 ? -5.727 0.054 5.703 1 78.06 290 SER B CA 1
ATOM 5498 C C . SER B 1 290 ? -4.414 0.201 6.461 1 78.06 290 SER B C 1
ATOM 5500 O O . SER B 1 290 ? -4.059 -0.658 7.27 1 78.06 290 SER B O 1
ATOM 5502 N N . ALA B 1 291 ? -3.752 1.404 6.203 1 89 291 ALA B N 1
ATOM 5503 C CA . ALA B 1 291 ? -2.426 1.543 6.801 1 89 291 ALA B CA 1
ATOM 5504 C C . ALA B 1 291 ? -2.508 1.553 8.328 1 89 291 ALA B C 1
ATOM 5506 O O . ALA B 1 291 ? -1.697 0.915 9 1 89 291 ALA B O 1
ATOM 5507 N N . SER B 1 292 ? -3.555 2.246 8.844 1 92.38 292 SER B N 1
ATOM 5508 C CA . SER B 1 292 ? -3.711 2.332 10.289 1 92.38 292 SER B CA 1
ATOM 5509 C C . SER B 1 292 ? -4.117 0.986 10.883 1 92.38 292 SER B C 1
ATOM 5511 O O . SER B 1 292 ? -3.658 0.613 11.969 1 92.38 292 SER B O 1
ATOM 5513 N N . PHE B 1 293 ? -4.934 0.231 10.164 1 92.06 293 PHE B N 1
ATOM 5514 C CA . PHE B 1 293 ? -5.32 -1.096 10.625 1 92.06 293 PHE B CA 1
ATOM 5515 C C . PHE B 1 293 ? -4.137 -2.057 10.562 1 92.06 293 PHE B C 1
ATOM 5517 O O . PHE B 1 293 ? -3.908 -2.834 11.484 1 92.06 293 PHE B O 1
ATOM 5524 N N . VAL B 1 294 ? -3.381 -1.991 9.453 1 92.31 294 VAL B N 1
ATOM 5525 C CA . VAL B 1 294 ? -2.193 -2.822 9.289 1 92.31 294 VAL B CA 1
ATOM 5526 C C . VAL B 1 294 ? -1.207 -2.535 10.422 1 92.31 294 VAL B C 1
ATOM 5528 O O . VAL B 1 294 ? -0.618 -3.459 10.992 1 92.31 294 VAL B O 1
ATOM 5531 N N . ALA B 1 295 ? -1.091 -1.234 10.766 1 95.06 295 ALA B N 1
ATOM 5532 C CA . ALA B 1 295 ? -0.219 -0.857 11.875 1 95.06 295 ALA B CA 1
ATOM 5533 C C . ALA B 1 295 ? -0.714 -1.452 13.188 1 95.06 295 ALA B C 1
ATOM 5535 O O . ALA B 1 295 ? 0.074 -1.987 13.969 1 95.06 295 ALA B O 1
ATOM 5536 N N . HIS B 1 296 ? -2.027 -1.383 13.406 1 94.44 296 HIS B N 1
ATOM 5537 C CA . HIS B 1 296 ? -2.629 -1.953 14.602 1 94.44 296 HIS B CA 1
ATOM 5538 C C . HIS B 1 296 ? -2.291 -3.434 14.742 1 94.44 296 HIS B C 1
ATOM 5540 O O . HIS B 1 296 ? -1.864 -3.883 15.805 1 94.44 296 HIS B O 1
ATOM 5546 N N . VAL B 1 297 ? -2.381 -4.164 13.641 1 91.81 297 VAL B N 1
ATOM 5547 C CA . VAL B 1 297 ? -2.178 -5.609 13.648 1 91.81 297 VAL B CA 1
ATOM 5548 C C . VAL B 1 297 ? -0.691 -5.922 13.789 1 91.81 297 VAL B C 1
ATOM 5550 O O . VAL B 1 297 ? -0.302 -6.758 14.609 1 91.81 297 VAL B O 1
ATOM 5553 N N . THR B 1 298 ? 0.161 -5.234 13.086 1 91.81 298 THR B N 1
ATOM 5554 C CA . THR B 1 298 ? 1.586 -5.543 13.047 1 91.81 298 THR B CA 1
ATOM 5555 C C . THR B 1 298 ? 2.258 -5.152 14.359 1 91.81 298 THR B C 1
ATOM 5557 O O . THR B 1 298 ? 3.264 -5.75 14.75 1 91.81 298 THR B O 1
ATOM 5560 N N . LEU B 1 299 ? 1.653 -4.176 15.023 1 92.94 299 LEU B N 1
ATOM 5561 C CA . LEU B 1 299 ? 2.221 -3.775 16.312 1 92.94 299 LEU B CA 1
ATOM 5562 C C . LEU B 1 299 ? 1.751 -4.703 17.422 1 92.94 299 LEU B C 1
ATOM 5564 O O . LEU B 1 299 ? 2.141 -4.535 18.578 1 92.94 299 LEU B O 1
ATOM 5568 N N . GLY B 1 300 ? 0.958 -5.691 17.125 1 83.12 300 GLY B N 1
ATOM 5569 C CA . GLY B 1 300 ? 0.698 -6.824 18 1 83.12 300 GLY B CA 1
ATOM 5570 C C . GLY B 1 300 ? -0.531 -6.637 18.875 1 83.12 300 GLY B C 1
ATOM 5571 O O . GLY B 1 300 ? -0.617 -7.199 19.969 1 83.12 300 GLY B O 1
ATOM 5572 N N . HIS B 1 301 ? -1.441 -5.926 18.375 1 80.62 301 HIS B N 1
ATOM 5573 C CA . HIS B 1 301 ? -2.617 -5.734 19.219 1 80.62 301 HIS B CA 1
ATOM 5574 C C . HIS B 1 301 ? -3.736 -6.695 18.828 1 80.62 301 HIS B C 1
ATOM 5576 O O . HIS B 1 301 ? -3.742 -7.23 17.719 1 80.62 301 HIS B O 1
ATOM 5582 N N . ARG B 1 302 ? -4.566 -6.816 19.656 1 84.38 302 ARG B N 1
ATOM 5583 C CA . ARG B 1 302 ? -5.625 -7.805 19.5 1 84.38 302 ARG B CA 1
ATOM 5584 C C . ARG B 1 302 ? -6.711 -7.293 18.562 1 84.38 302 ARG B C 1
ATOM 5586 O O . ARG B 1 302 ? -6.816 -6.09 18.312 1 84.38 302 ARG B O 1
ATOM 5593 N N . LEU B 1 303 ? -7.438 -8.289 18.016 1 88.56 303 LEU B N 1
ATOM 5594 C CA . LEU B 1 303 ? -8.641 -8.031 17.219 1 88.56 303 LEU B CA 1
ATOM 5595 C C . LEU B 1 303 ? -9.891 -8.391 18.016 1 88.56 303 LEU B C 1
ATOM 5597 O O . LEU B 1 303 ? -9.812 -9.039 19.062 1 88.56 303 LEU B O 1
ATOM 5601 N N . PRO B 1 304 ? -11.062 -7.887 17.5 1 87.81 304 PRO B N 1
ATOM 5602 C CA . PRO B 1 304 ? -12.297 -8.203 18.219 1 87.81 304 PRO B CA 1
ATOM 5603 C C . PRO B 1 304 ? -12.555 -9.703 18.312 1 87.81 304 PRO B C 1
ATOM 5605 O O . PRO B 1 304 ? -12.32 -10.438 17.359 1 87.81 304 PRO B O 1
ATOM 5608 N N . ARG B 1 305 ? -13.008 -10.148 19.5 1 82.12 305 ARG B N 1
ATOM 5609 C CA . ARG B 1 305 ? -13.344 -11.547 19.703 1 82.12 305 ARG B CA 1
ATOM 5610 C C . ARG B 1 305 ? -14.688 -11.891 19.078 1 82.12 305 ARG B C 1
ATOM 5612 O O . ARG B 1 305 ? -14.875 -13 18.562 1 82.12 305 ARG B O 1
ATOM 5619 N N . ASP B 1 306 ? -15.547 -10.93 19.219 1 82.56 306 ASP B N 1
ATOM 5620 C CA . ASP B 1 306 ? -16.891 -11.078 18.656 1 82.56 306 ASP B CA 1
ATOM 5621 C C . ASP B 1 306 ? -17.484 -9.727 18.297 1 82.56 306 ASP B C 1
ATOM 5623 O O . ASP B 1 306 ? -16.781 -8.711 18.266 1 82.56 306 ASP B O 1
ATOM 5627 N N . GLU B 1 307 ? -18.688 -9.75 17.875 1 80.25 307 GLU B N 1
ATOM 5628 C CA . GLU B 1 307 ? -19.344 -8.547 17.359 1 80.25 307 GLU B CA 1
ATOM 5629 C C . GLU B 1 307 ? -19.516 -7.508 18.469 1 80.25 307 GLU B C 1
ATOM 5631 O O . GLU B 1 307 ? -19.641 -6.312 18.188 1 80.25 307 GLU B O 1
ATOM 5636 N N . ARG B 1 308 ? -19.5 -7.902 19.766 1 85.44 308 ARG B N 1
ATOM 5637 C CA . ARG B 1 308 ? -19.75 -6.996 20.891 1 85.44 308 ARG B CA 1
ATOM 5638 C C . ARG B 1 308 ? -18.438 -6.414 21.422 1 85.44 308 ARG B C 1
ATOM 5640 O O . ARG B 1 308 ? -18.453 -5.445 22.172 1 85.44 308 ARG B O 1
ATOM 5647 N N . ASP B 1 309 ? -17.422 -6.996 20.938 1 89.56 309 ASP B N 1
ATOM 5648 C CA . ASP B 1 309 ? -16.109 -6.594 21.422 1 89.56 309 ASP B CA 1
ATOM 5649 C C . ASP B 1 309 ? -15.5 -5.531 20.5 1 89.56 309 ASP B C 1
ATOM 5651 O O . ASP B 1 309 ? -14.953 -5.848 19.453 1 89.56 309 ASP B O 1
ATOM 5655 N N . VAL B 1 310 ? -15.578 -4.234 20.938 1 91.5 310 VAL B N 1
ATOM 5656 C CA . VAL B 1 310 ? -14.945 -3.152 20.188 1 91.5 310 VAL B CA 1
ATOM 5657 C C . VAL B 1 310 ? -13.578 -2.836 20.797 1 91.5 310 VAL B C 1
ATOM 5659 O O . VAL B 1 310 ? -13.477 -2.506 21.984 1 91.5 310 VAL B O 1
ATOM 5662 N N . VAL B 1 311 ? -12.57 -2.967 20.016 1 92.44 311 VAL B N 1
ATOM 5663 C CA . VAL B 1 311 ? -11.203 -2.742 20.484 1 92.44 311 VAL B CA 1
ATOM 5664 C C . VAL B 1 311 ? -10.867 -1.257 20.391 1 92.44 311 VAL B C 1
ATOM 5666 O O . VAL B 1 311 ? -10.781 -0.697 19.297 1 92.44 311 VAL B O 1
ATOM 5669 N N . GLN B 1 312 ? -10.602 -0.568 21.562 1 91.75 312 GLN B N 1
ATOM 5670 C CA . GLN B 1 312 ? -10.367 0.871 21.594 1 91.75 312 GLN B CA 1
ATOM 5671 C C . GLN B 1 312 ? -9.078 1.207 22.344 1 91.75 312 GLN B C 1
ATOM 5673 O O . GLN B 1 312 ? -8.773 2.381 22.562 1 91.75 312 GLN B O 1
ATOM 5678 N N . ASP B 1 313 ? -8.336 0.197 22.703 1 88.69 313 ASP B N 1
ATOM 5679 C CA . ASP B 1 313 ? -7.16 0.419 23.531 1 88.69 313 ASP B CA 1
ATOM 5680 C C . ASP B 1 313 ? -5.879 0.064 22.766 1 88.69 313 ASP B C 1
ATOM 5682 O O . ASP B 1 313 ? -4.855 -0.25 23.391 1 88.69 313 ASP B O 1
ATOM 5686 N N . GLY B 1 314 ? -5.895 0.084 21.547 1 90.69 314 GLY B N 1
ATOM 5687 C CA . GLY B 1 314 ? -4.754 -0.339 20.75 1 90.69 314 GLY B CA 1
ATOM 5688 C C . GLY B 1 314 ? -3.689 0.733 20.609 1 90.69 314 GLY B C 1
ATOM 5689 O O . GLY B 1 314 ? -3.807 1.809 21.203 1 90.69 314 GLY B O 1
ATOM 5690 N N . PRO B 1 315 ? -2.646 0.436 19.938 1 95.38 315 PRO B N 1
ATOM 5691 C CA . PRO B 1 315 ? -1.487 1.321 19.797 1 95.38 315 PRO B CA 1
ATOM 5692 C C . PRO B 1 315 ? -1.698 2.42 18.766 1 95.38 315 PRO B C 1
ATOM 5694 O O . PRO B 1 315 ? -0.863 3.318 18.641 1 95.38 315 PRO B O 1
ATOM 5697 N N . VAL B 1 316 ? -2.789 2.375 18.016 1 96.56 316 VAL B N 1
ATOM 5698 C CA . VAL B 1 316 ? -3.043 3.355 16.953 1 96.56 316 VAL B CA 1
ATOM 5699 C C . VAL B 1 316 ? -4.348 4.094 17.25 1 96.56 316 VAL B C 1
ATOM 5701 O O . VAL B 1 316 ? -5.395 3.467 17.422 1 96.56 316 VAL B O 1
ATOM 5704 N N . ILE B 1 317 ? -4.262 5.355 17.344 1 96.81 317 ILE B N 1
ATOM 5705 C CA . ILE B 1 317 ? -5.441 6.207 17.406 1 96.81 317 ILE B CA 1
ATOM 5706 C C . ILE B 1 317 ? -5.613 6.953 16.078 1 96.81 317 ILE B C 1
ATOM 5708 O O . ILE B 1 317 ? -4.707 7.664 15.641 1 96.81 317 ILE B O 1
ATOM 5712 N N . ARG B 1 318 ? -6.703 6.719 15.438 1 96.19 318 ARG B N 1
ATOM 5713 C CA . ARG B 1 318 ? -7.059 7.414 14.203 1 96.19 318 ARG B CA 1
ATOM 5714 C C . ARG B 1 318 ? -8.039 8.555 14.477 1 96.19 318 ARG B C 1
ATOM 5716 O O . ARG B 1 318 ? -9.078 8.344 15.102 1 96.19 318 ARG B O 1
ATOM 5723 N N . LEU B 1 319 ? -7.684 9.742 14.109 1 96.62 319 LEU B N 1
ATOM 5724 C CA . LEU B 1 319 ? -8.57 10.898 14.188 1 96.62 319 LEU B CA 1
ATOM 5725 C C . LEU B 1 319 ? -8.828 11.477 12.797 1 96.62 319 LEU B C 1
ATOM 5727 O O . LEU B 1 319 ? -7.922 12.008 12.156 1 96.62 319 LEU B O 1
ATOM 5731 N N . SER B 1 320 ? -9.938 11.367 12.281 1 95.81 320 SER B N 1
ATOM 5732 C CA . SER B 1 320 ? -10.406 11.859 10.992 1 95.81 320 SER B CA 1
ATOM 5733 C C . SER B 1 320 ? -11.93 11.828 10.906 1 95.81 320 SER B C 1
ATOM 5735 O O . SER B 1 320 ? -12.555 10.836 11.289 1 95.81 320 SER B O 1
ATOM 5737 N N . PRO B 1 321 ? -12.539 12.859 10.469 1 96 321 PRO B N 1
ATOM 5738 C CA . PRO B 1 321 ? -13.992 12.812 10.32 1 96 321 PRO B CA 1
ATOM 5739 C C . PRO B 1 321 ? -14.438 11.945 9.148 1 96 321 PRO B C 1
ATOM 5741 O O . PRO B 1 321 ? -13.781 11.922 8.102 1 96 321 PRO B O 1
ATOM 5744 N N . VAL B 1 322 ? -15.508 11.312 9.305 1 93.69 322 VAL B N 1
ATOM 5745 C CA . VAL B 1 322 ? -16.125 10.562 8.219 1 93.69 322 VAL B CA 1
ATOM 5746 C C . VAL B 1 322 ? -17.562 11.039 8.016 1 93.69 322 VAL B C 1
ATOM 5748 O O . VAL B 1 322 ? -18.438 10.781 8.844 1 93.69 322 VAL B O 1
ATOM 5751 N N . LEU B 1 323 ? -17.719 11.758 6.961 1 94.06 323 LEU B N 1
ATOM 5752 C CA . LEU B 1 323 ? -19.094 12.094 6.586 1 94.06 323 LEU B CA 1
ATOM 5753 C C . LEU B 1 323 ? -19.797 10.898 5.945 1 94.06 323 LEU B C 1
ATOM 5755 O O . LEU B 1 323 ? -19.469 10.523 4.812 1 94.06 323 LEU B O 1
ATOM 5759 N N . ARG B 1 324 ? -20.688 10.336 6.66 1 93.06 324 ARG B N 1
ATOM 5760 C CA . ARG B 1 324 ? -21.359 9.117 6.215 1 93.06 324 ARG B CA 1
ATOM 5761 C C . ARG B 1 324 ? -22.781 9.031 6.781 1 93.06 324 ARG B C 1
ATOM 5763 O O . ARG B 1 324 ? -23.078 9.656 7.797 1 93.06 324 ARG B O 1
ATOM 5770 N N . PRO B 1 325 ? -23.625 8.188 6.109 1 94.38 325 PRO B N 1
ATOM 5771 C CA . PRO B 1 325 ? -24.906 7.891 6.738 1 94.38 325 PRO B CA 1
ATOM 5772 C C . PRO B 1 325 ? -24.781 7.094 8.031 1 94.38 325 PRO B C 1
ATOM 5774 O O . PRO B 1 325 ? -23.734 6.469 8.266 1 94.38 325 PRO B O 1
ATOM 5777 N N . VAL B 1 326 ? -25.734 7.234 8.852 1 94.56 326 VAL B N 1
ATOM 5778 C CA . VAL B 1 326 ? -25.781 6.469 10.094 1 94.56 326 VAL B CA 1
ATOM 5779 C C . VAL B 1 326 ? -27.062 5.641 10.141 1 94.56 326 VAL B C 1
ATOM 5781 O O . VAL B 1 326 ? -28.078 6.016 9.547 1 94.56 326 VAL B O 1
ATOM 5784 N N . LYS B 1 327 ? -26.922 4.508 10.734 1 93.31 327 LYS B N 1
ATOM 5785 C CA . LYS B 1 327 ? -28.078 3.621 10.844 1 93.31 327 LYS B CA 1
ATOM 5786 C C . LYS B 1 327 ? -28.75 3.75 12.211 1 93.31 327 LYS B C 1
ATOM 5788 O O . LYS B 1 327 ? -28.078 3.664 13.242 1 93.31 327 LYS B O 1
ATOM 5793 N N . ARG B 1 328 ? -30 4.066 12.227 1 91.31 328 ARG B N 1
ATOM 5794 C CA . ARG B 1 328 ? -30.812 4.133 13.438 1 91.31 328 ARG B CA 1
ATOM 5795 C C . ARG B 1 328 ? -32.125 3.387 13.25 1 91.31 328 ARG B C 1
ATOM 5797 O O . ARG B 1 328 ? -32.875 3.643 12.297 1 91.31 328 ARG B O 1
ATOM 5804 N N . ASN B 1 329 ? -32.406 2.471 14.164 1 90.88 329 ASN B N 1
ATOM 5805 C CA . ASN B 1 329 ? -33.625 1.672 14.109 1 90.88 329 ASN B CA 1
ATOM 5806 C C . ASN B 1 329 ? -33.812 1.014 12.742 1 90.88 329 ASN B C 1
ATOM 5808 O O . ASN B 1 329 ? -34.875 1.1 12.148 1 90.88 329 ASN B O 1
ATOM 5812 N N . GLY B 1 330 ? -32.656 0.537 12.195 1 88.81 330 GLY B N 1
ATOM 5813 C CA . GLY B 1 330 ? -32.688 -0.226 10.961 1 88.81 330 GLY B CA 1
ATOM 5814 C C . GLY B 1 330 ? -32.781 0.648 9.719 1 88.81 330 GLY B C 1
ATOM 5815 O O . GLY B 1 330 ? -32.844 0.141 8.602 1 88.81 330 GLY B O 1
ATOM 5816 N N . ARG B 1 331 ? -32.719 1.91 9.93 1 93.81 331 ARG B N 1
ATOM 5817 C CA . ARG B 1 331 ? -32.844 2.855 8.828 1 93.81 331 ARG B CA 1
ATOM 5818 C C . ARG B 1 331 ? -31.594 3.713 8.695 1 93.81 331 ARG B C 1
ATOM 5820 O O . ARG B 1 331 ? -31.094 4.227 9.695 1 93.81 331 ARG B O 1
ATOM 5827 N N . TRP B 1 332 ? -31.125 3.801 7.418 1 95.62 332 TRP B N 1
ATOM 5828 C CA . TRP B 1 332 ? -29.984 4.68 7.141 1 95.62 332 TRP B CA 1
ATOM 5829 C C . TRP B 1 332 ? -30.453 6.129 7.004 1 95.62 332 TRP B C 1
ATOM 5831 O O . TRP B 1 332 ? -31.375 6.422 6.246 1 95.62 332 TRP B O 1
ATOM 5841 N N . MET B 1 333 ? -29.844 7.035 7.746 1 95.75 333 MET B N 1
ATOM 5842 C CA . MET B 1 333 ? -30.219 8.445 7.77 1 95.75 333 MET B CA 1
ATOM 5843 C C . MET B 1 333 ? -28.969 9.336 7.844 1 95.75 333 MET B C 1
ATOM 5845 O O . MET B 1 333 ? -27.859 8.836 7.965 1 95.75 333 MET B O 1
ATOM 5849 N N . TYR B 1 334 ? -29.234 10.664 7.621 1 95.44 334 TYR B N 1
ATOM 5850 C CA . TYR B 1 334 ? -28.172 11.633 7.863 1 95.44 334 TYR B CA 1
ATOM 5851 C C . TYR B 1 334 ? -27.75 11.625 9.328 1 95.44 334 TYR B C 1
ATOM 5853 O O . TYR B 1 334 ? -28.547 11.297 10.211 1 95.44 334 TYR B O 1
ATOM 5861 N N . PRO B 1 335 ? -26.453 11.914 9.617 1 94.38 335 PRO B N 1
ATOM 5862 C CA . PRO B 1 335 ? -26.078 12.055 11.023 1 94.38 335 PRO B CA 1
ATOM 5863 C C . PRO B 1 335 ? -26.922 13.078 11.773 1 94.38 335 PRO B C 1
ATOM 5865 O O . PRO B 1 335 ? -27.422 14.031 11.172 1 94.38 335 PRO B O 1
ATOM 5868 N N . GLU B 1 336 ? -27 12.859 13.078 1 90.44 336 GLU B N 1
ATOM 5869 C CA . GLU B 1 336 ? -27.859 13.719 13.883 1 90.44 336 GLU B CA 1
ATOM 5870 C C . GLU B 1 336 ? -27.422 15.18 13.789 1 90.44 336 GLU B C 1
ATOM 5872 O O . GLU B 1 336 ? -26.234 15.477 13.867 1 90.44 336 GLU B O 1
ATOM 5877 N N . LYS B 1 337 ? -28.375 16.125 13.555 1 92.12 337 LYS B N 1
ATOM 5878 C CA . LYS B 1 337 ? -28.203 17.562 13.531 1 92.12 337 LYS B CA 1
ATOM 5879 C C . LYS B 1 337 ? -27.344 18 12.352 1 92.12 337 LYS B C 1
ATOM 5881 O O . LYS B 1 337 ? -26.656 19.016 12.414 1 92.12 337 LYS B O 1
ATOM 5886 N N . ILE B 1 338 ? -27.234 17.156 11.328 1 95.25 338 ILE B N 1
ATOM 5887 C CA . ILE B 1 338 ? -26.547 17.547 10.094 1 95.25 338 ILE B CA 1
ATOM 5888 C C . ILE B 1 338 ? -27.594 17.828 9.008 1 95.25 338 ILE B C 1
ATOM 5890 O O . ILE B 1 338 ? -28.391 16.969 8.664 1 95.25 338 ILE B O 1
ATOM 5894 N N . ASP B 1 339 ? -27.578 19.016 8.508 1 93.75 339 ASP B N 1
ATOM 5895 C CA . ASP B 1 339 ? -28.453 19.438 7.43 1 93.75 339 ASP B CA 1
ATOM 5896 C C . ASP B 1 339 ? -28.141 18.703 6.133 1 93.75 339 ASP B C 1
ATOM 5898 O O . ASP B 1 339 ? -26.984 18.625 5.715 1 93.75 339 ASP B O 1
ATOM 5902 N N . PRO B 1 340 ? -29.172 18.156 5.469 1 94.5 340 PRO B N 1
ATOM 5903 C CA . PRO B 1 340 ? -28.938 17.453 4.207 1 94.5 340 PRO B CA 1
ATOM 5904 C C . PRO B 1 340 ? -28.25 18.328 3.162 1 94.5 340 PRO B C 1
ATOM 5906 O O . PRO B 1 340 ? -27.453 17.828 2.369 1 94.5 340 PRO B O 1
ATOM 5909 N N . GLY B 1 341 ? -28.594 19.562 3.164 1 94.31 341 GLY B N 1
ATOM 5910 C CA . GLY B 1 341 ? -27.922 20.469 2.246 1 94.31 341 GLY B CA 1
ATOM 5911 C C . GLY B 1 341 ? -26.422 20.594 2.512 1 94.31 341 GLY B C 1
ATOM 5912 O O . GLY B 1 341 ? -25.625 20.578 1.58 1 94.31 341 GLY B O 1
ATOM 5913 N N . PHE B 1 342 ? -26.109 20.75 3.777 1 94.56 342 PHE B N 1
ATOM 5914 C CA . PHE B 1 342 ? -24.719 20.781 4.184 1 94.56 342 PHE B CA 1
ATOM 5915 C C . PHE B 1 342 ? -24.016 19.469 3.799 1 94.56 342 PHE B C 1
ATOM 5917 O O . PHE B 1 342 ? -22.922 19.5 3.234 1 94.56 342 PHE B O 1
ATOM 5924 N N . TYR B 1 343 ? -24.719 18.375 4.07 1 95 343 TYR B N 1
ATOM 5925 C CA . TYR B 1 343 ? -24.203 17.047 3.76 1 95 343 TYR B CA 1
ATOM 5926 C C . TYR B 1 343 ? -23.875 16.922 2.279 1 95 343 TYR B C 1
ATOM 5928 O O . TYR B 1 343 ? -22.781 16.469 1.919 1 95 343 TYR B O 1
ATOM 5936 N N . GLN B 1 344 ? -24.703 17.375 1.476 1 92.31 344 GLN B N 1
ATOM 5937 C CA . GLN B 1 344 ? -24.531 17.266 0.031 1 92.31 344 GLN B CA 1
ATOM 5938 C C . GLN B 1 344 ? -23.391 18.172 -0.453 1 92.31 344 GLN B C 1
ATOM 5940 O O . GLN B 1 344 ? -22.594 17.766 -1.292 1 92.31 344 GLN B O 1
ATOM 5945 N N . ARG B 1 345 ? -23.328 19.344 0.073 1 93.19 345 ARG B N 1
ATOM 5946 C CA . ARG B 1 345 ? -22.297 20.297 -0.35 1 93.19 345 ARG B CA 1
ATOM 5947 C C . ARG B 1 345 ? -20.906 19.781 0.003 1 93.19 345 ARG B C 1
ATOM 5949 O O . ARG B 1 345 ? -19.984 19.875 -0.806 1 93.19 345 ARG B O 1
ATOM 5956 N N . VAL B 1 346 ? -20.797 19.234 1.199 1 92.81 346 VAL B N 1
ATOM 5957 C CA . VAL B 1 346 ? -19.5 18.703 1.614 1 92.81 346 VAL B CA 1
ATOM 5958 C C . VAL B 1 346 ? -19.156 17.469 0.785 1 92.81 346 VAL B C 1
ATOM 5960 O O . VAL B 1 346 ? -18 17.297 0.379 1 92.81 346 VAL B O 1
ATOM 5963 N N . SER B 1 347 ? -20.141 16.625 0.488 1 88.62 347 SER B N 1
ATOM 5964 C CA . SER B 1 347 ? -19.922 15.391 -0.261 1 88.62 347 SER B CA 1
ATOM 5965 C C . SER B 1 347 ? -19.453 15.68 -1.683 1 88.62 347 SER B C 1
ATOM 5967 O O . SER B 1 347 ? -18.797 14.844 -2.307 1 88.62 347 SER B O 1
ATOM 5969 N N . GLU B 1 348 ? -19.734 16.812 -2.143 1 84.88 348 GLU B N 1
ATOM 5970 C CA . GLU B 1 348 ? -19.422 17.156 -3.523 1 84.88 348 GLU B CA 1
ATOM 5971 C C . GLU B 1 348 ? -18.078 17.891 -3.615 1 84.88 348 GLU B C 1
ATOM 5973 O O . GLU B 1 348 ? -17.578 18.141 -4.711 1 84.88 348 GLU B O 1
ATOM 5978 N N . LEU B 1 349 ? -17.594 18.141 -2.432 1 84.69 349 LEU B N 1
ATOM 5979 C CA . LEU B 1 349 ? -16.328 18.844 -2.432 1 84.69 349 LEU B CA 1
ATOM 5980 C C . LEU B 1 349 ? -15.188 17.938 -2.883 1 84.69 349 LEU B C 1
ATOM 5982 O O . LEU B 1 349 ? -15.078 16.797 -2.422 1 84.69 349 LEU B O 1
ATOM 5986 N N . GLY B 1 350 ? -14.492 18.297 -3.852 1 72.81 350 GLY B N 1
ATOM 5987 C CA . GLY B 1 350 ? -13.336 17.531 -4.285 1 72.81 350 GLY B CA 1
ATOM 5988 C C . GLY B 1 350 ? -12.07 17.875 -3.512 1 72.81 350 GLY B C 1
ATOM 5989 O O . GLY B 1 350 ? -12.078 18.766 -2.666 1 72.81 350 GLY B O 1
ATOM 5990 N N . MET B 1 351 ? -11.109 17.141 -3.682 1 66.62 351 MET B N 1
ATOM 5991 C CA . MET B 1 351 ? -9.828 17.344 -3.016 1 66.62 351 MET B CA 1
ATOM 5992 C C . MET B 1 351 ? -9.203 18.672 -3.434 1 66.62 351 MET B C 1
ATOM 5994 O O . MET B 1 351 ? -8.312 19.188 -2.752 1 66.62 351 MET B O 1
ATOM 5998 N N . ASP B 1 352 ? -9.688 19.203 -4.422 1 65.44 352 ASP B N 1
ATOM 5999 C CA . ASP B 1 352 ? -9.133 20.453 -4.949 1 65.44 352 ASP B CA 1
ATOM 6000 C C . ASP B 1 352 ? -9.898 21.656 -4.422 1 65.44 352 ASP B C 1
ATOM 6002 O O . ASP B 1 352 ? -9.828 22.75 -4.996 1 65.44 352 ASP B O 1
ATOM 6006 N N . ALA B 1 353 ? -10.547 21.453 -3.406 1 69.5 353 ALA B N 1
ATOM 6007 C CA . ALA B 1 353 ? -11.305 22.547 -2.809 1 69.5 353 ALA B CA 1
ATOM 6008 C C . ALA B 1 353 ? -10.375 23.641 -2.279 1 69.5 353 ALA B C 1
ATOM 6010 O O . ALA B 1 353 ? -9.664 23.438 -1.296 1 69.5 353 ALA B O 1
ATOM 6011 N N . VAL B 1 354 ? -10.297 24.797 -3.035 1 74.81 354 VAL B N 1
ATOM 6012 C CA . VAL B 1 354 ? -9.359 25.844 -2.643 1 74.81 354 VAL B CA 1
ATOM 6013 C C . VAL B 1 354 ? -10.117 27.141 -2.385 1 74.81 354 VAL B C 1
ATOM 6015 O O . VAL B 1 354 ? -9.594 28.062 -1.74 1 74.81 354 VAL B O 1
ATOM 6018 N N . MET B 1 355 ? -11.359 27.156 -2.734 1 82.5 355 MET B N 1
ATOM 6019 C CA . MET B 1 355 ? -12.117 28.406 -2.594 1 82.5 355 MET B CA 1
ATOM 6020 C C . MET B 1 355 ? -12.484 28.656 -1.135 1 82.5 355 MET B C 1
ATOM 6022 O O . MET B 1 355 ? -12.562 27.719 -0.339 1 82.5 355 MET B O 1
ATOM 6026 N N . LYS B 1 356 ? -12.664 29.891 -0.906 1 88.06 356 LYS B N 1
ATOM 6027 C CA . LYS B 1 356 ? -13.016 30.281 0.453 1 88.06 356 LYS B CA 1
ATOM 6028 C C . LYS B 1 356 ? -14.242 29.531 0.95 1 88.06 356 LYS B C 1
ATOM 6030 O O . LYS B 1 356 ? -14.266 29.047 2.086 1 88.06 356 LYS B O 1
ATOM 6035 N N . GLU B 1 357 ? -15.219 29.375 0.122 1 90.06 357 GLU B N 1
ATOM 6036 C CA . GLU B 1 357 ? -16.453 28.688 0.49 1 90.06 357 GLU B CA 1
ATOM 6037 C C . GLU B 1 357 ? -16.172 27.219 0.809 1 90.06 357 GLU B C 1
ATOM 6039 O O . GLU B 1 357 ? -16.812 26.641 1.69 1 90.06 357 GLU B O 1
ATOM 6044 N N . HIS B 1 358 ? -15.258 26.672 0.112 1 91 358 HIS B N 1
ATOM 6045 C CA . HIS B 1 358 ? -14.883 25.281 0.352 1 91 358 HIS B CA 1
ATOM 6046 C C . HIS B 1 358 ? -14.219 25.109 1.717 1 91 358 HIS B C 1
ATOM 6048 O O . HIS B 1 358 ? -14.555 24.188 2.463 1 91 358 HIS B O 1
ATOM 6054 N N . VAL B 1 359 ? -13.352 26.047 2.004 1 92.25 359 VAL B N 1
ATOM 6055 C CA . VAL B 1 359 ? -12.625 26 3.268 1 92.25 359 VAL B CA 1
ATOM 6056 C C . VAL B 1 359 ? -13.602 26.141 4.434 1 92.25 359 VAL B C 1
ATOM 6058 O O . VAL B 1 359 ? -13.461 25.453 5.449 1 92.25 359 VAL B O 1
ATOM 6061 N N . LEU B 1 360 ? -14.555 26.984 4.273 1 93.88 360 LEU B N 1
ATOM 6062 C CA . LEU B 1 360 ? -15.555 27.188 5.316 1 93.88 360 LEU B CA 1
ATOM 6063 C C . LEU B 1 360 ? -16.375 25.922 5.535 1 93.88 360 LEU B C 1
ATOM 6065 O O . LEU B 1 360 ? -16.719 25.594 6.672 1 93.88 360 LEU B O 1
ATOM 6069 N N . LEU B 1 361 ? -16.688 25.266 4.488 1 94.62 361 LEU B N 1
ATOM 6070 C CA . LEU B 1 361 ? -17.406 24 4.594 1 94.62 361 LEU B CA 1
ATOM 6071 C C . LEU B 1 361 ? -16.578 22.969 5.336 1 94.62 361 LEU B C 1
ATOM 6073 O O . LEU B 1 361 ? -17.109 22.25 6.195 1 94.62 361 LEU B O 1
ATOM 6077 N N . ILE B 1 362 ? -15.305 22.875 5.031 1 94.88 362 ILE B N 1
ATOM 6078 C CA . ILE B 1 362 ? -14.414 21.922 5.688 1 94.88 362 ILE B CA 1
ATOM 6079 C C . ILE B 1 362 ? -14.297 22.266 7.168 1 94.88 362 ILE B C 1
ATOM 6081 O O . ILE B 1 362 ? -14.336 21.391 8.023 1 94.88 362 ILE B O 1
ATOM 6085 N N . ASP B 1 363 ? -14.156 23.562 7.457 1 95.31 363 ASP B N 1
ATOM 6086 C CA . ASP B 1 363 ? -14.094 24.016 8.844 1 95.31 363 ASP B CA 1
ATOM 6087 C C . ASP B 1 363 ? -15.352 23.625 9.609 1 95.31 363 ASP B C 1
ATOM 6089 O O . ASP B 1 363 ? -15.273 23.156 10.75 1 95.31 363 ASP B O 1
ATOM 6093 N N . SER B 1 364 ? -16.484 23.797 8.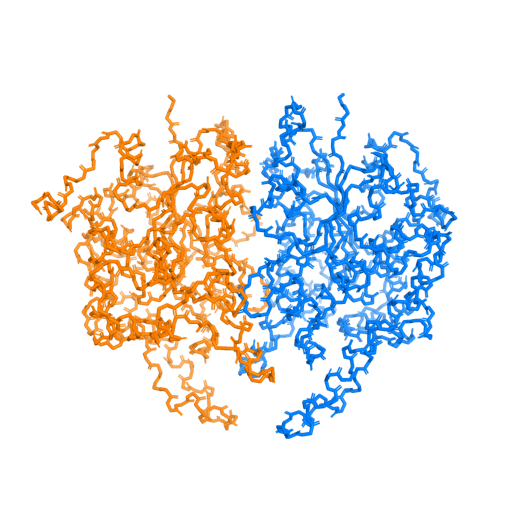977 1 95.31 364 SER B N 1
ATOM 6094 C CA . SER B 1 364 ? -17.75 23.438 9.594 1 95.31 364 SER B CA 1
ATOM 6095 C C . SER B 1 364 ? -17.859 21.938 9.82 1 95.31 364 SER B C 1
ATOM 6097 O O . SER B 1 364 ? -18.422 21.484 10.812 1 95.31 364 SER B O 1
ATOM 6099 N N . LEU B 1 365 ? -17.375 21.203 8.867 1 96.19 365 LEU B N 1
ATOM 6100 C CA . LEU B 1 365 ? -17.297 19.75 9.039 1 96.19 365 LEU B CA 1
ATOM 6101 C C . LEU B 1 365 ? -16.484 19.391 10.273 1 96.19 365 LEU B C 1
ATOM 6103 O O . LEU B 1 365 ? -16.875 18.5 11.039 1 96.19 365 LEU B O 1
ATOM 6107 N N . CYS B 1 366 ? -15.383 20.094 10.508 1 96.12 366 CYS B N 1
ATOM 6108 C CA . CYS B 1 366 ? -14.539 19.859 11.664 1 96.12 366 CYS B CA 1
ATOM 6109 C C . CYS B 1 366 ? -15.281 20.156 12.961 1 96.12 366 CYS B C 1
ATOM 6111 O O . CYS B 1 366 ? -15.18 19.422 13.93 1 96.12 366 CYS B O 1
ATOM 6113 N N . ASP B 1 367 ? -16.016 21.266 12.914 1 96.25 367 ASP B N 1
ATOM 6114 C CA . ASP B 1 367 ? -16.812 21.594 14.086 1 96.25 367 ASP B CA 1
ATOM 6115 C C . ASP B 1 367 ? -17.781 20.469 14.438 1 96.25 367 ASP B C 1
ATOM 6117 O O . ASP B 1 367 ? -17.875 20.062 15.602 1 96.25 367 ASP B O 1
ATOM 6121 N N . ALA B 1 368 ? -18.469 19.984 13.43 1 96.81 368 ALA B N 1
ATOM 6122 C CA . ALA B 1 368 ? -19.453 18.922 13.633 1 96.81 368 ALA B CA 1
ATOM 6123 C C . ALA B 1 368 ? -18.781 17.641 14.133 1 96.81 368 ALA B C 1
ATOM 6125 O O . ALA B 1 368 ? -19.344 16.938 14.969 1 96.81 368 ALA B O 1
ATOM 6126 N N . TRP B 1 369 ? -17.609 17.359 13.625 1 97.25 369 TRP B N 1
ATOM 6127 C CA . TRP B 1 369 ? -16.828 16.188 14.008 1 97.25 369 TRP B CA 1
ATOM 6128 C C . TRP B 1 369 ? -16.375 16.297 15.453 1 97.25 369 TRP B C 1
ATOM 6130 O O . TRP B 1 369 ? -16.594 15.375 16.25 1 97.25 369 TRP B O 1
ATOM 6140 N N . ILE B 1 370 ? -15.789 17.406 15.844 1 96.19 370 ILE B N 1
ATOM 6141 C CA . ILE B 1 370 ? -15.258 17.641 17.172 1 96.19 370 ILE B CA 1
ATOM 6142 C C . ILE B 1 370 ? -16.391 17.641 18.203 1 96.19 370 ILE B C 1
ATOM 6144 O O . ILE B 1 370 ? -16.219 17.156 19.328 1 96.19 370 ILE B O 1
ATOM 6148 N N . GLN B 1 371 ? -17.594 18.047 17.781 1 95.31 371 GLN B N 1
ATOM 6149 C CA . GLN B 1 371 ? -18.75 18.125 18.656 1 95.31 371 GLN B CA 1
ATOM 6150 C C . GLN B 1 371 ? -19.469 16.766 18.734 1 95.31 371 GLN B C 1
ATOM 6152 O O . GLN B 1 371 ? -20.422 16.609 19.5 1 95.31 371 GLN B O 1
ATOM 6157 N N . GLY B 1 372 ? -19.078 15.805 17.922 1 95.06 372 GLY B N 1
ATOM 6158 C CA . GLY B 1 372 ? -19.609 14.461 18.016 1 95.06 372 GLY B CA 1
ATOM 6159 C C . GLY B 1 372 ? -20.797 14.227 17.094 1 95.06 372 GLY B C 1
ATOM 6160 O O . GLY B 1 372 ? -21.453 13.188 17.172 1 95.06 372 GLY B O 1
ATOM 6161 N N . ARG B 1 373 ? -21.078 15.172 16.219 1 95.94 373 ARG B N 1
ATOM 6162 C CA . ARG B 1 373 ? -22.219 15.023 15.32 1 95.94 373 ARG B CA 1
ATOM 6163 C C . ARG B 1 373 ? -21.844 14.219 14.086 1 95.94 373 ARG B C 1
ATOM 6165 O O . ARG B 1 373 ? -22.703 13.656 13.414 1 95.94 373 ARG B O 1
ATOM 6172 N N . ILE B 1 374 ? -20.594 14.273 13.719 1 96.06 374 ILE B N 1
ATOM 6173 C CA . ILE B 1 374 ? -20.031 13.469 12.633 1 96.06 374 ILE B CA 1
ATOM 6174 C C . ILE B 1 374 ? -19.109 12.398 13.211 1 96.06 374 ILE B C 1
ATOM 6176 O O . ILE B 1 374 ? -18.266 12.688 14.062 1 96.06 374 ILE B O 1
ATOM 6180 N N . PRO B 1 375 ? -19.297 11.164 12.758 1 95.44 375 PRO B N 1
ATOM 6181 C CA . PRO B 1 375 ? -18.469 10.078 13.305 1 95.44 375 PRO B CA 1
ATOM 6182 C C . PRO B 1 375 ? -16.984 10.242 13 1 95.44 375 PRO B C 1
ATOM 6184 O O . PRO B 1 375 ? -16.625 10.898 12.016 1 95.44 375 PRO B O 1
ATOM 6187 N N . ASN B 1 376 ? -16.203 9.695 13.898 1 95.88 376 ASN B N 1
ATOM 6188 C CA . ASN B 1 376 ? -14.773 9.547 13.688 1 95.88 376 ASN B CA 1
ATOM 6189 C C . ASN B 1 376 ? -14.453 8.289 12.883 1 95.88 376 ASN B C 1
ATOM 6191 O O . ASN B 1 376 ? -15.156 7.289 12.977 1 95.88 376 ASN B O 1
ATOM 6195 N N . GLN B 1 377 ? -13.445 8.414 12.062 1 93.75 377 GLN B N 1
ATOM 6196 C CA . GLN B 1 377 ? -12.992 7.254 11.297 1 93.75 377 GLN B CA 1
ATOM 6197 C C . GLN B 1 377 ? -12.383 6.195 12.211 1 93.75 377 GLN B C 1
ATOM 6199 O O . GLN B 1 377 ? -11.414 6.473 12.938 1 93.75 377 GLN B O 1
ATOM 6204 N N . SER B 1 378 ? -12.961 5 12.258 1 92.38 378 SER B N 1
ATOM 6205 C CA . SER B 1 378 ? -12.367 3.889 12.992 1 92.38 378 SER B CA 1
ATOM 6206 C C . SER B 1 378 ? -11.273 3.203 12.18 1 92.38 378 SER B C 1
ATOM 6208 O O . SER B 1 378 ? -11.086 3.516 11.008 1 92.38 378 SER B O 1
ATOM 6210 N N . LEU B 1 379 ? -10.516 2.32 12.805 1 92.62 379 LEU B N 1
ATOM 6211 C CA . LEU B 1 379 ? -9.5 1.544 12.102 1 92.62 379 LEU B CA 1
ATOM 6212 C C . LEU B 1 379 ? -10.141 0.445 11.258 1 92.62 379 LEU B C 1
ATOM 6214 O O . LEU B 1 379 ? -9.625 0.088 10.195 1 92.62 379 LEU B O 1
ATOM 6218 N N . ARG B 1 380 ? -11.18 -0.086 11.711 1 90.25 380 ARG B N 1
ATOM 6219 C CA . ARG B 1 380 ? -11.992 -1.102 11.047 1 90.25 380 ARG B CA 1
ATOM 6220 C C . ARG B 1 380 ? -13.461 -0.981 11.453 1 90.25 380 ARG B C 1
ATOM 6222 O O . ARG B 1 380 ? -13.766 -0.756 12.625 1 90.25 380 ARG B O 1
ATOM 6229 N N . ALA B 1 381 ? -14.297 -1.089 10.461 1 88.19 381 ALA B N 1
ATOM 6230 C CA . ALA B 1 381 ? -15.734 -1.016 10.703 1 88.19 381 ALA B CA 1
ATOM 6231 C C . ALA B 1 381 ? -16.453 -2.24 10.141 1 88.19 381 ALA B C 1
ATOM 6233 O O . ALA B 1 381 ? -15.938 -2.906 9.242 1 88.19 381 ALA B O 1
ATOM 6234 N N . ASN B 1 382 ? -17.562 -2.561 10.688 1 84.31 382 ASN B N 1
ATOM 6235 C CA . ASN B 1 382 ? -18.375 -3.654 10.172 1 84.31 382 ASN B CA 1
ATOM 6236 C C . ASN B 1 382 ? -19.25 -3.201 9 1 84.31 382 ASN B C 1
ATOM 6238 O O . ASN B 1 382 ? -19.062 -2.102 8.477 1 84.31 382 ASN B O 1
ATOM 6242 N N . GLN B 1 383 ? -20.141 -3.992 8.508 1 78.94 383 GLN B N 1
ATOM 6243 C CA . GLN B 1 383 ? -20.969 -3.738 7.328 1 78.94 383 GLN B CA 1
ATOM 6244 C C . GLN B 1 383 ? -21.891 -2.543 7.543 1 78.94 383 GLN B C 1
ATOM 6246 O O . GLN B 1 383 ? -22.297 -1.883 6.582 1 78.94 383 GLN B O 1
ATOM 6251 N N . ASP B 1 384 ? -22.219 -2.287 8.805 1 83 384 ASP B N 1
ATOM 6252 C CA . ASP B 1 384 ? -23.078 -1.149 9.117 1 83 384 ASP B CA 1
ATOM 6253 C C . ASP B 1 384 ? -22.25 0.091 9.445 1 83 384 ASP B C 1
ATOM 6255 O O . ASP B 1 384 ? -22.766 1.062 10 1 83 384 ASP B O 1
ATOM 6259 N N . LEU B 1 385 ? -20.953 0.059 9.227 1 86.5 385 LEU B N 1
ATOM 6260 C CA . LEU B 1 385 ? -20 1.157 9.375 1 86.5 385 LEU B CA 1
ATOM 6261 C C . LEU B 1 385 ? -19.734 1.451 10.844 1 86.5 385 LEU B C 1
ATOM 6263 O O . LEU B 1 385 ? -19.188 2.502 11.188 1 86.5 385 LEU B O 1
ATOM 6267 N N . GLU B 1 386 ? -20.156 0.465 11.711 1 88.31 386 GLU B N 1
ATOM 6268 C CA . GLU B 1 386 ? -19.859 0.604 13.133 1 88.31 386 GLU B CA 1
ATOM 6269 C C . GLU B 1 386 ? -18.438 0.133 13.445 1 88.31 386 GLU B C 1
ATOM 6271 O O . GLU B 1 386 ? -17.969 -0.855 12.875 1 88.31 386 GLU B O 1
ATOM 6276 N N . PRO B 1 387 ? -17.797 0.823 14.352 1 91.5 387 PRO B N 1
ATOM 6277 C CA . PRO B 1 387 ? -16.406 0.47 14.625 1 91.5 387 PRO B CA 1
ATOM 6278 C C . PRO B 1 387 ? -16.25 -0.915 15.258 1 91.5 387 PRO B C 1
ATOM 6280 O O . PRO B 1 387 ? -17.016 -1.264 16.172 1 91.5 387 PRO B O 1
ATOM 6283 N N . GLU B 1 388 ? -15.32 -1.725 14.727 1 92.12 388 GLU B N 1
ATOM 6284 C CA . GLU B 1 388 ? -14.812 -2.934 15.367 1 92.12 388 GLU B CA 1
ATOM 6285 C C . GLU B 1 388 ? -13.484 -2.674 16.062 1 92.12 388 GLU B C 1
ATOM 6287 O O . GLU B 1 388 ? -13.211 -3.232 17.125 1 92.12 388 GLU B O 1
ATOM 6292 N N . VAL B 1 389 ? -12.672 -1.912 15.484 1 93.31 389 VAL B N 1
ATOM 6293 C CA . VAL B 1 389 ? -11.383 -1.466 16.016 1 93.31 389 VAL B CA 1
ATOM 6294 C C . VAL B 1 389 ? -11.266 0.05 15.883 1 93.31 389 VAL B C 1
ATOM 6296 O O . VAL B 1 389 ? -11.492 0.603 14.805 1 93.31 389 VAL B O 1
ATOM 6299 N N . GLY B 1 390 ? -10.906 0.748 16.969 1 94.94 390 GLY B N 1
ATOM 6300 C CA . GLY B 1 390 ? -10.773 2.195 16.953 1 94.94 390 GLY B CA 1
ATOM 6301 C C . GLY B 1 390 ? -11.945 2.906 17.609 1 94.94 390 GLY B C 1
ATOM 6302 O O . GLY B 1 390 ? -12.734 2.285 18.328 1 94.94 390 GLY B O 1
ATOM 6303 N N . HIS B 1 391 ? -12.094 4.207 17.391 1 95.81 391 HIS B N 1
ATOM 6304 C CA . HIS B 1 391 ? -13.023 5.039 18.141 1 95.81 391 HIS B CA 1
ATOM 6305 C C . HIS B 1 391 ? -14.117 5.598 17.234 1 95.81 391 HIS B C 1
ATOM 6307 O O . HIS B 1 391 ? -13.828 6.105 16.156 1 95.81 391 HIS B O 1
ATOM 6313 N N . ALA B 1 392 ? -15.297 5.57 17.688 1 93.75 392 ALA B N 1
ATOM 6314 C CA . ALA B 1 392 ? -16.438 6.051 16.922 1 93.75 392 ALA B CA 1
ATOM 6315 C C . ALA B 1 392 ? -16.562 7.57 17.016 1 93.75 392 ALA B C 1
ATOM 6317 O O . ALA B 1 392 ? -17.125 8.211 16.125 1 93.75 392 ALA B O 1
ATOM 6318 N N . ARG B 1 393 ? -16.047 8.055 18.156 1 95.12 393 ARG B N 1
ATOM 6319 C CA . ARG B 1 393 ? -16.188 9.484 18.422 1 95.12 393 ARG B CA 1
ATOM 6320 C C . ARG B 1 393 ? -14.836 10.133 18.688 1 95.12 393 ARG B C 1
ATOM 6322 O O . ARG B 1 393 ? -13.93 9.484 19.203 1 95.12 393 ARG B O 1
ATOM 6329 N N . PHE B 1 394 ? -14.789 11.445 18.297 1 96.12 394 PHE B N 1
ATOM 6330 C CA . PHE B 1 394 ? -13.594 12.242 18.562 1 96.12 394 PHE B CA 1
ATOM 6331 C C . PHE B 1 394 ? -13.258 12.25 20.047 1 96.12 394 PHE B C 1
ATOM 6333 O O . PHE B 1 394 ? -12.102 12.062 20.422 1 96.12 394 PHE B O 1
ATOM 6340 N N . SER B 1 395 ? -14.242 12.352 20.922 1 94 395 SER B N 1
ATOM 6341 C CA . SER B 1 395 ? -14.055 12.469 22.359 1 94 395 SER B CA 1
ATOM 6342 C C . SER B 1 395 ? -13.484 11.188 22.953 1 94 395 SER B C 1
ATOM 6344 O O . SER B 1 395 ? -12.672 11.234 23.875 1 94 395 SER B O 1
ATOM 6346 N N . ASP B 1 396 ? -13.93 10.031 22.391 1 93.75 396 ASP B N 1
ATOM 6347 C CA . ASP B 1 396 ? -13.414 8.758 22.875 1 93.75 396 ASP B CA 1
ATOM 6348 C C . ASP B 1 396 ? -11.922 8.609 22.562 1 93.75 396 ASP B C 1
ATOM 6350 O O . ASP B 1 396 ? -11.156 8.102 23.375 1 93.75 396 ASP B O 1
ATOM 6354 N N . ALA B 1 397 ? -11.578 9.039 21.375 1 94.12 397 ALA B N 1
ATOM 6355 C CA . ALA B 1 397 ? -10.172 8.992 20.984 1 94.12 397 ALA B CA 1
ATOM 6356 C C . ALA B 1 397 ? -9.312 9.891 21.859 1 94.12 397 ALA B C 1
ATOM 6358 O O . ALA B 1 397 ? -8.203 9.516 22.25 1 94.12 397 ALA B O 1
ATOM 6359 N N . LEU B 1 398 ? -9.875 11.047 22.234 1 92.31 398 LEU B N 1
ATOM 6360 C CA . LEU B 1 398 ? -9.148 11.992 23.078 1 92.31 398 LEU B CA 1
ATOM 6361 C C . LEU B 1 398 ? -8.906 11.414 24.469 1 92.31 398 LEU B C 1
ATOM 6363 O O . LEU B 1 398 ? -7.859 11.648 25.078 1 92.31 398 LEU B O 1
ATOM 6367 N N . THR B 1 399 ? -9.867 10.695 24.984 1 90 399 THR B N 1
ATOM 6368 C CA . THR B 1 399 ? -9.734 10.07 26.297 1 90 399 THR B CA 1
ATOM 6369 C C . THR B 1 399 ? -8.555 9.102 26.312 1 90 399 THR B C 1
ATOM 6371 O O . THR B 1 399 ? -7.766 9.102 27.266 1 90 399 THR B O 1
ATOM 6374 N N . GLN B 1 400 ? -8.422 8.359 25.281 1 91.5 400 GLN B N 1
ATOM 6375 C CA . GLN B 1 400 ? -7.293 7.445 25.203 1 91.5 400 GLN B CA 1
ATOM 6376 C C . GLN B 1 400 ? -5.98 8.203 25.016 1 91.5 400 GLN B C 1
ATOM 6378 O O . GLN B 1 400 ? -4.961 7.855 25.609 1 91.5 400 GLN B O 1
ATOM 6383 N N . LEU B 1 401 ? -6.035 9.18 24.172 1 92.62 401 LEU B N 1
ATOM 6384 C CA . LEU B 1 401 ? -4.828 9.93 23.859 1 92.62 401 LEU B CA 1
ATOM 6385 C C . LEU B 1 401 ? -4.254 10.602 25.094 1 92.62 401 LEU B C 1
ATOM 6387 O O . LEU B 1 401 ? -3.035 10.75 25.219 1 92.62 401 LEU B O 1
ATOM 6391 N N . ARG B 1 402 ? -5.086 10.969 26.031 1 87.75 402 ARG B N 1
ATOM 6392 C CA . ARG B 1 402 ? -4.66 11.578 27.281 1 87.75 402 ARG B CA 1
ATOM 6393 C C . ARG B 1 402 ? -3.791 10.617 28.094 1 87.75 402 ARG B C 1
ATOM 6395 O O . ARG B 1 402 ? -2.883 11.047 28.812 1 87.75 402 ARG B O 1
ATOM 6402 N N . THR B 1 403 ? -4.039 9.352 27.859 1 86.06 403 THR B N 1
ATOM 6403 C CA . THR B 1 403 ? -3.246 8.367 28.594 1 86.06 403 THR B CA 1
ATOM 6404 C C . THR B 1 403 ? -1.846 8.258 28 1 86.06 403 THR B C 1
ATOM 6406 O O . THR B 1 403 ? -0.917 7.789 28.656 1 86.06 403 THR B O 1
ATOM 6409 N N . TRP B 1 404 ? -1.732 8.641 26.703 1 88 404 TRP B N 1
ATOM 6410 C CA . TRP B 1 404 ? -0.444 8.578 26.031 1 88 404 TRP B CA 1
ATOM 6411 C C . TRP B 1 404 ? 0.419 9.781 26.375 1 88 404 TRP B C 1
ATOM 6413 O O . TRP B 1 404 ? 1.636 9.664 26.531 1 88 404 TRP B O 1
ATOM 6423 N N . LEU B 1 405 ? -0.173 11.008 26.375 1 84.12 405 LEU B N 1
ATOM 6424 C CA . LEU B 1 405 ? 0.557 12.273 26.391 1 84.12 405 LEU B CA 1
ATOM 6425 C C . LEU B 1 405 ? 0.536 12.898 27.781 1 84.12 405 LEU B C 1
ATOM 6427 O O . LEU B 1 405 ? 0.808 14.086 27.938 1 84.12 405 LEU B O 1
ATOM 6431 N N . ASP B 1 406 ? 0.677 12.141 28.828 1 68.19 406 ASP B N 1
ATOM 6432 C CA . ASP B 1 406 ? 0.813 12.477 30.234 1 68.19 406 ASP B CA 1
ATOM 6433 C C . ASP B 1 406 ? -0.158 13.594 30.625 1 68.19 406 ASP B C 1
ATOM 6435 O O . ASP B 1 406 ? 0.217 14.523 31.344 1 68.19 406 ASP B O 1
ATOM 6439 N N . GLY B 1 407 ? -1.389 13.508 30.219 1 62.94 407 GLY B N 1
ATOM 6440 C CA . GLY B 1 407 ? -2.459 14.375 30.703 1 62.94 407 GLY B CA 1
ATOM 6441 C C . GLY B 1 407 ? -2.307 15.812 30.266 1 62.94 407 GLY B C 1
ATOM 6442 O O . GLY B 1 407 ? -3.145 16.656 30.594 1 62.94 407 GLY B O 1
ATOM 6443 N N . GLU B 1 408 ? -1.204 16.156 29.484 1 65.94 408 GLU B N 1
ATOM 6444 C CA . GLU B 1 408 ? -0.925 17.547 29.141 1 65.94 408 GLU B CA 1
ATOM 6445 C C . GLU B 1 408 ? -1.724 18 27.922 1 65.94 408 GLU B C 1
ATOM 6447 O O . GLU B 1 408 ? -1.244 18.797 27.125 1 65.94 408 GLU B O 1
ATOM 6452 N N . LEU B 1 409 ? -2.891 17.438 27.812 1 71.12 409 LEU B N 1
ATOM 6453 C CA . LEU B 1 409 ? -3.711 17.891 26.688 1 71.12 409 LEU B CA 1
ATOM 6454 C C . LEU B 1 409 ? -4.508 19.141 27.078 1 71.12 409 LEU B C 1
ATOM 6456 O O . LEU B 1 409 ? -4.789 19.359 28.25 1 71.12 409 LEU B O 1
ATOM 6460 N N . HIS B 1 410 ? -4.617 20.047 26.109 1 72.44 410 HIS B N 1
ATOM 6461 C CA . HIS B 1 410 ? -5.453 21.234 26.234 1 72.44 410 HIS B CA 1
ATOM 6462 C C . HIS B 1 410 ? -6.871 20.875 26.672 1 72.44 410 HIS B C 1
ATOM 6464 O O . HIS B 1 410 ? -7.395 19.828 26.266 1 72.44 410 HIS B O 1
ATOM 6470 N N . PRO B 1 411 ? -7.355 21.594 27.719 1 61.47 411 PRO B N 1
ATOM 6471 C CA . PRO B 1 411 ? -8.758 21.328 28.062 1 61.47 411 PRO B CA 1
ATOM 6472 C C . PRO B 1 411 ? -9.68 21.391 26.859 1 61.47 411 PRO B C 1
ATOM 6474 O O . PRO B 1 411 ? -9.43 22.172 25.922 1 61.47 411 PRO B O 1
ATOM 6477 N N . PRO B 1 412 ? -10.516 20.328 26.719 1 56.56 412 PRO B N 1
ATOM 6478 C CA . PRO B 1 412 ? -11.422 20.312 25.562 1 56.56 412 PRO B CA 1
ATOM 6479 C C . PRO B 1 412 ? -12.164 21.625 25.359 1 56.56 412 PRO B C 1
ATOM 6481 O O . PRO B 1 412 ? -12.445 22.328 26.328 1 56.56 412 PRO B O 1
ATOM 6484 N N . SER B 1 413 ? -12.172 22.203 24.281 1 48.44 413 SER B N 1
ATOM 6485 C CA . SER B 1 413 ? -13.016 23.375 24.016 1 48.44 413 SER B CA 1
ATOM 6486 C C . SER B 1 413 ? -14.453 23.125 24.453 1 48.44 413 SER B C 1
ATOM 6488 O O . SER B 1 413 ? -14.969 22.016 24.297 1 48.44 413 SER B O 1
ATOM 6490 N N . VAL B 1 414 ? -14.914 23.625 25.625 1 39.81 414 VAL B N 1
ATOM 6491 C CA . VAL B 1 414 ? -16.172 23.594 26.359 1 39.81 414 VAL B CA 1
ATOM 6492 C C . VAL B 1 414 ? -17.344 23.422 25.375 1 39.81 414 VAL B C 1
ATOM 6494 O O . VAL B 1 414 ? -18.5 23.391 25.781 1 39.81 414 VAL B O 1
ATOM 6497 N N . ALA B 1 415 ? -17.312 23.562 24.188 1 39.78 415 ALA B N 1
ATOM 6498 C CA . ALA B 1 415 ? -18.688 23.641 23.688 1 39.78 415 ALA B CA 1
ATOM 6499 C C . ALA B 1 415 ? -19.422 22.312 23.906 1 39.78 415 ALA B C 1
ATOM 6501 O O . ALA B 1 415 ? -20.594 22.188 23.547 1 39.78 415 ALA B O 1
ATOM 6502 N N . ALA B 1 416 ? -18.766 21.219 24.094 1 33.31 416 ALA B N 1
ATOM 6503 C CA . ALA B 1 416 ? -19.641 20.047 24.125 1 33.31 416 ALA B CA 1
ATOM 6504 C C . ALA B 1 416 ? -20.422 19.969 25.422 1 33.31 416 ALA B C 1
ATOM 6506 O O . ALA B 1 416 ? -21.078 18.969 25.719 1 33.31 416 ALA B O 1
ATOM 6507 N N . ALA B 1 417 ? -20.062 20.609 26.562 1 27.5 417 ALA B N 1
ATOM 6508 C CA . ALA B 1 417 ? -20.75 20.312 27.812 1 27.5 417 ALA B CA 1
ATOM 6509 C C . ALA B 1 417 ? -22.25 20.594 27.703 1 27.5 417 ALA B C 1
ATOM 6511 O O . ALA B 1 417 ? -23.062 19.859 28.281 1 27.5 417 ALA B O 1
ATOM 6512 N N . ARG B 1 418 ? -22.781 21.797 27.578 1 25.06 418 ARG B N 1
ATOM 6513 C CA . ARG B 1 418 ? -24.203 21.938 27.859 1 25.06 418 ARG B CA 1
ATOM 6514 C C . ARG B 1 418 ? -25.062 21.312 26.766 1 25.06 418 ARG B C 1
ATOM 6516 O O . ARG B 1 418 ? -24.719 21.391 25.594 1 25.06 418 ARG B O 1
#

Nearest PDB structures (foldseek):
  4v58-assembly1_H  TM=3.577E-01  e=2.249E+00  Thermomyces lanuginosus
  7q5s-assembly1_C  TM=3.744E-01  e=3.692E+00  Thermochaetoides thermophila DSM 1495
  8prw-assembly1_J  TM=5.173E-01  e=7.982E+00  Saccharomyces cerevisiae
  6ta1-assembly1_G  TM=3.995E-01  e=8.434E+00  Saccharomyces cerevisiae S288C
  8psl-assembly1_G  TM=4.130E-01  e=8.434E+00  Saccharomyces cerevisiae

Foldseek 3Di:
DAFQEEEWQFAQQLLSLLVLLLVCLWFNQQAWLQNVQLLHQEYEYFASRLLVNLRSLLGHGSNLSSCCNQPQVNSCQQQVDDPPVVVVVVVPPPPLQVVQAVSLVSNLVSLLVSSCVRPPPCLSPAWLLRSDVVSDNRGHKYWYWWAFPVVGAIDIQINDQPQQLDDPPPHDGGRSSLSNSQQNAQCPVSVHFFNDDPRTGIHHRLSNLVSGVLLVVVSSQQRCPDVVRHRDQLLRYAYEGEYSEEEDAAEPPQFFAEPDCVSYDDDDDDDDVVVVVVVSCCSNVRPPLQSQVVSQVVSPHDFAPDPPAAAAQTRYAYFHFYQHWADDPRYTDGFPPDDVVLSVVLNPDDSSPRDSVNSVSSVVSSVCQLLFRTFTQANDADSNRHGRYHGGHPVSSSVNVCVNSVNSTDDRPPPNPD/DAFQEEEWQFAQQLLSLLVLLLVCLWFNQQFWLQNVQLLHQEYEYFASRLLVNLRSLLGHRSNLSSCCNQPQVNSCQQQVDDPPVVLVVVVPPDPLPVVLAVSLVSNLVSLLVSSPPRPPPCLSPDWLLRSDVVSDNRGHKYWYWWAFPVVGAIDIQINDQPQQLDDPPPHDTGRSSLSNSQQNAQCNVSVHFFNDDPRTGIHHRLSNLVSRVLLVVVSSQQRCPDVVRHRDQLLRYAYEGEYSEEEDAAEPPQFFAEPDCVSYDDDDDDDDVVVVVVVSCCSNVRPPLQSQVVSQVVSPHDFAPDPPAAAAQTRYAYFHFYQHWADDPRYTDGFPPDDVVLSVVLNPDDSSPRDSVNSVSSVVSSVCQLLFRTFTQASDADSNRHGRYHGGHPVSSSVNVCVNSVVSTDDRPPPNPD